Protein AF-A0A853JND2-F1 (afdb_monomer)

Mean predicted aligned error: 23.09 Å

Organism: NCBI:txid53442

Structure (mmCIF, N/CA/C/O backbone):
data_AF-A0A853JND2-F1
#
_entry.id   AF-A0A853JND2-F1
#
loop_
_atom_site.group_PDB
_atom_site.id
_atom_site.type_symbol
_atom_site.label_atom_id
_atom_site.label_alt_id
_atom_site.label_comp_id
_atom_site.label_asym_id
_atom_site.label_entity_id
_atom_site.label_seq_id
_atom_site.pdbx_PDB_ins_code
_atom_site.Cartn_x
_atom_site.Cartn_y
_atom_site.Cartn_z
_atom_site.occupancy
_atom_site.B_iso_or_equiv
_atom_site.auth_seq_id
_atom_site.auth_comp_id
_atom_site.auth_asym_id
_atom_site.auth_atom_id
_atom_site.pdbx_PDB_model_num
ATOM 1 N N . MET A 1 1 ? 52.298 22.703 -14.338 1.00 29.89 1 MET A N 1
ATOM 2 C CA . MET A 1 1 ? 52.944 23.816 -13.609 1.00 29.89 1 MET A CA 1
ATOM 3 C C . MET A 1 1 ? 52.084 25.065 -13.727 1.00 29.89 1 MET A C 1
ATOM 5 O O . MET A 1 1 ? 51.278 25.169 -14.636 1.00 29.89 1 MET A O 1
ATOM 9 N N . GLU A 1 2 ? 52.212 25.913 -12.719 1.00 31.05 2 GLU A N 1
ATOM 10 C CA . GLU A 1 2 ? 51.324 26.967 -12.232 1.00 31.05 2 GLU A CA 1
ATOM 11 C C . GLU A 1 2 ? 50.996 28.179 -13.140 1.00 31.05 2 GLU A C 1
ATOM 13 O O . GLU A 1 2 ? 51.835 28.680 -13.873 1.00 31.05 2 GLU A O 1
ATOM 18 N N . LYS A 1 3 ? 49.786 28.712 -12.887 1.00 31.98 3 LYS A N 1
ATOM 19 C CA . LYS A 1 3 ? 49.399 30.123 -12.626 1.00 31.98 3 LYS A CA 1
ATOM 20 C C . LYS A 1 3 ? 49.568 31.239 -13.685 1.00 31.98 3 LYS A C 1
ATOM 22 O O . LYS A 1 3 ? 50.653 31.718 -13.966 1.00 31.98 3 LYS A O 1
ATOM 27 N N . LYS A 1 4 ? 48.392 31.850 -13.918 1.00 31.23 4 LYS A N 1
ATOM 28 C CA . LYS A 1 4 ? 48.034 33.289 -13.829 1.00 31.23 4 LYS A CA 1
ATOM 29 C C . LYS A 1 4 ? 48.469 34.273 -14.937 1.00 31.23 4 LYS A C 1
ATOM 31 O O . LYS A 1 4 ? 49.564 34.806 -14.926 1.00 31.23 4 LYS A O 1
ATOM 36 N N . ALA A 1 5 ? 47.430 34.681 -15.679 1.00 33.91 5 ALA A N 1
ATOM 37 C CA . ALA A 1 5 ? 46.904 36.050 -15.827 1.00 33.91 5 ALA A CA 1
ATOM 38 C C . ALA A 1 5 ? 47.724 37.125 -16.563 1.00 33.91 5 ALA A C 1
ATOM 40 O O . ALA A 1 5 ? 48.710 37.618 -16.034 1.00 33.91 5 ALA A O 1
ATOM 41 N N . THR A 1 6 ? 47.151 37.681 -17.645 1.00 30.36 6 THR A N 1
ATOM 42 C CA . THR A 1 6 ? 47.103 39.142 -17.887 1.00 30.36 6 THR A CA 1
ATOM 43 C C . THR A 1 6 ? 45.922 39.510 -18.812 1.00 30.36 6 THR A C 1
ATOM 45 O O . THR A 1 6 ? 45.734 38.899 -19.858 1.00 30.36 6 THR A O 1
ATOM 48 N N . ARG A 1 7 ? 45.112 40.499 -18.398 1.00 33.03 7 ARG A N 1
ATOM 49 C CA . ARG A 1 7 ? 44.098 41.240 -19.186 1.00 33.03 7 ARG A CA 1
ATOM 50 C C . ARG A 1 7 ? 44.777 42.384 -19.957 1.00 33.03 7 ARG A C 1
ATOM 52 O O . ARG A 1 7 ? 45.639 43.001 -19.352 1.00 33.03 7 ARG A O 1
ATOM 59 N N . ILE A 1 8 ? 44.302 42.722 -21.163 1.00 31.22 8 ILE A N 1
ATOM 60 C CA . ILE A 1 8 ? 44.240 44.042 -21.866 1.00 31.22 8 ILE A CA 1
ATOM 61 C C . ILE A 1 8 ? 43.532 43.727 -23.212 1.00 31.22 8 ILE A C 1
ATOM 63 O O . ILE A 1 8 ? 43.857 42.714 -23.810 1.00 31.22 8 ILE A O 1
ATOM 67 N N . GLY A 1 9 ? 42.556 44.449 -23.767 1.00 26.52 9 GLY A N 1
ATOM 68 C CA . GLY A 1 9 ? 41.948 45.739 -23.465 1.00 26.52 9 GLY A CA 1
ATOM 69 C C . GLY A 1 9 ? 40.638 45.907 -24.262 1.00 26.52 9 GLY A C 1
ATOM 70 O O . GLY A 1 9 ? 40.331 45.134 -25.166 1.00 26.52 9 GLY A O 1
ATOM 71 N N . LEU A 1 10 ? 39.860 46.903 -23.851 1.00 26.36 10 LEU A N 1
ATOM 72 C CA . LEU A 1 10 ? 38.525 47.286 -24.315 1.00 26.36 10 LEU A CA 1
ATOM 73 C C . LEU A 1 10 ? 38.626 48.501 -25.271 1.00 26.36 10 LEU A C 1
ATOM 75 O O . LEU A 1 10 ? 39.588 49.257 -25.137 1.00 26.36 10 LEU A O 1
ATOM 79 N N . ASN A 1 11 ? 37.562 48.746 -26.062 1.00 28.52 11 ASN A N 1
ATOM 80 C CA . ASN A 1 11 ? 37.144 50.019 -26.713 1.00 28.52 11 ASN A CA 1
ATOM 81 C C . ASN A 1 11 ? 37.734 50.329 -28.120 1.00 28.52 11 ASN A C 1
ATOM 83 O O . ASN A 1 11 ? 38.914 50.106 -28.339 1.00 28.52 11 ASN A O 1
ATOM 87 N N . LEU A 1 12 ? 37.025 50.887 -29.124 1.00 24.77 12 LEU A N 1
ATOM 88 C CA . LEU A 1 12 ? 35.711 51.558 -29.204 1.00 24.77 12 LEU A CA 1
ATOM 89 C C . LEU A 1 12 ? 35.306 51.864 -30.686 1.00 24.77 12 LEU A C 1
ATOM 91 O O . LEU A 1 12 ? 36.195 52.115 -31.492 1.00 24.77 12 LEU A O 1
ATOM 95 N N . LEU A 1 13 ? 33.986 52.017 -30.934 1.00 24.53 13 LEU A N 1
ATOM 96 C CA . LEU A 1 13 ? 33.274 52.966 -31.850 1.00 24.53 13 LEU A CA 1
ATOM 97 C C . LEU A 1 13 ? 33.410 52.819 -33.400 1.00 24.53 13 LEU A C 1
ATOM 99 O O . LEU A 1 13 ? 34.493 52.963 -33.946 1.00 24.53 13 LEU A O 1
ATOM 103 N N . ALA A 1 14 ? 32.353 52.436 -34.148 1.00 24.83 14 ALA A N 1
ATOM 104 C CA . ALA A 1 14 ? 31.171 53.201 -34.652 1.00 24.83 14 ALA A CA 1
ATOM 105 C C . ALA A 1 14 ? 31.442 53.962 -35.984 1.00 24.83 14 ALA A C 1
ATOM 107 O O . ALA A 1 14 ? 32.413 54.698 -36.064 1.00 24.83 14 ALA A O 1
ATOM 108 N N . LEU A 1 15 ? 30.746 53.715 -37.110 1.00 26.05 15 LEU A N 1
ATOM 109 C CA . LEU A 1 15 ? 29.349 54.031 -37.511 1.00 26.05 15 LEU A CA 1
ATOM 110 C C . LEU A 1 15 ? 29.281 55.271 -38.438 1.00 26.05 15 LEU A C 1
ATOM 112 O O . LEU A 1 15 ? 29.758 56.320 -38.033 1.00 26.05 15 LEU A O 1
ATOM 116 N N . LEU A 1 16 ? 28.684 55.122 -39.641 1.00 24.75 16 LEU A N 1
ATOM 117 C CA . LEU A 1 16 ? 27.881 56.067 -40.482 1.00 24.75 16 LEU A CA 1
ATOM 118 C C . LEU A 1 16 ? 27.924 55.594 -41.971 1.00 24.75 16 LEU A C 1
ATOM 120 O O . LEU A 1 16 ? 29.013 55.460 -42.516 1.00 24.75 16 LEU A O 1
ATOM 124 N N . LEU A 1 17 ? 26.821 55.097 -42.582 1.00 24.81 17 LEU A N 1
ATOM 125 C CA . LEU A 1 17 ? 25.740 55.809 -43.338 1.00 24.81 17 LEU A CA 1
ATOM 126 C C . LEU A 1 17 ? 26.258 56.411 -44.683 1.00 24.81 17 LEU A C 1
ATOM 128 O O . LEU A 1 17 ? 27.292 57.059 -44.663 1.00 24.81 17 LEU A O 1
ATOM 132 N N . VAL A 1 18 ? 25.653 56.290 -45.888 1.00 26.89 18 VAL A N 1
ATOM 133 C CA . VAL A 1 18 ? 24.239 56.479 -46.303 1.00 26.89 18 VAL A CA 1
ATOM 134 C C . VAL A 1 18 ? 24.047 56.237 -47.839 1.00 26.89 18 VAL A C 1
ATOM 136 O O . VAL A 1 18 ? 24.943 56.577 -48.604 1.00 26.89 18 VAL A O 1
ATOM 139 N N . PHE A 1 19 ? 22.841 55.767 -48.241 1.00 25.19 19 PHE A N 1
ATOM 140 C CA . PHE A 1 19 ? 22.084 55.932 -49.529 1.00 25.19 19 PHE A CA 1
ATOM 141 C C . PHE A 1 19 ? 22.598 55.255 -50.836 1.00 25.19 19 PHE A C 1
ATOM 143 O O . PHE A 1 19 ? 23.788 55.250 -51.093 1.00 25.19 19 PHE A O 1
ATOM 150 N N . CYS A 1 20 ? 21.786 54.702 -51.765 1.00 25.66 20 CYS A N 1
ATOM 151 C CA . CYS A 1 20 ? 20.405 55.013 -52.189 1.00 25.66 20 CYS A CA 1
ATOM 152 C C . CYS A 1 20 ? 19.785 53.929 -53.130 1.00 25.66 20 CYS A C 1
ATOM 154 O O . CYS A 1 20 ? 20.476 53.498 -54.043 1.00 25.66 20 CYS A O 1
ATOM 156 N N . MET A 1 21 ? 18.484 53.622 -52.938 1.00 28.14 21 MET A N 1
ATOM 157 C CA . MET A 1 21 ? 17.367 53.377 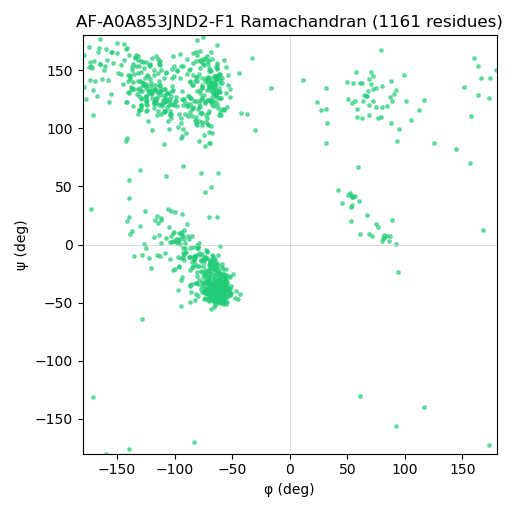-53.909 1.00 28.14 21 MET A CA 1
ATOM 158 C C . MET A 1 21 ? 17.523 52.389 -55.103 1.00 28.14 21 MET A C 1
ATOM 160 O O . MET A 1 21 ? 18.511 52.417 -55.816 1.00 28.14 21 MET A O 1
ATOM 164 N N . GLY A 1 22 ? 16.525 51.569 -55.479 1.00 25.95 22 GLY A N 1
ATOM 165 C CA . GLY A 1 22 ? 15.114 51.512 -55.077 1.00 25.95 22 GLY A CA 1
ATOM 166 C C . GLY A 1 22 ? 14.264 50.505 -55.889 1.00 25.95 22 GLY A C 1
ATOM 167 O O . GLY A 1 22 ? 14.796 49.778 -56.723 1.00 25.95 22 GLY A O 1
ATOM 168 N N . PHE A 1 23 ? 12.943 50.571 -55.638 1.00 27.47 23 PHE A N 1
ATOM 169 C CA . PHE A 1 23 ? 11.786 49.809 -56.173 1.00 27.47 23 PHE A CA 1
ATOM 170 C C . PHE A 1 23 ? 11.568 48.406 -55.564 1.00 27.47 23 PHE A C 1
ATOM 172 O O . PHE A 1 23 ? 12.348 47.504 -55.814 1.00 27.47 23 PHE A O 1
ATOM 179 N N . GLY A 1 24 ? 10.547 48.099 -54.751 1.00 25.41 24 GLY A N 1
ATOM 180 C CA . GLY A 1 24 ? 9.309 48.788 -54.365 1.00 25.41 24 GLY A CA 1
ATOM 181 C C . GLY A 1 24 ? 8.085 48.054 -54.921 1.00 25.41 24 GLY A C 1
ATOM 182 O O . GLY A 1 24 ? 7.948 48.021 -56.131 1.00 25.41 24 GLY A O 1
ATOM 183 N N . PHE A 1 25 ? 7.212 47.513 -54.059 1.00 25.58 25 PHE A N 1
ATOM 184 C CA . PHE A 1 25 ? 5.749 47.655 -54.156 1.00 25.58 25 PHE A CA 1
ATOM 185 C C . PHE A 1 25 ? 5.048 47.199 -52.862 1.00 25.58 25 PHE A C 1
ATOM 187 O O . PHE A 1 25 ? 5.290 46.113 -52.344 1.00 25.58 25 PHE A O 1
ATOM 194 N N . LEU A 1 26 ? 4.195 48.097 -52.360 1.00 27.28 26 LEU A N 1
ATOM 195 C CA . LEU A 1 26 ? 3.197 47.925 -51.305 1.00 27.28 26 LEU A CA 1
ATOM 196 C C . LEU A 1 26 ? 1.962 47.161 -51.812 1.00 27.28 26 LEU A C 1
ATOM 198 O O . LEU A 1 26 ? 1.574 47.319 -52.966 1.00 27.28 26 LEU A O 1
ATOM 202 N N . SER A 1 27 ? 1.236 46.541 -50.880 1.00 28.36 27 SER A N 1
ATOM 203 C CA . SER A 1 27 ? -0.229 46.679 -50.705 1.00 28.36 27 SER A CA 1
ATOM 204 C C . SER A 1 27 ? -0.534 46.300 -49.234 1.00 28.36 27 SER A C 1
ATOM 206 O O . SER A 1 27 ? 0.051 45.342 -48.746 1.00 28.36 27 SER A O 1
ATOM 208 N N . ALA A 1 28 ? -1.152 47.105 -48.351 1.00 25.53 28 ALA A N 1
ATOM 209 C CA . ALA A 1 28 ? -2.497 47.714 -48.324 1.00 25.53 28 ALA A CA 1
ATOM 210 C C . ALA A 1 28 ? -3.600 46.663 -48.570 1.00 25.53 28 ALA A C 1
ATOM 212 O O . ALA A 1 28 ? -3.554 45.992 -49.585 1.00 25.53 28 ALA A O 1
ATOM 213 N N . SER A 1 29 ? -4.636 46.454 -47.757 1.00 26.70 29 SER A N 1
ATOM 214 C CA . SER A 1 29 ? -5.172 47.147 -46.581 1.00 26.70 29 SER A CA 1
ATOM 215 C C . SER A 1 29 ? -6.302 46.288 -45.977 1.00 26.70 29 SER A C 1
ATOM 217 O O . SER A 1 29 ? -6.963 45.544 -46.693 1.00 26.70 29 SER A O 1
ATOM 219 N N . THR A 1 30 ? -6.525 46.458 -44.675 1.00 32.81 30 THR A N 1
ATOM 220 C CA . THR A 1 30 ? -7.710 46.131 -43.854 1.00 32.81 30 THR A CA 1
ATOM 221 C C . THR A 1 30 ? -9.050 45.852 -44.557 1.00 32.81 30 THR A C 1
ATOM 223 O O . THR A 1 30 ? -9.550 46.704 -45.293 1.00 32.81 30 THR A O 1
ATOM 226 N N . VAL A 1 31 ? -9.731 44.784 -44.116 1.00 26.34 31 VAL A N 1
ATOM 227 C CA . VAL A 1 31 ? -11.197 44.739 -43.957 1.00 26.34 31 VAL A CA 1
ATOM 228 C C . VAL A 1 31 ? -11.503 44.358 -42.504 1.00 26.34 31 VAL A C 1
ATOM 230 O O . VAL A 1 31 ? -11.061 43.325 -42.013 1.00 26.34 31 VAL A O 1
ATOM 233 N N . LYS A 1 32 ? -12.219 45.250 -41.811 1.00 31.83 32 LYS A N 1
ATOM 234 C CA . LYS A 1 32 ? -12.792 45.065 -40.471 1.00 31.83 32 LYS A CA 1
ATOM 235 C C . LYS A 1 32 ? -13.799 43.907 -40.472 1.00 31.83 32 LYS A C 1
ATOM 237 O O . LYS A 1 32 ? -14.740 43.943 -41.259 1.00 31.83 32 LYS A O 1
ATOM 242 N N . ALA A 1 33 ? -13.691 43.009 -39.498 1.00 27.03 33 ALA A N 1
ATOM 243 C CA . ALA A 1 33 ? -14.860 42.432 -38.841 1.00 27.03 33 ALA A CA 1
ATOM 244 C C . ALA A 1 33 ? -14.947 43.081 -37.452 1.00 27.03 33 ALA A C 1
ATOM 246 O O . ALA A 1 33 ? -14.096 42.875 -36.589 1.00 27.03 33 ALA A O 1
ATOM 247 N N . GLU A 1 34 ? -15.913 43.984 -37.296 1.00 32.03 34 GLU A N 1
ATOM 248 C CA . GLU A 1 34 ? -16.226 44.646 -36.034 1.00 32.03 34 GLU A CA 1
ATOM 249 C C . GLU A 1 34 ? -16.808 43.629 -35.051 1.00 32.03 34 GLU A C 1
ATOM 251 O O . GLU A 1 34 ? -17.806 42.972 -35.332 1.00 32.03 34 GLU A O 1
ATOM 256 N N . GLY A 1 35 ? -16.154 43.523 -33.896 1.00 30.66 35 GLY A N 1
ATOM 257 C CA . GLY A 1 35 ? -16.560 42.665 -32.787 1.00 30.66 35 GLY A CA 1
ATOM 258 C C . GLY A 1 35 ? -15.498 42.495 -31.697 1.00 30.66 35 GLY A C 1
ATOM 259 O O . GLY A 1 35 ? -15.641 41.618 -30.856 1.00 30.66 35 GLY A O 1
ATOM 260 N N . LEU A 1 36 ? -14.428 43.300 -31.685 1.00 28.33 36 LEU A N 1
ATOM 261 C CA . LEU A 1 36 ? -13.458 43.311 -30.590 1.00 28.33 36 LEU A CA 1
ATOM 262 C C . LEU A 1 36 ? -14.054 44.068 -29.396 1.00 28.33 36 LEU A C 1
ATOM 264 O O . LEU A 1 36 ? -14.114 45.298 -29.396 1.00 28.33 36 LEU A O 1
ATOM 268 N N . LYS A 1 37 ? -14.466 43.325 -28.363 1.00 32.47 37 LYS A N 1
ATOM 269 C CA . LYS A 1 37 ? -14.315 43.814 -26.987 1.00 32.47 37 LYS A CA 1
ATOM 270 C C . LYS A 1 37 ? -12.817 44.017 -26.756 1.00 32.47 37 LYS A C 1
ATOM 272 O O . LYS A 1 37 ? -12.026 43.147 -27.102 1.00 32.47 37 LYS A O 1
ATOM 277 N N . GLU A 1 38 ? -12.466 45.184 -26.231 1.00 29.81 38 GLU A N 1
ATOM 278 C CA . GLU A 1 38 ? -11.108 45.621 -25.902 1.00 29.81 38 GLU A CA 1
ATOM 279 C C . GLU A 1 38 ? -10.237 44.480 -25.351 1.00 29.81 38 GLU A C 1
ATOM 281 O O . GLU A 1 38 ? -10.458 43.989 -24.246 1.00 29.81 38 GLU A O 1
ATOM 286 N N . THR A 1 39 ? -9.220 44.071 -26.109 1.00 33.75 39 THR A N 1
ATOM 287 C CA . THR A 1 39 ? -8.105 43.294 -25.572 1.00 33.75 39 THR A CA 1
ATOM 288 C C . THR A 1 39 ? -7.236 44.255 -24.773 1.00 33.75 39 THR A C 1
ATOM 290 O O . THR A 1 39 ? -6.374 44.938 -25.329 1.00 33.75 39 THR A O 1
ATOM 293 N N . SER A 1 40 ? -7.475 44.337 -23.464 1.00 37.31 40 SER A N 1
ATOM 294 C CA . SER A 1 40 ? -6.413 44.727 -22.541 1.00 37.31 40 SER A CA 1
ATOM 295 C C . SER A 1 40 ? -5.220 43.818 -22.826 1.00 37.31 40 SER A C 1
ATOM 297 O O . SER A 1 40 ? -5.406 42.601 -22.856 1.00 37.31 40 SER A O 1
ATOM 299 N N . GLU A 1 41 ? -4.036 44.382 -23.065 1.00 44.25 41 GLU A N 1
ATOM 300 C CA . GLU A 1 41 ? -2.783 43.625 -23.085 1.00 44.25 41 GLU A CA 1
ATOM 301 C C . GLU A 1 41 ? -2.799 42.640 -21.910 1.00 44.25 41 GLU A C 1
ATOM 303 O O . GLU A 1 41 ? -2.845 43.062 -20.751 1.00 44.25 41 GLU A O 1
ATOM 308 N N . ILE A 1 42 ? -2.853 41.337 -22.199 1.00 52.16 42 ILE A N 1
ATOM 309 C CA . ILE A 1 42 ? -2.765 40.295 -21.178 1.00 52.16 42 ILE A CA 1
ATOM 310 C C . ILE A 1 42 ? -1.315 40.339 -20.701 1.00 52.16 42 ILE A C 1
ATOM 312 O O . ILE A 1 42 ? -0.419 39.742 -21.290 1.00 52.16 42 ILE A O 1
ATOM 316 N N . GLN A 1 43 ? -1.059 41.194 -19.716 1.00 60.19 43 GLN A N 1
ATOM 317 C CA . GLN A 1 43 ? 0.265 41.365 -19.147 1.00 60.19 43 GLN A CA 1
ATOM 318 C C . GLN A 1 43 ? 0.599 40.105 -18.358 1.00 60.19 43 GLN A C 1
ATOM 320 O O . GLN A 1 43 ? -0.149 39.726 -17.460 1.00 60.19 43 GLN A O 1
ATOM 325 N N . ASN A 1 44 ? 1.727 39.482 -18.692 1.00 70.62 44 ASN A N 1
ATOM 326 C CA . ASN A 1 44 ? 2.350 38.479 -17.843 1.00 70.62 44 ASN A CA 1
ATOM 327 C C . ASN A 1 44 ? 2.628 39.131 -16.474 1.00 70.62 44 ASN A C 1
ATOM 329 O O . ASN A 1 44 ? 3.382 40.103 -16.378 1.00 70.62 44 ASN A O 1
ATOM 333 N N . THR A 1 45 ? 1.961 38.629 -15.439 1.00 81.44 45 THR A N 1
ATOM 334 C CA . THR A 1 45 ? 2.061 39.101 -14.053 1.00 81.44 45 THR A CA 1
ATOM 335 C C . THR A 1 45 ? 2.977 38.227 -13.201 1.00 81.44 45 THR A C 1
ATOM 337 O O . THR A 1 45 ? 3.135 38.488 -12.007 1.00 81.44 45 THR A O 1
ATOM 340 N N . PHE A 1 46 ? 3.609 37.219 -13.808 1.00 90.56 46 PHE A N 1
ATOM 341 C CA . PHE A 1 46 ? 4.528 36.308 -13.153 1.00 90.56 46 PHE A CA 1
ATOM 342 C C . PHE A 1 46 ? 5.648 37.061 -12.435 1.00 90.56 46 PHE A C 1
ATOM 344 O O . PHE A 1 46 ? 6.489 37.732 -13.041 1.00 90.56 46 PHE A O 1
ATOM 351 N N . ASN A 1 47 ? 5.704 36.875 -11.120 1.00 89.69 47 ASN A N 1
ATOM 352 C CA . ASN A 1 47 ? 6.779 37.386 -10.295 1.00 89.69 47 ASN A CA 1
ATOM 353 C C . ASN A 1 47 ? 7.450 36.244 -9.533 1.00 89.69 47 ASN A C 1
ATOM 355 O O . ASN A 1 47 ? 6.927 35.733 -8.544 1.00 89.69 47 ASN A O 1
ATOM 359 N N . LYS A 1 48 ? 8.658 35.882 -9.969 1.00 88.94 48 LYS A N 1
ATOM 360 C CA . LYS A 1 48 ? 9.476 34.854 -9.314 1.00 88.94 48 LYS A CA 1
ATOM 361 C C . LYS A 1 48 ? 9.948 35.236 -7.911 1.00 88.94 48 LYS A C 1
ATOM 363 O O . LYS A 1 48 ? 10.470 34.368 -7.229 1.00 88.94 48 LYS A O 1
ATOM 368 N N . GLU A 1 49 ? 9.848 36.506 -7.511 1.00 89.44 49 GLU A N 1
ATOM 369 C CA . GLU A 1 49 ? 10.265 36.975 -6.182 1.00 89.44 49 GLU A CA 1
ATOM 370 C C . GLU A 1 49 ? 9.151 36.815 -5.132 1.00 89.44 49 GLU A C 1
ATOM 372 O O . GLU A 1 49 ? 9.406 36.956 -3.936 1.00 89.44 49 GLU A O 1
ATOM 377 N N . ASP A 1 50 ? 7.920 36.506 -5.552 1.00 90.69 50 ASP A N 1
ATOM 378 C CA . ASP A 1 50 ? 6.800 36.321 -4.632 1.00 90.69 50 ASP A CA 1
ATOM 379 C C . ASP A 1 50 ? 6.964 35.023 -3.828 1.00 90.69 50 ASP A C 1
ATOM 381 O O . ASP A 1 50 ? 7.302 33.970 -4.368 1.00 90.69 50 ASP A O 1
ATOM 385 N N . GLU A 1 51 ? 6.671 35.064 -2.524 1.00 89.06 51 GLU A N 1
ATOM 386 C CA . GLU A 1 51 ? 6.628 33.840 -1.705 1.00 89.06 51 GLU A CA 1
ATOM 387 C C . GLU A 1 51 ? 5.497 32.894 -2.159 1.00 89.06 51 GLU A C 1
ATOM 389 O O . GLU A 1 51 ? 5.643 31.670 -2.117 1.00 89.06 51 GLU A O 1
ATOM 394 N N . GLN A 1 52 ? 4.382 33.468 -2.622 1.00 93.38 52 GLN A N 1
ATOM 395 C CA . GLN A 1 52 ? 3.277 32.769 -3.276 1.00 93.38 52 GLN A CA 1
ATOM 396 C C . GLN A 1 52 ? 3.101 33.327 -4.689 1.00 93.38 52 GLN A C 1
ATOM 398 O O . GLN A 1 52 ? 2.499 34.385 -4.872 1.00 93.38 52 GLN A O 1
ATOM 403 N N . ILE A 1 53 ? 3.645 32.620 -5.675 1.00 95.69 53 ILE A N 1
ATOM 404 C CA . ILE A 1 53 ? 3.622 33.008 -7.083 1.00 95.69 53 ILE A CA 1
ATOM 405 C C . ILE A 1 53 ? 2.182 32.947 -7.585 1.00 95.69 53 ILE A C 1
ATOM 407 O O . ILE A 1 53 ? 1.548 31.894 -7.563 1.00 95.69 53 ILE A O 1
ATOM 411 N N . LYS A 1 54 ? 1.662 34.080 -8.044 1.00 95.62 54 LYS A N 1
ATOM 412 C CA . LYS A 1 54 ? 0.290 34.187 -8.540 1.00 95.62 54 LYS A CA 1
ATOM 413 C C . LYS A 1 54 ? 0.246 33.869 -10.024 1.00 95.62 54 LYS A C 1
ATOM 415 O O . LYS A 1 54 ? 0.975 34.475 -10.801 1.00 95.62 54 LYS A O 1
ATOM 420 N N . ILE A 1 55 ? -0.634 32.951 -10.397 1.00 96.38 55 ILE A N 1
ATOM 421 C CA . ILE A 1 55 ? -0.856 32.528 -11.776 1.00 96.38 55 ILE A CA 1
ATOM 422 C C . ILE A 1 55 ? -2.264 32.947 -12.166 1.00 96.38 55 ILE A C 1
ATOM 424 O O . ILE A 1 55 ? -3.242 32.477 -11.582 1.00 96.38 55 ILE A O 1
ATOM 428 N N . SER A 1 56 ? -2.366 33.867 -13.121 1.00 93.12 56 SER A N 1
ATOM 429 C CA . SER A 1 56 ? -3.651 34.375 -13.599 1.00 93.12 56 SER A CA 1
ATOM 430 C C . SER A 1 56 ? -3.854 34.124 -15.089 1.00 93.12 56 SER A C 1
ATOM 432 O O . SER A 1 56 ? -4.989 34.168 -15.544 1.00 93.12 56 SER A O 1
ATOM 434 N N . THR A 1 57 ? -2.807 33.884 -15.876 1.00 93.31 57 THR A N 1
ATOM 435 C CA . THR A 1 57 ? -2.927 33.730 -17.336 1.00 93.31 57 THR A CA 1
ATOM 436 C C . THR A 1 57 ? -2.156 32.509 -17.852 1.00 93.31 57 THR A C 1
ATOM 438 O O . THR A 1 57 ? -1.286 31.991 -17.141 1.00 93.31 57 THR A O 1
ATOM 441 N N . PRO A 1 58 ? -2.438 32.034 -19.081 1.00 92.69 58 PRO A N 1
ATOM 442 C CA . PRO A 1 58 ? -1.623 31.005 -19.732 1.00 92.69 58 PRO A CA 1
ATOM 443 C C . PRO A 1 58 ? -0.127 31.363 -19.786 1.00 92.69 58 PRO A C 1
ATOM 445 O O . PRO A 1 58 ? 0.735 30.511 -19.567 1.00 92.69 58 PRO A O 1
ATOM 448 N N . GLU A 1 59 ? 0.199 32.640 -20.005 1.00 92.12 59 GLU A N 1
ATOM 449 C CA . GLU A 1 59 ? 1.572 33.152 -20.027 1.00 92.12 59 GLU A CA 1
ATOM 450 C C . GLU A 1 59 ? 2.247 33.080 -18.653 1.00 92.12 59 GLU A C 1
ATOM 452 O O . GLU A 1 59 ? 3.429 32.737 -18.580 1.00 92.12 59 GLU A O 1
ATOM 457 N N . ASP A 1 60 ? 1.514 33.352 -17.566 1.00 94.12 60 ASP A N 1
ATOM 458 C CA . ASP A 1 60 ? 2.028 33.182 -16.202 1.00 94.12 60 ASP A CA 1
ATOM 459 C C . ASP A 1 60 ? 2.362 31.708 -15.925 1.00 94.12 60 ASP A C 1
ATOM 461 O O . ASP A 1 60 ? 3.397 31.396 -15.332 1.00 94.12 60 ASP A O 1
ATOM 465 N N . LEU A 1 61 ? 1.499 30.788 -16.374 1.00 93.56 61 LEU A N 1
ATOM 466 C CA . LEU A 1 61 ? 1.689 29.346 -16.209 1.00 93.56 61 LEU A CA 1
ATOM 467 C C . LEU A 1 61 ? 2.891 28.839 -17.018 1.00 93.56 61 LEU A C 1
ATOM 469 O O . LEU A 1 61 ? 3.698 28.063 -16.502 1.00 93.56 61 LEU A O 1
ATOM 473 N N . LYS A 1 62 ? 3.066 29.327 -18.251 1.00 92.12 62 LYS A N 1
ATOM 474 C CA . LYS A 1 62 ? 4.268 29.081 -19.060 1.00 92.12 62 LYS A CA 1
ATOM 475 C C . LYS A 1 62 ? 5.531 29.576 -18.354 1.00 92.12 62 LYS A C 1
ATOM 477 O O . LYS A 1 62 ? 6.483 28.814 -18.191 1.00 92.12 62 LYS A O 1
ATOM 482 N N . ALA A 1 63 ? 5.517 30.814 -17.861 1.00 91.50 63 ALA A N 1
ATOM 483 C CA . ALA A 1 63 ? 6.643 31.389 -17.127 1.00 91.50 63 ALA A CA 1
ATOM 484 C C . ALA A 1 63 ? 6.960 30.608 -15.837 1.00 91.50 63 ALA A C 1
ATOM 486 O O . ALA A 1 63 ? 8.130 30.422 -15.494 1.00 91.50 63 ALA A O 1
ATOM 487 N N . LEU A 1 64 ? 5.939 30.079 -15.152 1.00 91.50 64 LEU A N 1
ATOM 488 C CA . LEU A 1 64 ? 6.122 29.196 -14.004 1.00 91.50 64 LEU A CA 1
ATOM 489 C C . LEU A 1 64 ? 6.828 27.893 -14.392 1.00 91.50 64 LEU A C 1
ATOM 491 O O . LEU A 1 64 ? 7.786 27.507 -13.718 1.00 91.50 64 LEU A O 1
ATOM 495 N N . ARG A 1 65 ? 6.403 27.236 -15.479 1.00 90.31 65 ARG A N 1
ATOM 496 C CA . ARG A 1 65 ? 7.057 26.016 -15.984 1.00 90.31 65 ARG A CA 1
ATOM 497 C C . ARG A 1 65 ? 8.522 26.278 -16.333 1.00 90.31 65 ARG A C 1
ATOM 499 O O . ARG A 1 65 ? 9.392 25.509 -15.927 1.00 90.31 65 ARG A O 1
ATOM 506 N N . GLU A 1 66 ? 8.819 27.396 -16.992 1.00 88.56 66 GLU A N 1
ATOM 507 C CA . GLU A 1 66 ? 10.196 27.812 -17.290 1.00 88.56 66 GLU A CA 1
ATOM 508 C C . GLU A 1 66 ? 11.017 28.088 -16.018 1.00 88.56 66 GLU A C 1
ATOM 510 O O . GLU A 1 66 ? 12.191 27.711 -15.926 1.00 88.56 66 GLU A O 1
ATOM 515 N N . TYR A 1 67 ? 10.409 28.706 -15.002 1.00 89.38 67 TYR A N 1
ATOM 516 C CA . TYR A 1 67 ? 11.074 28.977 -13.731 1.00 89.38 67 TYR A CA 1
ATOM 517 C C . TYR A 1 67 ? 11.397 27.693 -12.962 1.00 89.38 67 TYR A C 1
ATOM 519 O O . TYR A 1 67 ? 12.531 27.538 -12.496 1.00 89.38 67 TYR A O 1
ATOM 527 N N . VAL A 1 68 ? 10.459 26.743 -12.897 1.00 87.94 68 VAL A N 1
ATOM 528 C CA . VAL A 1 68 ? 10.683 25.418 -12.298 1.00 87.94 68 VAL A CA 1
ATOM 529 C C . VAL A 1 68 ? 11.788 24.671 -13.048 1.00 87.94 68 VAL A C 1
ATOM 531 O O . VAL A 1 68 ? 12.745 24.207 -12.421 1.00 87.94 68 VAL A O 1
ATOM 534 N N . LYS A 1 69 ? 11.740 24.669 -14.387 1.00 85.94 69 LYS A N 1
ATOM 535 C CA . LYS A 1 69 ? 12.765 24.081 -15.269 1.00 85.94 69 LYS A CA 1
ATOM 536 C C . LYS A 1 69 ? 14.162 24.666 -15.039 1.00 85.94 69 LYS A C 1
ATOM 538 O O . LYS A 1 69 ? 15.164 23.984 -15.240 1.00 85.94 69 LYS A O 1
ATOM 543 N N . SER A 1 70 ? 14.268 25.916 -14.585 1.00 84.38 70 SER A N 1
ATOM 544 C CA . SER A 1 70 ? 15.564 26.539 -14.287 1.00 84.38 70 SER A CA 1
ATOM 545 C C . SER A 1 70 ? 16.268 25.962 -13.048 1.00 84.38 70 SER A C 1
ATOM 547 O O . SER A 1 70 ? 17.465 26.199 -12.867 1.00 84.38 70 SER A O 1
ATOM 549 N N . GLY A 1 71 ? 15.542 25.258 -12.168 1.00 80.88 71 GLY A N 1
ATOM 550 C CA . GLY A 1 71 ? 16.054 24.739 -10.895 1.00 80.88 71 GLY A CA 1
ATOM 551 C C . GLY A 1 71 ? 16.386 25.813 -9.847 1.00 80.88 71 GLY A C 1
ATOM 552 O O . GLY A 1 71 ? 16.979 25.499 -8.816 1.00 80.88 71 GLY A O 1
ATOM 553 N N . LYS A 1 72 ? 16.028 27.084 -10.089 1.00 80.06 72 LYS A N 1
ATOM 554 C CA . LYS A 1 72 ? 16.341 28.244 -9.227 1.00 80.06 72 LYS A CA 1
ATOM 555 C C . LYS A 1 72 ? 15.174 28.673 -8.330 1.00 80.06 72 LYS A C 1
ATOM 557 O O . LYS A 1 72 ? 15.065 29.853 -7.996 1.00 80.06 72 LYS A O 1
ATOM 562 N N . ILE A 1 73 ? 14.306 27.733 -7.970 1.00 83.56 73 ILE A N 1
ATOM 563 C CA . ILE A 1 73 ? 13.151 27.988 -7.103 1.00 83.56 73 ILE A CA 1
ATOM 564 C C . ILE A 1 73 ? 13.642 28.415 -5.717 1.00 83.56 73 ILE A C 1
ATOM 566 O O . ILE A 1 73 ? 14.535 27.773 -5.150 1.00 83.56 73 ILE A O 1
ATOM 570 N N . MET A 1 74 ? 13.085 29.497 -5.166 1.00 82.75 74 MET A N 1
ATOM 571 C CA . MET A 1 74 ? 13.432 29.915 -3.811 1.00 82.75 74 MET A CA 1
ATOM 572 C C . MET A 1 74 ? 12.849 28.947 -2.779 1.00 82.75 74 MET A C 1
ATOM 574 O O . MET A 1 74 ? 11.746 28.420 -2.903 1.00 82.75 74 MET A O 1
ATOM 578 N N . GLN A 1 75 ? 13.616 28.727 -1.720 1.00 86.75 75 GLN A N 1
ATOM 579 C CA . GLN A 1 75 ? 13.231 27.872 -0.606 1.00 86.75 75 GLN A CA 1
ATOM 580 C C . GLN A 1 75 ? 11.941 28.370 0.064 1.00 86.75 75 GLN A C 1
ATOM 582 O O . GLN A 1 75 ? 11.858 29.520 0.488 1.00 86.75 75 GLN A O 1
ATOM 587 N N . GLY A 1 76 ? 10.945 27.492 0.180 1.00 83.06 76 GLY A N 1
ATOM 588 C CA . GLY A 1 76 ? 9.643 27.778 0.778 1.00 83.06 76 GLY A CA 1
ATOM 589 C C . GLY A 1 76 ? 8.633 28.480 -0.132 1.00 83.06 76 GLY A C 1
ATOM 590 O O . GLY A 1 76 ? 7.590 28.886 0.374 1.00 83.06 76 GLY A O 1
ATOM 591 N N . GLN A 1 77 ? 8.912 28.635 -1.431 1.00 91.75 77 GLN A N 1
ATOM 592 C CA . GLN A 1 77 ? 7.931 29.166 -2.381 1.00 91.75 77 GLN A CA 1
ATOM 593 C C . GLN A 1 77 ? 6.785 28.191 -2.670 1.00 91.75 77 GLN A C 1
ATOM 595 O O . GLN A 1 77 ? 6.930 26.971 -2.581 1.00 91.75 77 GLN A O 1
ATOM 600 N N . SER A 1 78 ? 5.650 28.753 -3.082 1.00 94.12 78 SER A N 1
ATOM 601 C CA . SER A 1 78 ? 4.496 28.026 -3.628 1.00 94.12 78 SER A CA 1
ATOM 602 C C . SER A 1 78 ? 3.851 28.819 -4.767 1.00 94.12 78 SER A C 1
ATOM 604 O O . SER A 1 78 ? 4.179 29.989 -4.955 1.00 94.12 78 SER A O 1
ATOM 606 N N . ALA A 1 79 ? 2.949 28.197 -5.524 1.00 96.25 79 ALA A N 1
ATOM 607 C CA . ALA A 1 79 ? 2.152 28.846 -6.559 1.00 96.25 79 ALA A CA 1
ATOM 608 C C . ALA A 1 79 ? 0.652 28.764 -6.246 1.00 96.25 79 ALA A C 1
ATOM 610 O O . ALA A 1 79 ? 0.178 27.776 -5.683 1.00 96.25 79 ALA A O 1
ATOM 611 N N . LEU A 1 80 ? -0.078 29.811 -6.625 1.00 97.56 80 LEU A N 1
ATOM 612 C CA . LEU A 1 80 ? -1.521 29.943 -6.471 1.00 97.56 80 LEU A CA 1
ATOM 613 C C . LEU A 1 80 ? -2.156 30.235 -7.828 1.00 97.56 80 LEU A C 1
ATOM 615 O O . LEU A 1 80 ? -1.798 31.218 -8.484 1.00 97.56 80 LEU A O 1
ATOM 619 N N . LEU A 1 81 ? -3.138 29.429 -8.215 1.00 97.25 81 LEU A N 1
ATOM 620 C CA . LEU A 1 81 ? -4.011 29.747 -9.337 1.00 97.25 81 LEU A CA 1
ATOM 621 C C . LEU A 1 81 ? -5.062 30.751 -8.865 1.00 97.25 81 LEU A C 1
ATOM 623 O O . LEU A 1 81 ? -5.776 30.500 -7.897 1.00 97.25 81 LEU A O 1
ATOM 627 N N . MET A 1 82 ? -5.119 31.916 -9.501 1.00 95.56 82 MET A N 1
ATOM 628 C CA . MET A 1 82 ? -5.951 33.037 -9.047 1.00 95.56 82 MET A CA 1
ATOM 629 C C . MET A 1 82 ? -7.311 33.106 -9.742 1.00 95.56 82 MET A C 1
ATOM 631 O O . MET A 1 82 ? -8.203 33.809 -9.268 1.00 95.56 82 MET A O 1
ATOM 635 N N . LYS A 1 83 ? -7.431 32.454 -10.898 1.00 93.19 83 LYS A N 1
ATOM 636 C CA . LYS A 1 83 ? -8.651 32.339 -11.693 1.00 93.19 83 LYS A CA 1
ATOM 637 C C . LYS A 1 83 ? -8.543 31.146 -12.636 1.00 93.19 83 LYS A C 1
ATOM 639 O O . LYS A 1 83 ? -7.451 30.611 -12.820 1.00 93.19 83 LYS A O 1
ATOM 644 N N . ASP A 1 84 ? -9.659 30.776 -13.249 1.00 92.56 84 ASP A N 1
ATOM 645 C CA . ASP A 1 84 ? -9.677 29.730 -14.268 1.00 92.56 84 ASP A CA 1
ATOM 646 C C . ASP A 1 84 ? -8.854 30.160 -15.495 1.00 92.56 84 ASP A C 1
ATOM 648 O O . ASP A 1 84 ? -8.807 31.347 -15.848 1.00 92.56 84 ASP A O 1
ATOM 652 N N . ILE A 1 85 ? -8.178 29.197 -16.121 1.00 92.50 85 ILE A N 1
ATOM 653 C CA . ILE A 1 85 ? -7.290 29.403 -17.270 1.00 92.50 85 ILE A CA 1
ATOM 654 C C . ILE A 1 85 ? -7.695 28.457 -18.404 1.00 92.50 85 ILE A C 1
ATOM 656 O O . ILE A 1 85 ? -7.956 27.276 -18.180 1.00 92.50 85 ILE A O 1
ATOM 660 N N . ASP A 1 86 ? -7.710 28.979 -19.629 1.00 89.31 86 ASP A N 1
ATOM 661 C CA . ASP A 1 86 ? -7.947 28.223 -20.860 1.00 89.31 86 ASP A CA 1
ATOM 662 C C . ASP A 1 86 ? -6.651 28.117 -21.671 1.00 89.31 86 ASP A C 1
ATOM 664 O O . ASP A 1 86 ? -6.010 29.128 -21.966 1.00 89.31 86 ASP A O 1
ATOM 668 N N . LEU A 1 87 ? -6.251 26.884 -21.980 1.00 90.81 87 LEU A N 1
ATOM 669 C CA . LEU A 1 87 ? -5.046 26.537 -22.729 1.00 90.81 87 LEU A CA 1
ATOM 670 C C . LEU A 1 87 ? -5.341 26.048 -24.151 1.00 90.81 87 LEU A C 1
ATOM 672 O O . LEU A 1 87 ? -4.412 25.642 -24.848 1.00 90.81 87 LEU A O 1
ATOM 676 N N . ASN A 1 88 ? -6.594 26.080 -24.613 1.00 82.00 88 ASN A N 1
ATOM 677 C CA . ASN A 1 88 ? -6.930 25.650 -25.969 1.00 82.00 88 ASN A CA 1
ATOM 678 C C . ASN A 1 88 ? -6.126 26.444 -27.016 1.00 82.00 88 ASN A C 1
ATOM 680 O O . ASN A 1 88 ? -6.259 27.661 -27.143 1.00 82.00 88 ASN A O 1
ATOM 684 N N . GLY A 1 89 ? -5.272 25.742 -27.768 1.00 75.00 89 GLY A N 1
ATOM 685 C CA . GLY A 1 89 ? -4.387 26.349 -28.768 1.00 75.00 89 GLY A CA 1
ATOM 686 C C . GLY A 1 89 ? -3.229 27.178 -28.194 1.00 75.00 89 GLY A C 1
ATOM 687 O O . GLY A 1 89 ? -2.523 27.832 -28.964 1.00 75.00 89 GLY A O 1
ATOM 688 N N . PHE A 1 90 ? -3.013 27.164 -26.874 1.00 85.69 90 PHE A N 1
ATOM 689 C CA . PHE A 1 90 ? -1.900 27.853 -26.228 1.00 85.69 90 PHE A CA 1
ATOM 690 C C . PHE A 1 90 ? -0.696 26.921 -26.059 1.00 85.69 90 PHE A C 1
ATOM 692 O O . PHE A 1 90 ? -0.759 25.913 -25.360 1.00 85.69 90 PHE A O 1
ATOM 699 N N . ASP A 1 91 ? 0.435 27.298 -26.654 1.00 86.31 91 ASP A N 1
ATOM 700 C CA . ASP A 1 91 ? 1.696 26.573 -26.508 1.00 86.31 91 ASP A CA 1
ATOM 701 C C . ASP A 1 91 ? 2.423 26.960 -25.204 1.00 86.31 91 ASP A C 1
ATOM 703 O O . ASP A 1 91 ? 3.027 28.039 -25.089 1.00 86.31 91 ASP A O 1
ATOM 707 N N . LEU A 1 92 ? 2.415 26.052 -24.223 1.00 87.12 92 LEU A N 1
ATOM 708 C CA . LEU A 1 92 ? 3.157 26.200 -22.967 1.00 87.12 92 LEU A CA 1
ATOM 709 C C . LEU A 1 92 ? 4.683 26.014 -23.137 1.00 87.12 92 LEU A C 1
ATOM 711 O O . LEU A 1 92 ? 5.420 26.266 -22.182 1.00 87.12 92 LEU A O 1
ATOM 715 N N . GLY A 1 93 ? 5.172 25.657 -24.328 1.00 81.69 93 GLY A N 1
ATOM 716 C CA . GLY A 1 93 ? 6.586 25.476 -24.660 1.00 81.69 93 GLY A CA 1
ATOM 717 C C . GLY A 1 93 ? 7.180 24.137 -24.203 1.00 81.69 93 GLY A C 1
ATOM 718 O O . GLY A 1 93 ? 6.614 23.419 -23.385 1.00 81.69 93 GLY A O 1
ATOM 719 N N . GLU A 1 94 ? 8.377 23.814 -24.708 1.00 71.69 94 GLU A N 1
ATOM 720 C CA . GLU A 1 94 ? 9.052 22.543 -24.410 1.00 71.69 94 GLU A CA 1
ATOM 721 C C . GLU A 1 94 ? 9.405 22.387 -22.918 1.00 71.69 94 GLU A C 1
ATOM 723 O O . GLU A 1 94 ? 10.228 23.130 -22.355 1.00 71.69 94 GLU A O 1
ATOM 728 N N . TYR A 1 95 ? 8.874 21.343 -22.285 1.00 68.44 95 TYR A N 1
ATOM 729 C CA . TYR A 1 95 ? 9.280 20.880 -20.958 1.00 68.44 95 TYR A CA 1
ATOM 730 C C . TYR A 1 95 ? 10.310 19.746 -21.098 1.00 68.44 95 TYR A C 1
ATOM 732 O O . TYR A 1 95 ? 10.223 18.968 -22.035 1.00 68.44 95 TYR A O 1
ATOM 740 N N . ASN A 1 96 ? 11.324 19.644 -20.225 1.00 64.25 96 ASN A N 1
ATOM 741 C CA . ASN A 1 96 ? 12.358 18.599 -20.357 1.00 64.25 96 ASN A CA 1
ATOM 742 C C . ASN A 1 96 ? 12.311 17.552 -19.233 1.00 64.25 96 ASN A C 1
ATOM 744 O O . ASN A 1 96 ? 11.825 17.804 -18.129 1.00 64.25 96 ASN A O 1
ATOM 748 N N . SER A 1 97 ? 12.874 16.372 -19.503 1.00 64.50 97 SER A N 1
ATOM 749 C CA . SER A 1 97 ? 12.944 15.237 -18.570 1.00 64.50 97 SER A CA 1
ATOM 750 C C . SER A 1 97 ? 13.920 15.427 -17.396 1.00 64.50 97 SER A C 1
ATOM 752 O O . SER A 1 97 ? 13.911 14.637 -16.454 1.00 64.50 97 SER A O 1
ATOM 754 N N . ALA A 1 98 ? 14.772 16.458 -17.430 1.00 60.44 98 ALA A N 1
ATOM 755 C CA . ALA A 1 98 ? 15.918 16.593 -16.527 1.00 60.44 98 ALA A CA 1
ATOM 756 C C . ALA A 1 98 ? 15.594 17.242 -15.169 1.00 60.44 98 ALA A C 1
ATOM 758 O O . ALA A 1 98 ? 16.414 17.170 -14.252 1.00 60.44 98 ALA A O 1
ATOM 759 N N . THR A 1 99 ? 14.436 17.896 -15.022 1.00 70.81 99 THR A N 1
ATOM 760 C CA . THR A 1 99 ? 14.086 18.640 -13.801 1.00 70.81 99 THR A CA 1
ATOM 761 C C . THR A 1 99 ? 12.754 18.186 -13.216 1.00 70.81 99 THR A C 1
ATOM 763 O O . THR A 1 99 ? 11.724 18.188 -13.884 1.00 70.81 99 THR A O 1
ATOM 766 N N . ALA A 1 100 ? 12.790 17.776 -11.946 1.00 82.00 100 ALA A N 1
ATOM 767 C CA . ALA A 1 100 ? 11.599 17.386 -11.206 1.00 82.00 100 ALA A CA 1
ATOM 768 C C . ALA A 1 100 ? 10.857 18.623 -10.686 1.00 82.00 100 ALA A C 1
ATOM 770 O O . ALA A 1 100 ? 11.471 19.579 -10.198 1.00 82.00 100 ALA A O 1
ATOM 771 N N . TRP A 1 101 ? 9.531 18.581 -10.742 1.00 88.62 101 TRP A N 1
ATOM 772 C CA . TRP A 1 101 ? 8.676 19.598 -10.164 1.00 88.62 101 TRP A CA 1
ATOM 773 C C . TRP A 1 101 ? 8.698 19.503 -8.641 1.00 88.62 101 TRP A C 1
ATOM 775 O O . TRP A 1 101 ? 8.439 18.450 -8.061 1.00 88.62 101 TRP A O 1
ATOM 785 N N . THR A 1 102 ? 9.038 20.621 -8.003 1.00 87.56 102 THR A N 1
ATOM 786 C CA . THR A 1 102 ? 9.305 20.710 -6.557 1.00 87.56 102 THR A CA 1
ATOM 787 C C . THR A 1 102 ? 8.484 21.794 -5.860 1.00 87.56 102 THR A C 1
ATOM 789 O O . THR A 1 102 ? 8.596 21.959 -4.648 1.00 87.56 102 THR A O 1
ATOM 792 N N . LEU A 1 103 ? 7.639 22.521 -6.596 1.00 90.38 103 LEU A N 1
ATOM 793 C CA . LEU A 1 103 ? 6.867 23.655 -6.091 1.00 90.38 103 LEU A CA 1
ATOM 794 C C . LEU A 1 103 ? 5.428 23.249 -5.746 1.00 90.38 103 LEU A C 1
ATOM 796 O O . LEU A 1 103 ? 4.725 22.704 -6.593 1.00 90.38 103 LEU A O 1
ATOM 800 N N . SER A 1 104 ? 4.961 23.533 -4.529 1.00 93.38 104 SER A N 1
ATOM 801 C CA . SER A 1 104 ? 3.555 23.284 -4.177 1.00 93.38 104 SER A CA 1
ATOM 802 C C . SER A 1 104 ? 2.638 24.224 -4.957 1.00 93.38 104 SER A C 1
ATOM 804 O O . SER A 1 104 ? 2.955 25.406 -5.102 1.00 93.38 104 SER A O 1
ATOM 806 N N . PHE A 1 105 ? 1.507 23.710 -5.435 1.00 96.25 105 PHE A N 1
ATOM 807 C CA . PHE A 1 105 ? 0.558 24.434 -6.278 1.00 96.25 105 PHE A CA 1
ATOM 808 C C . PHE A 1 105 ? -0.854 24.297 -5.703 1.00 96.25 105 PHE A C 1
ATOM 810 O O . PHE A 1 105 ? -1.382 23.191 -5.584 1.00 96.25 105 PHE A O 1
ATOM 817 N N . ASP A 1 106 ? -1.471 25.417 -5.341 1.00 98.00 106 ASP A N 1
ATOM 818 C CA . ASP A 1 106 ? -2.865 25.463 -4.903 1.00 98.00 106 ASP A CA 1
ATOM 819 C C . ASP A 1 106 ? -3.723 26.034 -6.033 1.00 98.00 106 ASP A C 1
ATOM 821 O O . ASP A 1 106 ? -3.582 27.197 -6.415 1.00 98.00 106 ASP A O 1
ATOM 825 N N . GLY A 1 107 ? -4.617 25.210 -6.569 1.00 97.25 107 GLY A N 1
ATOM 826 C CA . GLY A 1 107 ? -5.591 25.630 -7.565 1.00 97.25 107 GLY A CA 1
ATOM 827 C C . GLY A 1 107 ? -6.656 26.567 -6.992 1.00 97.25 107 GLY A C 1
ATOM 828 O O . GLY A 1 107 ? -7.356 27.214 -7.756 1.00 97.25 107 GLY A O 1
ATOM 829 N N . GLN A 1 108 ? -6.803 26.658 -5.663 1.00 95.69 108 GLN A N 1
ATOM 830 C CA . GLN A 1 108 ? -7.829 27.454 -4.972 1.00 95.69 108 GLN A CA 1
ATOM 831 C C . GLN A 1 108 ? -9.274 27.163 -5.428 1.00 95.69 108 GLN A C 1
ATOM 833 O O . GLN A 1 108 ? -10.193 27.943 -5.183 1.00 95.69 108 GLN A O 1
ATOM 838 N N . GLY A 1 109 ? -9.498 26.002 -6.045 1.00 94.06 109 GLY A N 1
ATOM 839 C CA . GLY A 1 109 ? -10.768 25.600 -6.636 1.00 94.06 109 GLY A CA 1
ATOM 840 C C . GLY A 1 109 ? -10.955 26.052 -8.070 1.00 94.06 109 GLY A C 1
ATOM 841 O O . GLY A 1 109 ? -12.060 25.916 -8.575 1.00 94.06 109 GLY A O 1
ATOM 842 N N . HIS A 1 110 ? -9.938 26.613 -8.712 1.00 95.44 110 HIS A N 1
ATOM 843 C CA . HIS A 1 110 ? -9.979 27.009 -10.111 1.00 95.44 110 HIS A CA 1
ATOM 844 C C . HIS A 1 110 ? -9.667 25.853 -11.055 1.00 95.44 110 HIS A C 1
ATOM 846 O O . HIS A 1 110 ? -9.136 24.809 -10.654 1.00 95.44 110 HIS A O 1
ATOM 852 N N . THR A 1 111 ? -10.005 26.084 -12.317 1.00 94.19 111 THR A N 1
ATOM 853 C CA . THR A 1 111 ? -9.921 25.096 -13.381 1.00 94.19 111 THR A CA 1
ATOM 854 C C . THR A 1 111 ? -8.928 25.526 -14.449 1.00 94.19 111 THR A C 1
ATOM 856 O O . THR A 1 111 ? -8.940 26.666 -14.913 1.00 94.19 111 THR A O 1
ATOM 859 N N . ILE A 1 112 ? -8.067 24.597 -14.858 1.00 96.06 112 ILE A N 1
ATOM 860 C CA . ILE A 1 112 ? -7.237 24.721 -16.059 1.00 96.06 112 ILE A CA 1
ATOM 861 C C . ILE A 1 112 ? -7.877 23.850 -17.138 1.00 96.06 112 ILE A C 1
ATOM 863 O O . ILE A 1 112 ? -8.049 22.648 -16.942 1.00 96.06 112 ILE A O 1
ATOM 867 N N . THR A 1 113 ? -8.245 24.455 -18.262 1.00 91.69 113 THR A N 1
ATOM 868 C CA . THR A 1 113 ? -8.954 23.797 -19.370 1.00 91.69 113 THR A CA 1
ATOM 869 C C . THR A 1 113 ? -8.093 23.721 -20.625 1.00 91.69 113 THR A C 1
ATOM 871 O O . THR A 1 113 ? -7.167 24.511 -20.781 1.00 91.69 113 THR A O 1
ATOM 874 N N . GLY A 1 114 ? -8.368 22.757 -21.509 1.00 86.69 114 GLY A N 1
ATOM 875 C CA . GLY A 1 114 ? -7.709 22.667 -22.819 1.00 86.69 114 GLY A CA 1
ATOM 876 C C . GLY A 1 114 ? -6.264 22.154 -22.804 1.00 86.69 114 GLY A C 1
ATOM 877 O O . GLY A 1 114 ? -5.536 22.350 -23.777 1.00 86.69 114 GLY A O 1
ATOM 878 N N . PHE A 1 115 ? -5.815 21.507 -21.724 1.00 92.75 115 PHE A N 1
ATOM 879 C CA . PHE A 1 115 ? -4.465 20.940 -21.675 1.00 92.75 115 PHE A CA 1
ATOM 880 C C . PHE A 1 115 ? -4.342 19.737 -22.628 1.00 92.75 115 PHE A C 1
ATOM 882 O O . PHE A 1 115 ? -5.104 18.781 -22.510 1.00 92.75 115 PHE A O 1
ATOM 889 N N . SER A 1 116 ? -3.390 19.777 -23.564 1.00 90.19 116 SER A N 1
ATOM 890 C CA . SER A 1 116 ? -3.301 18.815 -24.681 1.00 90.19 116 SER A CA 1
ATOM 891 C C . SER A 1 116 ? -1.884 18.313 -24.983 1.00 90.19 116 SER A C 1
ATOM 893 O O . SER A 1 116 ? -1.656 17.669 -26.005 1.00 90.19 116 SER A O 1
ATOM 895 N N . GLU A 1 117 ? -0.910 18.581 -24.107 1.00 88.56 117 GLU A N 1
ATOM 896 C CA . GLU A 1 117 ? 0.457 18.093 -24.316 1.00 88.56 117 GLU A CA 1
ATOM 897 C C . GLU A 1 117 ? 0.542 16.569 -24.191 1.00 88.56 117 GLU A C 1
ATOM 899 O O . GLU A 1 117 ? 0.001 15.960 -23.266 1.00 88.56 117 GLU A O 1
ATOM 904 N N . THR A 1 118 ? 1.273 15.960 -25.122 1.00 85.00 118 THR A N 1
ATOM 905 C CA . THR A 1 118 ? 1.362 14.504 -25.280 1.00 85.00 118 THR A CA 1
ATOM 906 C C . THR A 1 118 ? 2.641 13.913 -24.693 1.00 85.00 118 THR A C 1
ATOM 908 O O . THR A 1 118 ? 2.669 12.729 -24.369 1.00 85.00 118 THR A O 1
ATOM 911 N N . GLU A 1 119 ? 3.699 14.715 -24.524 1.00 80.62 119 GLU A N 1
ATOM 912 C CA . GLU A 1 119 ? 4.987 14.239 -23.998 1.00 80.62 119 GLU A CA 1
ATOM 913 C C . GLU A 1 119 ? 5.026 14.235 -22.463 1.00 80.62 119 GLU A C 1
ATOM 915 O O . GLU A 1 119 ? 5.540 13.293 -21.858 1.00 80.62 119 GLU A O 1
ATOM 920 N N . TYR A 1 120 ? 4.470 15.267 -21.820 1.00 85.38 120 TYR A N 1
ATOM 921 C CA . TYR A 1 120 ? 4.478 15.416 -20.366 1.00 85.38 120 TYR A CA 1
ATOM 922 C C . TYR A 1 120 ? 3.132 15.891 -19.824 1.00 85.38 120 TYR A C 1
ATOM 924 O O . TYR A 1 120 ? 2.434 16.660 -20.477 1.00 85.38 120 TYR A O 1
ATOM 932 N N . GLY A 1 121 ? 2.815 15.497 -18.589 1.00 89.50 121 GLY A N 1
ATOM 933 C CA . GLY A 1 121 ? 1.751 16.126 -17.806 1.00 89.50 121 GLY A CA 1
ATOM 934 C C . GLY A 1 121 ? 2.035 17.599 -17.485 1.00 89.50 121 GLY A C 1
ATOM 935 O O . GLY A 1 121 ? 3.146 18.107 -17.685 1.00 89.50 121 GLY A O 1
ATOM 936 N N . LEU A 1 122 ? 1.042 18.294 -16.924 1.00 92.00 122 LEU A N 1
ATOM 937 C CA . LEU A 1 122 ? 1.105 19.733 -16.632 1.00 92.00 122 LEU A CA 1
ATOM 938 C C . LEU A 1 122 ? 2.350 20.131 -15.811 1.00 92.00 122 LEU A C 1
ATOM 940 O O . LEU A 1 122 ? 3.008 21.135 -16.101 1.00 92.00 122 LEU A O 1
ATOM 944 N N . PHE A 1 123 ? 2.703 19.311 -14.821 1.00 90.25 123 PHE A N 1
ATOM 945 C CA . PHE A 1 123 ? 3.851 19.489 -13.928 1.00 90.25 123 PHE A CA 1
ATOM 946 C C . PHE A 1 123 ? 5.108 18.736 -14.399 1.00 90.25 123 PHE A C 1
ATOM 948 O O . PHE A 1 123 ? 6.106 18.675 -13.682 1.00 90.25 123 PHE A O 1
ATOM 955 N N . GLY A 1 124 ? 5.108 18.199 -15.620 1.00 86.81 124 GLY A N 1
ATOM 956 C CA . GLY A 1 124 ? 6.294 17.656 -16.273 1.00 86.81 124 GLY A CA 1
ATOM 957 C C . GLY A 1 124 ? 6.536 16.160 -16.068 1.00 86.81 124 GLY A C 1
ATOM 958 O O . GLY A 1 124 ? 5.631 15.373 -15.802 1.00 86.81 124 GLY A O 1
ATOM 959 N N . SER A 1 125 ? 7.802 15.756 -16.219 1.00 81.44 125 SER A N 1
ATOM 960 C CA . SER A 1 125 ? 8.200 14.341 -16.200 1.00 81.44 125 SER A CA 1
ATOM 961 C C . SER A 1 125 ? 8.166 13.692 -14.814 1.00 81.44 125 SER A C 1
ATOM 963 O O . SER A 1 125 ? 7.797 12.529 -14.699 1.00 81.44 125 SER A O 1
ATOM 965 N N . HIS A 1 126 ? 8.563 14.420 -13.767 1.00 80.75 126 HIS A N 1
ATOM 966 C CA . HIS A 1 126 ? 8.688 13.892 -12.409 1.00 80.75 126 HIS A CA 1
ATOM 967 C C . HIS A 1 126 ? 8.205 14.904 -11.378 1.00 80.75 126 HIS A C 1
ATOM 969 O O . HIS A 1 126 ? 8.556 16.079 -11.458 1.00 80.75 126 HIS A O 1
ATOM 975 N N . PHE A 1 127 ? 7.517 14.428 -10.346 1.00 78.81 127 PHE A N 1
ATOM 976 C CA . PHE A 1 127 ? 7.164 15.208 -9.158 1.00 78.81 127 PHE A CA 1
ATOM 977 C C . PHE A 1 127 ? 7.904 14.678 -7.912 1.00 78.81 127 PHE A C 1
ATOM 979 O O . PHE A 1 127 ? 8.050 13.463 -7.745 1.00 78.81 127 PHE A O 1
ATOM 986 N N . THR A 1 128 ? 8.442 15.561 -7.059 1.00 80.75 128 THR A N 1
ATOM 987 C CA . THR A 1 128 ? 9.213 15.193 -5.847 1.00 80.75 128 THR A CA 1
ATOM 988 C C . THR A 1 128 ? 9.166 16.296 -4.784 1.00 80.75 128 THR A C 1
ATOM 990 O O . THR A 1 128 ? 8.851 17.436 -5.105 1.00 80.75 128 THR A O 1
ATOM 993 N N . ALA A 1 129 ? 9.558 15.981 -3.542 1.00 84.69 129 ALA A N 1
ATOM 994 C CA . ALA A 1 129 ? 9.623 16.939 -2.433 1.00 84.69 129 ALA A CA 1
ATOM 995 C C . ALA A 1 129 ? 10.416 18.218 -2.748 1.00 84.69 129 ALA A C 1
ATOM 997 O O . ALA A 1 129 ? 11.552 18.177 -3.238 1.00 84.69 129 ALA A O 1
ATOM 998 N N . GLY A 1 130 ? 9.824 19.346 -2.371 1.00 85.25 130 GLY A N 1
ATOM 999 C CA . GLY A 1 130 ? 10.417 20.669 -2.380 1.00 85.25 130 GLY A CA 1
ATOM 1000 C C . GLY A 1 130 ? 11.247 20.937 -1.134 1.00 85.25 130 GLY A C 1
ATOM 1001 O O . GLY A 1 130 ? 11.533 20.045 -0.334 1.00 85.25 130 GLY A O 1
ATOM 1002 N N . LYS A 1 131 ? 11.656 22.196 -0.965 1.00 86.25 131 LYS A N 1
ATOM 1003 C CA . LYS A 1 131 ? 12.389 22.656 0.220 1.00 86.25 131 LYS A CA 1
ATOM 1004 C C . LYS A 1 131 ? 11.662 23.812 0.881 1.00 86.25 131 LYS A C 1
ATOM 1006 O O . LYS A 1 131 ? 11.252 24.736 0.184 1.00 86.25 131 LYS A O 1
ATOM 1011 N N . ASP A 1 132 ? 11.558 23.788 2.204 1.00 87.19 132 ASP A N 1
ATOM 1012 C CA . ASP A 1 132 ? 11.100 24.939 2.984 1.00 87.19 132 ASP A CA 1
ATOM 1013 C C . ASP A 1 132 ? 12.190 26.017 3.100 1.00 87.19 132 ASP A C 1
ATOM 1015 O O . ASP A 1 132 ? 13.314 25.824 2.634 1.00 87.19 132 ASP A O 1
ATOM 1019 N N . LYS A 1 133 ? 11.876 27.138 3.770 1.00 88.00 133 LYS A N 1
ATOM 1020 C CA . LYS A 1 133 ? 12.798 28.271 4.001 1.00 88.00 133 LYS A CA 1
ATOM 1021 C C . LYS A 1 133 ? 14.080 27.894 4.767 1.00 88.00 133 LYS A C 1
ATOM 1023 O O . LYS A 1 133 ? 15.026 28.676 4.770 1.00 88.00 133 LYS A O 1
ATOM 1028 N N . SER A 1 134 ? 14.116 26.737 5.437 1.00 87.00 134 SER A N 1
ATOM 1029 C CA . SER A 1 134 ? 15.300 26.220 6.139 1.00 87.00 134 SER A CA 1
ATOM 1030 C C . SER A 1 134 ? 16.186 25.335 5.252 1.00 87.00 134 SER A C 1
ATOM 1032 O O . SER A 1 134 ? 17.269 24.921 5.668 1.00 87.00 134 SER A O 1
ATOM 1034 N N . GLY A 1 135 ? 15.735 25.032 4.030 1.00 84.31 135 GLY A N 1
ATOM 1035 C CA . GLY A 1 135 ? 16.373 24.090 3.117 1.00 84.31 135 GLY A CA 1
ATOM 1036 C C . GLY A 1 135 ? 16.033 22.627 3.408 1.00 84.31 135 GLY A C 1
ATOM 1037 O O . GLY A 1 135 ? 16.589 21.742 2.749 1.00 84.31 135 GLY A O 1
ATOM 1038 N N . SER A 1 136 ? 15.133 22.372 4.363 1.00 87.69 136 SER A N 1
ATOM 1039 C CA . SER A 1 136 ? 14.648 21.036 4.708 1.00 87.69 136 SER A CA 1
ATOM 1040 C C . SER A 1 136 ? 13.650 20.551 3.666 1.00 87.69 136 SER A C 1
ATOM 1042 O O . SER A 1 136 ? 12.875 21.341 3.131 1.00 87.69 136 SER A O 1
ATOM 1044 N N . LEU A 1 137 ? 13.677 19.249 3.368 1.00 86.00 137 LEU A N 1
ATOM 1045 C CA . LEU A 1 137 ? 12.722 18.648 2.439 1.00 86.00 137 LEU A CA 1
ATOM 1046 C C . LEU A 1 137 ? 11.313 18.693 3.034 1.00 86.00 137 LEU A C 1
ATOM 1048 O O . LEU A 1 137 ? 11.115 18.272 4.174 1.00 86.00 137 LEU A O 1
ATOM 1052 N N . VAL A 1 138 ? 10.355 19.167 2.244 1.00 86.06 138 VAL A N 1
ATOM 1053 C CA . VAL A 1 138 ? 8.932 19.216 2.593 1.00 86.06 138 VAL A CA 1
ATOM 1054 C C . VAL A 1 138 ? 8.088 18.641 1.473 1.00 86.06 138 VAL A C 1
ATOM 1056 O O . VAL A 1 138 ? 8.494 18.665 0.310 1.00 86.06 138 VAL A O 1
ATOM 1059 N N . ASP A 1 139 ? 6.917 18.128 1.844 1.00 85.38 139 ASP A N 1
ATOM 1060 C CA . ASP A 1 139 ? 6.001 17.521 0.890 1.00 85.38 139 ASP A CA 1
ATOM 1061 C C . ASP A 1 139 ? 5.571 18.575 -0.139 1.00 85.38 139 ASP A C 1
ATOM 1063 O O . ASP A 1 139 ? 5.107 19.663 0.220 1.00 85.38 139 ASP A O 1
ATOM 1067 N N . THR A 1 140 ? 5.748 18.264 -1.422 1.00 87.94 140 THR A N 1
ATOM 1068 C CA . THR A 1 140 ? 5.184 19.095 -2.486 1.00 87.94 140 THR A CA 1
ATOM 1069 C C . THR A 1 140 ? 3.727 18.716 -2.658 1.00 87.94 140 THR A C 1
ATOM 1071 O O . THR A 1 140 ? 3.407 17.549 -2.878 1.00 87.94 140 THR A O 1
ATOM 1074 N N . VAL A 1 141 ? 2.842 19.701 -2.531 1.00 91.25 141 VAL A N 1
ATOM 1075 C CA . VAL A 1 141 ? 1.394 19.480 -2.502 1.00 91.25 141 VAL A CA 1
ATOM 1076 C C . VAL A 1 141 ? 0.761 20.148 -3.711 1.00 91.25 141 VAL A C 1
ATOM 1078 O O . VAL A 1 141 ? 0.888 21.364 -3.871 1.00 91.25 141 VAL A O 1
ATOM 1081 N N . ILE A 1 142 ? 0.072 19.365 -4.540 1.00 93.88 142 ILE A N 1
ATOM 1082 C CA . ILE A 1 142 ? -0.856 19.884 -5.549 1.00 93.88 142 ILE A CA 1
ATOM 1083 C C . ILE A 1 142 ? -2.259 19.737 -4.987 1.00 93.88 142 ILE A C 1
ATOM 1085 O O . ILE A 1 142 ? -2.675 18.622 -4.675 1.00 93.88 142 ILE A O 1
ATOM 1089 N N . LYS A 1 143 ? -2.996 20.834 -4.832 1.00 96.19 143 LYS A N 1
ATOM 1090 C CA . LYS A 1 143 ? -4.322 20.753 -4.220 1.00 96.19 143 LYS A CA 1
ATOM 1091 C C . LYS A 1 143 ? -5.349 21.693 -4.808 1.00 96.19 143 LYS A C 1
ATOM 1093 O O . LYS A 1 143 ? -4.989 22.716 -5.378 1.00 96.19 143 LYS A O 1
ATOM 1098 N N . ASN A 1 144 ? -6.621 21.354 -4.609 1.00 97.25 144 ASN A N 1
ATOM 1099 C CA . ASN A 1 144 ? -7.773 22.175 -4.984 1.00 97.25 144 ASN A CA 1
ATOM 1100 C C . ASN A 1 144 ? -7.733 22.607 -6.460 1.00 97.25 144 ASN A C 1
ATOM 1102 O O . ASN A 1 144 ? -8.009 23.764 -6.770 1.00 97.25 144 ASN A O 1
ATOM 1106 N N . LEU A 1 145 ? -7.366 21.705 -7.373 1.00 97.62 145 LEU A N 1
ATOM 1107 C CA . LEU A 1 145 ? -7.253 21.992 -8.805 1.00 97.62 145 LEU A CA 1
ATOM 1108 C C . LEU A 1 145 ? -8.151 21.061 -9.620 1.00 97.62 145 LEU A C 1
ATOM 1110 O O . LEU A 1 145 ? -8.096 19.841 -9.454 1.00 97.62 145 LEU A O 1
ATOM 1114 N N . HIS A 1 146 ? -8.918 21.627 -10.551 1.00 96.62 146 HIS A N 1
ATOM 1115 C CA . HIS A 1 146 ? -9.549 20.868 -11.628 1.00 96.62 146 HIS A CA 1
ATOM 1116 C C . HIS A 1 146 ? -8.736 21.050 -12.910 1.00 96.62 146 HIS A C 1
ATOM 1118 O O . HIS A 1 146 ? -8.519 22.164 -13.375 1.00 96.62 146 HIS A O 1
ATOM 1124 N N . LEU A 1 147 ? -8.249 19.945 -13.467 1.00 96.81 147 LEU A N 1
ATOM 1125 C CA . LEU A 1 147 ? -7.584 19.915 -14.763 1.00 96.81 147 LEU A CA 1
ATOM 1126 C C . LEU A 1 147 ? -8.493 19.227 -15.781 1.00 96.81 147 LEU A C 1
ATOM 1128 O O . LEU A 1 147 ? -8.897 18.074 -15.605 1.00 96.81 147 LEU A O 1
ATOM 1132 N N . ASN A 1 148 ? -8.808 19.933 -16.858 1.00 93.75 148 ASN A N 1
ATOM 1133 C CA . ASN A 1 148 ? -9.479 19.374 -18.016 1.00 93.75 148 ASN A CA 1
ATOM 1134 C C . ASN A 1 148 ? -8.476 19.181 -19.163 1.00 93.75 148 ASN A C 1
ATOM 1136 O O . ASN A 1 148 ? -7.779 20.122 -19.552 1.00 93.75 148 ASN A O 1
ATOM 1140 N N . ILE A 1 149 ? -8.408 17.946 -19.664 1.00 92.75 149 ILE A N 1
ATOM 1141 C CA . ILE A 1 149 ? -7.428 17.496 -20.655 1.00 92.75 149 ILE A CA 1
ATOM 1142 C C . ILE A 1 149 ? -8.093 17.041 -21.960 1.00 92.75 149 ILE A C 1
ATOM 1144 O O . ILE A 1 149 ? -9.209 16.525 -21.947 1.00 92.75 149 ILE A O 1
ATOM 1148 N N . ASN A 1 150 ? -7.389 17.200 -23.076 1.00 88.69 150 ASN A N 1
ATOM 1149 C CA . ASN A 1 150 ? -7.740 16.638 -24.379 1.00 88.69 150 ASN A CA 1
ATOM 1150 C C . ASN A 1 150 ? -6.453 16.194 -25.086 1.00 88.69 150 ASN A C 1
ATOM 1152 O O . ASN A 1 150 ? -5.803 16.994 -25.758 1.00 88.69 150 ASN A O 1
ATOM 1156 N N . VAL A 1 151 ? -6.044 14.949 -24.859 1.00 89.12 151 VAL A N 1
ATOM 1157 C CA . VAL A 1 151 ? -4.712 14.454 -25.231 1.00 89.12 151 VAL A CA 1
ATOM 1158 C C . VAL A 1 151 ? -4.862 13.368 -26.293 1.00 89.12 151 VAL A C 1
ATOM 1160 O O . VAL A 1 151 ? -5.342 12.285 -25.985 1.00 89.12 151 VAL A O 1
ATOM 1163 N N . ASP A 1 152 ? -4.430 13.633 -27.527 1.00 87.00 152 ASP A N 1
ATOM 1164 C CA . ASP A 1 152 ? -4.314 12.618 -28.591 1.00 87.00 152 ASP A CA 1
ATOM 1165 C C . ASP A 1 152 ? -2.841 12.238 -28.732 1.00 87.00 152 ASP A C 1
ATOM 1167 O O . ASP A 1 152 ? -2.044 13.056 -29.184 1.00 87.00 152 ASP A O 1
ATOM 1171 N N . ILE A 1 153 ? -2.467 11.029 -28.314 1.00 81.81 153 ILE A N 1
ATOM 1172 C CA . ILE A 1 153 ? -1.112 10.474 -28.390 1.00 81.81 153 ILE A CA 1
ATOM 1173 C C . ILE A 1 153 ? -1.030 9.682 -29.710 1.00 81.81 153 ILE A C 1
ATOM 1175 O O . ILE A 1 153 ? -1.412 8.506 -29.755 1.00 81.81 153 ILE A O 1
ATOM 1179 N N . PRO A 1 154 ? -0.562 10.304 -30.815 1.00 63.44 154 PRO A N 1
ATOM 1180 C CA . PRO A 1 154 ? -0.866 9.840 -32.167 1.00 63.44 154 PRO A CA 1
ATOM 1181 C C . PRO A 1 154 ? 0.041 8.693 -32.633 1.00 63.44 154 PRO A C 1
ATOM 1183 O O . PRO A 1 154 ? -0.218 8.095 -33.677 1.00 63.44 154 PRO A O 1
ATOM 1186 N N . ASN A 1 155 ? 1.104 8.402 -31.881 1.00 63.56 155 ASN A N 1
ATOM 1187 C CA . ASN A 1 155 ? 2.049 7.315 -32.091 1.00 63.56 155 ASN A CA 1
ATOM 1188 C C . ASN A 1 155 ? 2.955 7.253 -30.849 1.00 63.56 155 ASN A C 1
ATOM 1190 O O . ASN A 1 155 ? 3.492 8.290 -30.457 1.00 63.56 155 ASN A O 1
ATOM 1194 N N . ALA A 1 156 ? 3.202 6.085 -30.254 1.00 53.56 156 ALA A N 1
ATOM 1195 C CA . ALA A 1 156 ? 4.198 5.951 -29.178 1.00 53.56 156 ALA A CA 1
ATOM 1196 C C . ALA A 1 156 ? 5.643 6.329 -29.620 1.00 53.56 156 ALA A C 1
ATOM 1198 O O . ALA A 1 156 ? 6.558 6.345 -28.803 1.00 53.56 156 ALA A O 1
ATOM 1199 N N . ALA A 1 157 ? 5.852 6.695 -30.892 1.00 45.09 157 ALA A N 1
ATOM 1200 C CA . ALA A 1 157 ? 7.104 7.073 -31.559 1.00 45.09 157 ALA A CA 1
ATOM 1201 C C . ALA A 1 157 ? 7.859 8.335 -31.068 1.00 45.09 157 ALA A C 1
ATOM 1203 O O . ALA A 1 157 ? 8.681 8.867 -31.811 1.00 45.09 157 ALA A O 1
ATOM 1204 N N . TYR A 1 158 ? 7.692 8.786 -29.823 1.00 52.31 158 TYR A N 1
ATOM 1205 C CA . TYR A 1 158 ? 8.716 9.625 -29.167 1.00 52.31 158 TYR A CA 1
ATOM 1206 C C . TYR A 1 158 ? 9.553 8.831 -28.153 1.00 52.31 158 TYR A C 1
ATOM 1208 O O . TYR A 1 158 ? 10.122 9.369 -27.200 1.00 52.31 158 TYR A O 1
ATOM 1216 N N . MET A 1 159 ? 9.693 7.527 -28.399 1.00 51.25 159 MET A N 1
ATOM 1217 C CA . MET A 1 159 ? 10.766 6.717 -27.838 1.00 51.25 159 MET A CA 1
ATOM 1218 C C . MET A 1 159 ? 12.097 7.138 -28.483 1.00 51.25 159 MET A C 1
ATOM 1220 O O . MET A 1 159 ? 12.541 6.571 -29.476 1.00 51.25 159 MET A O 1
ATOM 1224 N N . ASP A 1 160 ? 12.753 8.143 -27.903 1.00 45.16 160 ASP A N 1
ATOM 1225 C CA . ASP A 1 160 ? 14.165 8.507 -28.122 1.00 45.16 160 ASP A CA 1
ATOM 1226 C C . ASP A 1 160 ? 15.097 7.355 -27.674 1.00 45.16 160 ASP A C 1
ATOM 1228 O O . ASP A 1 160 ? 15.794 7.443 -26.664 1.00 45.16 160 ASP A O 1
ATOM 1232 N N . GLY A 1 161 ? 14.967 6.179 -28.300 1.00 48.47 161 GLY A N 1
ATOM 1233 C CA . GLY A 1 161 ? 15.576 4.919 -27.856 1.00 48.47 161 GLY A CA 1
ATOM 1234 C C . GLY A 1 161 ? 15.136 4.439 -26.461 1.00 48.47 161 GLY A C 1
ATOM 1235 O O . GLY A 1 161 ? 15.729 3.504 -25.918 1.00 48.47 161 GLY A O 1
ATOM 1236 N N . ARG A 1 162 ? 14.130 5.076 -25.843 1.00 51.78 162 ARG A N 1
ATOM 1237 C CA . ARG A 1 162 ? 13.587 4.688 -24.534 1.00 51.78 162 ARG A CA 1
ATOM 1238 C C . ARG A 1 162 ? 12.664 3.483 -24.712 1.00 51.78 162 ARG A C 1
ATOM 1240 O O . ARG A 1 162 ? 11.832 3.484 -25.598 1.00 51.78 162 ARG A O 1
ATOM 1247 N N . LYS A 1 163 ? 12.808 2.457 -23.873 1.00 53.97 163 LYS A N 1
ATOM 1248 C CA . LYS A 1 163 ? 11.964 1.249 -23.936 1.00 53.97 163 LYS A CA 1
ATOM 1249 C C . LYS A 1 163 ? 10.608 1.405 -23.228 1.00 53.97 163 LYS A C 1
ATOM 1251 O O . LYS A 1 163 ? 9.709 0.617 -23.483 1.00 53.97 163 LYS A O 1
ATOM 1256 N N . ASN A 1 164 ? 10.462 2.426 -22.369 1.00 65.81 164 ASN A N 1
ATOM 1257 C CA . ASN A 1 164 ? 9.305 2.613 -21.486 1.00 65.81 164 ASN A CA 1
ATOM 1258 C C . ASN A 1 164 ? 8.737 4.037 -21.602 1.00 65.81 164 ASN A C 1
ATOM 1260 O O . ASN A 1 164 ? 9.494 5.007 -21.473 1.00 65.81 164 ASN A O 1
ATOM 1264 N N . PHE A 1 165 ? 7.416 4.168 -21.751 1.00 76.88 165 PHE A N 1
ATOM 1265 C CA . PHE A 1 165 ? 6.695 5.444 -21.774 1.00 76.88 165 PHE A CA 1
ATOM 1266 C C . PHE A 1 165 ? 5.651 5.504 -20.656 1.00 76.88 165 PHE A C 1
ATOM 1268 O O . PHE A 1 165 ? 4.837 4.598 -20.501 1.00 76.88 165 PHE A O 1
ATOM 1275 N N . PHE A 1 166 ? 5.680 6.596 -19.890 1.00 80.88 166 PHE A N 1
ATOM 1276 C CA . PHE A 1 166 ? 4.779 6.858 -18.768 1.00 80.88 166 PHE A CA 1
ATOM 1277 C C . PHE A 1 166 ? 4.057 8.177 -19.014 1.00 80.88 166 PHE A C 1
ATOM 1279 O O . PHE A 1 166 ? 4.726 9.170 -19.308 1.00 80.88 166 PHE A O 1
ATOM 1286 N N . TYR A 1 167 ? 2.737 8.213 -18.849 1.00 85.81 167 TYR A N 1
ATOM 1287 C CA . TYR A 1 167 ? 1.945 9.432 -18.998 1.00 85.81 167 TYR A CA 1
ATOM 1288 C C . TYR A 1 167 ? 0.886 9.577 -17.908 1.00 85.81 167 TYR A C 1
ATOM 1290 O O . TYR A 1 167 ? 0.121 8.652 -17.635 1.00 85.81 167 TYR A O 1
ATOM 1298 N N . GLY A 1 168 ? 0.806 10.774 -17.329 1.00 88.31 168 GLY A N 1
ATOM 1299 C CA . GLY A 1 168 ? -0.307 11.182 -16.485 1.00 88.31 168 GLY A CA 1
ATOM 1300 C C . GLY A 1 168 ? -0.550 12.679 -16.583 1.00 88.31 168 GLY A C 1
ATOM 1301 O O . GLY A 1 168 ? 0.392 13.446 -16.777 1.00 88.31 168 GLY A O 1
ATOM 1302 N N . ALA A 1 169 ? -1.810 13.102 -16.450 1.00 90.38 169 ALA A N 1
ATOM 1303 C CA . ALA A 1 169 ? -2.212 14.486 -16.703 1.00 90.38 169 ALA A CA 1
ATOM 1304 C C . ALA A 1 169 ? -1.492 15.504 -15.807 1.00 90.38 169 ALA A C 1
ATOM 1306 O O . ALA A 1 169 ? -1.236 16.633 -16.222 1.00 90.38 169 ALA A O 1
ATOM 1307 N N . PHE A 1 170 ? -1.158 15.117 -14.572 1.00 90.56 170 PHE A N 1
ATOM 1308 C CA . PHE A 1 170 ? -0.400 15.968 -13.658 1.00 90.56 170 PHE A CA 1
ATOM 1309 C C . PHE A 1 170 ? 1.099 15.787 -13.888 1.00 90.56 170 PHE A C 1
ATOM 1311 O O . PHE A 1 170 ? 1.803 16.781 -14.040 1.00 90.56 170 PHE A O 1
ATOM 1318 N N . ALA A 1 171 ? 1.593 14.550 -13.934 1.00 87.69 171 ALA A N 1
ATOM 1319 C CA . ALA A 1 171 ? 2.989 14.254 -14.245 1.00 87.69 171 ALA A CA 1
ATOM 1320 C C . ALA A 1 171 ? 3.168 12.811 -14.735 1.00 87.69 171 ALA A C 1
ATOM 1322 O O . ALA A 1 171 ? 2.366 11.926 -14.429 1.00 87.69 171 ALA A O 1
ATOM 1323 N N . ASN A 1 172 ? 4.267 12.549 -15.441 1.00 84.38 172 ASN A N 1
ATOM 1324 C CA . ASN A 1 172 ? 4.536 11.217 -15.987 1.00 84.38 172 ASN A CA 1
ATOM 1325 C C . ASN A 1 172 ? 4.953 10.218 -14.898 1.00 84.38 172 ASN A C 1
ATOM 1327 O O . ASN A 1 172 ? 4.502 9.078 -14.916 1.00 84.38 172 ASN A O 1
ATOM 1331 N N . ASN A 1 173 ? 5.793 10.627 -13.943 1.00 80.00 173 ASN A N 1
ATOM 1332 C CA . ASN A 1 173 ? 6.251 9.785 -12.834 1.00 80.00 173 ASN A CA 1
ATOM 1333 C C . ASN A 1 173 ? 6.409 10.602 -11.528 1.00 80.00 173 ASN A C 1
ATOM 1335 O O . ASN A 1 173 ? 6.323 11.832 -11.499 1.00 80.00 173 ASN A O 1
ATOM 1339 N N . SER A 1 174 ? 6.680 9.916 -10.423 1.00 76.62 174 SER A N 1
ATOM 1340 C CA . SER A 1 174 ? 7.087 10.467 -9.131 1.00 76.62 174 SER A CA 1
ATOM 1341 C C . SER A 1 174 ? 8.423 9.864 -8.667 1.00 76.62 174 SER A C 1
ATOM 1343 O O . SER A 1 174 ? 8.732 8.707 -8.934 1.00 76.62 174 SER A O 1
ATOM 1345 N N . ASN A 1 175 ? 9.263 10.641 -7.975 1.00 66.38 175 ASN A N 1
ATOM 1346 C CA . ASN A 1 175 ? 10.596 10.179 -7.548 1.00 66.38 175 ASN A CA 1
ATOM 1347 C C . ASN A 1 175 ? 10.594 9.602 -6.111 1.00 66.38 175 ASN A C 1
ATOM 1349 O O . ASN A 1 175 ? 9.803 10.008 -5.265 1.00 66.38 175 ASN A O 1
ATOM 1353 N N . SER A 1 176 ? 11.527 8.695 -5.793 1.00 55.72 176 SER A N 1
ATOM 1354 C CA . SER A 1 176 ? 11.600 7.950 -4.523 1.00 55.72 176 SER A CA 1
ATOM 1355 C C . SER A 1 176 ? 12.206 8.713 -3.331 1.00 55.72 176 SER A C 1
ATOM 1357 O O . SER A 1 176 ? 12.311 8.151 -2.242 1.00 55.72 176 SER A O 1
ATOM 1359 N N . ASN A 1 177 ? 12.665 9.957 -3.515 1.00 53.88 177 ASN A N 1
ATOM 1360 C CA . ASN A 1 177 ? 13.517 10.671 -2.547 1.00 53.88 177 ASN A CA 1
ATOM 1361 C C . ASN A 1 177 ? 12.817 11.772 -1.720 1.00 53.88 177 ASN A C 1
ATOM 1363 O O . ASN A 1 177 ? 13.501 12.564 -1.068 1.00 53.88 177 ASN A O 1
ATOM 1367 N N . GLY A 1 178 ? 11.484 11.820 -1.678 1.00 58.00 178 GLY A N 1
ATOM 1368 C CA . GLY A 1 178 ? 10.757 12.761 -0.822 1.00 58.00 178 GLY A CA 1
ATOM 1369 C C . GLY A 1 178 ? 9.237 12.620 -0.905 1.00 58.00 178 GLY A C 1
ATOM 1370 O O . GLY A 1 178 ? 8.730 11.978 -1.819 1.00 58.00 178 GLY A O 1
ATOM 1371 N N . GLY A 1 179 ? 8.521 13.180 0.073 1.00 74.31 179 GLY A N 1
ATOM 1372 C CA . GLY A 1 179 ? 7.063 13.113 0.121 1.00 74.31 179 GLY A CA 1
ATOM 1373 C C . GLY A 1 179 ? 6.395 14.103 -0.830 1.00 74.31 179 GLY A C 1
ATOM 1374 O O . GLY A 1 179 ? 6.951 15.142 -1.192 1.00 74.31 179 GLY A O 1
ATOM 1375 N N . TYR A 1 180 ? 5.205 13.737 -1.278 1.00 81.75 180 TYR A N 1
ATOM 1376 C CA . TYR A 1 180 ? 4.370 14.530 -2.158 1.00 81.75 180 TYR A CA 1
ATOM 1377 C C . TYR A 1 180 ? 2.904 14.151 -1.935 1.00 81.75 180 TYR A C 1
ATOM 1379 O O . TYR A 1 180 ? 2.632 13.039 -1.473 1.00 81.75 180 TYR A O 1
ATOM 1387 N N . SER A 1 181 ? 1.966 15.045 -2.247 1.00 86.44 181 SER A N 1
ATOM 1388 C CA . SER A 1 181 ? 0.535 14.728 -2.192 1.00 86.44 181 SER A CA 1
ATOM 1389 C C . SER A 1 181 ? -0.275 15.465 -3.256 1.00 86.44 181 SER A C 1
ATOM 1391 O O . SER A 1 181 ? 0.036 16.592 -3.646 1.00 86.44 181 SER A O 1
ATOM 1393 N N . ILE A 1 182 ? -1.325 14.797 -3.731 1.00 90.06 182 ILE A N 1
ATOM 1394 C CA . ILE A 1 182 ? -2.376 15.369 -4.569 1.00 90.06 182 ILE A CA 1
ATOM 1395 C C . ILE A 1 182 ? -3.668 15.351 -3.750 1.00 90.06 182 ILE A C 1
ATOM 1397 O O . ILE A 1 182 ? -4.102 14.288 -3.305 1.00 90.06 182 ILE A O 1
ATOM 1401 N N . GLU A 1 183 ? -4.266 16.515 -3.503 1.00 93.69 183 GLU A N 1
ATOM 1402 C CA . GLU A 1 183 ? -5.372 16.650 -2.549 1.00 93.69 183 GLU A CA 1
ATOM 1403 C C . GLU A 1 183 ? -6.540 17.457 -3.121 1.00 93.69 183 GLU A C 1
ATOM 1405 O O . GLU A 1 183 ? -6.359 18.582 -3.574 1.00 93.69 183 GLU A O 1
ATOM 1410 N N . ASN A 1 184 ? -7.766 16.938 -3.035 1.00 95.69 184 ASN A N 1
ATOM 1411 C CA . ASN A 1 184 ? -8.968 17.653 -3.491 1.00 95.69 184 ASN A CA 1
ATOM 1412 C C . ASN A 1 184 ? -8.880 18.070 -4.975 1.00 95.69 184 ASN A C 1
ATOM 1414 O O . ASN A 1 184 ? -9.211 19.202 -5.320 1.00 95.69 184 ASN A O 1
ATOM 1418 N N . CYS A 1 185 ? -8.378 17.195 -5.848 1.00 96.69 185 CYS A N 1
ATOM 1419 C CA . CYS A 1 185 ? -8.192 17.500 -7.268 1.00 96.69 185 CYS A CA 1
ATOM 1420 C C . CYS A 1 185 ? -9.145 16.699 -8.160 1.00 96.69 185 CYS A C 1
ATOM 1422 O O . CYS A 1 185 ? -9.495 15.558 -7.847 1.00 96.69 185 CYS A O 1
ATOM 1424 N N . VAL A 1 186 ? -9.517 17.283 -9.302 1.00 96.19 186 VAL A N 1
ATOM 1425 C CA . VAL A 1 186 ? -10.320 16.631 -10.347 1.00 96.19 186 VAL A CA 1
ATOM 1426 C C . VAL A 1 186 ? -9.524 16.574 -11.647 1.00 96.19 186 VAL A C 1
ATOM 1428 O O . VAL A 1 186 ? -8.985 17.593 -12.071 1.00 96.19 186 VAL A O 1
ATOM 1431 N N . VAL A 1 187 ? -9.490 15.418 -12.312 1.00 95.44 187 VAL A N 1
ATOM 1432 C CA . VAL A 1 187 ? -9.054 15.312 -13.716 1.00 95.44 187 VAL A CA 1
ATOM 1433 C C . VAL A 1 187 ? -10.240 14.875 -14.567 1.00 95.44 187 VAL A C 1
ATOM 1435 O O . VAL A 1 187 ? -10.930 13.917 -14.232 1.00 95.44 187 VAL A O 1
ATOM 1438 N N . SER A 1 188 ? -10.493 15.576 -15.667 1.00 92.75 188 SER A N 1
ATOM 1439 C CA . SER A 1 188 ? -11.604 15.287 -16.586 1.00 92.75 188 SER A CA 1
ATOM 1440 C C . SER A 1 188 ? -11.175 15.453 -18.038 1.00 92.75 188 SER A C 1
ATOM 1442 O O . SER A 1 188 ? -10.201 16.157 -18.288 1.00 92.75 188 SER A O 1
ATOM 1444 N N . GLY A 1 189 ? -11.938 14.906 -18.980 1.00 90.56 189 GLY A N 1
ATOM 1445 C CA . GLY A 1 189 ? -11.708 15.106 -20.413 1.00 90.56 189 GLY A CA 1
ATOM 1446 C C . GLY A 1 189 ? -11.364 13.803 -21.121 1.00 90.56 189 GLY A C 1
ATOM 1447 O O . GLY A 1 189 ? -11.979 12.786 -20.804 1.00 90.56 189 GLY A O 1
ATOM 1448 N N . SER A 1 190 ? -10.420 13.820 -22.061 1.00 89.31 190 SER A N 1
ATOM 1449 C CA . SER A 1 190 ? -10.105 12.662 -22.910 1.00 89.31 190 SER A CA 1
ATOM 1450 C C . SER A 1 190 ? -8.610 12.390 -23.064 1.00 89.31 190 SER A C 1
ATOM 1452 O O . SER A 1 190 ? -7.786 13.309 -23.084 1.00 89.31 190 SER A O 1
ATOM 1454 N N . ILE A 1 191 ? -8.282 11.103 -23.190 1.00 89.50 191 ILE A N 1
ATOM 1455 C CA . ILE A 1 191 ? -6.976 10.610 -23.632 1.00 89.50 191 ILE A CA 1
ATOM 1456 C C . ILE A 1 191 ? -7.222 9.573 -24.730 1.00 89.50 191 ILE A C 1
ATOM 1458 O O . ILE A 1 191 ? -7.776 8.508 -24.465 1.00 89.50 191 ILE A O 1
ATOM 1462 N N . ASP A 1 192 ? -6.774 9.861 -25.944 1.00 86.38 192 ASP A N 1
ATOM 1463 C CA . ASP A 1 192 ? -6.804 8.926 -27.064 1.00 86.38 192 ASP A CA 1
ATOM 1464 C C . ASP A 1 192 ? -5.379 8.441 -27.352 1.00 86.38 192 ASP A C 1
ATOM 1466 O O . ASP A 1 192 ? -4.471 9.239 -27.577 1.00 86.38 192 ASP A O 1
ATOM 1470 N N . LEU A 1 193 ? -5.162 7.124 -27.323 1.00 82.12 193 LEU A N 1
ATOM 1471 C CA . LEU A 1 193 ? -3.863 6.493 -27.556 1.00 82.12 193 LEU A CA 1
ATOM 1472 C C . LEU A 1 193 ? -3.898 5.601 -28.795 1.00 82.12 193 LEU A C 1
ATOM 1474 O O . LEU A 1 193 ? -4.780 4.752 -28.941 1.00 82.12 193 LEU A O 1
ATOM 1478 N N . LYS A 1 194 ? -2.873 5.731 -29.642 1.00 79.31 194 LYS A N 1
ATOM 1479 C CA . LYS A 1 194 ? -2.657 4.870 -30.811 1.00 79.31 194 LYS A CA 1
ATOM 1480 C C . LYS A 1 194 ? -1.328 4.115 -30.685 1.00 79.31 194 LYS A C 1
ATOM 1482 O O . LYS A 1 194 ? -0.263 4.738 -30.666 1.00 79.31 194 LYS A O 1
ATOM 1487 N N . VAL A 1 195 ? -1.384 2.781 -30.631 1.00 73.94 195 VAL A N 1
ATOM 1488 C CA . VAL A 1 195 ? -0.207 1.890 -30.647 1.00 73.94 195 VAL A CA 1
ATOM 1489 C C . VAL A 1 195 ? -0.153 1.181 -32.009 1.00 73.94 195 VAL A C 1
ATOM 1491 O O . VAL A 1 195 ? -1.081 0.434 -32.319 1.00 73.94 195 VAL A O 1
ATOM 1494 N N . PRO A 1 196 ? 0.866 1.426 -32.854 1.00 69.38 196 PRO A N 1
ATOM 1495 C CA . PRO A 1 196 ? 0.947 0.854 -34.202 1.00 69.38 196 PRO A CA 1
ATOM 1496 C C . PRO A 1 196 ? 1.404 -0.619 -34.221 1.00 69.38 196 PRO A C 1
ATOM 1498 O O . PRO A 1 196 ? 1.922 -1.142 -33.239 1.00 69.38 196 PRO A O 1
ATOM 1501 N N . GLU A 1 197 ? 1.229 -1.273 -35.373 1.00 67.62 197 GLU A N 1
ATOM 1502 C CA . GLU A 1 197 ? 1.652 -2.658 -35.633 1.00 67.62 197 GLU A CA 1
ATOM 1503 C C . GLU A 1 197 ? 3.184 -2.790 -35.716 1.00 67.62 197 GLU A C 1
ATOM 1505 O O . GLU A 1 197 ? 3.836 -1.996 -36.395 1.00 67.62 197 GLU A O 1
ATOM 1510 N N . GLY A 1 198 ? 3.752 -3.806 -35.053 1.00 60.25 198 GLY A N 1
ATOM 1511 C CA . GLY A 1 198 ? 5.185 -4.139 -35.107 1.00 60.25 198 GLY A CA 1
ATOM 1512 C C . GLY A 1 198 ? 6.106 -3.368 -34.151 1.00 60.25 198 GLY A C 1
ATOM 1513 O O . GLY A 1 198 ? 7.321 -3.512 -34.257 1.00 60.25 198 GLY A O 1
ATOM 1514 N N . GLU A 1 199 ? 5.556 -2.568 -33.235 1.00 59.97 199 GLU A N 1
ATOM 1515 C CA . GLU A 1 199 ? 6.309 -1.891 -32.169 1.00 59.97 199 GLU A CA 1
ATOM 1516 C C . GLU A 1 199 ? 6.125 -2.618 -30.821 1.00 59.97 199 GLU A C 1
ATOM 1518 O O . GLU A 1 199 ? 5.018 -3.058 -30.499 1.00 59.97 199 GLU A O 1
ATOM 1523 N N . GLU A 1 200 ? 7.190 -2.674 -30.008 1.00 57.72 200 GLU A N 1
ATOM 1524 C CA . GLU A 1 200 ? 7.246 -3.310 -28.672 1.00 57.72 200 GLU A CA 1
ATOM 1525 C C . GLU A 1 200 ? 7.301 -2.276 -27.509 1.00 57.72 200 GLU A C 1
ATOM 1527 O O . GLU A 1 200 ? 8.282 -2.236 -26.755 1.00 57.72 200 GLU A O 1
ATOM 1532 N N . PRO A 1 201 ? 6.329 -1.354 -27.330 1.00 60.00 201 PRO A N 1
ATOM 1533 C CA . PRO A 1 201 ? 6.439 -0.356 -26.270 1.00 60.00 201 PRO A CA 1
ATOM 1534 C C . PRO A 1 201 ? 5.900 -0.869 -24.926 1.00 60.00 201 PRO A C 1
ATOM 1536 O O . PRO A 1 201 ? 4.721 -1.207 -24.805 1.00 60.00 201 PRO A O 1
ATOM 1539 N N . TYR A 1 202 ? 6.722 -0.782 -23.873 1.00 66.44 202 TYR A N 1
ATOM 1540 C CA . TYR A 1 202 ? 6.228 -0.778 -22.492 1.00 66.44 202 TYR A CA 1
ATOM 1541 C C . TYR A 1 202 ? 5.532 0.566 -22.234 1.00 66.44 202 TYR A C 1
ATOM 1543 O O . TYR A 1 202 ? 6.183 1.618 -22.233 1.00 66.44 202 TYR A O 1
ATOM 1551 N N . PHE A 1 203 ? 4.214 0.553 -22.024 1.00 75.69 203 PHE A N 1
ATOM 1552 C CA . PHE A 1 203 ? 3.406 1.770 -21.921 1.00 75.69 203 PHE A CA 1
ATOM 1553 C C . PHE A 1 203 ? 2.530 1.792 -20.663 1.00 75.69 203 PHE A C 1
ATOM 1555 O O . PHE A 1 203 ? 1.813 0.836 -20.380 1.00 75.69 203 PHE A O 1
ATOM 1562 N N . TYR A 1 204 ? 2.565 2.921 -19.952 1.00 79.00 204 TYR A N 1
ATOM 1563 C CA . TYR A 1 204 ? 1.865 3.176 -18.694 1.00 79.00 204 TYR A CA 1
ATOM 1564 C C . TYR A 1 204 ? 1.091 4.490 -18.776 1.00 79.00 204 TYR A C 1
ATOM 1566 O O . TYR A 1 204 ? 1.699 5.560 -18.879 1.00 79.00 204 TYR A O 1
ATOM 1574 N N . CYS A 1 205 ? -0.238 4.440 -18.681 1.00 82.00 205 CYS A N 1
ATOM 1575 C CA . CYS A 1 205 ? -1.065 5.646 -18.624 1.00 82.00 205 CYS A CA 1
ATOM 1576 C C . CYS A 1 205 ? -2.063 5.641 -17.462 1.00 82.00 205 CYS A C 1
ATOM 1578 O O . CYS A 1 205 ? -2.946 4.787 -17.372 1.00 82.00 205 CYS A O 1
ATOM 1580 N N . GLY A 1 206 ? -1.941 6.634 -16.580 1.00 83.31 206 GLY A N 1
ATOM 1581 C CA . GLY A 1 206 ? -2.900 6.891 -15.508 1.00 83.31 206 GLY A CA 1
ATOM 1582 C C . GLY A 1 206 ? -3.493 8.293 -15.613 1.00 83.31 206 GLY A C 1
ATOM 1583 O O . GLY A 1 206 ? -2.857 9.209 -16.129 1.00 83.31 206 GLY A O 1
ATOM 1584 N N . THR A 1 207 ? -4.706 8.503 -15.096 1.00 87.38 207 THR A N 1
ATOM 1585 C CA . THR A 1 207 ? -5.370 9.814 -15.223 1.00 87.38 207 THR A CA 1
ATOM 1586 C C . THR A 1 207 ? -4.620 10.937 -14.512 1.00 87.38 207 THR A C 1
ATOM 1588 O O . THR A 1 207 ? -4.522 12.032 -15.049 1.00 87.38 207 THR A O 1
ATOM 1591 N N . PHE A 1 208 ? -4.083 10.691 -13.312 1.00 88.56 208 PHE A N 1
ATOM 1592 C CA . PHE A 1 208 ? -3.303 11.697 -12.580 1.00 88.56 208 PHE A CA 1
ATOM 1593 C C . PHE A 1 208 ? -1.804 11.543 -12.844 1.00 88.56 208 PHE A C 1
ATOM 1595 O O . PHE A 1 208 ? -1.141 12.508 -13.224 1.00 88.56 208 PHE A O 1
ATOM 1602 N N . LEU A 1 209 ? -1.277 10.334 -12.644 1.00 83.56 209 LEU A N 1
ATOM 1603 C CA . LEU A 1 209 ? 0.148 10.015 -12.733 1.00 83.56 209 LEU A CA 1
ATOM 1604 C C . LEU A 1 209 ? 0.356 8.758 -13.583 1.00 83.56 209 LEU A C 1
ATOM 1606 O O . LEU A 1 209 ? -0.422 7.811 -13.457 1.00 83.56 209 LEU A O 1
ATOM 1610 N N . GLY A 1 210 ? 1.408 8.752 -14.408 1.00 77.44 210 GLY A N 1
ATOM 1611 C CA . GLY A 1 210 ? 1.754 7.607 -15.260 1.00 77.44 210 GLY A CA 1
ATOM 1612 C C . GLY A 1 210 ? 2.357 6.432 -14.492 1.00 77.44 210 GLY A C 1
ATOM 1613 O O . GLY A 1 210 ? 1.915 5.304 -14.668 1.00 77.44 210 GLY A O 1
ATOM 1614 N N . ASP A 1 211 ? 3.313 6.692 -13.599 1.00 74.94 211 ASP A N 1
ATOM 1615 C CA . ASP A 1 211 ? 3.856 5.704 -12.655 1.00 74.94 211 ASP A CA 1
ATOM 1616 C C . ASP A 1 211 ? 4.072 6.304 -11.256 1.00 74.94 211 ASP A C 1
ATOM 1618 O O . ASP A 1 211 ? 4.393 7.486 -11.070 1.00 74.94 211 ASP A O 1
ATOM 1622 N N . LEU A 1 212 ? 3.862 5.460 -10.250 1.00 65.81 212 LEU A N 1
ATOM 1623 C CA . LEU A 1 212 ? 4.016 5.774 -8.840 1.00 65.81 212 LEU A CA 1
ATOM 1624 C C . LEU A 1 212 ? 5.311 5.128 -8.337 1.00 65.81 212 LEU A C 1
ATOM 1626 O O . LEU A 1 212 ? 5.354 3.942 -8.013 1.00 65.81 212 LEU A O 1
ATOM 1630 N N . GLY A 1 213 ? 6.379 5.924 -8.246 1.00 59.78 213 GLY A N 1
ATOM 1631 C CA . GLY A 1 213 ? 7.682 5.472 -7.771 1.00 59.78 213 GLY A CA 1
ATOM 1632 C C . GLY A 1 213 ? 7.653 4.866 -6.356 1.00 59.78 213 GLY A C 1
ATOM 1633 O O . GLY A 1 213 ? 6.788 5.142 -5.527 1.00 59.78 213 GLY A O 1
ATOM 1634 N N . ASN A 1 214 ? 8.674 4.062 -6.043 1.00 55.41 214 ASN A N 1
ATOM 1635 C CA . ASN A 1 214 ? 8.759 3.136 -4.896 1.00 55.41 214 ASN A CA 1
ATOM 1636 C C . ASN A 1 214 ? 8.891 3.789 -3.482 1.00 55.41 214 ASN A C 1
ATOM 1638 O O . ASN A 1 214 ? 9.456 3.169 -2.578 1.00 55.41 214 ASN A O 1
ATOM 1642 N N . GLY A 1 215 ? 8.460 5.046 -3.278 1.00 49.75 215 GLY A N 1
ATOM 1643 C CA . GLY A 1 215 ? 8.940 5.913 -2.182 1.00 49.75 215 GLY A CA 1
ATOM 1644 C C . GLY A 1 215 ? 7.941 6.503 -1.171 1.00 49.75 215 GLY A C 1
ATOM 1645 O O . GLY A 1 215 ? 8.398 7.031 -0.157 1.00 49.75 215 GLY A O 1
ATOM 1646 N N . ALA A 1 216 ? 6.619 6.448 -1.368 1.00 50.03 216 ALA A N 1
ATOM 1647 C CA . ALA A 1 216 ? 5.679 7.154 -0.480 1.00 50.03 216 ALA A CA 1
ATOM 1648 C C . ALA A 1 216 ? 5.095 6.248 0.628 1.00 50.03 216 ALA A C 1
ATOM 1650 O O . ALA A 1 216 ? 4.305 5.355 0.360 1.00 50.03 216 ALA A O 1
ATOM 1651 N N . MET A 1 217 ? 5.436 6.497 1.903 1.00 48.47 217 MET A N 1
ATOM 1652 C CA . MET A 1 217 ? 4.794 5.860 3.080 1.00 48.47 217 MET A CA 1
ATOM 1653 C C . MET A 1 217 ? 3.564 6.646 3.604 1.00 48.47 217 MET A C 1
ATOM 1655 O O . MET A 1 217 ? 3.159 6.478 4.751 1.00 48.47 217 MET A O 1
ATOM 1659 N N . LYS A 1 218 ? 2.995 7.549 2.796 1.00 57.84 218 LYS A N 1
ATOM 1660 C CA . LYS A 1 218 ? 1.832 8.410 3.102 1.00 57.84 218 LYS A CA 1
ATOM 1661 C C . LYS A 1 218 ? 0.862 8.391 1.909 1.00 57.84 218 LYS A C 1
ATOM 1663 O O . LYS A 1 218 ? 1.317 8.046 0.817 1.00 57.84 218 LYS A O 1
ATOM 1668 N N . PRO A 1 219 ? -0.428 8.765 2.063 1.00 55.09 219 PRO A N 1
ATOM 1669 C CA . PRO A 1 219 ? -1.318 8.852 0.913 1.00 55.09 219 PRO A CA 1
ATOM 1670 C C . PRO A 1 219 ? -0.797 9.842 -0.122 1.00 55.09 219 PRO A C 1
ATOM 1672 O O . PRO A 1 219 ? -0.686 11.033 0.151 1.00 55.09 219 PRO A O 1
ATOM 1675 N N . ALA A 1 220 ? -0.478 9.318 -1.304 1.00 75.56 220 ALA A N 1
ATOM 1676 C CA . ALA A 1 220 ? -0.036 10.094 -2.456 1.00 75.56 220 ALA A CA 1
ATOM 1677 C C . ALA A 1 220 ? -1.209 10.866 -3.084 1.00 75.56 220 ALA A C 1
ATOM 1679 O O . ALA A 1 220 ? -1.005 11.920 -3.682 1.00 75.56 220 ALA A O 1
ATOM 1680 N N . MET A 1 221 ? -2.438 10.361 -2.914 1.00 84.94 221 MET A N 1
ATOM 1681 C CA . MET A 1 221 ? -3.670 10.998 -3.376 1.00 84.94 221 MET A CA 1
ATOM 1682 C C . MET A 1 221 ? -4.742 10.948 -2.287 1.00 84.94 221 MET A C 1
ATOM 1684 O O . MET A 1 221 ? -4.978 9.897 -1.684 1.00 84.94 221 MET A O 1
ATOM 1688 N N . LYS A 1 222 ? -5.419 12.071 -2.054 1.00 90.56 222 LYS A N 1
ATOM 1689 C CA . LYS A 1 222 ? -6.504 12.182 -1.078 1.00 90.56 222 LYS A CA 1
ATOM 1690 C C . LYS A 1 222 ? -7.660 12.988 -1.653 1.00 90.56 222 LYS A C 1
ATOM 1692 O O . LYS A 1 222 ? -7.437 14.064 -2.204 1.00 90.56 222 LYS A O 1
ATOM 1697 N N . ASN A 1 223 ? -8.890 12.508 -1.480 1.00 94.25 223 ASN A N 1
ATOM 1698 C CA . ASN A 1 223 ? -10.093 13.204 -1.939 1.00 94.25 223 ASN A CA 1
ATOM 1699 C C . ASN A 1 223 ? -10.006 13.600 -3.428 1.00 94.25 223 ASN A C 1
ATOM 1701 O O . ASN A 1 223 ? -10.262 14.746 -3.769 1.00 94.25 223 ASN A O 1
ATOM 1705 N N . CYS A 1 224 ? -9.545 12.712 -4.309 1.00 93.56 224 CYS A N 1
ATOM 1706 C CA . CYS A 1 224 ? -9.375 13.030 -5.732 1.00 93.56 224 CYS A CA 1
ATOM 1707 C C . CYS A 1 224 ? -10.435 12.338 -6.591 1.00 93.56 224 CYS A C 1
ATOM 1709 O O . CYS A 1 224 ? -10.871 11.232 -6.268 1.00 93.56 224 CYS A O 1
ATOM 1711 N N . MET A 1 225 ? -10.823 12.973 -7.698 1.00 94.12 225 MET A N 1
ATOM 1712 C CA . MET A 1 225 ? -11.810 12.436 -8.634 1.00 94.12 225 MET A CA 1
ATOM 1713 C C . MET A 1 225 ? -11.277 12.403 -10.069 1.00 94.12 225 MET A C 1
ATOM 1715 O O . MET A 1 225 ? -10.686 13.382 -10.521 1.00 94.12 225 MET A O 1
ATOM 1719 N N . SER A 1 226 ? -11.515 11.320 -10.810 1.00 93.06 226 SER A N 1
ATOM 1720 C CA . SER A 1 226 ? -11.249 11.272 -12.255 1.00 93.06 226 SER A CA 1
ATOM 1721 C C . SER A 1 226 ? -12.509 10.982 -13.069 1.00 93.06 226 SER A C 1
ATOM 1723 O O . SER A 1 226 ? -13.334 10.146 -12.702 1.00 93.06 226 SER A O 1
ATOM 1725 N N . MET A 1 227 ? -12.647 11.685 -14.189 1.00 91.94 227 MET A N 1
ATOM 1726 C CA . MET A 1 227 ? -13.738 11.573 -15.159 1.00 91.94 227 MET A CA 1
ATOM 1727 C C . MET A 1 227 ? -13.161 11.668 -16.579 1.00 91.94 227 MET A C 1
ATOM 1729 O O . MET A 1 227 ? -13.504 12.570 -17.346 1.00 91.94 227 MET A O 1
ATOM 1733 N N . VAL A 1 228 ? -12.194 10.801 -16.886 1.00 91.19 228 VAL A N 1
ATOM 1734 C CA . VAL A 1 228 ? -11.476 10.799 -18.166 1.00 91.19 228 VAL A CA 1
ATOM 1735 C C . VAL A 1 228 ? -12.011 9.689 -19.062 1.00 91.19 228 VAL A C 1
ATOM 1737 O O . VAL A 1 228 ? -12.147 8.542 -18.635 1.00 91.19 228 VAL A O 1
ATOM 1740 N N . GLU A 1 229 ? -12.307 10.017 -20.313 1.00 89.38 229 GLU A N 1
ATOM 1741 C CA . GLU A 1 229 ? -12.572 9.031 -21.356 1.00 89.38 229 GLU A CA 1
ATOM 1742 C C . GLU A 1 229 ? -11.256 8.643 -22.019 1.00 89.38 229 GLU A C 1
ATOM 1744 O O . GLU A 1 229 ? -10.624 9.454 -22.689 1.00 89.38 229 GLU A O 1
ATOM 1749 N N . MET A 1 230 ? -10.826 7.409 -21.779 1.00 88.06 230 MET A N 1
ATOM 1750 C CA . MET A 1 230 ? -9.602 6.853 -22.335 1.00 88.06 230 MET A CA 1
ATOM 1751 C C . MET A 1 230 ? -9.950 5.872 -23.452 1.00 88.06 230 MET A C 1
ATOM 1753 O O . MET A 1 230 ? -10.633 4.871 -23.203 1.00 88.06 230 MET A O 1
ATOM 1757 N N . THR A 1 231 ? -9.469 6.139 -24.663 1.00 84.75 231 THR A N 1
ATOM 1758 C CA . THR A 1 231 ? -9.626 5.251 -25.823 1.00 84.75 231 THR A CA 1
ATOM 1759 C C . THR A 1 231 ? -8.267 4.767 -26.284 1.00 84.75 231 THR A C 1
ATOM 1761 O O . THR A 1 231 ? -7.359 5.575 -26.464 1.00 84.75 231 THR A O 1
ATOM 1764 N N . ILE A 1 232 ? -8.124 3.461 -26.508 1.00 80.19 232 ILE A N 1
ATOM 1765 C CA . ILE A 1 232 ? -6.867 2.872 -26.974 1.00 80.19 232 ILE A CA 1
ATOM 1766 C C . ILE A 1 232 ? -7.095 1.989 -28.188 1.00 80.19 232 ILE A C 1
ATOM 1768 O O . ILE A 1 232 ? -7.797 0.978 -28.113 1.00 80.19 232 ILE A O 1
ATOM 1772 N N . ASP A 1 233 ? -6.436 2.362 -29.281 1.00 78.38 233 ASP A N 1
ATOM 1773 C CA . ASP A 1 233 ? -6.275 1.553 -30.484 1.00 78.38 233 ASP A CA 1
ATOM 1774 C C . ASP A 1 233 ? -4.944 0.796 -30.388 1.00 78.38 233 ASP A C 1
ATOM 1776 O O . ASP A 1 233 ? -3.889 1.349 -30.713 1.00 78.38 233 ASP A O 1
ATOM 1780 N N . ASN A 1 234 ? -4.978 -0.432 -29.851 1.00 75.19 234 ASN A N 1
ATOM 1781 C CA . ASN A 1 234 ? -3.781 -1.244 -29.647 1.00 75.19 234 ASN A CA 1
ATOM 1782 C C . ASN A 1 234 ? -3.567 -2.252 -30.785 1.00 75.19 234 ASN A C 1
ATOM 1784 O O . ASN A 1 234 ? -4.176 -3.321 -30.801 1.00 75.19 234 ASN A O 1
ATOM 1788 N N . LYS A 1 235 ? -2.656 -1.923 -31.705 1.00 73.75 235 LYS A N 1
ATOM 1789 C CA . LYS A 1 235 ? -2.241 -2.792 -32.818 1.00 73.75 235 LYS A CA 1
ATOM 1790 C C . LYS A 1 235 ? -0.879 -3.451 -32.596 1.00 73.75 235 LYS A C 1
ATOM 1792 O O . LYS A 1 235 ? -0.366 -4.081 -33.515 1.00 73.75 235 LYS A O 1
ATOM 1797 N N . GLY A 1 236 ? -0.291 -3.305 -31.407 1.00 67.81 236 GLY A N 1
ATOM 1798 C CA . GLY A 1 236 ? 1.024 -3.854 -31.078 1.00 67.81 236 GLY A CA 1
ATOM 1799 C C . GLY A 1 236 ? 1.065 -5.387 -31.104 1.00 67.81 236 GLY A C 1
ATOM 1800 O O . GLY A 1 236 ? 0.063 -6.064 -30.863 1.00 67.81 236 GLY A O 1
ATOM 1801 N N . SER A 1 237 ? 2.245 -5.944 -31.381 1.00 61.56 237 SER A N 1
ATOM 1802 C CA . SER A 1 237 ? 2.516 -7.385 -31.316 1.00 61.56 237 SER A CA 1
ATOM 1803 C C . SER A 1 237 ? 3.469 -7.675 -30.158 1.00 61.56 237 SER A C 1
ATOM 1805 O O . SER A 1 237 ? 4.579 -7.160 -30.161 1.00 61.56 237 SER A O 1
ATOM 1807 N N . TYR A 1 238 ? 3.042 -8.506 -29.205 1.00 66.12 238 TYR A N 1
ATOM 1808 C CA . TYR A 1 238 ? 3.793 -8.811 -27.976 1.00 66.12 238 TYR A CA 1
ATOM 1809 C C . TYR A 1 238 ? 4.243 -10.280 -27.951 1.00 66.12 238 TYR A C 1
ATOM 1811 O O . TYR A 1 238 ? 3.471 -11.167 -28.344 1.00 66.12 238 TYR A O 1
ATOM 1819 N N . GLU A 1 239 ? 5.448 -10.582 -27.475 1.00 60.03 239 GLU A N 1
ATOM 1820 C CA . GLU A 1 239 ? 5.823 -11.968 -27.160 1.00 60.03 239 GLU A CA 1
ATOM 1821 C C . GLU A 1 239 ? 5.166 -12.437 -25.839 1.00 60.03 239 GLU A C 1
ATOM 1823 O O . GLU A 1 239 ? 4.748 -11.629 -25.015 1.00 60.03 239 GLU A O 1
ATOM 1828 N N . GLU A 1 240 ? 5.042 -13.754 -25.609 1.00 58.22 240 GLU A N 1
ATOM 1829 C CA . GLU A 1 240 ? 4.389 -14.322 -24.401 1.00 58.22 240 GLU A CA 1
ATOM 1830 C C . GLU A 1 240 ? 5.036 -13.906 -23.063 1.00 58.22 240 GLU A C 1
ATOM 1832 O O . GLU A 1 240 ? 4.404 -14.034 -22.017 1.00 58.22 240 GLU A O 1
ATOM 1837 N N . TRP A 1 241 ? 6.285 -13.433 -23.078 1.00 53.00 241 TRP A N 1
ATOM 1838 C CA . TRP A 1 241 ? 7.063 -13.090 -21.880 1.00 53.00 241 TRP A CA 1
ATOM 1839 C C . TRP A 1 241 ? 7.132 -11.582 -21.599 1.00 53.00 241 TRP A C 1
ATOM 1841 O O . TRP A 1 241 ? 7.821 -11.171 -20.664 1.00 53.00 241 TRP A O 1
ATOM 1851 N N . GLU A 1 242 ? 6.468 -10.759 -22.410 1.00 57.09 242 GLU A N 1
ATOM 1852 C CA . GLU A 1 242 ? 6.558 -9.298 -22.357 1.00 57.09 242 GLU A CA 1
ATOM 1853 C C . GLU A 1 242 ? 5.366 -8.674 -21.621 1.00 57.09 242 GLU A C 1
ATOM 1855 O O . GLU A 1 242 ? 4.240 -9.168 -21.701 1.00 57.09 242 GLU A O 1
ATOM 1860 N N . GLU A 1 243 ? 5.604 -7.581 -20.882 1.00 60.62 243 GLU A N 1
ATOM 1861 C CA . GLU A 1 243 ? 4.529 -6.897 -20.152 1.00 60.62 243 GLU A CA 1
ATOM 1862 C C . GLU A 1 243 ? 3.626 -6.127 -21.131 1.00 60.62 243 GLU A C 1
ATOM 1864 O O . GLU A 1 243 ? 4.070 -5.240 -21.862 1.00 60.62 243 GLU A O 1
ATOM 1869 N N . ALA A 1 244 ? 2.337 -6.462 -21.110 1.00 65.62 244 ALA A N 1
ATOM 1870 C CA . ALA A 1 244 ? 1.259 -5.744 -21.781 1.00 65.62 244 ALA A CA 1
ATOM 1871 C C . ALA A 1 244 ? 1.191 -4.252 -21.376 1.00 65.62 244 ALA A C 1
ATOM 1873 O O . ALA A 1 244 ? 1.517 -3.920 -20.234 1.00 65.62 244 ALA A O 1
ATOM 1874 N N . PRO A 1 245 ? 0.685 -3.343 -22.241 1.00 71.81 245 PRO A N 1
ATOM 1875 C CA . PRO A 1 245 ? 0.355 -1.977 -21.844 1.00 71.81 245 PRO A CA 1
ATOM 1876 C C . PRO A 1 245 ? -0.576 -1.936 -20.631 1.00 71.81 245 PRO A C 1
ATOM 1878 O O . PRO A 1 245 ? -1.575 -2.658 -20.577 1.00 71.81 245 PRO A O 1
ATOM 1881 N N . GLU A 1 246 ? -0.280 -1.036 -19.697 1.00 76.75 246 GLU A N 1
ATOM 1882 C CA . GLU A 1 246 ? -0.997 -0.868 -18.437 1.00 76.75 246 GLU A CA 1
ATOM 1883 C C . GLU A 1 246 ? -1.738 0.472 -18.397 1.00 76.75 246 GLU A C 1
ATOM 1885 O O . GLU A 1 246 ? -1.164 1.530 -18.673 1.00 76.75 246 GLU A O 1
ATOM 1890 N N . LEU A 1 247 ? -3.015 0.436 -18.009 1.00 76.00 247 LEU A N 1
ATOM 1891 C CA . LEU A 1 247 ? -3.902 1.596 -17.922 1.00 76.00 247 LEU A CA 1
ATOM 1892 C C . LEU A 1 247 ? -4.555 1.679 -16.555 1.00 76.00 247 LEU A C 1
ATOM 1894 O O . LEU A 1 247 ? -5.045 0.672 -16.050 1.00 76.00 247 LEU A O 1
ATOM 1898 N N . ALA A 1 248 ? -4.658 2.878 -15.984 1.00 72.69 248 ALA A N 1
ATOM 1899 C CA . ALA A 1 248 ? -5.369 3.068 -14.724 1.00 72.69 248 ALA A CA 1
ATOM 1900 C C . ALA A 1 248 ? -6.362 4.229 -14.735 1.00 72.69 248 ALA A C 1
ATOM 1902 O O . ALA A 1 248 ? -6.028 5.371 -15.052 1.00 72.69 248 ALA A O 1
ATOM 1903 N N . GLY A 1 249 ? -7.562 3.950 -14.220 1.00 64.00 249 GLY A N 1
ATOM 1904 C CA . GLY A 1 249 ? -8.612 4.937 -13.970 1.00 64.00 249 GLY A CA 1
ATOM 1905 C C . GLY A 1 249 ? -8.253 6.011 -12.935 1.00 64.00 249 GLY A C 1
ATOM 1906 O O . GLY A 1 249 ? -8.948 7.021 -12.878 1.00 64.00 249 GLY A O 1
ATOM 1907 N N . LEU A 1 250 ? -7.209 5.824 -12.118 1.00 68.38 250 LEU A N 1
ATOM 1908 C CA . LEU A 1 250 ? -6.665 6.839 -11.195 1.00 68.38 250 LEU A CA 1
ATOM 1909 C C . LEU A 1 250 ? -5.151 7.005 -11.377 1.00 68.38 250 LEU A C 1
ATOM 1911 O O . LEU A 1 250 ? -4.685 8.079 -11.765 1.00 68.38 250 LEU A O 1
ATOM 1915 N N . ALA A 1 251 ? -4.391 5.945 -11.084 1.00 58.47 251 ALA A N 1
ATOM 1916 C CA . ALA A 1 251 ? -2.936 5.872 -11.225 1.00 58.47 251 ALA A CA 1
ATOM 1917 C C . ALA A 1 251 ? -2.465 4.402 -11.235 1.00 58.47 251 ALA A C 1
ATOM 1919 O O . ALA A 1 251 ? -3.105 3.560 -10.599 1.00 58.47 251 ALA A O 1
ATOM 1920 N N . ILE A 1 252 ? -1.362 4.104 -11.934 1.00 59.22 252 ILE A N 1
ATOM 1921 C CA . ILE A 1 252 ? -0.794 2.745 -12.054 1.00 59.22 252 ILE A CA 1
ATOM 1922 C C . ILE A 1 252 ? 0.200 2.469 -10.914 1.00 59.22 252 ILE A C 1
ATOM 1924 O O . ILE A 1 252 ? 0.880 3.384 -10.446 1.00 59.22 252 ILE A O 1
ATOM 1928 N N . HIS A 1 253 ? 0.284 1.215 -10.444 1.00 59.75 253 HIS A N 1
ATOM 1929 C CA . HIS A 1 253 ? 1.194 0.824 -9.365 1.00 59.75 253 HIS A CA 1
ATOM 1930 C C . HIS A 1 253 ? 1.843 -0.561 -9.562 1.00 59.75 253 HIS A C 1
ATOM 1932 O O . HIS A 1 253 ? 1.150 -1.571 -9.535 1.00 59.75 253 HIS A O 1
ATOM 1938 N N . ARG A 1 254 ? 3.187 -0.627 -9.582 1.00 53.06 254 ARG A N 1
ATOM 1939 C CA . ARG A 1 254 ? 3.973 -1.869 -9.792 1.00 53.06 254 ARG A CA 1
ATOM 1940 C C . ARG A 1 254 ? 4.441 -2.634 -8.526 1.00 53.06 254 ARG A C 1
ATOM 1942 O O . ARG A 1 254 ? 4.922 -3.752 -8.642 1.00 53.06 254 ARG A O 1
ATOM 1949 N N . SER A 1 255 ? 4.357 -2.076 -7.308 1.00 51.50 255 SER A N 1
ATOM 1950 C CA . SER A 1 255 ? 5.071 -2.622 -6.114 1.00 51.50 255 SER A CA 1
ATOM 1951 C C . SER A 1 255 ? 4.330 -2.640 -4.743 1.00 51.50 255 SER A C 1
ATOM 1953 O O . SER A 1 255 ? 4.969 -2.572 -3.691 1.00 51.50 255 SER A O 1
ATOM 1955 N N . GLY A 1 256 ? 2.987 -2.634 -4.725 1.00 51.59 256 GLY A N 1
ATOM 1956 C CA . GLY A 1 256 ? 2.130 -2.614 -3.522 1.00 51.59 256 GLY A CA 1
ATOM 1957 C C . GLY A 1 256 ? 2.327 -1.509 -2.454 1.00 51.59 256 GLY A C 1
ATOM 1958 O O . GLY A 1 256 ? 2.259 -1.837 -1.272 1.00 51.59 256 GLY A O 1
ATOM 1959 N N . ARG A 1 257 ? 2.561 -0.218 -2.775 1.00 54.06 257 ARG A N 1
ATOM 1960 C CA . ARG A 1 257 ? 2.867 0.859 -1.794 1.00 54.06 257 ARG A CA 1
ATOM 1961 C C . ARG A 1 257 ? 2.253 2.255 -2.056 1.00 54.06 257 ARG A C 1
ATOM 1963 O O . ARG A 1 257 ? 2.705 3.215 -1.446 1.00 54.06 257 ARG A O 1
ATOM 1970 N N . ALA A 1 258 ? 1.189 2.400 -2.853 1.00 55.12 258 ALA A N 1
ATOM 1971 C CA . ALA A 1 258 ? 0.478 3.687 -2.981 1.00 55.12 258 ALA A CA 1
ATOM 1972 C C . ALA A 1 258 ? -0.885 3.716 -2.283 1.00 55.12 258 ALA A C 1
ATOM 1974 O O . ALA A 1 258 ? -1.763 2.912 -2.591 1.00 55.12 258 ALA A O 1
ATOM 1975 N N . TYR A 1 259 ? -1.062 4.700 -1.400 1.00 68.25 259 TYR A N 1
ATOM 1976 C CA . TYR A 1 259 ? -2.309 4.991 -0.694 1.00 68.25 259 TYR A CA 1
ATOM 1977 C C . TYR A 1 259 ? -3.116 6.065 -1.450 1.00 68.25 259 TYR A C 1
ATOM 1979 O O . TYR A 1 259 ? -2.738 7.240 -1.450 1.00 68.25 259 TYR A O 1
ATOM 1987 N N . ALA A 1 260 ? -4.226 5.670 -2.074 1.00 80.12 260 ALA A N 1
ATOM 1988 C CA . ALA A 1 260 ? -5.319 6.578 -2.425 1.00 80.12 260 ALA A CA 1
ATOM 1989 C C . ALA A 1 260 ? -6.349 6.536 -1.293 1.00 80.12 260 ALA A C 1
ATOM 1991 O O . ALA A 1 260 ? -6.688 5.448 -0.831 1.00 80.12 260 ALA A O 1
ATOM 1992 N N . VAL A 1 261 ? -6.814 7.688 -0.815 1.00 88.12 261 VAL A N 1
ATOM 1993 C CA . VAL A 1 261 ? -7.785 7.754 0.287 1.00 88.12 261 VAL A CA 1
ATOM 1994 C C . VAL A 1 261 ? -8.960 8.623 -0.122 1.00 88.12 261 VAL A C 1
ATOM 1996 O O . VAL A 1 261 ? -8.765 9.783 -0.492 1.00 88.12 261 VAL A O 1
ATOM 1999 N N . ASN A 1 262 ? -10.172 8.083 -0.010 1.00 92.19 262 ASN A N 1
ATOM 2000 C CA . ASN A 1 262 ? -11.411 8.767 -0.377 1.00 92.19 262 ASN A CA 1
ATOM 2001 C C . ASN A 1 262 ? -11.407 9.276 -1.827 1.00 92.19 262 ASN A C 1
ATOM 2003 O O . ASN A 1 262 ? -11.801 10.409 -2.084 1.00 92.19 262 ASN A O 1
ATOM 2007 N N . CYS A 1 263 ? -10.887 8.488 -2.769 1.00 91.81 263 CYS A N 1
ATOM 2008 C CA . CYS A 1 263 ? -10.833 8.851 -4.186 1.00 91.81 263 CYS A CA 1
ATOM 2009 C C . CYS A 1 263 ? -11.930 8.145 -4.997 1.00 91.81 263 CYS A C 1
ATOM 2011 O O . CYS A 1 263 ? -12.330 7.029 -4.667 1.00 91.81 263 CYS A O 1
ATOM 2013 N N . LEU A 1 264 ? -12.390 8.770 -6.084 1.00 93.06 264 LEU A N 1
ATOM 2014 C CA . LEU A 1 264 ? -13.416 8.223 -6.978 1.00 93.06 264 LEU A CA 1
ATOM 2015 C C . LEU A 1 264 ? -12.965 8.266 -8.442 1.00 93.06 264 LEU A C 1
ATOM 2017 O O . LEU A 1 264 ? -12.663 9.337 -8.960 1.00 93.06 264 LEU A O 1
ATOM 2021 N N . SER A 1 265 ? -12.987 7.130 -9.136 1.00 92.38 265 SER A N 1
ATOM 2022 C CA . SER A 1 265 ? -12.847 7.087 -10.596 1.00 92.38 265 SER A CA 1
ATOM 2023 C C . SER A 1 265 ? -14.170 6.782 -11.277 1.00 92.38 265 SER A C 1
ATOM 2025 O O . SER A 1 265 ? -14.748 5.707 -11.109 1.00 92.38 265 SER A O 1
ATOM 2027 N N . LEU A 1 266 ? -14.618 7.725 -12.094 1.00 92.31 266 LEU A N 1
ATOM 2028 C CA . LEU A 1 266 ? -15.710 7.575 -13.054 1.00 92.31 266 LEU A CA 1
ATOM 2029 C C . LEU A 1 266 ? -15.168 7.627 -14.490 1.00 92.31 266 LEU A C 1
ATOM 2031 O O . LEU A 1 266 ? -15.894 7.952 -15.427 1.00 92.31 266 LEU A O 1
ATOM 2035 N N . SER A 1 267 ? -13.874 7.349 -14.652 1.00 90.50 267 SER A N 1
ATOM 2036 C CA . SER A 1 267 ? -13.222 7.310 -15.955 1.00 90.50 267 SER A CA 1
ATOM 2037 C C . SER A 1 267 ? -13.705 6.098 -16.745 1.00 90.50 267 SER A C 1
ATOM 2039 O O . SER A 1 267 ? -13.890 5.015 -16.189 1.00 90.50 267 SER A O 1
ATOM 2041 N N . LYS A 1 268 ? -13.913 6.277 -18.049 1.00 88.50 268 LYS A N 1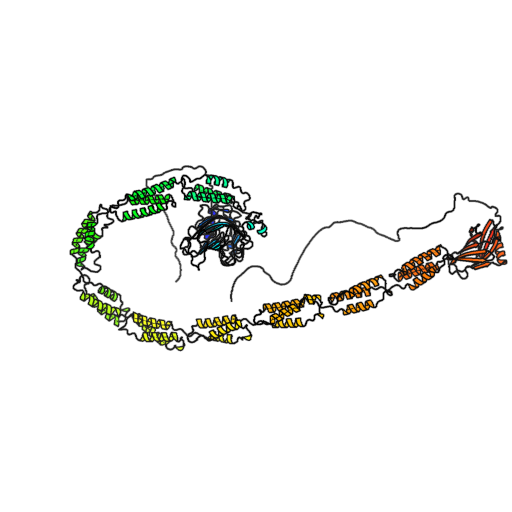
ATOM 2042 C CA . LYS A 1 268 ? -14.312 5.204 -18.961 1.00 88.50 268 LYS A CA 1
ATOM 2043 C C . LYS A 1 268 ? -13.098 4.776 -19.765 1.00 88.50 268 LYS A C 1
ATOM 2045 O O . LYS A 1 268 ? -12.478 5.623 -20.396 1.00 88.50 268 LYS A O 1
ATOM 2050 N N . ILE A 1 269 ? -12.798 3.481 -19.783 1.00 86.81 269 ILE A N 1
ATOM 2051 C CA . ILE A 1 269 ? -11.653 2.939 -20.526 1.00 86.81 269 ILE A CA 1
ATOM 2052 C C . ILE A 1 269 ? -12.172 2.017 -21.626 1.00 86.81 269 ILE A C 1
ATOM 2054 O O . ILE A 1 269 ? -12.903 1.065 -21.355 1.00 86.81 269 ILE A O 1
ATOM 2058 N N . THR A 1 270 ? -11.814 2.318 -22.873 1.00 85.06 270 THR A N 1
ATOM 2059 C CA . THR A 1 270 ? -12.222 1.559 -24.060 1.00 85.06 270 THR A CA 1
ATOM 2060 C C . THR A 1 270 ? -10.984 1.103 -24.827 1.00 85.06 270 THR A C 1
ATOM 2062 O O . THR A 1 270 ? -10.187 1.933 -25.249 1.00 85.06 270 THR A O 1
ATOM 2065 N N . VAL A 1 271 ? -10.849 -0.208 -25.043 1.00 80.19 271 VAL A N 1
ATOM 2066 C CA . VAL A 1 271 ? -9.781 -0.808 -25.863 1.00 80.19 271 VAL A CA 1
ATOM 2067 C C . VAL A 1 271 ? -10.424 -1.382 -27.125 1.00 80.19 271 VAL A C 1
ATOM 2069 O O . VAL A 1 271 ? -11.330 -2.211 -27.016 1.00 80.19 271 VAL A O 1
ATOM 2072 N N . THR A 1 272 ? -10.038 -0.898 -28.308 1.00 74.12 272 THR A N 1
ATOM 2073 C CA . THR A 1 272 ? -10.732 -1.207 -29.574 1.00 74.12 272 THR A CA 1
ATOM 2074 C C . THR A 1 272 ? -10.132 -2.381 -30.357 1.00 74.12 272 THR A C 1
ATOM 2076 O O . THR A 1 272 ? -10.892 -3.106 -30.994 1.00 74.12 272 THR A O 1
ATOM 2079 N N . GLU A 1 273 ? -8.819 -2.620 -30.269 1.00 64.19 273 GLU A N 1
ATOM 2080 C CA . GLU A 1 273 ? -8.093 -3.772 -30.847 1.00 64.19 273 GLU A CA 1
ATOM 2081 C C . GLU A 1 273 ? -7.071 -4.316 -29.818 1.00 64.19 273 GLU A C 1
ATOM 2083 O O . GLU A 1 273 ? -6.675 -3.575 -28.921 1.00 64.19 273 GLU A O 1
ATOM 2088 N N . GLY A 1 274 ? -6.709 -5.611 -29.863 1.00 61.25 274 GLY A N 1
ATOM 2089 C CA . GLY A 1 274 ? -5.697 -6.217 -28.964 1.00 61.25 274 GLY A CA 1
ATOM 2090 C C . GLY A 1 274 ? -6.071 -6.315 -27.471 1.00 61.25 274 GLY A C 1
ATOM 2091 O O . GLY A 1 274 ? -5.196 -6.306 -26.604 1.00 61.25 274 GLY A O 1
ATOM 2092 N N . SER A 1 275 ? -7.372 -6.353 -27.146 1.00 57.34 275 SER A N 1
ATOM 2093 C CA . SER A 1 275 ? -7.886 -6.200 -25.771 1.00 57.34 275 SER A CA 1
ATOM 2094 C C . SER A 1 275 ? -7.445 -7.272 -24.769 1.00 57.34 275 SER A C 1
ATOM 2096 O O . SER A 1 275 ? -7.502 -7.038 -23.568 1.00 57.34 275 SER A O 1
ATOM 2098 N N . ASP A 1 276 ? -7.060 -8.455 -25.244 1.00 58.97 276 ASP A N 1
ATOM 2099 C CA . ASP A 1 276 ? -6.577 -9.580 -24.435 1.00 58.97 276 ASP A CA 1
ATOM 2100 C C . ASP A 1 276 ? -5.160 -9.369 -23.884 1.00 58.97 276 ASP A C 1
ATOM 2102 O O . ASP A 1 276 ? -4.731 -10.107 -23.005 1.00 58.97 276 ASP A O 1
ATOM 2106 N N . ARG A 1 277 ? -4.445 -8.351 -24.373 1.00 65.19 277 ARG A N 1
ATOM 2107 C CA . ARG A 1 277 ? -3.058 -8.046 -24.002 1.00 65.19 277 ARG A CA 1
ATOM 2108 C C . ARG A 1 277 ? -2.884 -6.613 -23.511 1.00 65.19 277 ARG A C 1
ATOM 2110 O O . ARG A 1 277 ? -1.829 -6.026 -23.703 1.00 65.19 277 ARG A O 1
ATOM 2117 N N . CYS A 1 278 ? -3.920 -6.023 -22.920 1.00 73.25 278 CYS A N 1
ATOM 2118 C CA . CYS A 1 278 ? -3.833 -4.745 -22.216 1.00 73.25 278 CYS A CA 1
ATOM 2119 C C . CYS A 1 278 ? -4.370 -4.921 -20.796 1.00 73.25 278 CYS A C 1
ATOM 2121 O O . CYS A 1 278 ? -5.482 -5.421 -20.608 1.00 73.25 278 CYS A O 1
ATOM 2123 N N . HIS A 1 279 ? -3.593 -4.507 -19.799 1.00 76.62 279 HIS A N 1
ATOM 2124 C CA . HIS A 1 279 ? -3.991 -4.553 -18.398 1.00 76.62 279 HIS A CA 1
ATOM 2125 C C . HIS A 1 279 ? -4.692 -3.257 -18.011 1.00 76.62 279 HIS A C 1
ATOM 2127 O O . HIS A 1 279 ? -4.134 -2.165 -18.120 1.00 76.62 279 HIS A O 1
ATOM 2133 N N . VAL A 1 280 ? -5.928 -3.384 -17.543 1.00 75.62 280 VAL A N 1
ATOM 2134 C CA . VAL A 1 280 ? -6.755 -2.247 -17.143 1.00 75.62 280 VAL A CA 1
ATOM 2135 C C . VAL A 1 280 ? -7.052 -2.321 -15.651 1.00 75.62 280 VAL A C 1
ATOM 2137 O O . VAL A 1 280 ? -7.601 -3.315 -15.174 1.00 75.62 280 VAL A O 1
ATOM 2140 N N . TYR A 1 281 ? -6.739 -1.243 -14.933 1.00 75.75 281 TYR A N 1
ATOM 2141 C CA . TYR A 1 281 ? -6.904 -1.128 -13.487 1.00 75.75 281 TYR A CA 1
ATOM 2142 C C . TYR A 1 281 ? -7.900 -0.032 -13.105 1.00 75.75 281 TYR A C 1
ATOM 2144 O O . TYR A 1 281 ? -7.876 1.091 -13.623 1.00 75.75 281 TYR A O 1
ATOM 2152 N N . GLY A 1 282 ? -8.753 -0.338 -12.129 1.00 69.12 282 GLY A N 1
ATOM 2153 C CA . GLY A 1 282 ? -9.678 0.634 -11.547 1.00 69.12 282 GLY A CA 1
ATOM 2154 C C . GLY A 1 282 ? -9.046 1.522 -10.470 1.00 69.12 282 GLY A C 1
ATOM 2155 O O . GLY A 1 282 ? -9.195 2.745 -10.501 1.00 69.12 282 GLY A O 1
ATOM 2156 N N . THR A 1 283 ? -8.321 0.915 -9.519 1.00 70.62 283 THR A N 1
ATOM 2157 C CA . THR A 1 283 ? -7.573 1.598 -8.441 1.00 70.62 283 THR A CA 1
ATOM 2158 C C . THR A 1 283 ? -6.335 0.787 -8.009 1.00 70.62 283 THR A C 1
ATOM 2160 O O . THR A 1 283 ? -6.135 -0.337 -8.468 1.00 70.62 283 THR A O 1
ATOM 2163 N N . SER A 1 284 ? -5.488 1.352 -7.135 1.00 68.94 284 SER A N 1
ATOM 2164 C CA . SER A 1 284 ? -4.289 0.687 -6.600 1.00 68.94 284 SER A CA 1
ATOM 2165 C C . SER A 1 284 ? -4.591 -0.264 -5.432 1.00 68.94 284 SER A C 1
ATOM 2167 O O . SER A 1 284 ? -5.551 -0.084 -4.689 1.00 68.94 284 SER A O 1
ATOM 2169 N N . SER A 1 285 ? -3.702 -1.231 -5.179 1.00 63.56 285 SER A N 1
ATOM 2170 C CA . SER A 1 285 ? -3.920 -2.283 -4.171 1.00 63.56 285 SER A CA 1
ATOM 2171 C C . SER A 1 285 ? -4.071 -1.848 -2.721 1.00 63.56 285 SER A C 1
ATOM 2173 O O . SER A 1 285 ? -4.649 -2.581 -1.923 1.00 63.56 285 SER A O 1
ATOM 2175 N N . ASN A 1 286 ? -3.590 -0.656 -2.377 1.00 68.75 286 ASN A N 1
ATOM 2176 C CA . ASN A 1 286 ? -3.686 -0.103 -1.026 1.00 68.75 286 ASN A CA 1
ATOM 2177 C C . ASN A 1 286 ? -4.621 1.108 -0.965 1.00 68.75 286 ASN A C 1
ATOM 2179 O O . ASN A 1 286 ? -4.482 1.959 -0.083 1.00 68.75 286 ASN A O 1
ATOM 2183 N N . ALA A 1 287 ? -5.540 1.227 -1.923 1.00 74.00 287 ALA A N 1
ATOM 2184 C CA . ALA A 1 287 ? -6.574 2.239 -1.879 1.00 74.00 287 ALA A CA 1
ATOM 2185 C C . ALA A 1 287 ? -7.490 2.000 -0.661 1.00 74.00 287 ALA A C 1
ATOM 2187 O O . ALA A 1 287 ? -7.982 0.894 -0.435 1.00 74.00 287 ALA A O 1
ATOM 2188 N N . GLN A 1 288 ? -7.705 3.035 0.149 1.00 82.56 288 GLN A N 1
ATOM 2189 C CA . GLN A 1 288 ? -8.597 3.011 1.306 1.00 82.56 288 GLN A CA 1
ATOM 2190 C C . GLN A 1 288 ? -9.830 3.849 1.015 1.00 82.56 288 GLN A C 1
ATOM 2192 O O . GLN A 1 288 ? -9.709 4.998 0.585 1.00 82.56 288 GLN A O 1
ATOM 2197 N N . GLU A 1 289 ? -11.007 3.261 1.236 1.00 86.81 289 GLU A N 1
ATOM 2198 C CA . GLU A 1 289 ? -12.299 3.920 1.002 1.00 86.81 289 GLU A CA 1
ATOM 2199 C C . GLU A 1 289 ? -12.346 4.663 -0.341 1.00 86.81 289 GLU A C 1
ATOM 2201 O O . GLU A 1 289 ? -12.891 5.753 -0.435 1.00 86.81 289 GLU A O 1
ATOM 2206 N N . SER A 1 290 ? -11.704 4.108 -1.366 1.00 89.25 290 SER A N 1
ATOM 2207 C CA . SER A 1 290 ? -11.612 4.696 -2.697 1.00 89.25 290 SER A CA 1
ATOM 2208 C C . SER A 1 290 ? -12.200 3.718 -3.691 1.00 89.25 290 SER A C 1
ATOM 2210 O O . SER A 1 290 ? -12.030 2.507 -3.541 1.00 89.25 290 SER A O 1
ATOM 2212 N N . TYR A 1 291 ? -12.903 4.242 -4.687 1.00 90.69 291 TYR A N 1
ATOM 2213 C CA . TYR A 1 291 ? -13.760 3.432 -5.534 1.00 90.69 291 TYR A CA 1
ATOM 2214 C C . TYR A 1 291 ? -13.614 3.777 -7.010 1.00 90.69 291 TYR A C 1
ATOM 2216 O O . TYR A 1 291 ? -13.261 4.901 -7.369 1.00 90.69 291 TYR A O 1
ATOM 2224 N N . TYR A 1 292 ? -13.937 2.816 -7.868 1.00 90.75 292 TYR A N 1
ATOM 2225 C CA . TYR A 1 292 ? -14.053 3.029 -9.306 1.00 90.75 292 TYR A CA 1
ATOM 2226 C C . TYR A 1 292 ? -15.324 2.394 -9.855 1.00 90.75 292 TYR A C 1
ATOM 2228 O O . TYR A 1 292 ? -15.833 1.415 -9.298 1.00 90.75 292 TYR A O 1
ATOM 2236 N N . ASN A 1 293 ? -15.829 2.947 -10.958 1.00 91.69 293 ASN A N 1
ATOM 2237 C CA . ASN A 1 293 ? -17.003 2.405 -11.621 1.00 91.69 293 ASN A CA 1
ATOM 2238 C C . ASN A 1 293 ? -16.649 1.208 -12.514 1.00 91.69 293 ASN A C 1
ATOM 2240 O O . ASN A 1 293 ? -16.175 1.363 -13.639 1.00 91.69 293 ASN A O 1
ATOM 2244 N N . SER A 1 294 ? -16.947 0.012 -12.016 1.00 88.50 294 SER A N 1
ATOM 2245 C CA . SER A 1 294 ? -16.750 -1.261 -12.722 1.00 88.50 294 SER A CA 1
ATOM 2246 C C . SER A 1 294 ? -17.612 -1.432 -13.982 1.00 88.50 294 SER A C 1
ATOM 2248 O O . SER A 1 294 ? -17.264 -2.227 -14.850 1.00 88.50 294 SER A O 1
ATOM 2250 N N . ASP A 1 295 ? -18.691 -0.657 -14.149 1.00 88.62 295 ASP A N 1
ATOM 2251 C CA . ASP A 1 295 ? -19.481 -0.673 -15.391 1.00 88.62 295 ASP A CA 1
ATOM 2252 C C . ASP A 1 295 ? -18.794 0.116 -16.523 1.00 88.62 295 ASP A C 1
ATOM 2254 O O . ASP A 1 295 ? -19.069 -0.114 -17.703 1.00 88.62 295 ASP A O 1
ATOM 2258 N N . LEU A 1 296 ? -17.908 1.060 -16.172 1.00 86.94 296 LEU A N 1
ATOM 2259 C CA . LEU A 1 296 ? -17.161 1.908 -17.112 1.00 86.94 296 LEU A CA 1
ATOM 2260 C C . LEU A 1 296 ? -15.752 1.377 -17.412 1.00 86.94 296 LEU A C 1
ATOM 2262 O O . LEU A 1 296 ? -15.152 1.773 -18.414 1.00 86.94 296 LEU A O 1
ATOM 2266 N N . VAL A 1 297 ? -15.237 0.487 -16.560 1.00 82.06 297 VAL A N 1
ATOM 2267 C CA . VAL A 1 297 ? -13.893 -0.092 -16.650 1.00 82.06 297 VAL A CA 1
ATOM 2268 C C . VAL A 1 297 ? -13.981 -1.608 -16.499 1.00 82.06 297 VAL A C 1
ATOM 2270 O O . VAL A 1 297 ? -14.271 -2.115 -15.418 1.00 82.06 297 VAL A O 1
ATOM 2273 N N . LYS A 1 298 ? -13.687 -2.342 -17.577 1.00 69.62 298 LYS A N 1
ATOM 2274 C CA . LYS A 1 298 ? -13.571 -3.807 -17.548 1.00 69.62 298 LYS A CA 1
ATOM 2275 C C . LYS A 1 298 ? -12.123 -4.192 -17.248 1.00 69.62 298 LYS A C 1
ATOM 2277 O O . LYS A 1 298 ? -11.303 -4.206 -18.160 1.00 69.62 298 LYS A O 1
ATOM 2282 N N . ALA A 1 299 ? -11.819 -4.459 -15.982 1.00 64.50 299 ALA A N 1
ATOM 2283 C CA . ALA A 1 299 ? -10.488 -4.894 -15.566 1.00 64.50 299 ALA A CA 1
ATOM 2284 C C . ALA A 1 299 ? -10.141 -6.273 -16.154 1.00 64.50 299 ALA A C 1
ATOM 2286 O O . ALA A 1 299 ? -11.002 -7.155 -16.201 1.00 64.50 299 ALA A O 1
ATOM 2287 N N . THR A 1 300 ? -8.903 -6.447 -16.621 1.00 59.34 300 THR A N 1
ATOM 2288 C CA . THR A 1 300 ? -8.502 -7.607 -17.437 1.00 59.34 300 THR A CA 1
ATOM 2289 C C . THR A 1 300 ? -7.694 -8.681 -16.710 1.00 59.34 300 THR A C 1
ATOM 2291 O O . THR A 1 300 ? -7.647 -9.781 -17.233 1.00 59.34 300 THR A O 1
ATOM 2294 N N . GLU A 1 301 ? -7.172 -8.466 -15.497 1.00 55.56 301 GLU A N 1
ATOM 2295 C CA . GLU A 1 301 ? -6.550 -9.523 -14.676 1.00 55.56 301 GLU A CA 1
ATOM 2296 C C . GLU A 1 301 ? -6.379 -9.083 -13.207 1.00 55.56 301 GLU A C 1
ATOM 2298 O O . GLU A 1 301 ? -6.317 -7.890 -12.900 1.00 55.56 301 GLU A O 1
ATOM 2303 N N . ASP A 1 302 ? -6.316 -10.047 -12.283 1.00 51.31 302 ASP A N 1
ATOM 2304 C CA . ASP A 1 302 ? -6.194 -9.825 -10.833 1.00 51.31 302 ASP A CA 1
ATOM 2305 C C . ASP A 1 302 ? -4.703 -9.835 -10.428 1.00 51.31 302 ASP A C 1
ATOM 2307 O O . ASP A 1 302 ? -4.210 -10.753 -9.771 1.00 51.31 302 ASP A O 1
ATOM 2311 N N . VAL A 1 303 ? -3.933 -8.833 -10.874 1.00 51.94 303 VAL A N 1
ATOM 2312 C CA . VAL A 1 303 ? -2.548 -8.642 -10.403 1.00 51.94 303 VAL A CA 1
ATOM 2313 C C . VAL A 1 303 ? -2.626 -8.390 -8.899 1.00 51.94 303 VAL A C 1
ATOM 2315 O O . VAL A 1 303 ? -3.179 -7.374 -8.498 1.00 51.94 303 VAL A O 1
ATOM 2318 N N . ALA A 1 304 ? -2.145 -9.325 -8.070 1.00 45.19 304 ALA A N 1
ATOM 2319 C CA . ALA A 1 304 ? -2.393 -9.404 -6.623 1.00 45.19 304 ALA A CA 1
ATOM 2320 C C . ALA A 1 304 ? -2.617 -8.038 -5.932 1.00 45.19 304 ALA A C 1
ATOM 2322 O O . ALA A 1 304 ? -1.681 -7.313 -5.590 1.00 45.19 304 ALA A O 1
ATOM 2323 N N . GLY A 1 305 ? -3.893 -7.703 -5.724 1.00 54.59 305 GLY A N 1
ATOM 2324 C CA . GLY A 1 305 ? -4.349 -6.496 -5.044 1.00 54.59 305 GLY A CA 1
ATOM 2325 C C . GLY A 1 305 ? -4.666 -5.296 -5.944 1.00 54.59 305 GLY A C 1
ATOM 2326 O O . GLY A 1 305 ? -5.455 -4.463 -5.527 1.00 54.59 305 GLY A O 1
ATOM 2327 N N . ALA A 1 306 ? -4.131 -5.161 -7.155 1.00 56.91 306 ALA A N 1
ATOM 2328 C CA . ALA A 1 306 ? -4.361 -4.016 -8.041 1.00 56.91 306 ALA A CA 1
ATOM 2329 C C . ALA A 1 306 ? -5.731 -4.077 -8.739 1.00 56.91 306 ALA A C 1
ATOM 2331 O O . ALA A 1 306 ? -5.775 -4.187 -9.947 1.00 56.91 306 ALA A O 1
ATOM 2332 N N . ASN A 1 307 ? -6.839 -4.060 -7.988 1.00 68.56 307 ASN A N 1
ATOM 2333 C CA . ASN A 1 307 ? -8.218 -3.864 -8.479 1.00 68.56 307 ASN A CA 1
ATOM 2334 C C . ASN A 1 307 ? -9.232 -3.728 -7.318 1.00 68.56 307 ASN A C 1
ATOM 2336 O O . ASN A 1 307 ? -10.401 -4.106 -7.427 1.00 68.56 307 ASN A O 1
ATOM 2340 N N . THR A 1 308 ? -8.810 -3.181 -6.174 1.00 71.38 308 THR A N 1
ATOM 2341 C CA . THR A 1 308 ? -9.694 -2.972 -5.016 1.00 71.38 308 THR A CA 1
ATOM 2342 C C . THR A 1 308 ? -10.662 -1.803 -5.247 1.00 71.38 308 THR A C 1
ATOM 2344 O O . THR A 1 308 ? -10.483 -0.971 -6.136 1.00 71.38 308 THR A O 1
ATOM 2347 N N . GLY A 1 309 ? -11.759 -1.752 -4.485 1.00 80.81 309 GLY A N 1
ATOM 2348 C CA . GLY A 1 309 ? -12.716 -0.640 -4.577 1.00 80.81 309 GLY A CA 1
ATOM 2349 C C . GLY A 1 309 ? -13.652 -0.670 -5.793 1.00 80.81 309 GLY A C 1
ATOM 2350 O O . GLY A 1 309 ? -14.301 0.335 -6.083 1.00 80.81 309 GLY A O 1
ATOM 2351 N N . ALA A 1 310 ? -13.755 -1.800 -6.498 1.00 87.69 310 ALA A N 1
ATOM 2352 C CA . ALA A 1 310 ? -14.716 -1.979 -7.585 1.00 87.69 310 ALA A CA 1
ATOM 2353 C C . ALA A 1 310 ? -16.152 -1.816 -7.075 1.00 87.69 310 ALA A C 1
ATOM 2355 O O . ALA A 1 310 ? -16.557 -2.482 -6.117 1.00 87.69 310 ALA A O 1
ATOM 2356 N N . LYS A 1 311 ? -16.917 -0.933 -7.717 1.00 91.19 311 LYS A N 1
ATOM 2357 C CA . LYS A 1 311 ? -18.332 -0.704 -7.424 1.00 91.19 311 LYS A CA 1
ATOM 2358 C C . LYS A 1 311 ? -19.117 -0.529 -8.713 1.00 91.19 311 LYS A C 1
ATOM 2360 O O . LYS A 1 311 ? -18.615 0.020 -9.693 1.00 91.19 311 LYS A O 1
ATOM 2365 N N . THR A 1 312 ? -20.346 -1.019 -8.728 1.00 94.00 312 THR A N 1
ATOM 2366 C CA . THR A 1 312 ? -21.282 -0.768 -9.829 1.00 94.00 312 THR A CA 1
ATOM 2367 C C . THR A 1 312 ? -21.767 0.681 -9.796 1.00 94.00 312 THR A C 1
ATOM 2369 O O . THR A 1 312 ? -21.723 1.350 -8.759 1.00 94.00 312 THR A O 1
ATOM 2372 N N . THR A 1 313 ? -22.314 1.159 -10.909 1.00 93.94 313 THR A N 1
ATOM 2373 C CA . THR A 1 313 ? -22.984 2.464 -11.006 1.00 93.94 313 THR A CA 1
ATOM 2374 C C . THR A 1 313 ? -24.043 2.640 -9.915 1.00 93.94 313 THR A C 1
ATOM 2376 O O . THR A 1 313 ? -24.140 3.705 -9.313 1.00 93.94 313 THR A O 1
ATOM 2379 N N . ALA A 1 314 ? -24.827 1.596 -9.628 1.00 95.44 314 ALA A N 1
ATOM 2380 C CA . ALA A 1 314 ? -25.875 1.651 -8.610 1.00 95.44 314 ALA A CA 1
ATOM 2381 C C . ALA A 1 314 ? -25.300 1.836 -7.194 1.00 95.44 314 ALA A C 1
ATOM 2383 O O . ALA A 1 314 ? -25.801 2.653 -6.421 1.00 95.44 314 ALA A O 1
ATOM 2384 N N . GLU A 1 315 ? -24.223 1.121 -6.861 1.00 96.12 315 GLU A N 1
ATOM 2385 C CA . GLU A 1 315 ? -23.559 1.257 -5.561 1.00 96.12 315 GLU A CA 1
ATOM 2386 C C . GLU A 1 315 ? -22.895 2.628 -5.394 1.00 96.12 315 GLU A C 1
ATOM 2388 O O . GLU A 1 315 ? -23.014 3.237 -4.333 1.00 96.12 315 GLU A O 1
ATOM 2393 N N . LEU A 1 316 ? -22.235 3.143 -6.436 1.00 95.75 316 LEU A N 1
ATOM 2394 C CA . LEU A 1 316 ? -21.594 4.465 -6.410 1.00 95.75 316 LEU A CA 1
ATOM 2395 C C . LEU A 1 316 ? -22.595 5.628 -6.364 1.00 95.75 316 LEU A C 1
ATOM 2397 O O . LEU A 1 316 ? -22.221 6.746 -6.036 1.00 95.75 316 LEU A O 1
ATOM 2401 N N . LYS A 1 317 ? -23.869 5.383 -6.675 1.00 95.75 317 LYS A N 1
ATOM 2402 C CA . LYS A 1 317 ? -24.954 6.360 -6.503 1.00 95.75 317 LYS A CA 1
ATOM 2403 C C . LYS A 1 317 ? -25.675 6.238 -5.160 1.00 95.75 317 LYS A C 1
ATOM 2405 O O . LYS A 1 317 ? -26.579 7.016 -4.874 1.00 95.75 317 LYS A O 1
ATOM 2410 N N . THR A 1 318 ? -25.305 5.261 -4.334 1.00 96.69 318 THR A N 1
ATOM 2411 C CA . THR A 1 318 ? -25.886 5.067 -3.002 1.00 96.69 318 THR A CA 1
ATOM 2412 C C . THR A 1 318 ? -25.078 5.871 -1.983 1.00 96.69 318 THR A C 1
ATOM 2414 O O . THR A 1 318 ? -23.898 5.588 -1.772 1.00 96.69 318 THR A O 1
ATOM 2417 N N . ALA A 1 319 ? -25.690 6.831 -1.282 1.00 94.69 319 ALA A N 1
ATOM 2418 C CA . ALA A 1 319 ? -24.971 7.732 -0.372 1.00 94.69 319 ALA A CA 1
ATOM 2419 C C . ALA A 1 319 ? -24.272 6.977 0.773 1.00 94.69 319 ALA A C 1
ATOM 2421 O O . ALA A 1 319 ? -23.179 7.342 1.209 1.00 94.69 319 ALA A O 1
ATOM 2422 N N . LYS A 1 320 ? -24.865 5.863 1.225 1.00 94.81 320 LYS A N 1
ATOM 2423 C CA . LYS A 1 320 ? -24.304 4.993 2.271 1.00 94.81 320 LYS A CA 1
ATOM 2424 C C . LYS A 1 320 ? -22.931 4.405 1.907 1.00 94.81 320 LYS A C 1
ATOM 2426 O O . LYS A 1 320 ? -22.162 4.105 2.818 1.00 94.81 320 LYS A O 1
ATOM 2431 N N . THR A 1 321 ? -22.605 4.270 0.618 1.00 95.56 321 THR A N 1
ATOM 2432 C CA . THR A 1 321 ? -21.284 3.812 0.141 1.00 95.56 321 THR A CA 1
ATOM 2433 C C . THR A 1 321 ? -20.148 4.711 0.645 1.00 95.56 321 THR A C 1
ATOM 2435 O O . THR A 1 321 ? -19.026 4.244 0.833 1.00 95.56 321 THR A O 1
ATOM 2438 N N . TYR A 1 322 ? -20.456 5.973 0.951 1.00 95.56 322 TYR A N 1
ATOM 2439 C CA . TYR A 1 322 ? -19.500 7.015 1.325 1.00 95.56 322 TYR A CA 1
ATOM 2440 C C . TYR A 1 322 ? -19.687 7.509 2.767 1.00 95.56 322 TYR A C 1
ATOM 2442 O O . TYR A 1 322 ? -19.307 8.630 3.087 1.00 95.56 322 TYR A O 1
ATOM 2450 N N . ALA A 1 323 ? -20.273 6.703 3.662 1.00 89.94 323 ALA A N 1
ATOM 2451 C CA . ALA A 1 323 ? -20.600 7.128 5.031 1.00 89.94 323 ALA A CA 1
ATOM 2452 C C . ALA A 1 323 ? -19.392 7.628 5.864 1.00 89.94 323 ALA A C 1
ATOM 2454 O O . ALA A 1 323 ? -19.595 8.346 6.842 1.00 89.94 323 ALA A O 1
ATOM 2455 N N . GLY A 1 324 ? -18.160 7.255 5.490 1.00 88.06 324 GLY A N 1
ATOM 2456 C CA . GLY A 1 324 ? -16.907 7.718 6.107 1.00 88.06 324 GLY A CA 1
ATOM 2457 C C . GLY A 1 324 ? -16.288 8.972 5.470 1.00 88.06 324 GLY A C 1
ATOM 2458 O O . GLY A 1 324 ? -15.325 9.521 6.007 1.00 88.06 324 GLY A O 1
ATOM 2459 N N . TRP A 1 325 ? -16.823 9.453 4.344 1.00 94.88 325 TRP A N 1
ATOM 2460 C CA . TRP A 1 325 ? -16.257 10.585 3.609 1.00 94.88 325 TRP A CA 1
ATOM 2461 C C . TRP A 1 325 ? -16.662 11.931 4.225 1.00 94.88 325 TRP A C 1
ATOM 2463 O O . TRP A 1 325 ? -17.782 12.120 4.700 1.00 94.88 325 TRP A O 1
ATOM 2473 N N . ASP A 1 326 ? -15.741 12.901 4.197 1.00 93.62 326 ASP A N 1
ATOM 2474 C CA . ASP A 1 326 ? -15.992 14.252 4.708 1.00 93.62 326 ASP A CA 1
ATOM 2475 C C . ASP A 1 326 ? -16.951 15.015 3.782 1.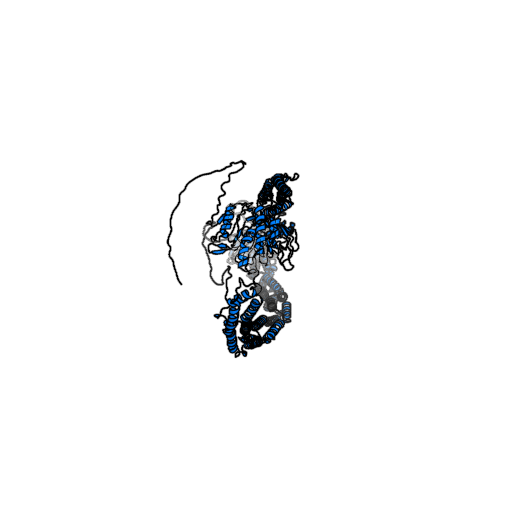00 93.62 326 ASP A C 1
ATOM 2477 O O . ASP A 1 326 ? -16.577 15.438 2.686 1.00 93.62 326 ASP A O 1
ATOM 2481 N N . THR A 1 327 ? -18.178 15.236 4.254 1.00 92.88 327 THR A N 1
ATOM 2482 C CA . THR A 1 327 ? -19.245 15.952 3.530 1.00 92.88 327 THR A CA 1
ATOM 2483 C C . THR A 1 327 ? -18.973 17.445 3.325 1.00 92.88 327 THR A C 1
ATOM 2485 O O . THR A 1 327 ? -19.693 18.114 2.588 1.00 92.88 327 THR A O 1
ATOM 2488 N N . LYS A 1 328 ? -17.926 18.003 3.951 1.00 92.12 328 LYS A N 1
ATOM 2489 C CA . LYS A 1 328 ? -17.435 19.354 3.632 1.00 92.12 328 LYS A CA 1
ATOM 2490 C C . LYS A 1 328 ? -16.549 19.370 2.390 1.00 92.12 328 LYS A C 1
ATOM 2492 O O . LYS A 1 328 ? -16.401 20.419 1.770 1.00 92.12 328 LYS A O 1
ATOM 2497 N N . VAL A 1 329 ? -15.938 18.232 2.059 1.00 94.75 329 VAL A N 1
ATOM 2498 C CA . VAL A 1 329 ? -15.070 18.059 0.887 1.00 94.75 329 VAL A CA 1
ATOM 2499 C C . VAL A 1 329 ? -15.855 17.458 -0.275 1.00 94.75 329 VAL A C 1
ATOM 2501 O O . VAL A 1 329 ? -15.680 17.886 -1.413 1.00 94.75 329 VAL A O 1
ATOM 2504 N N . TRP A 1 330 ? -16.744 16.509 0.011 1.00 95.62 330 TRP A N 1
ATOM 2505 C CA . TRP A 1 330 ? -17.565 15.806 -0.969 1.00 95.62 330 TRP A CA 1
ATOM 2506 C C . TRP A 1 330 ? -19.045 16.165 -0.821 1.00 95.62 330 TRP A C 1
ATOM 2508 O O . TRP A 1 330 ? -19.615 16.045 0.259 1.00 95.62 330 TRP A O 1
ATOM 2518 N N . SER A 1 331 ? -19.685 16.549 -1.923 1.00 92.62 331 SER A N 1
ATOM 2519 C CA . SER A 1 331 ? -21.140 16.574 -2.051 1.00 92.62 331 SER A CA 1
ATOM 2520 C C . SER A 1 331 ? -21.626 15.156 -2.337 1.00 92.62 331 SER A C 1
ATOM 2522 O O . SER A 1 331 ? -21.252 14.574 -3.356 1.00 92.62 331 SER A O 1
ATOM 2524 N N . ILE A 1 332 ? -22.409 14.588 -1.420 1.00 93.12 332 ILE A N 1
ATOM 2525 C CA . ILE A 1 332 ? -22.908 13.210 -1.488 1.00 93.12 332 ILE A CA 1
ATOM 2526 C C . ILE A 1 332 ? -24.432 13.260 -1.381 1.00 93.12 332 ILE A C 1
ATOM 2528 O O . ILE A 1 332 ? -24.971 13.636 -0.339 1.00 93.12 332 ILE A O 1
ATOM 2532 N N . GLU A 1 333 ? -25.117 12.859 -2.449 1.00 90.69 333 GLU A N 1
ATOM 2533 C CA . GLU A 1 333 ? -26.578 12.843 -2.539 1.00 90.69 333 GLU A CA 1
ATOM 2534 C C . GLU A 1 333 ? -27.067 11.467 -3.001 1.00 90.69 333 GLU A C 1
ATOM 2536 O O . GLU A 1 333 ? -26.464 10.832 -3.865 1.00 90.69 333 GLU A O 1
ATOM 2541 N N . GLU A 1 334 ? -28.164 10.985 -2.415 1.00 94.25 334 GLU A N 1
ATOM 2542 C CA . GLU A 1 334 ? -28.732 9.683 -2.774 1.00 94.25 334 GLU A CA 1
ATOM 2543 C C . GLU A 1 334 ? -29.223 9.690 -4.231 1.00 94.25 334 GLU A C 1
ATOM 2545 O O . GLU A 1 334 ? -29.995 10.557 -4.639 1.00 94.25 334 GLU A O 1
ATOM 2550 N N . GLY A 1 335 ? -28.798 8.698 -5.013 1.00 91.62 335 GLY A N 1
ATOM 2551 C CA . GLY A 1 335 ? -29.124 8.572 -6.432 1.00 91.62 335 GLY A CA 1
ATOM 2552 C C . GLY A 1 335 ? -28.189 9.337 -7.378 1.00 91.62 335 GLY A C 1
ATOM 2553 O O . GLY A 1 335 ? -28.417 9.299 -8.589 1.00 91.62 335 GLY A O 1
ATOM 2554 N N . GLN A 1 336 ? -27.144 9.996 -6.869 1.00 90.75 336 GLN A N 1
ATOM 2555 C CA . GLN A 1 336 ? -26.149 10.742 -7.647 1.00 90.75 336 GLN A CA 1
ATOM 2556 C C . GLN A 1 336 ? -24.731 10.272 -7.302 1.00 90.75 336 GLN A C 1
ATOM 2558 O O . GLN A 1 336 ? -24.470 9.803 -6.195 1.00 90.75 336 GLN A O 1
ATOM 2563 N N . TYR A 1 337 ? -23.798 10.387 -8.250 1.00 94.19 337 TYR A N 1
ATOM 2564 C CA . TYR A 1 337 ? -22.384 10.181 -7.933 1.00 94.19 337 TYR A CA 1
ATOM 2565 C C . TYR A 1 337 ? -21.878 11.313 -7.029 1.00 94.19 337 TYR A C 1
ATOM 2567 O O . TYR A 1 337 ? -22.246 12.469 -7.262 1.00 94.19 337 TYR A O 1
ATOM 2575 N N . PRO A 1 338 ? -20.992 11.037 -6.057 1.00 93.56 338 PRO A N 1
ATOM 2576 C CA . PRO A 1 338 ? -20.340 12.094 -5.305 1.00 93.56 338 PRO A CA 1
ATOM 2577 C C . PRO A 1 338 ? -19.516 13.010 -6.198 1.00 93.56 338 PRO A C 1
ATOM 2579 O O . PRO A 1 338 ? -18.874 12.567 -7.149 1.00 93.56 338 PRO A O 1
ATOM 2582 N N . ALA A 1 339 ? -19.466 14.280 -5.824 1.00 92.44 339 ALA A N 1
ATOM 2583 C CA . ALA A 1 339 ? -18.618 15.280 -6.455 1.00 92.44 339 ALA A CA 1
ATOM 2584 C C . ALA A 1 339 ? -17.822 16.024 -5.389 1.00 92.44 339 ALA A C 1
ATOM 2586 O O . ALA A 1 339 ? -18.321 16.242 -4.287 1.00 92.44 339 ALA A O 1
ATOM 2587 N N . LEU A 1 340 ? -16.608 16.473 -5.699 1.00 94.19 340 LEU A N 1
ATOM 2588 C CA . LEU A 1 340 ? -15.909 17.392 -4.803 1.00 94.19 340 LEU A CA 1
ATOM 2589 C C . LEU A 1 340 ? -16.693 18.702 -4.716 1.00 94.19 340 LEU A C 1
ATOM 2591 O O . LEU A 1 340 ? -16.914 19.356 -5.732 1.00 94.19 340 LEU A O 1
ATOM 2595 N N . ALA A 1 341 ? -17.094 19.102 -3.510 1.00 91.81 341 ALA A N 1
ATOM 2596 C CA . ALA A 1 341 ? -17.998 20.227 -3.270 1.00 91.81 341 ALA A CA 1
ATOM 2597 C C . ALA A 1 341 ? -17.485 21.549 -3.874 1.00 91.81 341 ALA A C 1
ATOM 2599 O O . ALA A 1 341 ? -18.276 22.385 -4.295 1.00 91.81 341 ALA A O 1
ATOM 2600 N N . GLN A 1 342 ? -16.161 21.716 -3.968 1.00 91.38 342 GLN A N 1
ATOM 2601 C CA . GLN A 1 342 ? -15.514 22.889 -4.567 1.00 91.38 342 GLN A CA 1
ATOM 2602 C C . GLN A 1 342 ? -15.641 22.959 -6.103 1.00 91.38 342 GLN A C 1
ATOM 2604 O O . GLN A 1 342 ? -15.536 24.044 -6.675 1.00 91.38 342 GLN A O 1
ATOM 2609 N N . PHE A 1 343 ? -15.873 21.820 -6.762 1.00 92.06 343 PHE A N 1
ATOM 2610 C CA . PHE A 1 343 ? -16.008 21.702 -8.220 1.00 92.06 343 PHE A CA 1
ATOM 2611 C C . PHE A 1 343 ? -17.404 21.264 -8.664 1.00 92.06 343 PHE A C 1
ATOM 2613 O O . PHE A 1 343 ? -17.696 21.297 -9.857 1.00 92.06 343 PHE A O 1
ATOM 2620 N N . ALA A 1 344 ? -18.265 20.865 -7.728 1.00 86.69 344 ALA A N 1
ATOM 2621 C CA . ALA A 1 344 ? -19.645 20.495 -7.993 1.00 86.69 344 ALA A CA 1
ATOM 2622 C C . ALA A 1 344 ? -20.442 21.712 -8.492 1.00 86.69 344 ALA A C 1
ATOM 2624 O O . ALA A 1 344 ? -20.427 22.780 -7.876 1.00 86.69 344 ALA A O 1
ATOM 2625 N N . GLY A 1 345 ? -21.148 21.556 -9.612 1.00 76.38 345 GLY A N 1
ATOM 2626 C CA . GLY A 1 345 ? -22.054 22.580 -10.126 1.00 76.38 345 GLY A CA 1
ATOM 2627 C C . GLY A 1 345 ? -23.402 22.555 -9.397 1.00 76.38 345 GLY A C 1
ATOM 2628 O O . GLY A 1 345 ? -24.012 21.500 -9.264 1.00 76.38 345 GLY A O 1
ATOM 2629 N N . THR A 1 346 ? -23.900 23.715 -8.954 1.00 59.50 346 THR A N 1
ATOM 2630 C CA . THR A 1 346 ? -25.212 23.848 -8.282 1.00 59.50 346 THR A CA 1
ATOM 2631 C C . THR A 1 346 ? -26.371 24.159 -9.238 1.00 59.50 346 THR A C 1
ATOM 2633 O O . THR A 1 346 ? -27.530 24.101 -8.830 1.00 59.50 346 THR A O 1
ATOM 2636 N N . SER A 1 347 ? -26.098 24.450 -10.516 1.00 55.09 347 SER A N 1
ATOM 2637 C CA . SER A 1 347 ? -27.131 24.634 -11.542 1.00 55.09 347 SER A CA 1
ATOM 2638 C C . SER A 1 347 ? -26.712 24.051 -12.891 1.00 55.09 347 SER A C 1
ATOM 2640 O O . SER A 1 347 ? -25.728 24.488 -13.478 1.00 55.09 347 SER A O 1
ATOM 2642 N N . GLN A 1 348 ? -27.514 23.122 -13.415 1.00 61.56 348 GLN A N 1
ATOM 2643 C CA . GLN A 1 348 ? -27.451 22.608 -14.790 1.00 61.56 348 GLN A CA 1
ATOM 2644 C C . GLN A 1 348 ? -27.988 23.630 -15.815 1.00 61.56 348 GLN A C 1
ATOM 2646 O O . GLN A 1 348 ? -28.809 23.280 -16.674 1.00 61.56 348 GLN A O 1
ATOM 2651 N N . ASP A 1 349 ? -27.612 24.909 -15.715 1.00 76.06 349 ASP A N 1
ATOM 2652 C CA . ASP A 1 349 ? -27.968 25.856 -16.771 1.00 76.06 349 ASP A CA 1
ATOM 2653 C C . ASP A 1 349 ? -27.088 25.581 -17.987 1.00 76.06 349 ASP A C 1
ATOM 2655 O O . ASP A 1 349 ? -26.040 26.169 -18.159 1.00 76.06 349 ASP A O 1
ATOM 2659 N N . PHE A 1 350 ? -27.508 24.623 -18.808 1.00 87.19 350 PHE A N 1
ATOM 2660 C CA . PHE A 1 350 ? -26.885 24.313 -20.090 1.00 87.19 350 PHE A CA 1
ATOM 2661 C C . PHE A 1 350 ? -27.572 25.066 -21.232 1.00 87.19 350 PHE A C 1
ATOM 2663 O O . PHE A 1 350 ? -27.637 24.556 -22.352 1.00 87.19 350 PHE A O 1
ATOM 2670 N N . THR A 1 351 ? -28.205 26.215 -20.973 1.00 88.50 351 THR A N 1
ATOM 2671 C CA . THR A 1 351 ? -28.978 26.923 -22.002 1.00 88.50 351 THR A CA 1
ATOM 2672 C C . THR A 1 351 ? -28.084 27.360 -23.158 1.00 88.50 351 THR A C 1
ATOM 2674 O O . THR A 1 351 ? -28.483 27.194 -24.316 1.00 88.50 351 THR A O 1
ATOM 2677 N N . ALA A 1 352 ? -26.872 27.855 -22.880 1.00 87.19 352 ALA A N 1
ATOM 2678 C CA . ALA A 1 352 ? -25.951 28.269 -23.935 1.00 87.19 352 ALA A CA 1
ATOM 2679 C C . ALA A 1 352 ? -25.444 27.053 -24.718 1.00 87.19 352 ALA A C 1
ATOM 2681 O O . ALA A 1 352 ? -25.493 27.059 -25.950 1.00 87.19 352 ALA A O 1
ATOM 2682 N N . LEU A 1 353 ? -25.070 25.978 -24.017 1.00 90.56 353 LEU A N 1
ATOM 2683 C CA . LEU A 1 353 ? -24.621 24.736 -24.645 1.00 90.56 353 LEU A CA 1
ATOM 2684 C C . LEU A 1 353 ? -25.718 24.082 -25.501 1.00 90.56 353 LEU A C 1
ATOM 2686 O O . LEU A 1 353 ? -25.468 23.733 -26.649 1.00 90.56 353 LEU A O 1
ATOM 2690 N N . LYS A 1 354 ? -26.959 23.975 -25.005 1.00 92.94 354 LYS A N 1
ATOM 2691 C CA . LYS A 1 354 ? -28.110 23.436 -25.760 1.00 92.94 354 LYS A CA 1
ATOM 2692 C C . LYS A 1 354 ? -28.409 24.265 -27.006 1.00 92.94 354 LYS A C 1
ATOM 2694 O O . LYS A 1 354 ? -28.694 23.702 -28.063 1.00 92.94 354 LYS A O 1
ATOM 2699 N N . ALA A 1 355 ? -28.336 25.592 -26.895 1.00 93.56 355 ALA A N 1
ATOM 2700 C CA . ALA A 1 355 ? -28.503 26.479 -28.040 1.00 93.56 355 ALA A CA 1
ATOM 2701 C C . ALA A 1 355 ? -27.373 26.298 -29.065 1.00 93.56 355 ALA A C 1
ATOM 2703 O O . ALA A 1 355 ? -27.635 26.320 -30.268 1.00 93.56 355 ALA A O 1
ATOM 2704 N N . LEU A 1 356 ? -26.133 26.095 -28.610 1.00 94.50 356 LEU A N 1
ATOM 2705 C CA . LEU A 1 356 ? -24.997 25.853 -29.494 1.00 94.50 356 LEU A CA 1
ATOM 2706 C C . LEU A 1 356 ? -25.065 24.471 -30.156 1.00 94.50 356 LEU A C 1
ATOM 2708 O O . LEU A 1 356 ? -24.855 24.389 -31.359 1.00 94.50 356 LEU A O 1
ATOM 2712 N N . ILE A 1 357 ? -25.459 23.420 -29.429 1.00 95.62 357 ILE A N 1
ATOM 2713 C CA . ILE A 1 357 ? -25.731 22.080 -29.978 1.00 95.62 357 ILE A CA 1
ATOM 2714 C C . ILE A 1 357 ? -26.792 22.161 -31.074 1.00 95.62 357 ILE A C 1
ATOM 2716 O O . ILE A 1 357 ? -26.606 21.594 -32.148 1.00 95.62 357 ILE A O 1
ATOM 2720 N N . ALA A 1 358 ? -27.887 22.892 -30.839 1.00 95.31 358 ALA A N 1
ATOM 2721 C CA . ALA A 1 358 ? -28.924 23.080 -31.850 1.00 95.31 358 ALA A CA 1
ATOM 2722 C C . ALA A 1 358 ? -28.357 23.739 -33.120 1.00 95.31 358 ALA A C 1
ATOM 2724 O O . ALA A 1 358 ? -28.558 23.216 -34.214 1.00 95.31 358 ALA A O 1
ATOM 2725 N N . LYS A 1 359 ? -27.572 24.817 -32.977 1.00 94.62 359 LYS A N 1
ATOM 2726 C CA . LYS A 1 359 ? -26.900 25.484 -34.108 1.00 94.62 359 LYS A CA 1
ATOM 2727 C C . LYS A 1 359 ? -25.900 24.575 -34.820 1.00 94.62 359 LYS A C 1
ATOM 2729 O O . LYS A 1 359 ? -25.856 24.559 -36.043 1.00 94.62 359 LYS A O 1
ATOM 2734 N N . ALA A 1 360 ? -25.104 23.818 -34.073 1.00 94.44 360 ALA A N 1
ATOM 2735 C CA . ALA A 1 360 ? -24.132 22.884 -34.621 1.00 94.44 360 ALA A CA 1
ATOM 2736 C C . ALA A 1 360 ? -24.822 21.771 -35.425 1.00 94.44 360 ALA A C 1
ATOM 2738 O O . ALA A 1 360 ? -24.379 21.441 -36.520 1.00 94.44 360 ALA A O 1
ATOM 2739 N N . LYS A 1 361 ? -25.959 21.252 -34.943 1.00 94.75 361 LYS A N 1
ATOM 2740 C CA . LYS A 1 361 ? -26.776 20.243 -35.641 1.00 94.75 361 LYS A CA 1
ATOM 2741 C C . LYS A 1 361 ? -27.491 20.761 -36.888 1.00 94.75 361 LYS A C 1
ATOM 2743 O O . LYS A 1 361 ? -27.846 19.968 -37.758 1.00 94.75 361 LYS A O 1
ATOM 2748 N N . GLU A 1 362 ? -27.714 22.068 -36.991 1.00 94.00 362 GLU A N 1
ATOM 2749 C CA . GLU A 1 362 ? -28.207 22.691 -38.224 1.00 94.00 362 GLU A CA 1
ATOM 2750 C C . GLU A 1 362 ? -27.146 22.691 -39.334 1.00 94.00 362 GLU A C 1
ATOM 2752 O O . GLU A 1 362 ? -27.494 22.772 -40.516 1.00 94.00 362 GLU A O 1
ATOM 2757 N N . ILE A 1 363 ? -25.862 22.560 -38.980 1.00 91.44 363 ILE A N 1
ATOM 2758 C CA . ILE A 1 363 ? -24.784 22.395 -39.950 1.00 91.44 363 ILE A CA 1
ATOM 2759 C C . ILE A 1 363 ? -24.880 20.983 -40.523 1.00 91.44 363 ILE A C 1
ATOM 2761 O O . ILE A 1 363 ? -24.536 19.990 -39.886 1.00 91.44 363 ILE A O 1
ATOM 2765 N N . LYS A 1 364 ? -25.361 20.903 -41.761 1.00 88.31 364 LYS A N 1
ATOM 2766 C CA . LYS A 1 364 ? -25.441 19.668 -42.540 1.00 88.31 364 LYS A CA 1
ATOM 2767 C C . LYS A 1 364 ? -24.293 19.586 -43.533 1.00 88.31 364 LYS A C 1
ATOM 2769 O O . LYS A 1 364 ? -23.816 20.612 -44.023 1.00 88.31 364 LYS A O 1
ATOM 2774 N N . ASN A 1 365 ? -23.919 18.361 -43.889 1.00 86.50 365 ASN A N 1
ATOM 2775 C CA . ASN A 1 365 ? -22.984 18.092 -44.980 1.00 86.50 365 ASN A CA 1
ATOM 2776 C C . ASN A 1 365 ? -23.615 17.285 -46.126 1.00 86.50 365 ASN A C 1
ATOM 2778 O O . ASN A 1 365 ? -22.899 16.679 -46.916 1.00 86.50 365 ASN A O 1
ATOM 2782 N N . ASP A 1 366 ? -24.948 17.294 -46.229 1.00 78.50 366 ASP A N 1
ATOM 2783 C CA . ASP A 1 366 ? -25.711 16.552 -47.246 1.00 78.50 366 ASP A CA 1
ATOM 2784 C C . ASP A 1 366 ? -25.340 16.979 -48.683 1.00 78.50 366 ASP A C 1
ATOM 2786 O O . ASP A 1 366 ? -25.338 16.159 -49.598 1.00 78.50 366 ASP A O 1
ATOM 2790 N N . ASP A 1 367 ? -24.953 18.248 -48.863 1.00 72.69 367 ASP A N 1
ATOM 2791 C CA . ASP A 1 367 ? -24.510 18.817 -50.145 1.00 72.69 367 ASP A CA 1
ATOM 2792 C C . ASP A 1 367 ? -22.984 18.726 -50.352 1.00 72.69 367 ASP A C 1
ATOM 2794 O O . ASP A 1 367 ? -22.448 19.295 -51.306 1.00 72.69 367 ASP A O 1
ATOM 2798 N N . GLY A 1 368 ? -22.259 18.076 -49.432 1.00 71.25 368 GLY A N 1
ATOM 2799 C CA . GLY A 1 368 ? -20.796 18.051 -49.423 1.00 71.25 368 GLY A CA 1
ATOM 2800 C C . GLY A 1 368 ? -20.191 19.448 -49.288 1.00 71.25 368 GLY A C 1
ATOM 2801 O O . GLY A 1 368 ? -19.217 19.753 -49.957 1.00 71.25 368 GLY A O 1
ATOM 2802 N N . LYS A 1 369 ? -20.796 20.334 -48.487 1.00 78.25 369 LYS A N 1
ATOM 2803 C CA . LYS A 1 369 ? -20.347 21.724 -48.287 1.00 78.25 369 LYS A CA 1
ATOM 2804 C C . LYS A 1 369 ? -19.035 21.817 -47.501 1.00 78.25 369 LYS A C 1
ATOM 2806 O O . LYS A 1 369 ? -18.287 22.773 -47.702 1.00 78.25 369 LYS A O 1
ATOM 2811 N N . TYR A 1 370 ? -18.758 20.851 -46.631 1.00 84.00 370 TYR A N 1
ATOM 2812 C CA . TYR A 1 370 ? -17.576 20.785 -45.773 1.00 84.00 370 TYR A CA 1
ATOM 2813 C C . TYR A 1 370 ? -16.786 19.496 -46.025 1.00 84.00 370 TYR A C 1
ATOM 2815 O O . TYR A 1 370 ? -17.345 18.489 -46.470 1.00 84.00 370 TYR A O 1
ATOM 2823 N N . THR A 1 371 ? -15.481 19.500 -45.742 1.00 79.31 371 THR A N 1
ATOM 2824 C CA . THR A 1 371 ? -14.669 18.279 -45.883 1.00 79.31 371 THR A CA 1
ATOM 2825 C C . THR A 1 371 ? -15.169 17.185 -44.927 1.00 79.31 371 THR A C 1
ATOM 2827 O O . THR A 1 371 ? -15.559 17.513 -43.800 1.00 79.31 371 THR A O 1
ATOM 2830 N N . PRO A 1 372 ? -15.141 15.893 -45.323 1.00 78.19 372 PRO A N 1
ATOM 2831 C CA . PRO A 1 372 ? -15.589 14.796 -44.462 1.00 78.19 372 PRO A CA 1
ATOM 2832 C C . PRO A 1 372 ? -14.921 14.792 -43.083 1.00 78.19 372 PRO A C 1
ATOM 2834 O O . PRO A 1 372 ? -15.589 14.536 -42.090 1.00 78.19 372 PRO A O 1
ATOM 2837 N N . VAL A 1 373 ? -13.632 15.140 -43.019 1.00 75.31 373 VAL A N 1
ATOM 2838 C CA . VAL A 1 373 ? -12.851 15.179 -41.774 1.00 75.31 373 VAL A CA 1
ATOM 2839 C C . VAL A 1 373 ? -13.317 16.307 -40.856 1.00 75.31 373 VAL A C 1
ATOM 2841 O O . VAL A 1 373 ? -13.717 16.036 -39.731 1.00 75.31 373 VAL A O 1
ATOM 2844 N N . SER A 1 374 ? -13.345 17.558 -41.336 1.00 81.94 374 SER A N 1
ATOM 2845 C CA . SER A 1 374 ? -13.772 18.690 -40.493 1.00 81.94 374 SER A CA 1
ATOM 2846 C C . SER A 1 374 ? -15.231 18.564 -40.040 1.00 81.94 374 SER A C 1
ATOM 2848 O O . SER A 1 374 ? -15.583 18.964 -38.933 1.00 81.94 374 SER A O 1
ATOM 2850 N N . PHE A 1 375 ? -16.080 17.951 -40.872 1.00 87.62 375 PHE A N 1
ATOM 2851 C CA . PHE A 1 375 ? -17.459 17.671 -40.504 1.00 87.62 375 PHE A CA 1
ATOM 2852 C C . PHE A 1 375 ? -17.566 16.552 -39.464 1.00 87.62 375 PHE A C 1
ATOM 2854 O O . PHE A 1 375 ? -18.371 16.673 -38.546 1.00 87.62 375 PHE A O 1
ATOM 2861 N N . GLN A 1 376 ? -16.748 15.499 -39.561 1.00 83.94 376 GLN A N 1
ATOM 2862 C CA . GLN A 1 376 ? -16.695 14.448 -38.543 1.00 83.94 376 GLN A CA 1
ATOM 2863 C C . GLN A 1 376 ? -16.241 15.008 -37.189 1.00 83.94 376 GLN A C 1
ATOM 2865 O O . GLN A 1 376 ? -16.898 14.744 -36.190 1.00 83.94 376 GLN A O 1
ATOM 2870 N N . THR A 1 377 ? -15.224 15.876 -37.159 1.00 83.69 377 THR A N 1
ATOM 2871 C CA . THR A 1 377 ? -14.795 16.571 -35.931 1.00 83.69 377 THR A CA 1
ATOM 2872 C C . THR A 1 377 ? -15.935 17.365 -35.289 1.00 83.69 377 THR A C 1
ATOM 2874 O O . THR A 1 377 ? -16.102 17.339 -34.070 1.00 83.69 377 THR A O 1
ATOM 2877 N N . LEU A 1 378 ? -16.767 18.036 -36.096 1.00 90.25 378 LEU A N 1
ATOM 2878 C CA . LEU A 1 378 ? -17.976 18.686 -35.596 1.00 90.25 378 LEU A CA 1
ATOM 2879 C C . LEU A 1 378 ? -18.989 17.674 -35.042 1.00 90.25 378 LEU A C 1
ATOM 2881 O O . LEU A 1 378 ? -19.562 17.923 -33.985 1.00 90.25 378 LEU A O 1
ATOM 2885 N N . GLN A 1 379 ? -19.232 16.555 -35.731 1.00 91.81 379 GLN A N 1
ATOM 2886 C CA . GLN A 1 379 ? -20.159 15.520 -35.253 1.00 91.81 379 GLN A CA 1
ATOM 2887 C C . GLN A 1 379 ? -19.710 14.931 -33.909 1.00 91.81 379 GLN A C 1
ATOM 2889 O O . GLN A 1 379 ? -20.540 14.752 -33.018 1.00 91.81 379 GLN A O 1
ATOM 2894 N N . ASP A 1 380 ? -18.410 14.706 -33.733 1.00 84.56 380 ASP A N 1
ATOM 2895 C CA . ASP A 1 380 ? -17.842 14.192 -32.487 1.00 84.56 380 ASP A CA 1
ATOM 2896 C C . ASP A 1 380 ? -17.969 15.229 -31.357 1.00 84.56 380 ASP A C 1
ATOM 2898 O O . ASP A 1 380 ? -18.410 14.902 -30.252 1.00 84.56 380 ASP A O 1
ATOM 2902 N N . ALA A 1 381 ? -17.695 16.508 -31.642 1.00 87.00 381 ALA A N 1
ATOM 2903 C CA . ALA A 1 381 ? -17.898 17.596 -30.684 1.00 87.00 381 ALA A CA 1
ATOM 2904 C C . ALA A 1 381 ? -19.378 17.769 -30.293 1.00 87.00 381 ALA A C 1
ATOM 2906 O O . ALA A 1 381 ? -19.678 18.014 -29.124 1.00 87.00 381 ALA A O 1
ATOM 2907 N N . ILE A 1 382 ? -20.314 17.597 -31.238 1.00 90.31 382 ILE A N 1
ATOM 2908 C CA . ILE A 1 382 ? -21.760 17.578 -30.962 1.00 90.31 382 ILE A CA 1
ATOM 2909 C C . ILE A 1 382 ? -22.097 16.412 -30.030 1.00 90.31 382 ILE A C 1
ATOM 2911 O O . ILE A 1 382 ? -22.776 16.620 -29.027 1.00 90.31 382 ILE A O 1
ATOM 2915 N N . ALA A 1 383 ? -21.622 15.203 -30.335 1.00 88.44 383 ALA A N 1
ATOM 2916 C CA . ALA A 1 383 ? -21.893 14.020 -29.523 1.00 88.44 383 ALA A CA 1
ATOM 2917 C C . ALA A 1 383 ? -21.366 14.179 -28.086 1.00 88.44 383 ALA A C 1
ATOM 2919 O O . ALA A 1 383 ? -22.079 13.865 -27.129 1.00 88.44 383 ALA A O 1
ATOM 2920 N N . ASN A 1 384 ? -20.162 14.734 -27.925 1.00 84.56 384 ASN A N 1
ATOM 2921 C CA . ASN A 1 384 ? -19.565 15.016 -26.618 1.00 84.56 384 ASN A CA 1
ATOM 2922 C C . ASN A 1 384 ? -20.349 16.086 -25.842 1.00 84.56 384 ASN A C 1
ATOM 2924 O O . ASN A 1 384 ? -20.678 15.884 -24.670 1.00 84.56 384 ASN A O 1
ATOM 2928 N N . ALA A 1 385 ? -20.737 17.176 -26.510 1.00 88.00 385 ALA A N 1
ATOM 2929 C CA . ALA A 1 385 ? -21.554 18.229 -25.919 1.00 88.00 385 ALA A CA 1
ATOM 2930 C C . ALA A 1 385 ? -22.933 17.710 -25.470 1.00 88.00 385 ALA A C 1
ATOM 2932 O O . ALA A 1 385 ? -23.412 18.072 -24.397 1.00 88.00 385 ALA A O 1
ATOM 2933 N N . GLU A 1 386 ? -23.566 16.828 -26.249 1.00 90.19 386 GLU A N 1
ATOM 2934 C CA . GLU A 1 386 ? -24.834 16.191 -25.880 1.00 90.19 386 GLU A CA 1
ATOM 2935 C C . GLU A 1 386 ? -24.694 15.226 -24.710 1.00 90.19 386 GLU A C 1
ATOM 2937 O O . GLU A 1 386 ? -25.532 15.227 -23.807 1.00 90.19 386 GLU A O 1
ATOM 2942 N N . LYS A 1 387 ? -23.620 14.435 -24.692 1.00 86.38 387 LYS A N 1
ATOM 2943 C CA . LYS A 1 387 ? -23.313 13.530 -23.585 1.00 86.38 387 LYS A CA 1
ATOM 2944 C C . LYS A 1 387 ? -23.147 14.299 -22.275 1.00 86.38 387 LYS A C 1
ATOM 2946 O O . LYS A 1 387 ? -23.697 13.882 -21.253 1.00 86.38 387 LYS A O 1
ATOM 2951 N N . ALA A 1 388 ? -22.476 15.450 -22.320 1.00 84.94 388 ALA A N 1
ATOM 2952 C CA . ALA A 1 388 ? -22.270 16.318 -21.166 1.00 84.94 388 ALA A CA 1
ATOM 2953 C C . ALA A 1 388 ? -23.574 16.861 -20.552 1.00 84.94 388 ALA A C 1
ATOM 2955 O O . ALA A 1 388 ? -23.613 17.094 -19.347 1.00 84.94 388 ALA A O 1
ATOM 2956 N N . LEU A 1 389 ? -24.663 16.982 -21.328 1.00 84.69 389 LEU A N 1
ATOM 2957 C CA . LEU A 1 389 ? -25.984 17.376 -20.804 1.00 84.69 389 LEU A CA 1
ATOM 2958 C C . LEU A 1 389 ? -26.574 16.353 -19.824 1.00 84.69 389 LEU A C 1
ATOM 2960 O O . LEU A 1 389 ? -27.471 16.689 -19.052 1.00 84.69 389 LEU A O 1
ATOM 2964 N N . THR A 1 390 ? -26.111 15.106 -19.901 1.00 82.88 390 THR A N 1
ATOM 2965 C CA . THR A 1 390 ? -26.556 13.979 -19.068 1.00 82.88 390 THR A CA 1
ATOM 2966 C C . THR A 1 390 ? -25.434 13.411 -18.201 1.00 82.88 390 THR A C 1
ATOM 2968 O O . THR A 1 390 ? -25.617 12.375 -17.565 1.00 82.88 390 THR A O 1
ATOM 2971 N N . ALA A 1 391 ? -24.263 14.054 -18.200 1.00 81.50 391 ALA A N 1
ATOM 2972 C CA . ALA A 1 391 ? -23.123 13.601 -17.423 1.00 81.50 391 ALA A CA 1
ATOM 2973 C C . ALA A 1 391 ? -23.381 13.815 -15.928 1.00 81.50 391 ALA A C 1
ATOM 2975 O O . ALA A 1 391 ? -23.858 14.866 -15.504 1.00 81.50 391 ALA A O 1
ATOM 2976 N N . GLU A 1 392 ? -23.027 12.814 -15.131 1.00 82.19 392 GLU A N 1
ATOM 2977 C CA . GLU A 1 392 ? -23.093 12.868 -13.677 1.00 82.19 392 GLU A CA 1
ATOM 2978 C C . GLU A 1 392 ? -21.741 12.402 -13.108 1.00 82.19 392 GLU A C 1
ATOM 2980 O O . GLU A 1 392 ? -21.229 11.374 -13.563 1.00 82.19 392 GLU A O 1
ATOM 2985 N N . PRO A 1 393 ? -21.169 13.102 -12.111 1.00 87.06 393 PRO A N 1
ATOM 2986 C CA . PRO A 1 393 ? -21.625 14.378 -11.561 1.00 87.06 393 PRO A CA 1
ATOM 2987 C C . PRO A 1 393 ? -21.335 15.560 -12.504 1.00 87.06 393 PRO A C 1
ATOM 2989 O O . PRO A 1 393 ? -20.402 15.524 -13.302 1.00 87.06 393 PRO A O 1
ATOM 2992 N N . VAL A 1 394 ? -22.116 16.636 -12.391 1.00 86.12 394 VAL A N 1
ATOM 2993 C CA . VAL A 1 394 ? -21.882 17.867 -13.164 1.00 86.12 394 VAL A CA 1
ATOM 2994 C C . VAL A 1 394 ? -20.827 18.726 -12.466 1.00 86.12 394 VAL A C 1
ATOM 2996 O O . VAL A 1 394 ? -20.998 19.114 -11.307 1.00 86.12 394 VAL A O 1
ATOM 2999 N N . LEU A 1 395 ? -19.747 19.047 -13.182 1.00 88.75 395 LEU A N 1
ATOM 3000 C CA . LEU A 1 395 ? -18.722 19.980 -12.716 1.00 88.75 395 LEU A CA 1
ATOM 3001 C C . LEU A 1 395 ? -19.107 21.415 -13.094 1.00 88.75 395 LEU A C 1
ATOM 3003 O O . LEU A 1 395 ? -19.761 21.653 -14.110 1.00 88.75 395 LEU A O 1
ATOM 3007 N N . LYS A 1 396 ? -18.688 22.392 -12.289 1.00 86.31 396 LYS A N 1
ATOM 3008 C CA . LYS A 1 396 ? -19.067 23.805 -12.451 1.00 86.31 396 LYS A CA 1
ATOM 3009 C C . LYS A 1 396 ? -18.671 24.416 -13.809 1.00 86.31 396 LYS A C 1
ATOM 3011 O O . LYS A 1 396 ? -19.366 25.307 -14.281 1.00 86.31 396 LYS A O 1
ATOM 3016 N N . ASP A 1 397 ? -17.620 23.900 -14.453 1.00 85.06 397 ASP A N 1
ATOM 3017 C CA . ASP A 1 397 ? -17.102 24.416 -15.733 1.00 85.06 397 ASP A CA 1
ATOM 3018 C C . ASP A 1 397 ? -17.527 23.574 -16.945 1.00 85.06 397 ASP A C 1
ATOM 3020 O O . ASP A 1 397 ? -17.125 23.860 -18.074 1.00 85.06 397 ASP A O 1
ATOM 3024 N N . THR A 1 398 ? -18.350 22.534 -16.744 1.00 86.62 398 THR A N 1
ATOM 3025 C CA . THR A 1 398 ? -18.775 21.623 -17.820 1.00 86.62 398 THR A CA 1
ATOM 3026 C C . THR A 1 398 ? -19.446 22.370 -18.975 1.00 86.62 398 THR A C 1
ATOM 3028 O O . THR A 1 398 ? -19.131 22.087 -20.129 1.00 86.62 398 THR A O 1
ATOM 3031 N N . GLU A 1 399 ? -20.332 23.336 -18.701 1.00 86.31 399 GLU A N 1
ATOM 3032 C CA . GLU A 1 399 ? -20.983 24.115 -19.766 1.00 86.31 399 GLU A CA 1
ATOM 3033 C C . GLU A 1 399 ? -19.956 24.905 -20.587 1.00 86.31 399 GLU A C 1
ATOM 3035 O O . GLU A 1 399 ? -19.973 24.836 -21.817 1.00 86.31 399 GLU A O 1
ATOM 3040 N N . TYR A 1 400 ? -19.046 25.620 -19.919 1.00 85.31 400 TYR A N 1
ATOM 3041 C CA . TYR A 1 400 ? -18.021 26.433 -20.571 1.00 85.31 400 TYR A CA 1
ATOM 3042 C C . TYR A 1 400 ? -17.100 25.582 -21.451 1.00 85.31 400 TYR A C 1
ATOM 3044 O O . TYR A 1 400 ? -16.954 25.879 -22.636 1.00 85.31 400 TYR A O 1
ATOM 3052 N N . ILE A 1 401 ? -16.558 24.487 -20.903 1.00 83.69 401 ILE A N 1
ATOM 3053 C CA . ILE A 1 401 ? -15.640 23.578 -21.608 1.00 83.69 401 ILE A CA 1
ATOM 3054 C C . ILE A 1 401 ? -16.290 23.037 -22.884 1.00 83.69 401 ILE A C 1
ATOM 3056 O O . ILE A 1 401 ? -15.709 23.105 -23.965 1.00 83.69 401 ILE A O 1
ATOM 3060 N N . GLN A 1 402 ? -17.516 22.523 -22.773 1.00 87.12 402 GLN A N 1
ATOM 3061 C CA . GLN A 1 402 ? -18.203 21.901 -23.906 1.00 87.12 402 GLN A CA 1
ATOM 3062 C C . GLN A 1 402 ? -18.677 22.936 -24.928 1.00 87.12 402 GLN A C 1
ATOM 3064 O O . GLN A 1 402 ? -18.665 22.669 -26.127 1.00 87.12 402 GLN A O 1
ATOM 3069 N N . THR A 1 403 ? -19.035 24.141 -24.476 1.00 87.00 403 THR A N 1
ATOM 3070 C CA . THR A 1 403 ? -19.376 25.254 -25.370 1.00 87.00 403 THR A CA 1
ATOM 3071 C C . THR A 1 403 ? -18.151 25.694 -26.169 1.00 87.00 403 THR A C 1
ATOM 3073 O O . THR A 1 403 ? -18.252 25.858 -27.382 1.00 87.00 403 THR A O 1
ATOM 3076 N N . ALA A 1 404 ? -16.990 25.839 -25.523 1.00 84.19 404 ALA A N 1
ATOM 3077 C CA . ALA A 1 404 ? -15.742 26.221 -26.181 1.00 84.19 404 ALA A CA 1
ATOM 3078 C C . ALA A 1 404 ? -15.279 25.160 -27.192 1.00 84.19 404 ALA A C 1
ATOM 3080 O O . ALA A 1 404 ? -14.977 25.498 -28.337 1.00 84.19 404 ALA A O 1
ATOM 3081 N N . ALA A 1 405 ? -15.300 23.878 -26.809 1.00 83.69 405 ALA A N 1
ATOM 3082 C CA . ALA A 1 405 ? -14.928 22.772 -27.691 1.00 83.69 405 ALA A CA 1
ATOM 3083 C C . ALA A 1 405 ? -15.851 22.675 -28.919 1.00 83.69 405 ALA A C 1
ATOM 3085 O O . ALA A 1 405 ? -15.378 22.583 -30.053 1.00 83.69 405 ALA A O 1
ATOM 3086 N N . LEU A 1 406 ? -17.170 22.763 -28.712 1.00 89.75 406 LEU A N 1
ATOM 3087 C CA . LEU A 1 406 ? -18.142 22.729 -29.803 1.00 89.75 406 LEU A CA 1
ATOM 3088 C C . LEU A 1 406 ? -18.014 23.949 -30.723 1.00 89.75 406 LEU A C 1
ATOM 3090 O O . LEU A 1 406 ? -18.055 23.800 -31.943 1.00 89.75 406 LEU A O 1
ATOM 3094 N N . GLN A 1 407 ? -17.813 25.142 -30.159 1.00 89.50 407 GLN A N 1
ATOM 3095 C CA . GLN A 1 407 ? -17.609 26.360 -30.943 1.00 89.50 407 GLN A CA 1
ATOM 3096 C C . GLN A 1 407 ? -16.327 26.269 -31.777 1.00 89.50 407 GLN A C 1
ATOM 3098 O O . GLN A 1 407 ? -16.357 26.573 -32.965 1.00 89.50 407 GLN A O 1
ATOM 3103 N N . SER A 1 408 ? -15.231 25.772 -31.200 1.00 85.62 408 SER A N 1
ATOM 3104 C CA . SER A 1 408 ? -13.976 25.558 -31.925 1.00 85.62 408 SER A CA 1
ATOM 3105 C C . SER A 1 408 ? -14.142 24.574 -33.091 1.00 85.62 408 SER A C 1
ATOM 3107 O O . SER A 1 408 ? -13.650 24.839 -34.190 1.00 85.62 408 SER A O 1
ATOM 3109 N N . ALA A 1 409 ? -14.890 23.482 -32.901 1.00 85.69 409 ALA A N 1
ATOM 3110 C CA . ALA A 1 409 ? -15.181 22.532 -33.974 1.00 85.69 409 ALA A CA 1
ATOM 3111 C C . ALA A 1 409 ? -16.051 23.146 -35.087 1.00 85.69 409 ALA A C 1
ATOM 3113 O O . ALA A 1 409 ? -15.828 22.870 -36.265 1.00 85.69 409 ALA A O 1
ATOM 3114 N N . MET A 1 410 ? -17.010 24.011 -34.735 1.00 88.31 410 MET A N 1
ATOM 3115 C CA . MET A 1 410 ? -17.802 24.772 -35.710 1.00 88.31 410 MET A CA 1
ATOM 3116 C C . MET A 1 410 ? -16.942 25.772 -36.493 1.00 88.31 410 MET A C 1
ATOM 3118 O O . MET A 1 410 ? -17.087 25.879 -37.711 1.00 88.31 410 MET A O 1
ATOM 3122 N N . ASP A 1 411 ? -16.042 26.482 -35.814 1.00 86.44 411 ASP A N 1
ATOM 3123 C CA . ASP A 1 411 ? -15.165 27.488 -36.422 1.00 86.44 411 ASP A CA 1
ATOM 3124 C C . ASP A 1 411 ? -14.090 26.848 -37.317 1.00 86.44 411 ASP A C 1
ATOM 3126 O O . ASP A 1 411 ? -13.644 27.458 -38.289 1.00 86.44 411 ASP A O 1
ATOM 3130 N N . SER A 1 412 ? -13.717 25.598 -37.026 1.00 82.88 412 SER A N 1
ATOM 3131 C CA . SER A 1 412 ? -12.698 24.824 -37.754 1.00 82.88 412 SER A CA 1
ATOM 3132 C C . SER A 1 412 ? -13.246 24.035 -38.952 1.00 82.88 412 SER A C 1
ATOM 3134 O O . SER A 1 412 ? -12.526 23.240 -39.560 1.00 82.88 412 SER A O 1
ATOM 3136 N N . LEU A 1 413 ? -14.516 24.233 -39.319 1.00 83.94 413 LEU A N 1
ATOM 3137 C CA . LEU A 1 413 ? -15.106 23.624 -40.510 1.00 83.94 413 LEU A CA 1
ATOM 3138 C C . LEU A 1 413 ? -14.431 24.120 -41.794 1.00 83.94 413 LEU A C 1
ATOM 3140 O O . LEU A 1 413 ? -14.412 25.314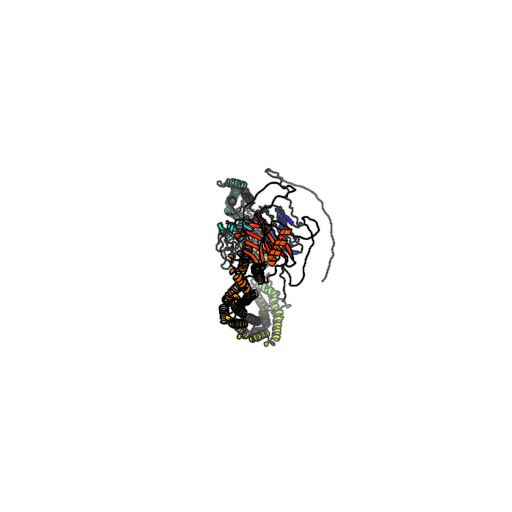 -42.091 1.00 83.94 413 LEU A O 1
ATOM 3144 N N . VAL A 1 414 ? -13.971 23.187 -42.627 1.00 78.06 414 VAL A N 1
ATOM 3145 C CA . VAL A 1 414 ? -13.280 23.503 -43.884 1.00 78.06 414 VAL A CA 1
ATOM 3146 C C . VAL A 1 414 ? -14.247 23.372 -45.055 1.00 78.06 414 VAL A C 1
ATOM 3148 O O . VAL A 1 414 ? -14.821 22.300 -45.259 1.00 78.06 414 VAL A O 1
ATOM 3151 N N . LEU A 1 415 ? -14.416 24.435 -45.851 1.00 76.62 415 LEU A N 1
ATOM 3152 C CA . LEU A 1 415 ? -15.289 24.432 -47.030 1.00 76.62 415 LEU A CA 1
ATOM 3153 C C . LEU A 1 415 ? -14.770 23.485 -48.122 1.00 76.62 415 LEU A C 1
ATOM 3155 O O . LEU A 1 415 ? -13.629 23.570 -48.579 1.00 76.62 415 LEU A O 1
ATOM 3159 N N . PHE A 1 416 ? -15.658 22.631 -48.625 1.00 68.12 416 PHE A N 1
ATOM 3160 C CA . PHE A 1 416 ? -15.369 21.704 -49.713 1.00 68.12 416 PHE A CA 1
ATOM 3161 C C . PHE A 1 416 ? -15.050 22.416 -51.026 1.00 68.12 416 PHE A C 1
ATOM 3163 O O . PHE A 1 416 ? -14.311 21.863 -51.820 1.00 68.12 416 PHE A O 1
ATOM 3170 N N . SER A 1 417 ? -15.551 23.629 -51.286 1.00 70.75 417 SER A N 1
ATOM 3171 C CA . SER A 1 417 ? -15.250 24.354 -52.533 1.00 70.75 417 SER A CA 1
ATOM 3172 C C . SER A 1 417 ? -13.766 24.695 -52.681 1.00 70.75 417 SER A C 1
ATOM 3174 O O . SER A 1 417 ? -13.227 24.620 -53.783 1.00 70.75 417 SER A O 1
ATOM 3176 N N . GLU A 1 418 ? -13.095 25.037 -51.582 1.00 67.88 418 GLU A N 1
ATOM 3177 C CA . GLU A 1 418 ? -11.667 25.378 -51.581 1.00 67.88 418 GLU A CA 1
ATOM 3178 C C . GLU A 1 418 ? -10.807 24.114 -51.698 1.00 67.88 418 GLU A C 1
ATOM 3180 O O . GLU A 1 418 ? -9.877 24.061 -52.503 1.00 67.88 418 GLU A O 1
ATOM 3185 N N . TRP A 1 419 ? -11.195 23.050 -50.991 1.00 72.56 419 TRP A N 1
ATOM 3186 C CA . TRP A 1 419 ? -10.580 21.727 -51.113 1.00 72.56 419 TRP A CA 1
ATOM 3187 C C . TRP A 1 419 ? -10.788 21.104 -52.501 1.00 72.56 419 TRP A C 1
ATOM 3189 O O . TRP A 1 419 ? -9.835 20.631 -53.112 1.00 72.56 419 TRP A O 1
ATOM 3199 N N . LYS A 1 420 ? -12.001 21.183 -53.054 1.00 77.44 420 LYS A N 1
ATOM 3200 C CA . LYS A 1 420 ? -12.345 20.724 -54.404 1.00 77.44 420 LYS A CA 1
ATOM 3201 C C . LYS A 1 420 ? -11.536 21.470 -55.455 1.00 77.44 420 LYS A C 1
ATOM 3203 O O . LYS A 1 420 ? -11.015 20.828 -56.351 1.00 77.44 420 LYS A O 1
ATOM 3208 N N . THR A 1 421 ? -11.374 22.788 -55.323 1.00 81.06 421 THR A N 1
ATOM 3209 C CA . THR A 1 421 ? -10.544 23.574 -56.252 1.00 81.06 421 THR A CA 1
ATOM 3210 C C . THR A 1 421 ? -9.080 23.125 -56.204 1.00 81.06 421 THR A C 1
ATOM 3212 O O . THR A 1 421 ? -8.448 22.972 -57.251 1.00 81.06 421 THR A O 1
ATOM 3215 N N . ALA A 1 422 ? -8.535 22.860 -55.012 1.00 80.81 422 ALA A N 1
ATOM 3216 C CA . ALA A 1 422 ? -7.176 22.339 -54.864 1.00 80.81 422 ALA A CA 1
ATOM 3217 C C . ALA A 1 422 ? -7.028 20.925 -55.456 1.00 80.81 422 ALA A C 1
ATOM 3219 O O . ALA A 1 422 ? -6.071 20.660 -56.182 1.00 80.81 422 ALA A O 1
ATOM 3220 N N . VAL A 1 423 ? -8.002 20.039 -55.224 1.00 83.50 423 VAL A N 1
ATOM 3221 C CA . VAL A 1 423 ? -8.033 18.685 -55.799 1.00 83.50 423 VAL A CA 1
ATOM 3222 C C . VAL A 1 423 ? -8.182 18.722 -57.320 1.00 83.50 423 VAL A C 1
ATOM 3224 O O . VAL A 1 423 ? -7.438 18.032 -58.005 1.00 83.50 423 VAL A O 1
ATOM 3227 N N . GLU A 1 424 ? -9.073 19.550 -57.868 1.00 86.12 424 GLU A N 1
ATOM 3228 C CA . GLU A 1 424 ? -9.232 19.739 -59.317 1.00 86.12 424 GLU A CA 1
ATOM 3229 C C . GLU A 1 424 ? -7.946 20.290 -59.945 1.00 86.12 424 GLU A C 1
ATOM 3231 O O . GLU A 1 424 ? -7.566 19.876 -61.039 1.00 86.12 424 GLU A O 1
ATOM 3236 N N . THR A 1 425 ? -7.227 21.166 -59.237 1.00 88.38 425 THR A N 1
ATOM 3237 C CA . THR A 1 425 ? -5.915 21.671 -59.671 1.00 88.38 425 THR A CA 1
ATOM 3238 C C . THR A 1 425 ? -4.865 20.557 -59.686 1.00 88.38 425 THR A C 1
ATOM 3240 O O . THR A 1 425 ? -4.114 20.441 -60.654 1.00 88.38 425 THR A O 1
ATOM 3243 N N . LEU A 1 426 ? -4.836 19.701 -58.659 1.00 90.69 426 LEU A N 1
ATOM 3244 C CA . LEU A 1 426 ? -3.954 18.533 -58.597 1.00 90.69 426 LEU A CA 1
ATOM 3245 C C . LEU A 1 426 ? -4.278 17.510 -59.693 1.00 90.69 426 LEU A C 1
ATOM 3247 O O . LEU A 1 426 ? -3.377 17.037 -60.381 1.00 90.69 426 LEU A O 1
ATOM 3251 N N . GLU A 1 427 ? -5.555 17.196 -59.900 1.00 90.56 427 GLU A N 1
ATOM 3252 C CA . GLU A 1 427 ? -6.012 16.275 -60.943 1.00 90.56 427 GLU A CA 1
ATOM 3253 C C . GLU A 1 427 ? -5.745 16.835 -62.348 1.00 90.56 427 GLU A C 1
ATOM 3255 O O . GLU A 1 427 ? -5.337 16.091 -63.239 1.00 90.56 427 GLU A O 1
ATOM 3260 N N . GLN A 1 428 ? -5.877 18.149 -62.549 1.00 90.00 428 GLN A N 1
ATOM 3261 C CA . GLN A 1 428 ? -5.518 18.797 -63.810 1.00 90.00 428 GLN A CA 1
ATOM 3262 C C . GLN A 1 428 ? -4.002 18.801 -64.044 1.00 90.00 428 GLN A C 1
ATOM 3264 O O . GLN A 1 428 ? -3.578 18.572 -65.176 1.00 90.00 428 GLN A O 1
ATOM 3269 N N . ALA A 1 429 ? -3.182 19.013 -63.010 1.00 90.19 429 ALA A N 1
ATOM 3270 C CA . ALA A 1 429 ? -1.726 18.888 -63.110 1.00 90.19 429 ALA A CA 1
ATOM 3271 C C . ALA A 1 429 ? -1.311 17.447 -63.461 1.00 90.19 429 ALA A C 1
ATOM 3273 O O . ALA A 1 429 ? -0.491 17.242 -64.353 1.00 90.19 429 ALA A O 1
ATOM 3274 N N . LEU A 1 430 ? -1.944 16.446 -62.838 1.00 92.31 430 LEU A N 1
ATOM 3275 C CA . LEU A 1 430 ? -1.752 15.027 -63.157 1.00 92.31 430 LEU A CA 1
ATOM 3276 C C . LEU A 1 430 ? -2.162 14.691 -64.594 1.00 92.31 430 LEU A C 1
ATOM 3278 O O . LEU A 1 430 ? -1.448 13.974 -65.284 1.00 92.31 430 LEU A O 1
ATOM 3282 N N . LYS A 1 431 ? -3.277 15.245 -65.071 1.00 91.06 431 LYS A N 1
ATOM 3283 C CA . LYS A 1 431 ? -3.736 15.060 -66.451 1.00 91.06 431 LYS A CA 1
ATOM 3284 C C . LYS A 1 431 ? -2.832 15.754 -67.467 1.00 91.06 431 LYS A C 1
ATOM 3286 O O . LYS A 1 431 ? -2.577 15.211 -68.536 1.00 91.06 431 LYS A O 1
ATOM 3291 N N . ASN A 1 432 ? -2.331 16.945 -67.148 1.00 87.94 432 ASN A N 1
ATOM 3292 C CA . ASN A 1 432 ? -1.347 17.624 -67.988 1.00 87.94 432 ASN A CA 1
ATOM 3293 C C . ASN A 1 432 ? -0.058 16.802 -68.067 1.00 87.94 432 ASN A C 1
ATOM 3295 O O . ASN A 1 432 ? 0.519 16.697 -69.144 1.00 87.94 432 ASN A O 1
ATOM 3299 N N . ALA A 1 433 ? 0.357 16.162 -66.974 1.00 87.44 433 ALA A N 1
ATOM 3300 C CA . ALA A 1 433 ? 1.525 15.291 -66.970 1.00 87.44 433 ALA A CA 1
ATOM 3301 C C . ALA A 1 433 ? 1.389 14.102 -67.949 1.00 87.44 433 ALA A C 1
ATOM 3303 O O . ALA A 1 433 ? 2.389 13.681 -68.524 1.00 87.44 433 ALA A O 1
ATOM 3304 N N . GLU A 1 434 ? 0.174 13.616 -68.231 1.00 86.38 434 GLU A N 1
ATOM 3305 C CA . GLU A 1 434 ? -0.069 12.568 -69.243 1.00 86.38 434 GLU A CA 1
ATOM 3306 C C . GLU A 1 434 ? 0.216 13.024 -70.683 1.00 86.38 434 GLU A C 1
ATOM 3308 O O . GLU A 1 434 ? 0.391 12.188 -71.566 1.00 86.38 434 GLU A O 1
ATOM 3313 N N . THR A 1 435 ? 0.275 14.334 -70.955 1.00 85.00 435 THR A N 1
ATOM 3314 C CA . THR A 1 435 ? 0.578 14.851 -72.301 1.00 85.00 435 THR A CA 1
ATOM 3315 C C . THR A 1 435 ? 2.076 14.929 -72.591 1.00 85.00 435 THR A C 1
ATOM 3317 O O . THR A 1 435 ? 2.463 15.354 -73.681 1.00 85.00 435 THR A O 1
ATOM 3320 N N . VAL A 1 436 ? 2.929 14.588 -71.622 1.00 85.12 436 VAL A N 1
ATOM 3321 C CA . VAL A 1 436 ? 4.370 14.456 -71.845 1.00 85.12 436 VAL A CA 1
ATOM 3322 C C . VAL A 1 436 ? 4.610 13.250 -72.749 1.00 85.12 436 VAL A C 1
ATOM 3324 O O . VAL A 1 436 ? 4.178 12.143 -72.447 1.00 85.12 436 VAL A O 1
ATOM 3327 N N . SER A 1 437 ? 5.268 13.480 -73.887 1.00 79.31 437 SER A N 1
ATOM 3328 C CA . SER A 1 437 ? 5.486 12.448 -74.902 1.00 79.31 437 SER A CA 1
ATOM 3329 C C . SER A 1 437 ? 6.473 11.394 -74.407 1.00 79.31 437 SER A C 1
ATOM 3331 O O . SER A 1 437 ? 7.619 11.714 -74.111 1.00 79.31 437 SER A O 1
ATOM 3333 N N . ASP A 1 438 ? 6.073 10.128 -74.413 1.00 77.31 438 ASP A N 1
ATOM 3334 C CA . ASP A 1 438 ? 6.937 8.979 -74.117 1.00 77.31 438 ASP A CA 1
ATOM 3335 C C . ASP A 1 438 ? 7.924 8.648 -75.256 1.00 77.31 438 ASP A C 1
ATOM 3337 O O . ASP A 1 438 ? 8.857 7.866 -75.076 1.00 77.31 438 ASP A O 1
ATOM 3341 N N . THR A 1 439 ? 7.743 9.257 -76.433 1.00 78.25 439 THR A N 1
ATOM 3342 C CA . THR A 1 439 ? 8.607 9.066 -77.612 1.00 78.25 439 THR A CA 1
ATOM 3343 C C . THR A 1 439 ? 9.761 10.065 -77.707 1.00 78.25 439 THR A C 1
ATOM 3345 O O . THR A 1 439 ? 10.680 9.858 -78.501 1.00 78.25 439 THR A O 1
ATOM 3348 N N . ILE A 1 440 ? 9.733 11.145 -76.918 1.00 81.56 440 ILE A N 1
ATOM 3349 C CA . ILE A 1 440 ? 10.827 12.119 -76.838 1.00 81.56 440 ILE A CA 1
ATOM 3350 C C . ILE A 1 440 ? 11.754 11.693 -75.703 1.00 81.56 440 ILE A C 1
ATOM 3352 O O . ILE A 1 440 ? 11.327 11.527 -74.565 1.00 81.56 440 ILE A O 1
ATOM 3356 N N . VAL A 1 441 ? 13.044 11.539 -76.000 1.00 80.31 441 VAL A N 1
ATOM 3357 C CA . VAL A 1 441 ? 14.049 11.292 -74.963 1.00 80.31 441 VAL A CA 1
ATOM 3358 C C . VAL A 1 441 ? 14.420 12.634 -74.345 1.00 80.31 441 VAL A C 1
ATOM 3360 O O . VAL A 1 441 ? 15.138 13.424 -74.955 1.00 80.31 441 VAL A O 1
ATOM 3363 N N . TYR A 1 442 ? 13.907 12.909 -73.150 1.00 87.56 442 TYR A N 1
ATOM 3364 C CA . TYR A 1 442 ? 14.285 14.084 -72.369 1.00 87.56 442 TYR A CA 1
ATOM 3365 C C . TYR A 1 442 ? 15.610 13.861 -71.629 1.00 87.56 442 TYR A C 1
ATOM 3367 O O . TYR A 1 442 ? 16.073 12.728 -71.465 1.00 87.56 442 TYR A O 1
ATOM 3375 N N . THR A 1 443 ? 16.246 14.942 -71.176 1.00 85.62 443 THR A N 1
ATOM 3376 C CA . THR A 1 443 ? 17.434 14.846 -70.322 1.00 85.62 443 THR A CA 1
ATOM 3377 C C . THR A 1 443 ? 17.080 14.103 -69.035 1.00 85.62 443 THR A C 1
ATOM 3379 O O . THR A 1 443 ? 16.023 14.326 -68.440 1.00 85.62 443 THR A O 1
ATOM 3382 N N . SER A 1 444 ? 17.972 13.226 -68.573 1.00 83.75 444 SER A N 1
ATOM 3383 C CA . SER A 1 444 ? 17.731 12.385 -67.388 1.00 83.75 444 SER A CA 1
ATOM 3384 C C . SER A 1 444 ? 17.386 13.213 -66.144 1.00 83.75 444 SER A C 1
ATOM 3386 O O . SER A 1 444 ? 16.568 12.810 -65.317 1.00 83.75 444 SER A O 1
ATOM 3388 N N . SER A 1 445 ? 18.007 14.384 -66.022 1.00 82.00 445 SER A N 1
ATOM 3389 C CA . SER A 1 445 ? 17.814 15.317 -64.914 1.00 82.00 445 SER A CA 1
ATOM 3390 C C . SER A 1 445 ? 16.411 15.925 -64.906 1.00 82.00 445 SER A C 1
ATOM 3392 O O . SER A 1 445 ? 15.777 15.982 -63.852 1.00 82.00 445 SER A O 1
ATOM 3394 N N . SER A 1 446 ? 15.912 16.344 -66.074 1.00 88.38 446 SER A N 1
ATOM 3395 C CA . SER A 1 446 ? 14.572 16.929 -66.182 1.00 88.38 446 SER A CA 1
ATOM 3396 C C . SER A 1 446 ? 13.479 15.864 -66.059 1.00 88.38 446 SER A C 1
ATOM 3398 O O . SER A 1 446 ? 12.510 16.075 -65.330 1.00 88.38 446 SER A O 1
ATOM 3400 N N . GLN A 1 447 ? 13.684 14.680 -66.650 1.00 87.81 447 GLN A N 1
ATOM 3401 C CA . GLN A 1 447 ? 12.751 13.555 -66.542 1.00 87.81 447 GLN A CA 1
ATOM 3402 C C . GLN A 1 447 ? 12.603 13.064 -65.095 1.00 87.81 447 GLN A C 1
ATOM 3404 O O . GLN A 1 447 ? 11.488 12.893 -64.616 1.00 87.81 447 GLN A O 1
ATOM 3409 N N . LYS A 1 448 ? 13.708 12.905 -64.351 1.00 87.75 448 LYS A N 1
ATOM 3410 C CA . LYS A 1 448 ? 13.658 12.447 -62.953 1.00 87.75 448 LYS A CA 1
ATOM 3411 C C . LYS A 1 448 ? 12.913 13.425 -62.041 1.00 87.75 448 LYS A C 1
ATOM 3413 O O . LYS A 1 448 ? 12.145 12.993 -61.186 1.00 87.75 448 LYS A O 1
ATOM 3418 N N . ALA A 1 449 ? 13.157 14.726 -62.203 1.00 86.19 449 ALA A N 1
ATOM 3419 C CA . ALA A 1 449 ? 12.455 15.749 -61.431 1.00 86.19 449 ALA A CA 1
ATOM 3420 C C . ALA A 1 449 ? 10.942 15.708 -61.707 1.00 86.19 449 ALA A C 1
ATOM 3422 O O . ALA A 1 449 ? 10.141 15.807 -60.777 1.00 86.19 449 ALA A O 1
ATOM 3423 N N . PHE A 1 450 ? 10.560 15.495 -62.969 1.00 93.06 450 PHE A N 1
ATOM 3424 C CA . PHE A 1 450 ? 9.172 15.305 -63.370 1.00 93.06 450 PHE A CA 1
ATOM 3425 C C . PHE A 1 450 ? 8.552 14.030 -62.779 1.00 93.06 450 PHE A C 1
ATOM 3427 O O . PHE A 1 450 ? 7.490 14.116 -62.167 1.00 93.06 450 PHE A O 1
ATOM 3434 N N . ASP A 1 451 ? 9.229 12.881 -62.859 1.00 90.38 451 ASP A N 1
ATOM 3435 C CA . ASP A 1 451 ? 8.722 11.606 -62.329 1.00 90.38 451 ASP A CA 1
ATOM 3436 C C . ASP A 1 451 ? 8.508 11.653 -60.804 1.00 90.38 451 ASP A C 1
ATOM 3438 O O . ASP A 1 451 ? 7.486 11.187 -60.300 1.00 90.38 451 ASP A O 1
ATOM 3442 N N . GLN A 1 452 ? 9.430 12.271 -60.056 1.00 88.81 452 GLN A N 1
ATOM 3443 C CA . GLN A 1 452 ? 9.317 12.428 -58.598 1.00 88.81 452 GLN A CA 1
ATOM 3444 C C . GLN A 1 452 ? 8.156 13.343 -58.197 1.00 88.81 452 GLN A C 1
ATOM 3446 O O . GLN A 1 452 ? 7.419 13.052 -57.246 1.00 88.81 452 GLN A O 1
ATOM 3451 N N . ALA A 1 453 ? 7.984 14.452 -58.919 1.00 89.50 453 ALA A N 1
ATOM 3452 C CA . ALA A 1 453 ? 6.857 15.345 -58.704 1.00 89.50 453 ALA A CA 1
ATOM 3453 C C . ALA A 1 453 ? 5.531 14.654 -59.073 1.00 89.50 453 ALA A C 1
ATOM 3455 O O . ALA A 1 453 ? 4.536 14.822 -58.369 1.00 89.50 453 ALA A O 1
ATOM 3456 N N . LEU A 1 454 ? 5.529 13.814 -60.115 1.00 92.12 454 LEU A N 1
ATOM 3457 C CA . LEU A 1 454 ? 4.371 13.039 -60.559 1.00 92.12 454 LEU A CA 1
ATOM 3458 C C . LEU A 1 454 ? 3.969 11.975 -59.533 1.00 92.12 454 LEU A C 1
ATOM 3460 O O . LEU A 1 454 ? 2.787 11.833 -59.227 1.00 92.12 454 LEU A O 1
ATOM 3464 N N . GLU A 1 455 ? 4.930 11.253 -58.962 1.00 90.69 455 GLU A N 1
ATOM 3465 C CA . GLU A 1 455 ? 4.677 10.271 -57.904 1.00 90.69 455 GLU A CA 1
ATOM 3466 C C . GLU A 1 455 ? 4.139 10.934 -56.630 1.00 90.69 455 GLU A C 1
ATOM 3468 O O . GLU A 1 455 ? 3.123 10.494 -56.083 1.00 90.69 455 GLU A O 1
ATOM 3473 N N . SER A 1 456 ? 4.751 12.046 -56.213 1.00 84.31 456 SER A N 1
ATOM 3474 C CA . SER A 1 456 ? 4.295 12.832 -55.058 1.00 84.31 456 SER A CA 1
ATOM 3475 C C . SER A 1 456 ? 2.863 13.338 -55.255 1.00 84.31 456 SER A C 1
ATOM 3477 O O . SER A 1 456 ? 2.022 13.193 -54.367 1.00 84.31 456 SER A O 1
ATOM 3479 N N . ALA A 1 457 ? 2.552 13.858 -56.445 1.00 89.62 457 ALA A N 1
ATOM 3480 C CA . ALA A 1 457 ? 1.212 14.303 -56.810 1.00 89.62 457 ALA A CA 1
ATOM 3481 C C . ALA A 1 457 ? 0.194 13.146 -56.871 1.00 89.62 457 ALA A C 1
ATOM 3483 O O . ALA A 1 457 ? -0.944 13.309 -56.431 1.00 89.62 457 ALA A O 1
ATOM 3484 N N . ARG A 1 458 ? 0.583 11.957 -57.359 1.00 91.12 458 ARG A N 1
ATOM 3485 C CA . ARG A 1 458 ? -0.283 10.761 -57.379 1.00 91.12 458 ARG A CA 1
ATOM 3486 C C . ARG A 1 458 ? -0.614 10.273 -55.975 1.00 91.12 458 ARG A C 1
ATOM 3488 O O . ARG A 1 458 ? -1.780 10.000 -55.698 1.00 91.12 458 ARG A O 1
ATOM 3495 N N . LYS A 1 459 ? 0.381 10.206 -55.087 1.00 87.56 459 LYS A N 1
ATOM 3496 C CA . LYS A 1 459 ? 0.172 9.837 -53.681 1.00 87.56 459 LYS A CA 1
ATOM 3497 C C . LYS A 1 459 ? -0.747 10.840 -52.987 1.00 87.56 459 LYS A C 1
ATOM 3499 O O . LYS A 1 459 ? -1.732 10.442 -52.376 1.00 87.56 459 LYS A O 1
ATOM 3504 N N . MET A 1 460 ? -0.487 12.134 -53.179 1.00 88.06 460 MET A N 1
ATOM 3505 C CA . MET A 1 460 ? -1.346 13.196 -52.656 1.00 88.06 460 MET A CA 1
ATOM 3506 C C . MET A 1 460 ? -2.783 13.090 -53.192 1.00 88.06 460 MET A C 1
ATOM 3508 O O . MET A 1 460 ? -3.731 13.327 -52.456 1.00 88.06 460 MET A O 1
ATOM 3512 N N . SER A 1 461 ? -2.972 12.670 -54.448 1.00 84.00 461 SER A N 1
ATOM 3513 C CA . SER A 1 461 ? -4.305 12.449 -55.029 1.00 84.00 461 SER A CA 1
ATOM 3514 C C . SER A 1 461 ? -5.025 11.219 -54.458 1.00 84.00 461 SER A C 1
ATOM 3516 O O . SER A 1 461 ? -6.255 11.226 -54.359 1.00 84.00 461 SER A O 1
ATOM 3518 N N . ALA A 1 462 ? -4.292 10.181 -54.042 1.00 82.62 462 ALA A N 1
ATOM 3519 C CA . ALA A 1 462 ? -4.857 9.025 -53.341 1.00 82.62 462 ALA A CA 1
ATOM 3520 C C . ALA A 1 462 ? -5.265 9.375 -51.897 1.00 82.62 462 ALA A C 1
ATOM 3522 O O . ALA A 1 462 ? -6.358 9.014 -51.460 1.00 82.62 462 ALA A O 1
ATOM 3523 N N . ASP A 1 463 ? -4.433 10.150 -51.196 1.00 79.81 463 ASP A N 1
ATOM 3524 C CA . ASP A 1 463 ? -4.632 10.541 -49.794 1.00 79.81 463 ASP A CA 1
ATOM 3525 C C . ASP A 1 463 ? -5.357 11.887 -49.620 1.00 79.81 463 ASP A C 1
ATOM 3527 O O . ASP A 1 463 ? -5.496 12.384 -48.503 1.00 79.81 463 ASP A O 1
ATOM 3531 N N . LYS A 1 464 ? -5.883 12.474 -50.702 1.00 73.00 464 LYS A N 1
ATOM 3532 C CA . LYS A 1 464 ? -6.472 13.828 -50.729 1.00 73.00 464 LYS A CA 1
ATOM 3533 C C . LYS A 1 464 ? -7.539 14.093 -49.668 1.00 73.00 464 LYS A C 1
ATOM 3535 O O . LYS A 1 464 ? -7.706 15.227 -49.235 1.00 73.00 464 LYS A O 1
ATOM 3540 N N . ASN A 1 465 ? -8.250 13.055 -49.229 1.00 66.25 465 ASN A N 1
ATOM 3541 C CA . ASN A 1 465 ? -9.288 13.154 -48.199 1.00 66.25 465 ASN A CA 1
ATOM 3542 C C . ASN A 1 465 ? -8.724 13.352 -46.778 1.00 66.25 465 ASN A C 1
ATOM 3544 O O . ASN A 1 465 ? -9.491 13.655 -45.869 1.00 66.25 465 ASN A O 1
ATOM 3548 N N . LYS A 1 466 ? -7.414 13.154 -46.587 1.00 68.81 466 LYS A N 1
ATOM 3549 C CA . LYS A 1 466 ? -6.686 13.290 -45.316 1.00 68.81 466 LYS A CA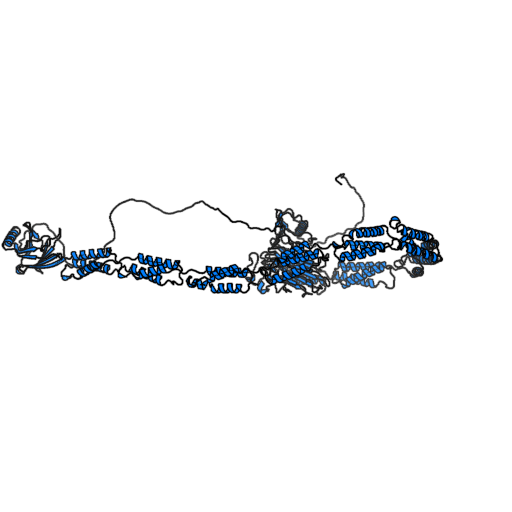 1
ATOM 3550 C C . LYS A 1 466 ? -5.695 14.463 -45.316 1.00 68.81 466 LYS A C 1
ATOM 3552 O O . LYS A 1 466 ? -5.147 14.778 -44.267 1.00 68.81 466 LYS A O 1
ATOM 3557 N N . ALA A 1 467 ? -5.454 15.078 -46.473 1.00 68.62 467 ALA A N 1
ATOM 3558 C CA . ALA A 1 467 ? -4.469 16.139 -46.658 1.00 68.62 467 ALA A CA 1
ATOM 3559 C C . ALA A 1 467 ? -5.105 17.535 -46.604 1.00 68.62 467 ALA A C 1
ATOM 3561 O O . ALA A 1 467 ? -6.255 17.738 -47.008 1.00 68.62 467 ALA A O 1
ATOM 3562 N N . SER A 1 468 ? -4.338 18.518 -46.135 1.00 73.75 468 SER A N 1
ATOM 3563 C CA . SER A 1 468 ? -4.749 19.921 -46.129 1.00 73.75 468 SER A CA 1
ATOM 3564 C C . SER A 1 468 ? -4.751 20.519 -47.542 1.00 73.75 468 SER A C 1
ATOM 3566 O O . SER A 1 468 ? -4.043 20.079 -48.449 1.00 73.75 468 SER A O 1
ATOM 3568 N N . ILE A 1 469 ? -5.516 21.597 -47.728 1.00 76.50 469 ILE A N 1
ATOM 3569 C CA . ILE A 1 469 ? -5.586 22.349 -48.995 1.00 76.50 469 ILE A CA 1
ATOM 3570 C C . ILE A 1 469 ? -4.193 22.801 -49.460 1.00 76.50 469 ILE A C 1
ATOM 3572 O O . ILE A 1 469 ? -3.885 22.761 -50.655 1.00 76.50 469 ILE A O 1
ATOM 3576 N N . LYS A 1 470 ? -3.339 23.214 -48.514 1.00 79.31 470 LYS A N 1
ATOM 3577 C CA . LYS A 1 470 ? -1.980 23.675 -48.802 1.00 79.31 470 LYS A CA 1
ATOM 3578 C C . LYS A 1 470 ? -1.117 22.546 -49.366 1.00 79.31 470 LYS A C 1
ATOM 3580 O O . LYS A 1 470 ? -0.474 22.738 -50.392 1.00 79.31 470 LYS A O 1
ATOM 3585 N N . GLU A 1 471 ? -1.150 21.371 -48.744 1.00 80.75 471 GLU A N 1
ATOM 3586 C CA . GLU A 1 471 ? -0.372 20.204 -49.184 1.00 80.75 471 GLU A CA 1
ATOM 3587 C C . GLU A 1 471 ? -0.781 19.735 -50.587 1.00 80.75 471 GLU A C 1
ATOM 3589 O O . GLU A 1 471 ? 0.075 19.435 -51.420 1.00 80.75 471 GLU A O 1
ATOM 3594 N N . ILE A 1 472 ? -2.085 19.747 -50.880 1.00 82.56 472 ILE A N 1
ATOM 3595 C CA . ILE A 1 472 ? -2.632 19.395 -52.198 1.00 82.56 472 ILE A CA 1
ATOM 3596 C C . ILE A 1 472 ? -2.182 20.403 -53.270 1.00 82.56 472 ILE A C 1
ATOM 3598 O O . ILE A 1 472 ? -1.774 20.011 -54.366 1.00 82.56 472 ILE A O 1
ATOM 3602 N N . THR A 1 473 ? -2.216 21.700 -52.951 1.00 84.56 473 THR A N 1
ATOM 3603 C CA . THR A 1 473 ? -1.840 22.778 -53.884 1.00 84.56 473 THR A CA 1
ATOM 3604 C C . THR A 1 473 ? -0.337 22.787 -54.169 1.00 84.56 473 THR A C 1
ATOM 3606 O O . THR A 1 473 ? 0.070 22.920 -55.326 1.00 84.56 473 THR A O 1
ATOM 3609 N N . ASP A 1 474 ? 0.491 22.591 -53.140 1.00 86.06 474 ASP A N 1
ATOM 3610 C CA . ASP A 1 474 ? 1.948 22.527 -53.280 1.00 86.06 474 ASP A CA 1
ATOM 3611 C C . ASP A 1 474 ? 2.359 21.341 -54.174 1.00 86.06 474 ASP A C 1
ATOM 3613 O O . ASP A 1 474 ? 3.181 21.500 -55.081 1.00 86.06 474 ASP A O 1
ATOM 3617 N N . ALA A 1 475 ? 1.727 20.173 -53.996 1.00 89.75 475 ALA A N 1
ATOM 3618 C CA . ALA A 1 475 ? 1.972 18.999 -54.837 1.00 89.75 475 ALA A CA 1
ATOM 3619 C C . ALA A 1 475 ? 1.614 19.246 -56.317 1.00 89.75 475 ALA A C 1
ATOM 3621 O O . ALA A 1 475 ? 2.371 18.866 -57.214 1.00 89.75 475 ALA A O 1
ATOM 3622 N N . ALA A 1 476 ? 0.494 19.926 -56.586 1.00 90.62 476 ALA A N 1
ATOM 3623 C CA . ALA A 1 476 ? 0.069 20.274 -57.943 1.00 90.62 476 ALA A CA 1
ATOM 3624 C C . ALA A 1 476 ? 1.025 21.273 -58.629 1.00 90.62 476 ALA A C 1
ATOM 3626 O O . ALA A 1 476 ? 1.333 21.141 -59.821 1.00 90.62 476 ALA A O 1
ATOM 3627 N N . GLY A 1 477 ? 1.507 22.266 -57.873 1.00 89.88 477 GLY A N 1
ATOM 3628 C CA . GLY A 1 477 ? 2.443 23.284 -58.353 1.00 89.88 477 GLY A CA 1
ATOM 3629 C C . GLY A 1 477 ? 3.810 22.702 -58.709 1.00 89.88 477 GLY A C 1
ATOM 3630 O O . GLY A 1 477 ? 4.340 22.993 -59.783 1.00 89.88 477 GLY A O 1
ATOM 3631 N N . LEU A 1 478 ? 4.343 21.824 -57.854 1.00 92.06 478 LEU A N 1
ATOM 3632 C CA . LEU A 1 478 ? 5.617 21.145 -58.099 1.00 92.06 478 LEU A CA 1
ATOM 3633 C C . LEU A 1 478 ? 5.583 20.293 -59.374 1.00 92.06 478 LEU A C 1
ATOM 3635 O O . LEU A 1 478 ? 6.515 20.363 -60.175 1.00 92.06 478 LEU A O 1
ATOM 3639 N N . LEU A 1 479 ? 4.503 19.538 -59.604 1.00 94.00 479 LEU A N 1
ATOM 3640 C CA . LEU A 1 479 ? 4.344 18.737 -60.821 1.00 94.00 479 LEU A CA 1
ATOM 3641 C C . LEU A 1 479 ? 4.276 19.606 -62.083 1.00 94.00 479 LEU A C 1
ATOM 3643 O O . LEU A 1 479 ? 4.959 19.325 -63.068 1.00 94.00 479 LEU A O 1
ATOM 3647 N N . SER A 1 480 ? 3.489 20.681 -62.046 1.00 90.69 480 SER A N 1
ATOM 3648 C CA . SER A 1 480 ? 3.325 21.577 -63.197 1.00 90.69 480 SER A CA 1
ATOM 3649 C C . SER A 1 480 ? 4.640 22.258 -63.592 1.00 90.69 480 SER A C 1
ATOM 3651 O O . SER A 1 480 ? 4.955 22.374 -64.778 1.00 90.69 480 SER A O 1
ATOM 3653 N N . GLU A 1 481 ? 5.433 22.681 -62.606 1.00 90.81 481 GLU A N 1
ATOM 3654 C CA . GLU A 1 481 ? 6.737 23.300 -62.853 1.00 90.81 481 GLU A CA 1
ATOM 3655 C C . GLU A 1 481 ? 7.755 22.278 -63.374 1.00 90.81 481 GLU A C 1
ATOM 3657 O O . GLU A 1 481 ? 8.485 22.560 -64.326 1.00 90.81 481 GLU A O 1
ATOM 3662 N N . ALA A 1 482 ? 7.771 21.064 -62.819 1.00 89.81 482 ALA A N 1
ATOM 3663 C CA . ALA A 1 482 ? 8.647 20.003 -63.303 1.00 89.81 482 ALA A CA 1
ATOM 3664 C C . ALA A 1 482 ? 8.321 19.607 -64.756 1.00 89.81 482 ALA A C 1
ATOM 3666 O O . ALA A 1 482 ? 9.233 19.408 -65.553 1.00 89.81 482 ALA A O 1
ATOM 3667 N N . GLN A 1 483 ? 7.036 19.583 -65.130 1.00 89.94 483 GLN A N 1
ATOM 3668 C CA . GLN A 1 483 ? 6.597 19.308 -66.500 1.00 89.94 483 GLN A CA 1
ATOM 3669 C C . GLN A 1 483 ? 7.109 20.351 -67.496 1.00 89.94 483 GLN A C 1
ATOM 3671 O O . GLN A 1 483 ? 7.587 20.015 -68.579 1.00 89.94 483 GLN A O 1
ATOM 3676 N N . LYS A 1 484 ? 6.995 21.633 -67.140 1.00 88.56 484 LYS A N 1
ATOM 3677 C CA . LYS A 1 484 ? 7.425 22.752 -67.985 1.00 88.56 484 LYS A CA 1
ATOM 3678 C C . LYS A 1 484 ? 8.933 22.739 -68.243 1.00 88.56 484 LYS A C 1
ATOM 3680 O O . LYS A 1 484 ? 9.374 23.208 -69.288 1.00 88.56 484 LYS A O 1
ATOM 3685 N N . ASN A 1 485 ? 9.698 22.201 -67.299 1.00 88.81 485 ASN A N 1
ATOM 3686 C CA . ASN A 1 485 ? 11.155 22.180 -67.333 1.00 88.81 485 ASN A CA 1
ATOM 3687 C C . ASN A 1 485 ? 11.740 20.906 -67.976 1.00 88.81 485 ASN A C 1
ATOM 3689 O O . ASN A 1 485 ? 12.945 20.674 -67.870 1.00 88.81 485 ASN A O 1
ATOM 3693 N N . LEU A 1 486 ? 10.919 20.094 -68.657 1.00 89.56 486 LEU A N 1
ATOM 3694 C CA . LEU A 1 486 ? 11.382 18.971 -69.478 1.00 89.56 486 LEU A CA 1
ATOM 3695 C C . LEU A 1 486 ? 12.156 19.459 -70.713 1.00 89.56 486 LEU A C 1
ATOM 3697 O O . LEU A 1 486 ? 11.646 20.245 -71.512 1.00 89.56 486 LEU A O 1
ATOM 3701 N N . THR A 1 487 ? 13.373 18.941 -70.902 1.00 87.56 487 THR A N 1
ATOM 3702 C CA . THR A 1 487 ? 14.299 19.365 -71.971 1.00 87.56 487 THR A CA 1
ATOM 3703 C C . THR A 1 487 ? 14.633 18.198 -72.895 1.00 87.56 487 THR A C 1
ATOM 3705 O O . THR A 1 487 ? 15.072 17.161 -72.409 1.00 87.56 487 THR A O 1
ATOM 3708 N N . GLU A 1 488 ? 14.448 18.340 -74.214 1.00 88.44 488 GLU A N 1
ATOM 3709 C CA . GLU A 1 488 ? 14.776 17.289 -75.197 1.00 88.44 488 GLU A CA 1
ATOM 3710 C C . GLU A 1 488 ? 16.295 17.045 -75.258 1.00 88.44 488 GLU A C 1
ATOM 3712 O O . GLU A 1 488 ? 17.097 17.980 -75.342 1.00 88.44 488 GLU A O 1
ATOM 3717 N N . ASN A 1 489 ? 16.694 15.776 -75.217 1.00 83.69 489 ASN A N 1
ATOM 3718 C CA . ASN A 1 489 ? 18.090 15.367 -75.223 1.00 83.69 489 ASN A CA 1
ATOM 3719 C C . ASN A 1 489 ? 18.637 15.235 -76.658 1.00 83.69 489 ASN A C 1
ATOM 3721 O O . ASN A 1 489 ? 17.911 14.916 -77.600 1.00 83.69 489 ASN A O 1
ATOM 3725 N N . ALA A 1 490 ? 19.940 15.456 -76.820 1.00 82.75 490 ALA A N 1
ATOM 3726 C CA . ALA A 1 490 ? 20.669 15.243 -78.066 1.00 82.75 490 ALA A CA 1
ATOM 3727 C C . ALA A 1 490 ? 20.669 13.758 -78.497 1.00 82.75 490 ALA A C 1
ATOM 3729 O O . ALA A 1 490 ? 20.583 12.850 -77.665 1.00 82.75 490 ALA A O 1
ATOM 3730 N N . ASP A 1 491 ? 20.808 13.502 -79.801 1.00 81.38 491 ASP A N 1
ATOM 3731 C CA . ASP A 1 491 ? 21.021 12.162 -80.356 1.00 81.38 491 ASP A CA 1
ATOM 3732 C C . ASP A 1 491 ? 22.425 11.671 -79.988 1.00 81.38 491 ASP A C 1
ATOM 3734 O O . ASP A 1 491 ? 23.455 12.204 -80.403 1.00 81.38 491 ASP A O 1
ATOM 3738 N N . THR A 1 492 ? 22.470 10.618 -79.185 1.00 81.25 492 THR A N 1
ATOM 3739 C CA . THR A 1 492 ? 23.716 10.097 -78.623 1.00 81.25 492 THR A CA 1
ATOM 3740 C C . THR A 1 492 ? 24.313 8.945 -79.432 1.00 81.25 492 THR A C 1
ATOM 3742 O O . THR A 1 492 ? 25.380 8.437 -79.082 1.00 81.25 492 THR A O 1
ATOM 3745 N N . THR A 1 493 ? 23.675 8.539 -80.535 1.00 82.94 493 THR A N 1
ATOM 3746 C CA . THR A 1 493 ? 24.032 7.333 -81.300 1.00 82.94 493 THR A CA 1
ATOM 3747 C C . THR A 1 493 ? 25.483 7.365 -81.785 1.00 82.94 493 THR A C 1
ATOM 3749 O O . THR A 1 493 ? 26.234 6.404 -81.598 1.00 82.94 493 THR A O 1
ATOM 3752 N N . LYS A 1 494 ? 25.919 8.489 -82.364 1.00 80.88 494 LYS A N 1
ATOM 3753 C CA . LYS A 1 494 ? 27.277 8.636 -82.908 1.00 80.88 494 LYS A CA 1
ATOM 3754 C C . LYS A 1 494 ? 28.333 8.709 -81.809 1.00 80.88 494 LYS A C 1
ATOM 3756 O O . LYS A 1 494 ? 29.352 8.025 -81.906 1.00 80.88 494 LYS A O 1
ATOM 3761 N N . TYR A 1 495 ? 28.050 9.447 -80.735 1.00 83.19 495 TYR A N 1
ATOM 3762 C CA . TYR A 1 495 ? 28.892 9.485 -79.542 1.00 83.19 495 TYR A CA 1
ATOM 3763 C C . TYR A 1 495 ? 29.124 8.076 -78.995 1.00 83.19 495 TYR A C 1
ATOM 3765 O O . TYR A 1 495 ? 30.268 7.670 -78.801 1.00 83.19 495 TYR A O 1
ATOM 3773 N N . TYR A 1 496 ? 28.063 7.288 -78.816 1.00 82.81 496 TYR A N 1
ATOM 3774 C CA . TYR A 1 496 ? 28.184 5.945 -78.258 1.00 82.81 496 TYR A CA 1
ATOM 3775 C C . TYR A 1 496 ? 28.794 4.914 -79.216 1.00 82.81 496 TYR A C 1
ATOM 3777 O O . TYR A 1 496 ? 29.399 3.960 -78.737 1.00 82.81 496 TYR A O 1
ATOM 3785 N N . SER A 1 497 ? 28.766 5.135 -80.535 1.00 80.81 497 SER A N 1
ATOM 3786 C CA . SER A 1 497 ? 29.386 4.224 -81.517 1.00 80.81 497 SER A CA 1
ATOM 3787 C C . SER A 1 497 ? 30.908 4.056 -81.367 1.00 80.81 497 SER A C 1
ATOM 3789 O O . SER A 1 497 ? 31.462 3.034 -81.778 1.00 80.81 497 SER A O 1
ATOM 3791 N N . VAL A 1 498 ? 31.590 5.037 -80.765 1.00 77.75 498 VAL A N 1
ATOM 3792 C CA . VAL A 1 498 ? 33.041 4.997 -80.509 1.00 77.75 498 VAL A CA 1
ATOM 3793 C C . VAL A 1 498 ? 33.385 4.803 -79.031 1.00 77.75 498 VAL A C 1
ATOM 3795 O O . VAL A 1 498 ? 34.551 4.585 -78.709 1.00 77.75 498 VAL A O 1
ATOM 3798 N N . LYS A 1 499 ? 32.386 4.837 -78.137 1.00 79.12 499 LYS A N 1
ATOM 3799 C CA . LYS A 1 499 ? 32.575 4.732 -76.681 1.00 79.12 499 LYS A CA 1
ATOM 3800 C C . LYS A 1 499 ? 33.271 3.443 -76.283 1.00 79.12 499 LYS A C 1
ATOM 3802 O O . LYS A 1 499 ? 34.158 3.472 -75.442 1.00 79.12 499 LYS A O 1
ATOM 3807 N N . ASP A 1 500 ? 32.903 2.331 -76.906 1.00 75.88 500 ASP A N 1
ATOM 3808 C CA . ASP A 1 500 ? 33.467 1.022 -76.559 1.00 75.88 500 ASP A CA 1
ATOM 3809 C C . ASP A 1 500 ? 34.942 0.896 -76.965 1.00 75.88 500 ASP A C 1
ATOM 3811 O O . ASP A 1 500 ? 35.668 0.054 -76.444 1.00 75.88 500 ASP A O 1
ATOM 3815 N N . LYS A 1 501 ? 35.403 1.758 -77.880 1.00 71.50 501 LYS A N 1
ATOM 3816 C CA . LYS A 1 501 ? 36.817 1.894 -78.250 1.00 71.50 501 LYS A CA 1
ATOM 3817 C C . LYS A 1 501 ? 37.525 2.983 -77.439 1.00 71.50 501 LYS A C 1
ATOM 3819 O O . LYS A 1 501 ? 38.745 3.073 -77.489 1.00 71.50 501 LYS A O 1
ATOM 3824 N N . ALA A 1 502 ? 36.792 3.805 -76.691 1.00 73.25 502 ALA A N 1
ATOM 3825 C CA . ALA A 1 502 ? 37.346 4.830 -75.822 1.00 73.25 502 ALA A CA 1
ATOM 3826 C C . ALA A 1 502 ? 38.027 4.170 -74.619 1.00 73.25 502 ALA A C 1
ATOM 3828 O O . ALA A 1 502 ? 37.380 3.731 -73.669 1.00 73.25 502 ALA A O 1
ATOM 3829 N N . ILE A 1 503 ? 39.352 4.117 -74.631 1.00 71.56 503 ILE A N 1
ATOM 3830 C CA . ILE A 1 503 ? 40.127 3.747 -73.449 1.00 71.56 503 ILE A CA 1
ATOM 3831 C C . ILE A 1 503 ? 40.066 4.908 -72.467 1.00 71.56 503 ILE A C 1
ATOM 3833 O O . ILE A 1 503 ? 40.590 5.986 -72.750 1.00 71.56 503 ILE A O 1
ATOM 3837 N N . ARG A 1 504 ? 39.370 4.685 -71.351 1.00 66.81 504 ARG A N 1
ATOM 3838 C CA . ARG A 1 504 ? 39.062 5.715 -70.357 1.00 66.81 504 ARG A CA 1
ATOM 3839 C C . ARG A 1 504 ? 40.125 5.918 -69.307 1.00 66.81 504 ARG A C 1
ATOM 3841 O O . ARG A 1 504 ? 40.285 7.020 -68.780 1.00 66.81 504 ARG A O 1
ATOM 3848 N N . ASP A 1 505 ? 40.760 4.831 -68.931 1.00 61.50 505 ASP A N 1
ATOM 3849 C CA . ASP A 1 505 ? 41.608 4.839 -67.764 1.00 61.50 505 ASP A CA 1
ATOM 3850 C C . ASP A 1 505 ? 42.851 5.634 -68.113 1.00 61.50 505 ASP A C 1
ATOM 3852 O O . ASP A 1 505 ? 43.426 5.421 -69.172 1.00 61.50 505 ASP A O 1
ATOM 3856 N N . THR A 1 506 ? 43.278 6.556 -67.245 1.00 61.47 506 THR A N 1
ATOM 3857 C CA . THR A 1 506 ? 44.665 7.026 -67.287 1.00 61.47 506 THR A CA 1
ATOM 3858 C C . THR A 1 506 ? 45.564 5.800 -67.451 1.00 61.47 506 THR A C 1
ATOM 3860 O O . THR A 1 506 ? 45.213 4.729 -66.957 1.00 61.47 506 THR A O 1
ATOM 3863 N N . ASN A 1 507 ? 46.708 5.916 -68.132 1.00 61.94 507 ASN A N 1
ATOM 3864 C CA . ASN A 1 507 ? 47.706 4.839 -68.235 1.00 61.94 507 ASN A CA 1
ATOM 3865 C C . ASN A 1 507 ? 48.386 4.561 -66.891 1.00 61.94 507 ASN A C 1
ATOM 3867 O O . ASN A 1 507 ? 49.602 4.562 -66.750 1.00 61.94 507 ASN A O 1
ATOM 3871 N N . ARG A 1 508 ? 47.557 4.411 -65.870 1.00 54.72 508 ARG A N 1
ATOM 3872 C CA . ARG A 1 508 ? 47.827 4.311 -64.456 1.00 54.72 508 ARG A CA 1
ATOM 3873 C C . ARG A 1 508 ? 48.475 2.971 -64.160 1.00 54.72 508 ARG A C 1
ATOM 3875 O O . ARG A 1 508 ? 49.369 2.912 -63.328 1.00 54.72 508 ARG A O 1
ATOM 3882 N N . ASP A 1 509 ? 48.100 1.957 -64.936 1.00 56.50 509 ASP A N 1
ATOM 3883 C CA . ASP A 1 509 ? 48.661 0.613 -64.849 1.00 56.50 509 ASP A CA 1
ATOM 3884 C C . ASP A 1 509 ? 49.732 0.377 -65.925 1.00 56.50 509 ASP A C 1
ATOM 3886 O O . ASP A 1 509 ? 50.295 -0.708 -66.015 1.00 56.50 509 ASP A O 1
ATOM 3890 N N . TYR A 1 510 ? 50.079 1.416 -66.700 1.00 65.94 510 TYR A N 1
ATOM 3891 C CA . TYR A 1 510 ? 51.038 1.343 -67.800 1.00 65.94 510 TYR A CA 1
ATOM 3892 C C . TYR A 1 510 ? 50.678 0.254 -68.810 1.00 65.94 510 TYR A C 1
ATOM 3894 O O . TYR A 1 510 ? 51.570 -0.359 -69.357 1.00 65.94 510 TYR A O 1
ATOM 3902 N N . VAL A 1 511 ? 49.394 -0.024 -69.063 1.00 73.75 511 VAL A N 1
ATOM 3903 C CA . VAL A 1 511 ? 48.955 -1.050 -70.035 1.00 73.75 511 VAL A CA 1
ATOM 3904 C C . VAL A 1 511 ? 49.544 -0.785 -71.419 1.00 73.75 511 VAL A C 1
ATOM 3906 O O . VAL A 1 511 ? 49.865 -1.711 -72.166 1.00 73.75 511 VAL A O 1
ATOM 3909 N N . TYR A 1 512 ? 49.699 0.495 -71.745 1.00 81.56 512 TYR A N 1
ATOM 3910 C CA . TYR A 1 512 ? 50.396 0.951 -72.928 1.00 81.56 512 TYR A CA 1
ATOM 3911 C C . TYR A 1 512 ? 51.676 1.687 -72.526 1.00 81.56 512 TYR A C 1
ATOM 3913 O O . TYR A 1 512 ? 51.776 2.226 -71.425 1.00 81.56 512 TYR A O 1
ATOM 3921 N N . THR A 1 513 ? 52.677 1.726 -73.398 1.00 80.12 513 THR A N 1
ATOM 3922 C CA . THR A 1 513 ? 53.910 2.470 -73.125 1.00 80.12 513 THR A CA 1
ATOM 3923 C C . THR A 1 513 ? 53.576 3.946 -72.925 1.00 80.12 513 THR A C 1
ATOM 3925 O O . THR A 1 513 ? 52.701 4.489 -73.614 1.00 80.12 513 THR A O 1
ATOM 3928 N N . SER A 1 514 ? 54.253 4.598 -71.977 1.00 79.31 514 SER A N 1
ATOM 3929 C CA . SER A 1 514 ? 53.946 5.990 -71.603 1.00 79.31 514 SER A CA 1
ATOM 3930 C C . SER A 1 514 ? 53.989 6.925 -72.817 1.00 79.31 514 SER A C 1
ATOM 3932 O O . SER A 1 514 ? 53.076 7.725 -73.015 1.00 79.31 514 SER A O 1
ATOM 3934 N N . ASP A 1 515 ? 54.961 6.710 -73.704 1.00 79.75 515 ASP A N 1
ATOM 3935 C CA . ASP A 1 515 ? 55.144 7.463 -74.948 1.00 79.75 515 ASP A CA 1
ATOM 3936 C C . ASP A 1 515 ? 53.963 7.347 -75.931 1.00 79.75 515 ASP A C 1
ATOM 3938 O O . ASP A 1 515 ? 53.666 8.283 -76.681 1.00 79.75 515 ASP A O 1
ATOM 3942 N N . SER A 1 516 ? 53.295 6.190 -75.972 1.00 82.25 516 SER A N 1
ATOM 3943 C CA . SER A 1 516 ? 52.132 5.969 -76.841 1.00 82.25 516 SER A CA 1
ATOM 3944 C C . SER A 1 516 ? 50.850 6.541 -76.227 1.00 82.25 516 SER A C 1
ATOM 3946 O O . SER A 1 516 ? 50.003 7.091 -76.934 1.00 82.25 516 SER A O 1
ATOM 3948 N N . TRP A 1 517 ? 50.746 6.500 -74.896 1.00 83.00 517 TRP A N 1
ATOM 3949 C CA . TRP A 1 517 ? 49.606 7.016 -74.148 1.00 83.00 517 TRP A CA 1
ATOM 3950 C C . TRP A 1 517 ? 49.517 8.543 -74.114 1.00 83.00 517 TRP A C 1
ATOM 3952 O O . TRP A 1 517 ? 48.426 9.095 -74.285 1.00 83.00 517 TRP A O 1
ATOM 3962 N N . GLU A 1 518 ? 50.641 9.241 -73.921 1.00 82.38 518 GLU A N 1
ATOM 3963 C CA . GLU A 1 518 ? 50.677 10.712 -73.859 1.00 82.38 518 GLU A CA 1
ATOM 3964 C C . GLU A 1 518 ? 50.102 11.371 -75.123 1.00 82.38 518 GLU A C 1
ATOM 3966 O O . GLU A 1 518 ? 49.565 12.477 -75.063 1.00 82.38 518 GLU A O 1
ATOM 3971 N N . LYS A 1 519 ? 50.140 10.666 -76.260 1.00 80.94 519 LYS A N 1
ATOM 3972 C CA . LYS A 1 519 ? 49.547 11.114 -77.528 1.00 80.94 519 LYS A CA 1
ATOM 3973 C C . LYS A 1 519 ? 48.033 10.888 -77.597 1.00 80.94 519 LYS A C 1
ATOM 3975 O O . LYS A 1 519 ? 47.329 11.697 -78.191 1.00 80.94 519 LYS A O 1
ATOM 3980 N N . TYR A 1 520 ? 47.527 9.814 -76.994 1.00 84.69 520 TYR A N 1
ATOM 3981 C CA . TYR A 1 520 ? 46.116 9.413 -77.036 1.00 84.69 520 TYR A CA 1
ATOM 3982 C C . TYR A 1 520 ? 45.241 10.178 -76.022 1.00 84.69 520 TYR A C 1
ATOM 3984 O O . TYR A 1 520 ? 44.138 10.629 -76.342 1.00 84.69 520 TYR A O 1
ATOM 3992 N N . TYR A 1 521 ? 45.737 10.361 -74.794 1.00 81.50 521 TYR A N 1
ATOM 3993 C CA . TYR A 1 521 ? 44.941 10.844 -73.659 1.00 81.50 521 TYR A CA 1
ATOM 3994 C C . TYR A 1 521 ? 44.282 12.226 -73.839 1.00 81.50 521 TYR A C 1
ATOM 3996 O O . TYR A 1 521 ? 43.106 12.362 -73.482 1.00 81.50 521 TYR A O 1
ATOM 4004 N N . PRO A 1 522 ? 44.948 13.251 -74.413 1.00 82.06 522 PRO A N 1
ATOM 4005 C CA . PRO A 1 522 ? 44.319 14.558 -74.606 1.00 82.06 522 PRO A CA 1
ATOM 4006 C C . PRO A 1 522 ? 43.058 14.502 -75.481 1.00 82.06 522 PRO A C 1
ATOM 4008 O O . PRO A 1 522 ? 42.113 15.251 -75.241 1.00 82.06 522 PRO A O 1
ATOM 4011 N N . VAL A 1 523 ? 43.009 13.589 -76.458 1.00 84.19 523 VAL A N 1
ATOM 4012 C CA . VAL A 1 523 ? 41.860 13.416 -77.361 1.00 84.19 523 VAL A CA 1
ATOM 4013 C C . VAL A 1 523 ? 40.695 12.727 -76.643 1.00 84.19 523 VAL A C 1
ATOM 4015 O O . VAL A 1 523 ? 39.547 13.158 -76.757 1.00 84.19 523 VAL A O 1
ATOM 4018 N N . TYR A 1 524 ? 40.991 11.712 -75.826 1.00 84.50 524 TYR A N 1
ATOM 4019 C CA . TYR A 1 524 ? 40.005 11.040 -74.978 1.00 84.50 524 TYR A CA 1
ATOM 4020 C C . TYR A 1 524 ? 39.347 11.982 -73.957 1.00 84.50 524 TYR A C 1
ATOM 4022 O O . TYR A 1 524 ? 38.128 11.945 -73.774 1.00 84.50 524 TYR A O 1
ATOM 4030 N N . MET A 1 525 ? 40.126 12.860 -73.319 1.00 80.88 525 MET A N 1
ATOM 4031 C CA . MET A 1 525 ? 39.616 13.792 -72.306 1.00 80.88 525 MET A CA 1
ATOM 4032 C C . MET A 1 525 ? 38.542 14.733 -72.857 1.00 80.88 525 MET A C 1
ATOM 4034 O O . MET A 1 525 ? 37.538 14.980 -72.187 1.00 80.88 525 MET A O 1
ATOM 4038 N N . VAL A 1 526 ? 38.718 15.216 -74.089 1.00 82.69 526 VAL A N 1
ATOM 4039 C CA . VAL A 1 526 ? 37.716 16.053 -74.762 1.00 82.69 526 VAL A CA 1
ATOM 4040 C C . VAL A 1 526 ? 36.424 15.261 -74.986 1.00 82.69 526 VAL A C 1
ATOM 4042 O O . VAL A 1 526 ? 35.353 15.737 -74.616 1.00 82.69 526 VAL A O 1
ATOM 4045 N N . TYR A 1 527 ? 36.518 14.029 -75.489 1.00 85.88 527 TYR A N 1
ATOM 4046 C CA . TYR A 1 527 ? 35.367 13.145 -75.702 1.00 85.88 527 TYR A CA 1
ATOM 4047 C C . TYR A 1 527 ? 34.613 12.788 -74.414 1.00 85.88 527 TYR A C 1
ATOM 4049 O O . TYR A 1 527 ? 33.386 12.880 -74.364 1.00 85.88 527 TYR A O 1
ATOM 4057 N N . ASN A 1 528 ? 35.321 12.442 -73.342 1.00 82.62 528 ASN A N 1
ATOM 4058 C CA . ASN A 1 528 ? 34.700 12.039 -72.079 1.00 82.62 528 ASN A CA 1
ATOM 4059 C C . ASN A 1 528 ? 34.113 13.207 -71.268 1.00 82.62 528 ASN A C 1
ATOM 4061 O O . ASN A 1 528 ? 33.289 12.984 -70.387 1.00 82.62 528 ASN A O 1
ATOM 4065 N N . SER A 1 529 ? 34.524 14.449 -71.537 1.00 80.00 529 SER A N 1
ATOM 4066 C CA . SER A 1 529 ? 33.989 15.626 -70.834 1.00 80.00 529 SER A CA 1
ATOM 4067 C C . SER A 1 529 ? 32.527 15.952 -71.182 1.00 80.00 529 SER A C 1
ATOM 4069 O O . SER A 1 529 ? 31.888 16.736 -70.483 1.00 80.00 529 SER A O 1
ATOM 4071 N N . LEU A 1 530 ? 31.984 15.350 -72.242 1.00 80.69 530 LEU A N 1
ATOM 4072 C CA . LEU A 1 530 ? 30.605 15.554 -72.683 1.00 80.69 530 LEU A CA 1
ATOM 4073 C C . LEU A 1 530 ? 29.659 14.594 -71.938 1.00 80.69 530 LEU A C 1
ATOM 4075 O O . LEU A 1 530 ? 30.009 13.436 -71.731 1.00 80.69 530 LEU A O 1
ATOM 4079 N N . ILE A 1 531 ? 28.462 15.057 -71.543 1.00 75.50 531 ILE A N 1
ATOM 4080 C CA . ILE A 1 531 ? 27.457 14.274 -70.787 1.00 75.50 531 ILE A CA 1
ATOM 4081 C C . ILE A 1 531 ? 26.262 13.955 -71.701 1.00 75.50 531 ILE A C 1
ATOM 4083 O O . ILE A 1 531 ? 25.270 14.682 -71.689 1.00 75.50 531 ILE A O 1
ATOM 4087 N N . PRO A 1 532 ? 26.286 12.868 -72.489 1.00 69.88 532 PRO A N 1
ATOM 4088 C CA . PRO A 1 532 ? 25.380 12.725 -73.632 1.00 69.88 532 PRO A CA 1
ATOM 4089 C C . PRO A 1 532 ? 23.903 12.587 -73.242 1.00 69.88 532 PRO A C 1
ATOM 4091 O O . PRO A 1 532 ? 23.030 13.025 -73.978 1.00 69.88 532 PRO A O 1
ATOM 4094 N N . LYS A 1 533 ? 23.618 11.991 -72.077 1.00 68.38 533 LYS A N 1
ATOM 4095 C CA . LYS A 1 533 ? 22.259 11.729 -71.556 1.00 68.38 533 LYS A CA 1
ATOM 4096 C C . LYS A 1 533 ? 21.549 12.946 -70.935 1.00 68.38 533 LYS A C 1
ATOM 4098 O O . LYS A 1 533 ? 20.385 12.847 -70.554 1.00 68.38 533 LYS A O 1
ATOM 4103 N N . ASP A 1 534 ? 22.285 14.039 -70.758 1.00 73.31 534 ASP A N 1
ATOM 4104 C CA . ASP A 1 534 ? 21.789 15.314 -70.236 1.00 73.31 534 ASP A CA 1
ATOM 4105 C C . ASP A 1 534 ? 22.216 16.480 -71.147 1.00 73.31 534 ASP A C 1
ATOM 4107 O O . ASP A 1 534 ? 22.189 17.637 -70.733 1.00 73.31 534 ASP A O 1
ATOM 4111 N N . THR A 1 535 ? 22.647 16.183 -72.379 1.00 80.81 535 THR A N 1
ATOM 4112 C CA . THR A 1 535 ? 23.057 17.203 -73.347 1.00 80.81 535 THR A CA 1
ATOM 4113 C C . THR A 1 535 ? 21.812 17.701 -74.073 1.00 80.81 535 THR A C 1
ATOM 4115 O O . THR A 1 535 ? 21.193 16.913 -74.789 1.00 80.81 535 THR A O 1
ATOM 4118 N N . PRO A 1 536 ? 21.442 18.986 -73.949 1.00 82.12 536 PRO A N 1
ATOM 4119 C CA . PRO A 1 536 ? 20.316 19.535 -74.691 1.00 82.12 536 PRO A CA 1
ATOM 4120 C C . PRO A 1 536 ? 20.530 19.377 -76.198 1.00 82.12 536 PRO A C 1
ATOM 4122 O O . PRO A 1 536 ? 21.654 19.506 -76.696 1.00 82.12 536 PRO A O 1
ATOM 4125 N N . LYS A 1 537 ? 19.458 19.096 -76.939 1.00 83.06 537 LYS A N 1
ATOM 4126 C CA . LYS A 1 537 ? 19.498 18.867 -78.393 1.00 83.06 537 LYS A CA 1
ATOM 4127 C C . LYS A 1 537 ? 20.181 19.989 -79.184 1.00 83.06 537 LYS A C 1
ATOM 4129 O O . LYS A 1 537 ? 20.772 19.727 -80.232 1.00 83.06 537 LYS A O 1
ATOM 4134 N N . GLU A 1 538 ? 20.169 21.221 -78.681 1.00 81.94 538 GLU A N 1
ATOM 4135 C CA . GLU A 1 538 ? 20.852 22.370 -79.283 1.00 81.94 538 GLU A CA 1
ATOM 4136 C C . GLU A 1 538 ? 22.386 22.205 -79.349 1.00 81.94 538 GLU A C 1
ATOM 4138 O O . GLU A 1 538 ? 23.046 22.888 -80.135 1.00 81.94 538 GLU A O 1
ATOM 4143 N N . GLU A 1 539 ? 22.969 21.282 -78.574 1.00 81.19 539 GLU A N 1
ATOM 4144 C CA . GLU A 1 539 ? 24.415 21.047 -78.485 1.00 81.19 539 GLU A CA 1
ATOM 4145 C C . GLU A 1 539 ? 24.929 19.823 -79.276 1.00 81.19 539 GLU A C 1
ATOM 4147 O O . GLU A 1 539 ? 26.111 19.480 -79.171 1.00 81.19 539 GLU A O 1
ATOM 4152 N N . GLN A 1 540 ? 24.100 19.207 -80.131 1.00 82.88 540 GLN A N 1
ATOM 4153 C CA . GLN A 1 540 ? 24.405 17.982 -80.901 1.00 82.88 540 GLN A CA 1
ATOM 4154 C C . GLN A 1 540 ? 25.806 17.950 -81.540 1.00 82.88 540 GLN A C 1
ATOM 4156 O O . GLN A 1 540 ? 26.512 16.943 -81.482 1.00 82.88 540 GLN A O 1
ATOM 4161 N N . LYS A 1 541 ? 26.243 19.067 -82.132 1.00 83.12 541 LYS A N 1
ATOM 4162 C CA . LYS A 1 541 ? 27.511 19.144 -82.871 1.00 83.12 541 LYS A CA 1
ATOM 4163 C C . LYS A 1 541 ? 28.740 18.811 -82.013 1.00 83.12 541 LYS A C 1
ATOM 4165 O O . LYS A 1 541 ? 29.705 18.252 -82.528 1.00 83.12 541 LYS A O 1
ATOM 4170 N N . LYS A 1 542 ? 28.714 19.127 -80.713 1.00 82.69 542 LYS A N 1
ATOM 4171 C CA . LYS A 1 542 ? 29.844 18.856 -79.809 1.00 82.69 542 LYS A CA 1
ATOM 4172 C C . LYS A 1 542 ? 30.069 17.353 -79.620 1.00 82.69 542 LYS A C 1
ATOM 4174 O O . LYS A 1 542 ? 31.215 16.917 -79.570 1.00 82.69 542 LYS A O 1
ATOM 4179 N N . LEU A 1 543 ? 28.986 16.576 -79.543 1.00 81.81 543 LEU A N 1
ATOM 4180 C CA . LEU A 1 543 ? 29.026 15.120 -79.379 1.00 81.81 543 LEU A CA 1
ATOM 4181 C C . LEU A 1 543 ? 29.599 14.427 -80.622 1.00 81.81 543 LEU A C 1
ATOM 4183 O O . LEU A 1 543 ? 30.418 13.516 -80.492 1.00 81.81 543 LEU A O 1
ATOM 4187 N N . ASP A 1 544 ? 29.212 14.890 -81.811 1.00 84.06 544 ASP A N 1
ATOM 4188 C CA . ASP A 1 544 ? 29.645 14.299 -83.080 1.00 84.06 544 ASP A CA 1
ATOM 4189 C C . ASP A 1 544 ? 31.140 14.523 -83.355 1.00 84.06 544 ASP A C 1
ATOM 4191 O O . ASP A 1 544 ? 31.843 13.572 -83.702 1.00 84.06 544 ASP A O 1
ATOM 4195 N N . ASP A 1 545 ? 31.634 15.753 -83.169 1.00 85.81 545 ASP A N 1
ATOM 4196 C CA . ASP A 1 545 ? 33.037 16.109 -83.434 1.00 85.81 545 ASP A CA 1
ATOM 4197 C C . ASP A 1 545 ? 33.988 15.380 -82.460 1.00 85.81 545 ASP A C 1
ATOM 4199 O O . ASP A 1 545 ? 35.090 14.960 -82.821 1.00 85.81 545 ASP A O 1
ATOM 4203 N N . ALA A 1 546 ? 33.568 15.186 -81.209 1.00 83.81 546 ALA A N 1
ATOM 4204 C CA . ALA A 1 546 ? 34.377 14.483 -80.224 1.00 83.81 546 ALA A CA 1
ATOM 4205 C C . ALA A 1 546 ? 34.506 12.981 -80.528 1.00 83.81 546 ALA A C 1
ATOM 4207 O O . ALA A 1 546 ? 35.555 12.385 -80.272 1.00 83.81 546 ALA A O 1
ATOM 4208 N N . ALA A 1 547 ? 33.454 12.370 -81.081 1.00 84.06 547 ALA A N 1
ATOM 4209 C CA . ALA A 1 547 ? 33.437 10.951 -81.410 1.00 84.06 547 ALA A CA 1
ATOM 4210 C C . ALA A 1 547 ? 34.433 10.596 -82.529 1.00 84.06 547 ALA A C 1
ATOM 4212 O O . ALA A 1 547 ? 35.141 9.592 -82.448 1.00 84.06 547 ALA A O 1
ATOM 4213 N N . GLU A 1 548 ? 34.520 11.433 -83.562 1.00 85.81 548 GLU A N 1
ATOM 4214 C CA . GLU A 1 548 ? 35.410 11.196 -84.705 1.00 85.81 548 GLU A CA 1
ATOM 4215 C C . GLU A 1 548 ? 36.889 11.279 -84.315 1.00 85.81 548 GLU A C 1
ATOM 4217 O O . GLU A 1 548 ? 37.664 10.382 -84.647 1.00 85.81 548 GLU A O 1
ATOM 4222 N N . ASN A 1 549 ? 37.268 12.299 -83.542 1.00 85.75 549 ASN A N 1
ATOM 4223 C CA . ASN A 1 549 ? 38.658 12.503 -83.127 1.00 85.75 549 ASN A CA 1
ATOM 4224 C C . ASN A 1 549 ? 39.193 11.338 -82.279 1.00 85.75 549 ASN A C 1
ATOM 4226 O O . ASN A 1 549 ? 40.340 10.915 -82.427 1.00 85.75 549 ASN A O 1
ATOM 4230 N N . LEU A 1 550 ? 38.356 10.783 -81.403 1.00 86.25 550 LEU A N 1
ATOM 4231 C CA . LEU A 1 550 ? 38.745 9.665 -80.552 1.00 86.25 550 LEU A CA 1
ATOM 4232 C C . LEU A 1 550 ? 39.030 8.378 -81.346 1.00 86.25 550 LEU A C 1
ATOM 4234 O O . LEU A 1 550 ? 39.947 7.630 -80.999 1.00 86.25 550 LEU A O 1
ATOM 4238 N N . ALA A 1 551 ? 38.266 8.116 -82.410 1.00 83.81 551 ALA A N 1
ATOM 4239 C CA . ALA A 1 551 ? 38.427 6.909 -83.218 1.00 83.81 551 ALA A CA 1
ATOM 4240 C C . ALA A 1 551 ? 39.806 6.832 -83.901 1.00 83.81 551 ALA A C 1
ATOM 4242 O O . ALA A 1 551 ? 40.350 5.739 -84.062 1.00 83.81 551 ALA A O 1
ATOM 4243 N N . GLU A 1 552 ? 40.384 7.976 -84.269 1.00 84.38 552 GLU A N 1
ATOM 4244 C CA . GLU A 1 552 ? 41.719 8.063 -84.868 1.00 84.38 552 GLU A CA 1
ATOM 4245 C C . GLU A 1 552 ? 42.830 7.847 -83.830 1.00 84.38 552 GLU A C 1
ATOM 4247 O O . GLU A 1 552 ? 43.738 7.033 -84.043 1.00 84.38 552 GLU A O 1
ATOM 4252 N N . ALA A 1 553 ? 42.719 8.513 -82.676 1.00 83.69 553 ALA A N 1
ATOM 4253 C CA . ALA A 1 553 ? 43.728 8.476 -81.621 1.00 83.69 553 ALA A CA 1
ATOM 4254 C C . ALA A 1 553 ? 44.011 7.051 -81.111 1.00 83.69 553 ALA A C 1
ATOM 4256 O O . ALA A 1 553 ? 45.142 6.732 -80.743 1.00 83.69 553 ALA A O 1
ATOM 4257 N N . TYR A 1 554 ? 43.006 6.169 -81.115 1.00 80.19 554 TYR A N 1
ATOM 4258 C CA . TYR A 1 554 ? 43.137 4.782 -80.652 1.00 80.19 554 TYR A CA 1
ATOM 4259 C C . TYR A 1 554 ? 44.239 3.990 -81.379 1.00 80.19 554 TYR A C 1
ATOM 4261 O O . TYR A 1 554 ? 44.841 3.082 -80.811 1.00 80.19 554 TYR A O 1
ATOM 4269 N N . THR A 1 555 ? 44.544 4.337 -82.633 1.00 81.75 555 THR A N 1
ATOM 4270 C CA . THR A 1 555 ? 45.547 3.625 -83.444 1.00 81.75 555 THR A CA 1
ATOM 4271 C C . THR A 1 555 ? 46.999 3.867 -83.008 1.00 81.75 555 THR A C 1
ATOM 4273 O O . THR A 1 555 ? 47.903 3.221 -83.534 1.00 81.75 555 THR A O 1
ATOM 4276 N N . TRP A 1 556 ? 47.245 4.766 -82.047 1.00 82.69 556 TRP A N 1
ATOM 4277 C CA . TRP A 1 556 ? 48.592 5.179 -81.630 1.00 82.69 556 TRP A CA 1
ATOM 4278 C C . TRP A 1 556 ? 49.181 4.388 -80.451 1.00 82.69 556 TRP A C 1
ATOM 4280 O O . TRP A 1 556 ? 50.352 4.583 -80.132 1.00 82.69 556 TRP A O 1
ATOM 4290 N N . LEU A 1 557 ? 48.405 3.515 -79.804 1.00 81.50 557 LEU A N 1
ATOM 4291 C CA . LEU A 1 557 ? 48.760 2.853 -78.541 1.00 81.50 557 LEU A CA 1
ATOM 4292 C C . LEU A 1 557 ? 49.616 1.572 -78.717 1.00 81.50 557 LEU A C 1
ATOM 4294 O O . LEU A 1 557 ? 49.311 0.732 -79.561 1.00 81.50 557 LEU A O 1
ATOM 4298 N N . VAL A 1 558 ? 50.654 1.381 -77.880 1.00 83.25 558 VAL A N 1
ATOM 4299 C CA . VAL A 1 558 ? 51.580 0.212 -77.868 1.00 83.25 558 VAL A CA 1
ATOM 4300 C C . VAL A 1 558 ? 51.570 -0.467 -76.496 1.00 83.25 558 VAL A C 1
ATOM 4302 O O . VAL A 1 558 ? 51.725 0.239 -75.514 1.00 83.25 558 VAL A O 1
ATOM 4305 N N . LYS A 1 559 ? 51.407 -1.798 -76.384 1.00 82.06 559 LYS A N 1
ATOM 4306 C CA . LYS A 1 559 ? 51.271 -2.500 -75.081 1.00 82.06 559 LYS A CA 1
ATOM 4307 C C . LYS A 1 559 ? 52.598 -2.663 -74.312 1.00 82.06 559 LYS A C 1
ATOM 4309 O O . LYS A 1 559 ? 53.602 -3.071 -74.893 1.00 82.06 559 LYS A O 1
ATOM 4314 N N . ASN A 1 560 ? 52.575 -2.405 -73.006 1.00 85.88 560 ASN A N 1
ATOM 4315 C CA . ASN A 1 560 ? 53.696 -2.567 -72.066 1.00 85.88 560 ASN A CA 1
ATOM 4316 C C . ASN A 1 560 ? 53.632 -3.940 -71.359 1.00 85.88 560 ASN A C 1
ATOM 4318 O O . ASN A 1 560 ? 52.572 -4.568 -71.335 1.00 85.88 560 ASN A O 1
ATOM 4322 N N . ALA A 1 561 ? 54.730 -4.373 -70.740 1.00 83.69 561 ALA A N 1
ATOM 4323 C CA . ALA A 1 561 ? 54.741 -5.497 -69.805 1.00 83.69 561 ALA A CA 1
ATOM 4324 C C . ALA A 1 561 ? 53.997 -5.154 -68.502 1.00 83.69 561 ALA A C 1
ATOM 4326 O O . ALA A 1 561 ? 53.953 -4.000 -68.064 1.00 83.69 561 ALA A O 1
ATOM 4327 N N . ASP A 1 562 ? 53.409 -6.174 -67.888 1.00 84.44 562 ASP A N 1
ATOM 4328 C CA . ASP A 1 562 ? 52.692 -6.116 -66.625 1.00 84.44 562 ASP A CA 1
ATOM 4329 C C . ASP A 1 562 ? 53.672 -6.169 -65.443 1.00 84.44 562 ASP A C 1
ATOM 4331 O O . ASP A 1 562 ? 54.241 -7.206 -65.107 1.00 84.44 562 ASP A O 1
ATOM 4335 N N . PHE A 1 563 ? 53.852 -5.020 -64.792 1.00 87.00 563 PHE A N 1
ATOM 4336 C CA . PHE A 1 563 ? 54.660 -4.872 -63.580 1.00 87.00 563 PHE A CA 1
ATOM 4337 C C . PHE A 1 563 ? 53.825 -4.933 -62.301 1.00 87.00 563 PHE A C 1
ATOM 4339 O O . PHE A 1 563 ? 54.335 -4.588 -61.238 1.00 87.00 563 PHE A O 1
ATOM 4346 N N . THR A 1 564 ? 52.546 -5.306 -62.369 1.00 85.81 564 THR A N 1
ATOM 4347 C CA . THR A 1 564 ? 51.627 -5.205 -61.226 1.00 85.81 564 THR A CA 1
ATOM 4348 C C . THR A 1 564 ? 52.138 -5.999 -60.030 1.00 85.81 564 THR A C 1
ATOM 4350 O O . THR A 1 564 ? 52.292 -5.433 -58.946 1.00 85.81 564 THR A O 1
ATOM 4353 N N . ALA A 1 565 ? 52.493 -7.268 -60.238 1.00 86.19 565 ALA A N 1
ATOM 4354 C CA . ALA A 1 565 ? 53.034 -8.115 -59.179 1.00 86.19 565 ALA A CA 1
ATOM 4355 C C . ALA A 1 565 ? 54.407 -7.612 -58.692 1.00 86.19 565 ALA A C 1
ATOM 4357 O O . ALA A 1 565 ? 54.639 -7.500 -57.492 1.00 86.19 565 ALA A O 1
ATOM 4358 N N . MET A 1 566 ? 55.284 -7.186 -59.607 1.00 89.12 566 MET A N 1
ATOM 4359 C CA . MET A 1 566 ? 56.601 -6.648 -59.250 1.00 89.12 566 MET A CA 1
ATOM 4360 C C . MET A 1 566 ? 56.513 -5.369 -58.415 1.00 89.12 566 MET A C 1
ATOM 4362 O O . MET A 1 566 ? 57.234 -5.222 -57.435 1.00 89.12 566 MET A O 1
ATOM 4366 N N . ARG A 1 567 ? 55.643 -4.424 -58.787 1.00 88.06 567 ARG A N 1
ATOM 4367 C CA . ARG A 1 567 ? 55.437 -3.173 -58.044 1.00 88.06 567 ARG A CA 1
ATOM 4368 C C . ARG A 1 567 ? 54.884 -3.452 -56.663 1.00 88.06 567 ARG A C 1
ATOM 4370 O O . ARG A 1 567 ? 55.345 -2.830 -55.714 1.00 88.06 567 ARG A O 1
ATOM 4377 N N . ALA A 1 568 ? 53.934 -4.380 -56.559 1.00 86.00 568 ALA A N 1
ATOM 4378 C CA . ALA A 1 568 ? 53.421 -4.818 -55.272 1.00 86.00 568 ALA A CA 1
ATOM 4379 C C . ALA A 1 568 ? 54.552 -5.398 -54.414 1.00 86.00 568 ALA A C 1
ATOM 4381 O O . ALA A 1 568 ? 54.744 -4.932 -53.300 1.00 86.00 568 ALA A O 1
ATOM 4382 N N . ALA A 1 569 ? 55.367 -6.302 -54.962 1.00 85.56 569 ALA A N 1
ATOM 4383 C CA . ALA A 1 569 ? 56.493 -6.898 -54.248 1.00 85.56 569 ALA A CA 1
ATOM 4384 C C . ALA A 1 569 ? 57.590 -5.878 -53.869 1.00 85.56 569 ALA A C 1
ATOM 4386 O O . ALA A 1 569 ? 58.143 -5.961 -52.778 1.00 85.56 569 ALA A O 1
ATOM 4387 N N . ILE A 1 570 ? 57.897 -4.897 -54.730 1.00 87.75 570 ILE A N 1
ATOM 4388 C CA . ILE A 1 570 ? 58.860 -3.809 -54.458 1.00 87.75 570 ILE A CA 1
ATOM 4389 C C . ILE A 1 570 ? 58.352 -2.895 -53.352 1.00 87.75 570 ILE A C 1
ATOM 4391 O O . ILE A 1 570 ? 59.120 -2.530 -52.467 1.00 87.75 570 ILE A O 1
ATOM 4395 N N . VAL A 1 571 ? 57.080 -2.500 -53.415 1.00 84.94 571 VAL A N 1
ATOM 4396 C CA . VAL A 1 571 ? 56.465 -1.662 -52.384 1.00 84.94 571 VAL A CA 1
ATOM 4397 C C . VAL A 1 571 ? 56.413 -2.430 -51.072 1.00 84.94 571 VAL A C 1
ATOM 4399 O O . VAL A 1 571 ? 56.880 -1.912 -50.069 1.00 84.94 571 VAL A O 1
ATOM 4402 N N . ASP A 1 572 ? 55.933 -3.672 -51.087 1.00 83.56 572 ASP A N 1
ATOM 4403 C CA . ASP A 1 572 ? 55.848 -4.524 -49.901 1.00 83.56 572 ASP A CA 1
ATOM 4404 C C . ASP A 1 572 ? 57.220 -4.743 -49.256 1.00 83.56 572 ASP A C 1
ATOM 4406 O O . ASP A 1 572 ? 57.357 -4.644 -48.040 1.00 83.56 572 ASP A O 1
ATOM 4410 N N . ALA A 1 573 ? 58.262 -4.940 -50.067 1.00 84.25 573 ALA A N 1
ATOM 4411 C CA . ALA A 1 573 ? 59.625 -5.052 -49.571 1.00 84.25 573 ALA A CA 1
ATOM 4412 C C . ALA A 1 573 ? 60.211 -3.716 -49.088 1.00 84.25 573 ALA A C 1
ATOM 4414 O O . ALA A 1 573 ? 60.895 -3.683 -48.073 1.00 84.25 573 ALA A O 1
ATOM 4415 N N . GLY A 1 574 ? 59.944 -2.613 -49.791 1.00 81.19 574 GLY A N 1
ATOM 4416 C CA . GLY A 1 574 ? 60.440 -1.278 -49.445 1.00 81.19 574 GLY A CA 1
ATOM 4417 C C . GLY A 1 574 ? 59.695 -0.605 -48.289 1.00 81.19 574 GLY A C 1
ATOM 4418 O O . GLY A 1 574 ? 60.169 0.397 -47.765 1.00 81.19 574 GLY A O 1
ATOM 4419 N N . MET A 1 575 ? 58.534 -1.133 -47.900 1.00 83.94 575 MET A N 1
ATOM 4420 C CA . MET A 1 575 ? 57.797 -0.730 -46.699 1.00 83.94 575 MET A CA 1
ATOM 4421 C C . MET A 1 575 ? 58.401 -1.296 -45.413 1.00 83.94 575 MET A C 1
ATOM 4423 O O . MET A 1 575 ? 58.034 -0.850 -44.330 1.00 83.94 575 MET A O 1
ATOM 4427 N N . GLN A 1 576 ? 59.293 -2.276 -45.534 1.00 82.56 576 GLN A N 1
ATOM 4428 C CA . GLN A 1 576 ? 59.999 -2.860 -44.406 1.00 82.56 576 GLN A CA 1
ATOM 4429 C C . GLN A 1 576 ? 61.190 -1.968 -44.035 1.00 82.56 576 GLN A C 1
ATOM 4431 O O . GLN A 1 576 ? 61.811 -1.379 -44.919 1.00 82.56 576 GLN A O 1
ATOM 4436 N N . ASP A 1 577 ? 61.505 -1.859 -42.744 1.00 82.00 577 ASP A N 1
ATOM 4437 C CA . ASP A 1 577 ? 62.633 -1.066 -42.243 1.00 82.00 577 ASP A CA 1
ATOM 4438 C C . ASP A 1 577 ? 63.745 -1.988 -41.725 1.00 82.00 577 ASP A C 1
ATOM 4440 O O . ASP A 1 577 ? 63.485 -2.926 -40.975 1.00 82.00 577 ASP A O 1
ATOM 4444 N N . GLU A 1 578 ? 64.998 -1.717 -42.096 1.00 84.12 578 GLU A N 1
ATOM 4445 C CA . GLU A 1 578 ? 66.162 -2.498 -41.657 1.00 84.12 578 GLU A CA 1
ATOM 4446 C C . GLU A 1 578 ? 66.248 -2.592 -40.131 1.00 84.12 578 GLU A C 1
ATOM 4448 O O . GLU A 1 578 ? 66.679 -3.613 -39.591 1.00 84.12 578 GLU A O 1
ATOM 4453 N N . GLU A 1 579 ? 65.827 -1.538 -39.430 1.00 82.25 579 GLU A N 1
ATOM 4454 C CA . GLU A 1 579 ? 65.875 -1.479 -37.971 1.00 82.25 579 GLU A CA 1
ATOM 4455 C C . GLU A 1 579 ? 64.897 -2.455 -37.295 1.00 82.25 579 GLU A C 1
ATOM 4457 O O . GLU A 1 579 ? 65.155 -2.901 -36.167 1.00 82.25 579 GLU A O 1
ATOM 4462 N N . ASP A 1 580 ? 63.816 -2.819 -37.990 1.00 84.44 580 ASP A N 1
ATOM 4463 C CA . ASP A 1 580 ? 62.721 -3.630 -37.459 1.00 84.44 580 ASP A CA 1
ATOM 4464 C C . ASP A 1 580 ? 62.978 -5.132 -37.578 1.00 84.44 580 ASP A C 1
ATOM 4466 O O . ASP A 1 580 ? 62.394 -5.908 -36.822 1.00 84.44 580 ASP A O 1
ATOM 4470 N N . TYR A 1 581 ? 63.858 -5.561 -38.483 1.00 88.44 581 TYR A N 1
ATOM 4471 C CA . TYR A 1 581 ? 64.062 -6.969 -38.830 1.00 88.44 581 TYR A CA 1
ATOM 4472 C C . TYR A 1 581 ? 65.446 -7.486 -38.433 1.00 88.44 581 TYR A C 1
ATOM 4474 O O . TYR A 1 581 ? 66.394 -6.733 -38.208 1.00 88.44 581 TYR A O 1
ATOM 4482 N N . THR A 1 582 ? 65.597 -8.807 -38.313 1.00 86.12 582 THR A N 1
ATOM 4483 C CA . THR A 1 582 ? 66.911 -9.377 -38.001 1.00 86.12 582 THR A CA 1
ATOM 4484 C C . THR A 1 582 ? 67.859 -9.280 -39.196 1.00 86.12 582 THR A C 1
ATOM 4486 O O . THR A 1 582 ? 67.483 -9.525 -40.344 1.00 86.12 582 THR A O 1
ATOM 4489 N N . ALA A 1 583 ? 69.133 -8.981 -38.924 1.00 85.00 583 ALA A N 1
ATOM 4490 C CA . ALA A 1 583 ? 70.141 -8.746 -39.962 1.00 85.00 583 ALA A CA 1
ATOM 4491 C C . ALA A 1 583 ? 70.267 -9.904 -40.973 1.00 85.00 583 ALA A C 1
ATOM 4493 O O . ALA A 1 583 ? 70.544 -9.682 -42.150 1.00 85.00 583 ALA A O 1
ATOM 4494 N N . ALA A 1 584 ? 70.050 -11.147 -40.529 1.00 79.25 584 ALA A N 1
ATOM 4495 C CA . ALA A 1 584 ? 70.150 -12.329 -41.380 1.00 79.25 584 ALA A CA 1
ATOM 4496 C C . ALA A 1 584 ? 69.013 -12.433 -42.410 1.00 79.25 584 ALA A C 1
ATOM 4498 O O . ALA A 1 584 ? 69.249 -12.871 -43.537 1.00 79.25 584 ALA A O 1
ATOM 4499 N N . THR A 1 585 ? 67.790 -12.050 -42.035 1.00 88.06 585 THR A N 1
ATOM 4500 C CA . THR A 1 585 ? 66.620 -12.131 -42.923 1.00 88.06 585 THR A CA 1
ATOM 4501 C C . THR A 1 585 ? 66.516 -10.896 -43.822 1.00 88.06 585 THR A C 1
ATOM 4503 O O . THR A 1 585 ? 66.196 -11.024 -45.005 1.00 88.06 585 THR A O 1
ATOM 4506 N N . TRP A 1 586 ? 66.915 -9.728 -43.309 1.00 87.69 586 TRP A N 1
ATOM 4507 C CA . TRP A 1 586 ? 66.952 -8.459 -44.039 1.00 87.69 586 TRP A CA 1
ATOM 4508 C C . TRP A 1 586 ? 67.874 -8.475 -45.270 1.00 87.69 586 TRP A C 1
ATOM 4510 O O . TRP A 1 586 ? 67.460 -8.133 -46.381 1.00 87.69 586 TRP A O 1
ATOM 4520 N N . GLU A 1 587 ? 69.117 -8.941 -45.113 1.00 86.06 587 GLU A N 1
ATOM 4521 C CA . GLU A 1 587 ? 70.097 -8.984 -46.210 1.00 86.06 587 GLU A CA 1
ATOM 4522 C C . GLU A 1 587 ? 69.632 -9.853 -47.396 1.00 86.06 587 GLU A C 1
ATOM 4524 O O . GLU A 1 587 ? 69.943 -9.569 -48.557 1.00 86.06 587 GLU A O 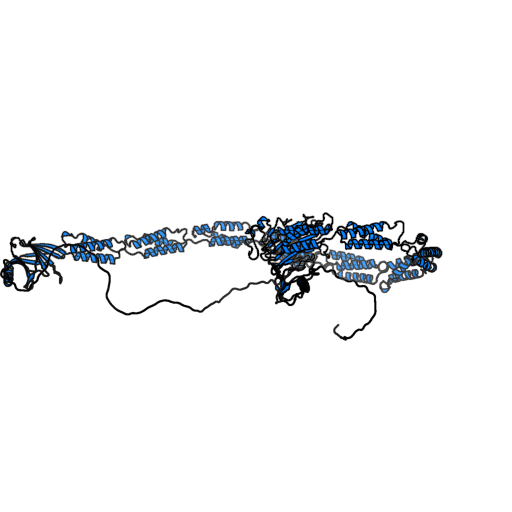1
ATOM 4529 N N . ALA A 1 588 ? 68.840 -10.898 -47.132 1.00 83.81 588 ALA A N 1
ATOM 4530 C CA . ALA A 1 588 ? 68.280 -11.750 -48.177 1.00 83.81 588 ALA A CA 1
ATOM 4531 C C . ALA A 1 588 ? 67.203 -11.030 -49.010 1.00 83.81 588 ALA A C 1
ATOM 4533 O O . ALA A 1 588 ? 67.172 -11.190 -50.233 1.00 83.81 588 ALA A O 1
ATOM 4534 N N . GLN A 1 589 ? 66.355 -10.219 -48.372 1.00 89.94 589 GLN A N 1
ATOM 4535 C CA . GLN A 1 589 ? 65.303 -9.447 -49.035 1.00 89.94 589 GLN A CA 1
ATOM 4536 C C . GLN A 1 589 ? 65.873 -8.286 -49.853 1.00 89.94 589 GLN A C 1
ATOM 4538 O O . GLN A 1 589 ? 65.529 -8.133 -51.028 1.00 89.94 589 GLN A O 1
ATOM 4543 N N . LYS A 1 590 ? 66.802 -7.517 -49.276 1.00 89.12 590 LYS A N 1
ATOM 4544 C CA . LYS A 1 590 ? 67.452 -6.377 -49.939 1.00 89.12 590 LYS A CA 1
ATOM 4545 C C . LYS A 1 590 ? 68.066 -6.760 -51.285 1.00 89.12 590 LYS A C 1
ATOM 4547 O O . LYS A 1 590 ? 67.856 -6.092 -52.295 1.00 89.12 590 LYS A O 1
ATOM 4552 N N . LYS A 1 591 ? 68.747 -7.907 -51.331 1.00 86.81 591 LYS A N 1
ATOM 4553 C CA . LYS A 1 591 ? 69.337 -8.444 -52.562 1.00 86.81 591 LYS A CA 1
ATOM 4554 C C . LYS A 1 591 ? 68.298 -8.749 -53.650 1.00 86.81 591 LYS A C 1
ATOM 4556 O O . LYS A 1 591 ? 68.589 -8.573 -54.832 1.00 86.81 591 LYS A O 1
ATOM 4561 N N . ALA A 1 592 ? 67.118 -9.239 -53.276 1.00 86.69 592 ALA A N 1
ATOM 4562 C CA . ALA A 1 592 ? 66.045 -9.516 -54.226 1.00 86.69 592 ALA A CA 1
ATOM 4563 C C . ALA A 1 592 ? 65.349 -8.222 -54.696 1.00 86.69 592 ALA A C 1
ATOM 4565 O O . ALA A 1 592 ? 64.985 -8.112 -55.868 1.00 86.69 592 ALA A O 1
ATOM 4566 N N . LEU A 1 593 ? 65.247 -7.216 -53.820 1.00 89.19 593 LEU A N 1
ATOM 4567 C CA . LEU A 1 593 ? 64.676 -5.902 -54.124 1.00 89.19 593 LEU A CA 1
ATOM 4568 C C . LEU A 1 593 ? 65.522 -5.139 -55.154 1.00 89.19 593 LEU A C 1
ATOM 4570 O O . LEU A 1 593 ? 64.993 -4.614 -56.135 1.00 89.19 593 LEU A O 1
ATOM 4574 N N . ASP A 1 594 ? 66.844 -5.143 -54.983 1.00 88.19 594 ASP A N 1
ATOM 4575 C CA . ASP A 1 594 ? 67.781 -4.512 -55.920 1.00 88.19 594 ASP A CA 1
ATOM 4576 C C . ASP A 1 594 ? 67.699 -5.109 -57.334 1.00 88.19 594 ASP A C 1
ATOM 4578 O O . ASP A 1 594 ? 67.906 -4.400 -58.320 1.00 88.19 594 ASP A O 1
ATOM 4582 N N . ALA A 1 595 ? 67.381 -6.401 -57.457 1.00 85.19 595 ALA A N 1
ATOM 4583 C CA . ALA A 1 595 ? 67.202 -7.057 -58.750 1.00 85.19 595 ALA A CA 1
ATOM 4584 C C . ALA A 1 595 ? 65.888 -6.642 -59.437 1.00 85.19 595 ALA A C 1
ATOM 4586 O O . ALA A 1 595 ? 65.880 -6.405 -60.645 1.00 85.19 595 ALA A O 1
ATOM 4587 N N . ALA A 1 596 ? 64.793 -6.507 -58.682 1.00 87.31 596 ALA A N 1
ATOM 4588 C CA . ALA A 1 596 ? 63.499 -6.066 -59.208 1.00 87.31 596 ALA A CA 1
ATOM 4589 C C . ALA A 1 596 ? 63.518 -4.589 -59.661 1.00 87.31 596 ALA A C 1
ATOM 4591 O O . ALA A 1 596 ? 62.896 -4.227 -60.659 1.00 87.31 596 ALA A O 1
ATOM 4592 N N . ASN A 1 597 ? 64.295 -3.733 -58.991 1.00 87.56 597 ASN A N 1
ATOM 4593 C CA . ASN A 1 597 ? 64.379 -2.301 -59.302 1.00 87.56 597 ASN A CA 1
ATOM 4594 C C . ASN A 1 597 ? 65.125 -1.951 -60.607 1.00 87.56 597 ASN A C 1
ATOM 4596 O O . ASN A 1 597 ? 65.148 -0.785 -60.997 1.00 87.56 597 ASN A O 1
ATOM 4600 N N . GLN A 1 598 ? 65.726 -2.919 -61.306 1.00 87.00 598 GLN A N 1
ATOM 4601 C CA . GLN A 1 598 ? 66.488 -2.656 -62.537 1.00 87.00 598 GLN A CA 1
ATOM 4602 C C . GLN A 1 598 ? 65.626 -2.514 -63.809 1.00 87.00 598 GLN A C 1
ATOM 4604 O O . GLN A 1 598 ? 66.156 -2.117 -64.847 1.00 87.00 598 GLN A O 1
ATOM 4609 N N . PHE A 1 599 ? 64.322 -2.812 -63.767 1.00 86.25 599 PHE A N 1
ATOM 4610 C CA . PHE A 1 599 ? 63.434 -2.736 -64.938 1.00 86.25 599 PHE A CA 1
ATOM 4611 C C . PHE A 1 599 ? 62.878 -1.318 -65.203 1.00 86.25 599 PHE A C 1
ATOM 4613 O O . PHE A 1 599 ? 62.401 -0.653 -64.283 1.00 86.25 599 PHE A O 1
ATOM 4620 N N . ASP A 1 600 ? 62.838 -0.876 -66.474 1.00 82.75 600 ASP A N 1
ATOM 4621 C CA . ASP A 1 600 ? 62.128 0.355 -66.883 1.00 82.75 600 ASP A CA 1
ATOM 4622 C C . ASP A 1 600 ? 60.620 0.096 -66.996 1.00 82.75 600 ASP A C 1
ATOM 4624 O O . ASP A 1 600 ? 60.075 -0.246 -68.048 1.00 82.75 600 ASP A O 1
ATOM 4628 N N . GLN A 1 601 ? 59.919 0.284 -65.886 1.00 79.38 601 GLN A N 1
ATOM 4629 C CA . GLN A 1 601 ? 58.518 -0.107 -65.751 1.00 79.38 601 GLN A CA 1
ATOM 4630 C C . GLN A 1 601 ? 57.538 0.682 -66.639 1.00 79.38 601 GLN A C 1
ATOM 4632 O O . GLN A 1 601 ? 56.357 0.335 -66.694 1.00 79.38 601 GLN A O 1
ATOM 4637 N N . LYS A 1 602 ? 57.978 1.769 -67.286 1.00 75.88 602 LYS A N 1
ATOM 4638 C CA . LYS A 1 602 ? 57.098 2.684 -68.033 1.00 75.88 602 LYS A CA 1
ATOM 4639 C C . LYS A 1 602 ? 57.101 2.451 -69.539 1.00 75.88 602 LYS A C 1
ATOM 4641 O O . LYS A 1 602 ? 56.161 2.897 -70.205 1.00 75.88 602 LYS A O 1
ATOM 4646 N N . ASN A 1 603 ? 58.159 1.808 -70.033 1.00 79.19 603 ASN A N 1
ATOM 4647 C CA . ASN A 1 603 ? 58.448 1.645 -71.454 1.00 79.19 603 ASN A CA 1
ATOM 4648 C C . ASN A 1 603 ? 58.971 0.244 -71.822 1.00 79.19 603 ASN A C 1
ATOM 4650 O O . ASN A 1 603 ? 59.390 0.046 -72.961 1.00 79.19 603 ASN A O 1
ATOM 4654 N N . THR A 1 604 ? 58.948 -0.727 -70.903 1.00 84.69 604 THR A N 1
ATOM 4655 C CA . THR A 1 604 ? 59.296 -2.125 -71.209 1.00 84.69 604 THR A CA 1
ATOM 4656 C C . THR A 1 604 ? 58.140 -2.799 -71.959 1.00 84.69 604 THR A C 1
ATOM 4658 O O . THR A 1 604 ? 57.080 -3.003 -71.367 1.00 84.69 604 THR A O 1
ATOM 4661 N N . PRO A 1 605 ? 58.299 -3.172 -73.242 1.00 81.62 605 PRO A N 1
ATOM 4662 C CA . PRO A 1 605 ? 57.226 -3.778 -74.027 1.00 81.62 605 PRO A CA 1
ATOM 4663 C C . PRO A 1 605 ? 56.780 -5.130 -73.465 1.00 81.62 605 PRO A C 1
ATOM 4665 O O . PRO A 1 605 ? 57.561 -5.837 -72.831 1.00 81.62 605 PRO A O 1
ATOM 4668 N N . VAL A 1 606 ? 55.540 -5.522 -73.768 1.00 80.81 606 VAL A N 1
ATOM 4669 C CA . VAL A 1 606 ? 54.944 -6.788 -73.293 1.00 80.81 606 VAL A CA 1
ATOM 4670 C C . VAL A 1 606 ? 55.761 -8.047 -73.636 1.00 80.81 606 VAL A C 1
ATOM 4672 O O . VAL A 1 606 ? 55.648 -9.060 -72.953 1.00 80.81 606 VAL A O 1
ATOM 4675 N N . ASP A 1 607 ? 56.641 -7.979 -74.636 1.00 82.94 607 ASP A N 1
ATOM 4676 C CA . ASP A 1 607 ? 57.514 -9.084 -75.050 1.00 82.94 607 ASP A CA 1
ATOM 4677 C C . ASP A 1 607 ? 58.571 -9.489 -73.991 1.00 82.94 607 ASP A C 1
ATOM 4679 O O . ASP A 1 607 ? 59.149 -10.569 -74.098 1.00 82.94 607 ASP A O 1
ATOM 4683 N N . ASP A 1 608 ? 58.817 -8.672 -72.955 1.00 85.44 608 ASP A N 1
ATOM 4684 C CA . ASP A 1 608 ? 59.792 -8.945 -71.879 1.00 85.44 608 ASP A CA 1
ATOM 4685 C C . ASP A 1 608 ? 59.168 -9.480 -70.558 1.00 85.44 608 ASP A C 1
ATOM 4687 O O . ASP A 1 608 ? 59.875 -9.604 -69.553 1.00 85.44 608 ASP A O 1
ATOM 4691 N N . GLN A 1 609 ? 57.877 -9.853 -70.544 1.00 85.44 609 GLN A N 1
ATOM 4692 C CA . GLN A 1 609 ? 57.116 -10.251 -69.337 1.00 85.44 609 GLN A CA 1
ATOM 4693 C C . GLN A 1 609 ? 57.778 -11.345 -68.473 1.00 85.44 609 GLN A C 1
ATOM 4695 O O . GLN A 1 609 ? 57.826 -11.228 -67.252 1.00 85.44 609 GLN A O 1
ATOM 4700 N N . GLU A 1 610 ? 58.332 -12.397 -69.081 1.00 85.56 610 GLU A N 1
ATOM 4701 C CA . GLU A 1 610 ? 58.870 -13.560 -68.347 1.00 85.56 610 GLU A CA 1
ATOM 4702 C C . GLU A 1 610 ? 60.031 -13.187 -67.401 1.00 85.56 610 GLU A C 1
ATOM 4704 O O . GLU A 1 610 ? 60.217 -13.785 -66.340 1.00 85.56 610 GLU A O 1
ATOM 4709 N N . LYS A 1 611 ? 60.803 -12.151 -67.752 1.00 86.50 611 LYS A N 1
ATOM 4710 C CA . LYS A 1 611 ? 61.902 -11.650 -66.912 1.00 86.50 611 LYS A CA 1
ATOM 4711 C C . LYS A 1 611 ? 61.379 -10.875 -65.698 1.00 86.50 611 LYS A C 1
ATOM 4713 O O . LYS A 1 611 ? 62.010 -10.915 -64.643 1.00 86.50 611 LYS A O 1
ATOM 4718 N N . VAL A 1 612 ? 60.243 -10.189 -65.851 1.00 86.62 612 VAL A N 1
ATOM 4719 C CA . VAL A 1 612 ? 59.567 -9.443 -64.780 1.00 86.62 612 VAL A CA 1
ATOM 4720 C C . VAL A 1 612 ? 59.010 -10.420 -63.741 1.00 86.62 612 VAL A C 1
ATOM 4722 O O . VAL A 1 612 ? 59.264 -10.273 -62.544 1.00 86.62 612 VAL A O 1
ATOM 4725 N N . ASP A 1 613 ? 58.346 -11.484 -64.182 1.00 88.38 613 ASP A N 1
ATOM 4726 C CA . ASP A 1 613 ? 57.743 -12.466 -63.272 1.00 88.38 613 ASP A CA 1
ATOM 4727 C C . ASP A 1 613 ? 58.805 -13.172 -62.405 1.00 88.38 613 ASP A C 1
ATOM 4729 O O . ASP A 1 613 ? 58.660 -13.274 -61.185 1.00 88.38 613 ASP A O 1
ATOM 4733 N N . GLY A 1 614 ? 59.934 -13.578 -63.000 1.00 87.25 614 GLY A N 1
ATOM 4734 C CA . GLY A 1 614 ? 61.007 -14.274 -62.279 1.00 87.25 614 GLY A CA 1
ATOM 4735 C C . GLY A 1 614 ? 61.665 -13.448 -61.163 1.00 87.25 614 GLY A C 1
ATOM 4736 O O . GLY A 1 614 ? 61.960 -13.979 -60.090 1.00 87.25 614 GLY A O 1
ATOM 4737 N N . ALA A 1 615 ? 61.879 -12.147 -61.381 1.00 86.75 615 ALA A N 1
ATOM 4738 C CA . ALA A 1 615 ? 62.423 -11.257 -60.352 1.00 86.75 615 ALA A CA 1
ATOM 4739 C C . ALA A 1 615 ? 61.400 -10.953 -59.239 1.00 86.75 615 ALA A C 1
ATOM 4741 O O . ALA A 1 615 ? 61.786 -10.787 -58.082 1.00 86.75 615 ALA A O 1
ATOM 4742 N N . THR A 1 616 ? 60.104 -10.958 -59.567 1.00 91.12 616 THR A N 1
ATOM 4743 C CA . THR A 1 616 ? 59.008 -10.757 -58.606 1.00 91.12 616 THR A CA 1
ATOM 4744 C C . THR A 1 616 ? 58.937 -11.889 -57.583 1.00 91.12 616 THR A C 1
ATOM 4746 O O . THR A 1 616 ? 59.014 -11.638 -56.382 1.00 91.12 616 THR A O 1
ATOM 4749 N N . THR A 1 617 ? 58.898 -13.148 -58.033 1.00 88.88 617 THR A N 1
ATOM 4750 C CA . THR A 1 617 ? 58.801 -14.314 -57.132 1.00 88.88 617 THR A CA 1
ATOM 4751 C C . THR A 1 617 ? 59.989 -14.422 -56.171 1.00 88.88 617 THR A C 1
ATOM 4753 O O . THR A 1 617 ? 59.839 -14.831 -55.015 1.00 88.88 617 THR A O 1
ATOM 4756 N N . ALA A 1 618 ? 61.188 -14.052 -56.632 1.00 85.75 618 ALA A N 1
ATOM 4757 C CA . ALA A 1 618 ? 62.383 -14.047 -55.793 1.00 85.75 618 ALA A CA 1
ATOM 4758 C C . ALA A 1 618 ? 62.283 -13.024 -54.647 1.00 85.75 618 ALA A C 1
ATOM 4760 O O . ALA A 1 618 ? 62.708 -13.325 -53.530 1.00 85.75 618 ALA A O 1
ATOM 4761 N N . LEU A 1 619 ? 61.697 -11.852 -54.911 1.00 90.69 619 LEU A N 1
ATOM 4762 C CA . LEU A 1 619 ? 61.470 -10.806 -53.916 1.00 90.69 619 LEU A CA 1
ATOM 4763 C C . LEU A 1 619 ? 60.398 -11.206 -52.901 1.00 90.69 619 LEU A C 1
ATOM 4765 O O . LEU A 1 619 ? 60.656 -11.159 -51.702 1.00 90.69 619 LEU A O 1
ATOM 4769 N N . GLU A 1 620 ? 59.250 -11.698 -53.364 1.00 89.06 620 GLU A N 1
ATOM 4770 C CA . GLU A 1 620 ? 58.159 -12.162 -52.493 1.00 89.06 620 GLU A CA 1
ATOM 4771 C C . GLU A 1 620 ? 58.629 -13.254 -51.519 1.00 89.06 620 GLU A C 1
ATOM 4773 O O . GLU A 1 620 ? 58.365 -13.196 -50.318 1.00 89.06 620 GLU A O 1
ATOM 4778 N N . THR A 1 621 ? 59.403 -14.226 -52.014 1.00 86.25 621 THR A N 1
ATOM 4779 C CA . THR A 1 621 ? 59.924 -15.326 -51.187 1.00 86.25 621 THR A CA 1
ATOM 4780 C C . THR A 1 621 ? 60.869 -14.833 -50.090 1.00 86.25 621 THR A C 1
ATOM 4782 O O . THR A 1 621 ? 60.891 -15.402 -48.996 1.00 86.25 621 THR A O 1
ATOM 4785 N N . ALA A 1 622 ? 61.676 -13.811 -50.377 1.00 84.44 622 ALA A N 1
ATOM 4786 C CA . ALA A 1 622 ? 62.609 -13.250 -49.408 1.00 84.44 622 ALA A CA 1
ATOM 4787 C C . ALA A 1 622 ? 61.895 -12.353 -48.381 1.00 84.44 622 ALA A C 1
ATOM 4789 O O . ALA A 1 622 ? 62.206 -12.441 -47.196 1.00 84.44 622 ALA A O 1
ATOM 4790 N N . THR A 1 623 ? 60.892 -11.574 -48.806 1.00 86.94 623 THR A N 1
ATOM 4791 C CA . THR A 1 623 ? 60.081 -10.711 -47.929 1.00 86.94 623 THR A CA 1
ATOM 4792 C C . THR A 1 623 ? 59.291 -11.508 -46.888 1.00 86.94 623 THR A C 1
ATOM 4794 O O . THR A 1 623 ? 59.305 -11.159 -45.712 1.00 86.94 623 THR A O 1
ATOM 4797 N N . VAL A 1 624 ? 58.672 -12.633 -47.263 1.00 85.75 624 VAL A N 1
ATOM 4798 C CA . VAL A 1 624 ? 57.878 -13.463 -46.326 1.00 85.75 624 VAL A CA 1
ATOM 4799 C C . VAL A 1 624 ? 58.731 -14.110 -45.223 1.00 85.75 624 VAL A C 1
ATOM 4801 O O . VAL A 1 624 ? 58.216 -14.490 -44.172 1.00 85.75 624 VAL A O 1
ATOM 4804 N N . LYS A 1 625 ? 60.042 -14.242 -45.443 1.00 84.19 625 LYS A N 1
ATOM 4805 C CA . LYS A 1 625 ? 60.981 -14.845 -44.485 1.00 84.19 625 LYS A CA 1
ATOM 4806 C C . LYS A 1 625 ? 61.646 -13.829 -43.560 1.00 84.19 625 LYS A C 1
ATOM 4808 O O . LYS A 1 625 ? 62.557 -14.200 -42.822 1.00 84.19 625 LYS A O 1
ATOM 4813 N N . LEU A 1 626 ? 61.212 -12.572 -43.595 1.00 86.69 626 LEU A N 1
ATOM 4814 C CA . LEU A 1 626 ? 61.612 -11.587 -42.605 1.00 86.69 626 LEU A CA 1
ATOM 4815 C C . LEU A 1 626 ? 61.117 -11.979 -41.209 1.00 86.69 626 LEU A C 1
ATOM 4817 O O . LEU A 1 626 ? 60.015 -12.510 -41.044 1.00 86.69 626 LEU A O 1
ATOM 4821 N N . VAL A 1 627 ? 61.950 -11.702 -40.207 1.00 86.25 627 VAL A N 1
ATOM 4822 C CA . VAL A 1 627 ? 61.640 -11.907 -38.788 1.00 86.25 627 VAL A CA 1
ATOM 4823 C C . VAL A 1 627 ? 61.850 -10.594 -38.046 1.00 86.25 627 VAL A C 1
ATOM 4825 O O . VAL A 1 627 ? 62.956 -10.052 -38.077 1.00 86.25 627 VAL A O 1
ATOM 4828 N N . LEU A 1 628 ? 60.801 -10.071 -37.398 1.00 87.00 628 LEU A N 1
ATOM 4829 C CA . LEU A 1 628 ? 60.903 -8.848 -36.597 1.00 87.00 628 LEU A CA 1
ATOM 4830 C C . LEU A 1 628 ? 61.874 -9.052 -35.431 1.00 87.00 628 LEU A C 1
ATOM 4832 O O . LEU A 1 628 ? 61.769 -10.007 -34.657 1.00 87.00 628 LEU A O 1
ATOM 4836 N N . LYS A 1 629 ? 62.794 -8.107 -35.267 1.00 83.56 629 LYS A N 1
ATOM 4837 C CA . LYS A 1 629 ? 63.746 -8.038 -34.163 1.00 83.56 629 LYS A CA 1
ATOM 4838 C C . LYS A 1 629 ? 63.025 -7.986 -32.821 1.00 83.56 629 LYS A C 1
ATOM 4840 O O . LYS A 1 629 ? 63.414 -8.688 -31.894 1.00 83.56 629 LYS A O 1
ATOM 4845 N N . THR A 1 630 ? 61.958 -7.200 -32.732 1.00 82.62 630 THR A N 1
ATOM 4846 C CA . THR A 1 630 ? 61.142 -7.060 -31.520 1.00 82.62 630 THR A CA 1
ATOM 4847 C C . THR A 1 630 ? 60.425 -8.354 -31.153 1.00 82.62 630 THR A C 1
ATOM 4849 O O . THR A 1 630 ? 60.447 -8.739 -29.987 1.00 82.62 630 THR A O 1
ATOM 4852 N N . ASP A 1 631 ? 59.838 -9.069 -32.114 1.00 87.12 631 ASP A N 1
ATOM 4853 C CA . ASP A 1 631 ? 59.173 -10.352 -31.851 1.00 87.12 631 ASP A CA 1
ATOM 4854 C C . ASP A 1 631 ? 60.180 -11.441 -31.485 1.00 87.12 631 ASP A C 1
ATOM 4856 O O . ASP A 1 631 ? 59.933 -12.243 -30.582 1.00 87.12 631 ASP A O 1
ATOM 4860 N N . TRP A 1 632 ? 61.354 -11.431 -32.116 1.00 89.31 632 TRP A N 1
ATOM 4861 C CA . TRP A 1 632 ? 62.456 -12.317 -31.760 1.00 89.31 632 TRP A CA 1
ATOM 4862 C C . TRP A 1 632 ? 62.968 -12.048 -30.339 1.00 89.31 632 TRP A C 1
ATOM 4864 O O . TRP A 1 632 ? 63.083 -12.972 -29.530 1.00 89.31 632 TRP A O 1
ATOM 4874 N N . GLU A 1 633 ? 63.193 -10.781 -29.983 1.00 88.44 633 GLU A N 1
ATOM 4875 C CA . GLU A 1 633 ? 63.545 -10.362 -28.622 1.00 88.44 633 GLU A CA 1
ATOM 4876 C C . GLU A 1 633 ? 62.426 -10.692 -27.617 1.00 88.44 633 GLU A C 1
ATOM 4878 O O . GLU A 1 633 ? 62.705 -11.089 -26.481 1.00 88.44 633 GLU A O 1
ATOM 4883 N N . THR A 1 634 ? 61.160 -10.593 -28.029 1.00 88.75 634 THR A N 1
ATOM 4884 C CA . THR A 1 634 ? 59.988 -10.937 -27.209 1.00 88.75 634 THR A CA 1
ATOM 4885 C C . THR A 1 634 ? 59.921 -12.434 -26.947 1.00 88.75 634 THR A C 1
ATOM 4887 O O . THR A 1 634 ? 59.744 -12.836 -25.798 1.00 88.75 634 THR A O 1
ATOM 4890 N N . LEU A 1 635 ? 60.138 -13.274 -27.962 1.00 90.38 635 LEU A N 1
ATOM 4891 C CA . LEU A 1 635 ? 60.233 -14.725 -27.801 1.00 90.38 635 LEU A CA 1
ATOM 4892 C C . LEU A 1 635 ? 61.393 -15.098 -26.867 1.00 90.38 635 LEU A C 1
ATOM 4894 O O . LEU A 1 635 ? 61.205 -15.879 -25.932 1.00 90.38 635 LEU A O 1
ATOM 4898 N N . GLN A 1 636 ? 62.571 -14.493 -27.049 1.00 89.81 636 GLN A N 1
ATOM 4899 C CA . GLN A 1 636 ? 63.724 -14.701 -26.165 1.00 89.81 636 GLN A CA 1
ATOM 4900 C C . GLN A 1 636 ? 63.437 -14.259 -24.723 1.00 89.81 636 GLN A C 1
ATOM 4902 O O . GLN A 1 636 ? 63.829 -14.933 -23.766 1.00 89.81 636 GLN A O 1
ATOM 4907 N N . THR A 1 637 ? 62.710 -13.156 -24.551 1.00 88.19 637 THR A N 1
ATOM 4908 C CA . THR A 1 637 ? 62.291 -12.654 -23.238 1.00 88.19 637 THR A CA 1
ATOM 4909 C C . THR A 1 637 ? 61.260 -13.575 -22.588 1.00 88.19 637 THR A C 1
ATOM 4911 O O . THR A 1 637 ? 61.408 -13.912 -21.412 1.00 88.19 637 THR A O 1
ATOM 4914 N N . ALA A 1 638 ? 60.259 -14.048 -23.334 1.00 87.62 638 ALA A N 1
ATOM 4915 C CA . ALA A 1 638 ? 59.262 -15.005 -22.859 1.00 87.62 638 ALA A CA 1
ATOM 4916 C C . ALA A 1 638 ? 59.923 -16.320 -22.410 1.00 87.62 638 ALA A C 1
ATOM 4918 O O . ALA A 1 638 ? 59.645 -16.803 -21.310 1.00 87.62 638 ALA A O 1
ATOM 4919 N N . LEU A 1 639 ? 60.880 -16.836 -23.192 1.00 90.50 639 LEU A N 1
ATOM 4920 C CA . LEU A 1 639 ? 61.698 -18.008 -22.853 1.00 90.50 639 LEU A CA 1
ATOM 4921 C C . LEU A 1 639 ? 62.536 -17.790 -21.585 1.00 90.50 639 LEU A C 1
ATOM 4923 O O . LEU A 1 639 ? 62.599 -18.668 -20.721 1.00 90.50 639 LEU A O 1
ATOM 4927 N N . LYS A 1 640 ? 63.138 -16.606 -21.426 1.00 89.81 640 LYS A N 1
ATOM 4928 C CA . LYS A 1 640 ? 63.891 -16.238 -20.219 1.00 89.81 640 LYS A CA 1
ATOM 4929 C C . LYS A 1 640 ? 62.993 -16.154 -18.981 1.00 89.81 640 LYS A C 1
ATOM 4931 O O . LYS A 1 640 ? 63.360 -16.670 -17.927 1.00 89.81 640 LYS A O 1
ATOM 4936 N N . ASN A 1 641 ? 61.820 -15.536 -19.101 1.00 85.62 641 ASN A N 1
ATOM 4937 C CA . ASN A 1 641 ? 60.840 -15.445 -18.016 1.00 85.62 641 ASN A CA 1
ATOM 4938 C C . ASN A 1 641 ? 60.302 -16.829 -17.636 1.00 85.62 641 ASN A C 1
ATOM 4940 O O . ASN A 1 641 ? 60.094 -17.117 -16.459 1.00 85.62 641 ASN A O 1
ATOM 4944 N N . ALA A 1 642 ? 60.117 -17.708 -18.622 1.00 86.94 642 ALA A N 1
ATOM 4945 C CA . ALA A 1 642 ? 59.630 -19.062 -18.403 1.00 86.94 642 ALA A CA 1
ATOM 4946 C C . ALA A 1 642 ? 60.629 -19.892 -17.587 1.00 86.94 642 ALA A C 1
ATOM 4948 O O . ALA A 1 642 ? 60.222 -20.585 -16.658 1.00 86.94 642 ALA A O 1
ATOM 4949 N N . ALA A 1 643 ? 61.932 -19.739 -17.841 1.00 85.38 643 ALA A N 1
ATOM 4950 C CA . ALA A 1 643 ? 62.982 -20.404 -17.066 1.00 85.38 643 ALA A CA 1
ATOM 4951 C C . ALA A 1 643 ? 62.974 -20.024 -15.569 1.00 85.38 643 ALA A C 1
ATOM 4953 O O . ALA A 1 643 ? 63.299 -20.849 -14.721 1.00 85.38 643 ALA A O 1
ATOM 4954 N N . ALA A 1 644 ? 62.579 -18.792 -15.220 1.00 81.56 644 ALA A N 1
ATOM 4955 C CA . ALA A 1 644 ? 62.463 -18.361 -13.822 1.00 81.56 644 ALA A CA 1
ATOM 4956 C C . ALA A 1 644 ? 61.230 -18.948 -13.108 1.00 81.56 644 ALA A C 1
ATOM 4958 O O . ALA A 1 644 ? 61.219 -19.067 -11.880 1.00 81.56 644 ALA A O 1
ATOM 4959 N N . LEU A 1 645 ? 60.193 -19.302 -13.872 1.00 84.69 645 LEU A N 1
ATOM 4960 C CA . LEU A 1 645 ? 58.970 -19.901 -13.351 1.00 84.69 645 LEU A CA 1
ATOM 4961 C C . LEU A 1 645 ? 59.127 -21.401 -13.124 1.00 84.69 645 LEU A C 1
ATOM 4963 O O . LEU A 1 645 ? 58.569 -21.873 -12.143 1.00 84.69 645 LEU A O 1
ATOM 4967 N N . GLU A 1 646 ? 59.924 -22.118 -13.935 1.00 82.62 646 GLU A N 1
ATOM 4968 C CA . GLU A 1 646 ? 60.148 -23.580 -13.841 1.00 82.62 646 GLU A CA 1
ATOM 4969 C C . GLU A 1 646 ? 60.508 -24.074 -12.417 1.00 82.62 646 GLU A C 1
ATOM 4971 O O . GLU A 1 646 ? 60.193 -25.207 -12.074 1.00 82.62 646 GLU A O 1
ATOM 4976 N N . ALA A 1 647 ? 61.089 -23.232 -11.551 1.00 80.75 647 ALA A N 1
ATOM 4977 C CA . ALA A 1 647 ? 61.401 -23.565 -10.152 1.00 80.75 647 ALA A CA 1
ATOM 4978 C C . ALA A 1 647 ? 60.213 -23.457 -9.162 1.00 80.75 647 ALA A C 1
ATOM 4980 O O . ALA A 1 647 ? 60.388 -23.719 -7.974 1.00 80.75 647 ALA A O 1
ATOM 4981 N N . GLN A 1 648 ? 59.029 -23.030 -9.611 1.00 83.06 648 GLN A N 1
ATOM 4982 C CA . GLN A 1 648 ? 57.855 -22.726 -8.774 1.00 83.06 648 GLN A CA 1
ATOM 4983 C C . GLN A 1 648 ? 56.667 -23.670 -9.023 1.00 83.06 648 GLN A C 1
ATOM 4985 O O . GLN A 1 648 ? 55.543 -23.335 -8.656 1.00 83.06 648 GLN A O 1
ATOM 4990 N N . GLU A 1 649 ? 56.899 -24.835 -9.631 1.00 83.56 649 GLU A N 1
ATOM 4991 C CA . GLU A 1 649 ? 55.866 -25.814 -10.010 1.00 83.56 649 GLU A CA 1
ATOM 4992 C C . GLU A 1 649 ? 54.826 -26.070 -8.910 1.00 83.56 649 GLU A C 1
ATOM 4994 O O . GLU A 1 649 ? 53.621 -26.002 -9.151 1.00 83.56 649 GLU A O 1
ATOM 4999 N N . GLU A 1 650 ? 55.279 -26.286 -7.674 1.00 79.56 650 GLU A N 1
ATOM 5000 C CA . GLU A 1 650 ? 54.401 -26.650 -6.558 1.00 79.56 650 GLU A CA 1
ATOM 5001 C C . GLU A 1 650 ? 53.391 -25.553 -6.165 1.00 79.56 650 GLU A C 1
ATOM 5003 O O . GLU A 1 650 ? 52.376 -25.870 -5.535 1.00 79.56 650 GLU A O 1
ATOM 5008 N N . ALA A 1 651 ? 53.634 -24.291 -6.547 1.00 81.31 651 ALA A N 1
ATOM 5009 C CA . ALA A 1 651 ? 52.796 -23.136 -6.214 1.00 81.31 651 ALA A CA 1
ATOM 5010 C C . ALA A 1 651 ? 51.585 -22.948 -7.149 1.00 81.31 651 ALA A C 1
ATOM 5012 O O . ALA A 1 651 ? 50.674 -22.177 -6.828 1.00 81.31 651 ALA A O 1
ATOM 5013 N N . TYR A 1 652 ? 51.555 -23.637 -8.292 1.00 86.06 652 TYR A N 1
ATOM 5014 C CA . TYR A 1 652 ? 50.517 -23.500 -9.315 1.00 86.06 652 TYR A CA 1
ATOM 5015 C C . TYR A 1 652 ? 49.671 -24.775 -9.440 1.00 86.06 652 TYR A C 1
ATOM 5017 O O . TYR A 1 652 ? 50.088 -25.866 -9.053 1.00 86.06 652 TYR A O 1
ATOM 5025 N N . THR A 1 653 ? 48.442 -24.636 -9.936 1.00 86.56 653 THR A N 1
ATOM 5026 C CA . THR A 1 653 ? 47.530 -25.767 -10.163 1.00 86.56 653 THR A CA 1
ATOM 5027 C C . THR A 1 653 ? 48.092 -26.694 -11.236 1.00 86.56 653 THR A C 1
ATOM 5029 O O . THR A 1 653 ? 48.686 -26.237 -12.219 1.00 86.56 653 THR A O 1
ATOM 5032 N N . THR A 1 654 ? 47.854 -27.996 -11.087 1.00 85.06 654 THR A N 1
ATOM 5033 C CA . THR A 1 654 ? 48.411 -29.028 -11.975 1.00 85.06 654 THR A CA 1
ATOM 5034 C C . THR A 1 654 ? 48.016 -28.812 -13.441 1.00 85.06 654 THR A C 1
ATOM 5036 O O . THR A 1 654 ? 48.845 -28.960 -14.343 1.00 85.06 654 THR A O 1
ATOM 5039 N N . ASN A 1 655 ? 46.772 -28.388 -13.689 1.00 83.50 655 ASN A N 1
ATOM 5040 C CA . ASN A 1 655 ? 46.274 -28.133 -15.042 1.00 83.50 655 ASN A CA 1
ATOM 5041 C C . ASN A 1 655 ? 46.959 -26.929 -15.705 1.00 83.50 655 ASN A C 1
ATOM 5043 O O . ASN A 1 655 ? 47.416 -27.031 -16.845 1.00 83.50 655 ASN A O 1
ATOM 5047 N N . SER A 1 656 ? 47.069 -25.800 -14.994 1.00 88.50 656 SER A N 1
ATOM 5048 C CA . SER A 1 656 ? 47.700 -24.594 -15.550 1.00 88.50 656 SER A CA 1
ATOM 5049 C C . SER A 1 656 ? 49.197 -24.790 -15.802 1.00 88.50 656 SER A C 1
ATOM 5051 O O . SER A 1 656 ? 49.725 -24.342 -16.822 1.00 88.50 656 SER A O 1
ATOM 5053 N N . TRP A 1 657 ? 49.865 -25.548 -14.928 1.00 90.31 657 TRP A N 1
ATOM 5054 C CA . TRP A 1 657 ? 51.277 -25.881 -15.067 1.00 90.31 657 TRP A CA 1
ATOM 5055 C C . TRP A 1 657 ? 51.565 -26.741 -16.306 1.00 90.31 657 TRP A C 1
ATOM 5057 O O . TRP A 1 657 ? 52.496 -26.466 -17.065 1.00 90.31 657 TRP A O 1
ATOM 5067 N N . THR A 1 658 ? 50.715 -27.738 -16.572 1.00 87.62 658 THR A N 1
ATOM 5068 C CA . THR A 1 658 ? 50.843 -28.629 -17.740 1.00 87.62 658 THR A CA 1
ATOM 5069 C C . THR A 1 658 ? 50.735 -27.860 -19.066 1.00 87.62 658 THR A C 1
ATOM 5071 O O . THR A 1 658 ? 51.510 -28.097 -20.001 1.00 87.62 658 THR A O 1
ATOM 5074 N N . ALA A 1 659 ? 49.812 -26.895 -19.150 1.00 86.50 659 ALA A N 1
ATOM 5075 C CA . ALA A 1 659 ? 49.648 -26.045 -20.330 1.00 86.50 659 ALA A CA 1
ATOM 5076 C C . ALA A 1 659 ? 50.861 -25.121 -20.555 1.00 86.50 659 ALA A C 1
ATOM 5078 O O . ALA A 1 659 ? 51.366 -25.024 -21.676 1.00 86.50 659 ALA A O 1
ATOM 5079 N N . PHE A 1 660 ? 51.378 -24.505 -19.486 1.00 93.06 660 PHE A N 1
ATOM 5080 C CA . PHE A 1 660 ? 52.603 -23.701 -19.526 1.00 93.06 660 PHE A CA 1
ATOM 5081 C C . PHE A 1 660 ? 53.807 -24.498 -20.039 1.00 93.06 660 PHE A C 1
ATOM 5083 O O . PHE A 1 660 ? 54.528 -24.023 -20.922 1.00 93.06 660 PHE A O 1
ATOM 5090 N N . LYS A 1 661 ? 53.987 -25.738 -19.568 1.00 91.31 661 LYS A N 1
ATOM 5091 C CA . LYS A 1 661 ? 55.106 -26.583 -20.000 1.00 91.31 661 LYS A CA 1
ATOM 5092 C C . LYS A 1 661 ? 55.060 -26.910 -21.498 1.00 91.31 661 LYS A C 1
ATOM 5094 O O . LYS A 1 661 ? 56.081 -26.822 -22.176 1.00 91.31 661 LYS A O 1
ATOM 5099 N N . THR A 1 662 ? 53.871 -27.191 -22.026 1.00 89.56 662 THR A N 1
ATOM 5100 C CA . THR A 1 662 ? 53.663 -27.483 -23.457 1.00 89.56 662 THR A CA 1
ATOM 5101 C C . THR A 1 662 ? 54.011 -26.284 -24.351 1.00 89.56 662 THR A C 1
ATOM 5103 O O . THR A 1 662 ? 54.687 -26.431 -25.374 1.00 89.56 662 THR A O 1
ATOM 5106 N N . ALA A 1 663 ? 53.588 -25.078 -23.957 1.00 90.81 663 ALA A N 1
ATOM 5107 C CA . ALA A 1 663 ? 53.895 -23.855 -24.698 1.00 90.81 663 ALA A CA 1
ATOM 5108 C C . ALA A 1 663 ? 55.399 -23.522 -24.666 1.00 90.81 663 ALA A C 1
ATOM 5110 O O . ALA A 1 663 ? 55.960 -23.080 -25.670 1.00 90.81 663 ALA A O 1
ATOM 5111 N N . LEU A 1 664 ? 56.067 -23.788 -23.539 1.00 92.12 664 LEU A N 1
ATOM 5112 C CA . LEU A 1 664 ? 57.507 -23.582 -23.383 1.00 92.12 664 LEU A CA 1
ATOM 5113 C C . LEU A 1 664 ? 58.327 -24.478 -24.315 1.00 92.12 664 LEU A C 1
ATOM 5115 O O . LEU A 1 664 ? 59.270 -24.004 -24.949 1.00 92.12 664 LEU A O 1
ATOM 5119 N N . ASP A 1 665 ? 57.970 -25.755 -24.421 1.00 89.75 665 ASP A N 1
ATOM 5120 C CA . ASP A 1 665 ? 58.693 -26.692 -25.284 1.00 89.75 665 ASP A CA 1
ATOM 5121 C C . ASP A 1 665 ? 58.496 -26.354 -26.776 1.00 89.75 665 ASP A C 1
ATOM 5123 O O . ASP A 1 665 ? 59.444 -26.450 -27.554 1.00 89.75 665 ASP A O 1
ATOM 5127 N N . THR A 1 666 ? 57.317 -25.846 -27.158 1.00 89.44 666 THR A N 1
ATOM 5128 C CA . THR A 1 666 ? 57.047 -25.338 -28.518 1.00 89.44 666 THR A CA 1
ATOM 5129 C C . THR A 1 666 ? 57.904 -24.110 -28.845 1.00 89.44 666 THR A C 1
ATOM 5131 O O . THR A 1 666 ? 58.548 -24.059 -29.891 1.00 89.44 666 THR A O 1
ATOM 5134 N N . ALA A 1 667 ? 57.971 -23.138 -27.931 1.00 90.38 667 ALA A N 1
ATOM 5135 C CA . ALA A 1 667 ? 58.752 -21.914 -28.108 1.00 90.38 667 ALA A CA 1
ATOM 5136 C C . ALA A 1 667 ? 60.266 -22.170 -28.242 1.00 90.38 667 ALA A C 1
ATOM 5138 O O . ALA A 1 667 ? 60.949 -21.446 -28.962 1.00 90.38 667 ALA A O 1
ATOM 5139 N N . LYS A 1 668 ? 60.798 -23.221 -27.598 1.00 90.44 668 LYS A N 1
ATOM 5140 C CA . LYS A 1 668 ? 62.213 -23.625 -27.717 1.00 90.44 668 LYS A CA 1
ATOM 5141 C C . LYS A 1 668 ? 62.583 -24.189 -29.099 1.00 90.44 668 LYS A C 1
ATOM 5143 O O . LYS A 1 668 ? 63.770 -24.277 -29.394 1.00 90.44 668 LYS A O 1
ATOM 5148 N N . GLY A 1 669 ? 61.606 -24.582 -29.921 1.00 87.50 669 GLY A N 1
ATOM 5149 C CA . GLY A 1 669 ? 61.823 -25.214 -31.228 1.00 87.50 669 GLY A CA 1
ATOM 5150 C C . GLY A 1 669 ? 61.904 -24.268 -32.436 1.00 87.50 669 GLY A C 1
ATOM 5151 O O . GLY A 1 669 ? 62.033 -24.761 -33.553 1.00 87.50 669 GLY A O 1
ATOM 5152 N N . ILE A 1 670 ? 61.796 -22.944 -32.258 1.00 89.44 670 ILE A N 1
ATOM 5153 C CA . ILE A 1 670 ? 61.779 -21.964 -33.363 1.00 89.44 670 ILE A CA 1
ATOM 5154 C C . ILE A 1 670 ? 63.209 -21.523 -33.755 1.00 89.44 670 ILE A C 1
ATOM 5156 O O . ILE A 1 670 ? 63.964 -21.055 -32.905 1.00 89.44 670 ILE A O 1
ATOM 5160 N N . GLU A 1 671 ? 63.562 -21.614 -35.049 1.00 83.31 671 GLU A N 1
ATOM 5161 C CA . GLU A 1 671 ? 64.864 -21.198 -35.619 1.00 83.31 671 GLU A CA 1
ATOM 5162 C C . GLU A 1 671 ? 64.759 -19.895 -36.446 1.00 83.31 671 GLU A C 1
ATOM 5164 O O . GLU A 1 671 ? 63.936 -19.803 -37.353 1.00 83.31 671 GLU A O 1
ATOM 5169 N N . GLU A 1 672 ? 65.630 -18.908 -36.189 1.00 79.06 672 GLU A N 1
ATOM 5170 C CA . GLU A 1 672 ? 65.558 -17.532 -36.736 1.00 79.06 672 GLU A CA 1
ATOM 5171 C C . GLU A 1 672 ? 65.583 -17.437 -38.274 1.00 79.06 672 GLU A C 1
ATOM 5173 O O . GLU A 1 672 ? 64.871 -16.634 -38.865 1.00 79.06 672 GLU A O 1
ATOM 5178 N N . THR A 1 673 ? 66.407 -18.242 -38.947 1.00 74.81 673 THR A N 1
ATOM 5179 C CA . THR A 1 673 ? 66.674 -18.111 -40.393 1.00 74.81 673 THR A CA 1
ATOM 5180 C C . THR A 1 673 ? 65.736 -18.932 -41.277 1.00 74.81 673 THR A C 1
ATOM 5182 O O . THR A 1 673 ? 65.839 -18.886 -42.505 1.00 74.81 673 THR A O 1
ATOM 5185 N N . ASN A 1 674 ? 64.833 -19.706 -40.671 1.00 77.00 674 ASN A N 1
ATOM 5186 C CA . ASN A 1 674 ? 63.920 -20.606 -41.373 1.00 77.00 674 ASN A CA 1
ATOM 5187 C C . ASN A 1 674 ? 62.513 -20.578 -40.758 1.00 77.00 674 ASN A C 1
ATOM 5189 O O . ASN A 1 674 ? 61.856 -21.607 -40.608 1.00 77.00 674 ASN A O 1
ATOM 5193 N N . THR A 1 675 ? 62.062 -19.384 -40.384 1.00 80.62 675 THR A N 1
ATOM 5194 C CA . THR A 1 675 ? 60.744 -19.148 -39.793 1.00 80.62 675 THR A CA 1
ATOM 5195 C C . THR A 1 675 ? 60.127 -17.862 -40.352 1.00 80.62 675 THR A C 1
ATOM 5197 O O . THR A 1 675 ? 60.674 -17.248 -41.266 1.00 80.62 675 THR A O 1
ATOM 5200 N N . THR A 1 676 ? 58.961 -17.480 -39.838 1.00 82.56 676 THR A N 1
ATOM 5201 C CA . THR A 1 676 ? 58.269 -16.224 -40.164 1.00 82.56 676 THR A CA 1
ATOM 5202 C C . THR A 1 676 ? 58.069 -15.404 -38.894 1.00 82.56 676 THR A C 1
ATOM 5204 O O . THR A 1 676 ? 57.963 -15.980 -37.806 1.00 82.56 676 THR A O 1
ATOM 5207 N N . THR A 1 677 ? 57.940 -14.081 -39.019 1.00 84.75 677 THR A N 1
ATOM 5208 C CA . THR A 1 677 ? 57.534 -13.199 -37.908 1.00 84.75 677 THR A CA 1
ATOM 5209 C C . THR A 1 677 ? 56.305 -13.732 -37.165 1.00 84.75 677 THR A C 1
ATOM 5211 O O . THR A 1 677 ? 56.323 -13.832 -35.942 1.00 84.75 677 THR A O 1
ATOM 5214 N N . GLN A 1 678 ? 55.268 -14.166 -37.891 1.00 84.00 678 GLN A N 1
ATOM 5215 C CA . GLN A 1 678 ? 54.028 -14.667 -37.288 1.00 84.00 678 GLN A CA 1
ATOM 5216 C C . GLN A 1 678 ? 54.263 -15.906 -36.413 1.00 84.00 678 GLN A C 1
ATOM 5218 O O . GLN A 1 678 ? 53.765 -15.971 -35.295 1.00 84.00 678 GLN A O 1
ATOM 5223 N N . ALA A 1 679 ? 55.065 -16.867 -36.880 1.00 84.25 679 ALA A N 1
ATOM 5224 C CA . ALA A 1 679 ? 55.376 -18.064 -36.099 1.00 84.25 679 ALA A CA 1
ATOM 5225 C C . ALA A 1 679 ? 56.184 -17.741 -34.824 1.00 84.25 679 ALA A C 1
ATOM 5227 O O . ALA A 1 679 ? 55.974 -18.371 -33.786 1.00 84.25 679 ALA A O 1
ATOM 5228 N N . VAL A 1 680 ? 57.076 -16.745 -34.883 1.00 87.69 680 VAL A N 1
ATOM 5229 C CA . VAL A 1 680 ? 57.839 -16.250 -33.722 1.00 87.69 680 VAL A CA 1
ATOM 5230 C C . VAL A 1 680 ? 56.910 -15.555 -32.721 1.00 87.69 680 VAL A C 1
ATOM 5232 O O . VAL A 1 680 ? 56.943 -15.872 -31.529 1.00 87.69 680 VAL A O 1
ATOM 5235 N N . ALA A 1 681 ? 56.041 -14.665 -33.202 1.00 87.62 681 ALA A N 1
ATOM 5236 C CA . ALA A 1 681 ? 55.073 -13.943 -32.385 1.00 87.62 681 ALA A CA 1
ATOM 5237 C C . ALA A 1 681 ? 54.043 -14.884 -31.739 1.00 87.62 681 ALA A C 1
ATOM 5239 O O . ALA A 1 681 ? 53.756 -14.756 -30.549 1.00 87.62 681 ALA A O 1
ATOM 5240 N N . ASP A 1 682 ? 53.529 -15.872 -32.476 1.00 88.06 682 ASP A N 1
ATOM 5241 C CA . ASP A 1 682 ? 52.575 -16.858 -31.960 1.00 88.06 682 ASP A CA 1
ATOM 5242 C C . ASP A 1 682 ? 53.200 -17.747 -30.889 1.00 88.06 682 ASP A C 1
ATOM 5244 O O . ASP A 1 682 ? 52.579 -17.980 -29.853 1.00 88.06 682 ASP A O 1
ATOM 5248 N N . ALA A 1 683 ? 54.444 -18.192 -31.082 1.00 88.81 683 ALA A N 1
ATOM 5249 C CA . ALA A 1 683 ? 55.169 -18.940 -30.061 1.00 88.81 683 ALA A CA 1
ATOM 5250 C C . ALA A 1 683 ? 55.402 -18.091 -28.797 1.00 88.81 683 ALA A C 1
ATOM 5252 O O . ALA A 1 683 ? 55.183 -18.568 -27.679 1.00 88.81 683 ALA A O 1
ATOM 5253 N N . ALA A 1 684 ? 55.777 -16.816 -28.958 1.00 91.12 684 ALA A N 1
ATOM 5254 C CA . ALA A 1 684 ? 55.984 -15.893 -27.844 1.00 91.12 684 ALA A CA 1
ATOM 5255 C C . ALA A 1 684 ? 54.676 -15.605 -27.094 1.00 91.12 684 ALA A C 1
ATOM 5257 O O . ALA A 1 684 ? 54.644 -15.620 -25.861 1.00 91.12 684 ALA A O 1
ATOM 5258 N N . LYS A 1 685 ? 53.582 -15.389 -27.829 1.00 89.38 685 LYS A N 1
ATOM 5259 C CA . LYS A 1 685 ? 52.242 -15.132 -27.298 1.00 89.38 685 LYS A CA 1
ATOM 5260 C C . LYS A 1 685 ? 51.648 -16.363 -26.629 1.00 89.38 685 LYS A C 1
ATOM 5262 O O . LYS A 1 685 ? 51.059 -16.223 -25.564 1.00 89.38 685 LYS A O 1
ATOM 5267 N N . ALA A 1 686 ? 51.807 -17.550 -27.207 1.00 89.31 686 ALA A N 1
ATOM 5268 C CA . ALA A 1 686 ? 51.351 -18.797 -26.604 1.00 89.31 686 ALA A CA 1
ATOM 5269 C C . ALA A 1 686 ? 52.090 -19.066 -25.289 1.00 89.31 686 ALA A C 1
ATOM 5271 O O . ALA A 1 686 ? 51.449 -19.373 -24.285 1.00 89.31 686 ALA A O 1
ATOM 5272 N N . LEU A 1 687 ? 53.413 -18.871 -25.259 1.00 92.44 687 LEU A N 1
ATOM 5273 C CA . LEU A 1 687 ? 54.200 -19.011 -24.036 1.00 92.44 687 LEU A CA 1
ATOM 5274 C C . LEU A 1 687 ? 53.815 -17.957 -22.993 1.00 92.44 687 LEU A C 1
ATOM 5276 O O . LEU A 1 687 ? 53.518 -18.313 -21.857 1.00 92.44 687 LEU A O 1
ATOM 5280 N N . THR A 1 688 ? 53.733 -16.684 -23.379 1.00 89.94 688 THR A N 1
ATOM 5281 C CA . THR A 1 688 ? 53.343 -15.590 -22.472 1.00 89.94 688 THR A CA 1
ATOM 5282 C C . THR A 1 688 ? 51.908 -15.746 -21.972 1.00 89.94 688 THR A C 1
ATOM 5284 O O . THR A 1 688 ? 51.622 -15.513 -20.800 1.00 89.94 688 THR A O 1
ATOM 5287 N N . GLY A 1 689 ? 50.996 -16.193 -22.833 1.00 88.81 689 GLY A N 1
ATOM 5288 C CA . GLY A 1 689 ? 49.614 -16.497 -22.484 1.00 88.81 689 GLY A CA 1
ATOM 5289 C C . GLY A 1 689 ? 49.526 -17.663 -21.508 1.00 88.81 689 GLY A C 1
ATOM 5290 O O . GLY A 1 689 ? 48.815 -17.569 -20.514 1.00 88.81 689 GLY A O 1
ATOM 5291 N N . ALA A 1 690 ? 50.303 -18.724 -21.724 1.00 88.38 690 ALA A N 1
ATOM 5292 C CA . ALA A 1 690 ? 50.360 -19.843 -20.796 1.00 88.38 690 ALA A CA 1
ATOM 5293 C C . ALA A 1 690 ? 51.033 -19.460 -19.462 1.00 88.38 690 ALA A C 1
ATOM 5295 O O . ALA A 1 690 ? 50.591 -19.923 -18.417 1.00 88.38 690 ALA A O 1
ATOM 5296 N N . GLN A 1 691 ? 52.025 -18.556 -19.470 1.00 88.12 691 GLN A N 1
ATOM 5297 C CA . GLN A 1 691 ? 52.596 -17.944 -18.259 1.00 88.12 691 GLN A CA 1
ATOM 5298 C C . GLN A 1 691 ? 51.562 -17.118 -17.491 1.00 88.12 691 GLN A C 1
ATOM 5300 O O . GLN A 1 691 ? 51.502 -17.198 -16.269 1.00 88.12 691 GLN A O 1
ATOM 5305 N N . ALA A 1 692 ? 50.746 -16.330 -18.191 1.00 85.69 692 ALA A N 1
ATOM 5306 C CA . ALA A 1 692 ? 49.686 -15.531 -17.581 1.00 85.69 692 ALA A CA 1
ATOM 5307 C C . ALA A 1 692 ? 48.520 -16.397 -17.075 1.00 85.69 692 ALA A C 1
ATOM 5309 O O . ALA A 1 692 ? 47.881 -16.054 -16.084 1.00 85.69 692 ALA A O 1
ATOM 5310 N N . ALA A 1 693 ? 48.262 -17.527 -17.736 1.00 84.50 693 ALA A N 1
ATOM 5311 C CA . ALA A 1 693 ? 47.238 -18.495 -17.360 1.00 84.50 693 ALA A CA 1
ATOM 5312 C C . ALA A 1 693 ? 47.668 -19.426 -16.214 1.00 84.50 693 ALA A C 1
ATOM 5314 O O . ALA A 1 693 ? 46.861 -20.244 -15.767 1.00 84.50 693 ALA A O 1
ATOM 5315 N N . LEU A 1 694 ? 48.909 -19.310 -15.722 1.00 85.62 694 LEU A N 1
ATOM 5316 C CA . LEU A 1 694 ? 49.349 -19.995 -14.513 1.00 85.62 694 LEU A CA 1
ATOM 5317 C C . LEU A 1 694 ? 48.477 -19.563 -13.332 1.00 85.62 694 LEU A C 1
ATOM 5319 O O . LEU A 1 694 ? 48.537 -18.431 -12.851 1.00 85.62 694 LEU A O 1
ATOM 5323 N N . ALA A 1 695 ? 47.672 -20.496 -12.838 1.00 83.31 695 ALA A N 1
ATOM 5324 C CA . ALA A 1 695 ? 46.780 -20.271 -11.717 1.00 83.31 695 ALA A CA 1
ATOM 5325 C C . ALA A 1 695 ? 47.454 -20.789 -10.453 1.00 83.31 695 ALA A C 1
ATOM 5327 O O . ALA A 1 695 ? 47.780 -21.974 -10.369 1.00 83.31 695 ALA A O 1
ATOM 5328 N N . LYS A 1 696 ? 47.685 -19.909 -9.476 1.00 81.62 696 LYS A N 1
ATOM 5329 C CA . LYS A 1 696 ? 48.186 -20.323 -8.160 1.00 81.62 696 LYS A CA 1
ATOM 5330 C C . LYS A 1 696 ? 47.170 -21.243 -7.492 1.00 81.62 696 LYS A C 1
ATOM 5332 O O . LYS A 1 696 ? 45.966 -21.050 -7.662 1.00 81.62 696 LYS A O 1
ATOM 5337 N N . LYS A 1 697 ? 47.648 -22.220 -6.723 1.00 78.62 697 LYS A N 1
ATOM 5338 C CA . LYS A 1 697 ? 46.766 -23.009 -5.852 1.00 78.62 697 LYS A CA 1
ATOM 5339 C C . LYS A 1 697 ? 46.051 -22.076 -4.870 1.00 78.62 697 LYS A C 1
ATOM 5341 O O . LYS A 1 697 ? 46.664 -21.131 -4.371 1.00 78.62 697 LYS A O 1
ATOM 5346 N N . ALA A 1 698 ? 44.765 -22.322 -4.631 1.00 80.44 698 ALA A N 1
ATOM 5347 C CA . ALA A 1 698 ? 43.979 -21.549 -3.677 1.00 80.44 698 ALA A CA 1
ATOM 5348 C C . ALA A 1 698 ? 44.479 -21.756 -2.237 1.00 80.44 698 ALA A C 1
ATOM 5350 O O . ALA A 1 698 ? 44.890 -22.856 -1.864 1.00 80.44 698 ALA A O 1
ATOM 5351 N N . ASP A 1 699 ? 44.411 -20.707 -1.418 1.00 81.00 699 ASP A N 1
ATOM 5352 C CA . ASP A 1 699 ? 44.626 -20.793 0.024 1.00 81.00 699 ASP A CA 1
ATOM 5353 C C . ASP A 1 699 ? 43.360 -21.348 0.692 1.00 81.00 699 ASP A C 1
ATOM 5355 O O . ASP A 1 699 ? 42.341 -20.663 0.810 1.00 81.00 699 ASP A O 1
ATOM 5359 N N . SER A 1 700 ? 43.427 -22.610 1.120 1.00 83.81 700 SER A N 1
ATOM 5360 C CA . SER A 1 700 ? 42.334 -23.333 1.776 1.00 83.81 700 SER A CA 1
ATOM 5361 C C . SER A 1 700 ? 42.299 -23.147 3.296 1.00 83.81 700 SER A C 1
ATOM 5363 O O . SER A 1 700 ? 41.456 -23.748 3.961 1.00 83.81 700 SER A O 1
ATOM 5365 N N . THR A 1 701 ? 43.159 -22.301 3.877 1.00 87.50 701 THR A N 1
ATOM 5366 C CA . THR A 1 701 ? 43.280 -22.149 5.340 1.00 87.50 701 THR A CA 1
ATOM 5367 C C . THR A 1 701 ? 41.965 -21.714 5.996 1.00 87.50 701 THR A C 1
ATOM 5369 O O . THR A 1 701 ? 41.555 -22.290 7.008 1.00 87.50 701 THR A O 1
ATOM 5372 N N . ALA A 1 702 ? 41.266 -20.734 5.413 1.00 85.12 702 ALA A N 1
ATOM 5373 C CA . ALA A 1 702 ? 39.996 -20.234 5.945 1.00 85.12 702 ALA A CA 1
ATOM 5374 C C . ALA A 1 702 ? 38.856 -21.255 5.801 1.00 85.12 702 ALA A C 1
ATOM 5376 O O . ALA A 1 702 ? 38.097 -21.457 6.745 1.00 85.12 702 ALA A O 1
ATOM 5377 N N . LEU A 1 703 ? 38.776 -21.948 4.658 1.00 89.50 703 LEU A N 1
ATOM 5378 C CA . LEU A 1 703 ? 37.812 -23.031 4.442 1.00 89.50 703 LEU A CA 1
ATOM 5379 C C . LEU A 1 703 ? 38.038 -24.182 5.433 1.00 89.50 703 LEU A C 1
ATOM 5381 O O . LEU A 1 703 ? 37.094 -24.630 6.076 1.00 89.50 703 LEU A O 1
ATOM 5385 N N . ASN A 1 704 ? 39.290 -24.609 5.629 1.00 90.00 704 ASN A N 1
ATOM 5386 C CA . ASN A 1 704 ? 39.643 -25.641 6.609 1.00 90.00 704 ASN A CA 1
ATOM 5387 C C . ASN A 1 704 ? 39.290 -25.211 8.045 1.00 90.00 704 ASN A C 1
ATOM 5389 O O . ASN A 1 704 ? 38.890 -26.045 8.854 1.00 90.00 704 ASN A O 1
ATOM 5393 N N . SER A 1 705 ? 39.403 -23.915 8.357 1.00 88.19 705 SER A N 1
ATOM 5394 C CA . SER A 1 705 ? 39.002 -23.365 9.658 1.00 88.19 705 SER A CA 1
ATOM 5395 C C . SER A 1 705 ? 37.481 -23.377 9.838 1.00 88.19 705 SER A C 1
ATOM 5397 O O . SER A 1 705 ? 37.005 -23.829 10.874 1.00 88.19 705 SER A O 1
ATOM 5399 N N . ALA A 1 706 ? 36.713 -22.958 8.827 1.00 87.56 706 ALA A N 1
ATOM 5400 C CA . ALA A 1 706 ? 35.248 -23.017 8.852 1.00 87.56 706 ALA A CA 1
ATOM 5401 C C . ALA A 1 706 ? 34.735 -24.462 8.967 1.00 87.56 706 ALA A C 1
ATOM 5403 O O . ALA A 1 706 ? 33.828 -24.730 9.747 1.00 87.56 706 ALA A O 1
ATOM 5404 N N . ILE A 1 707 ? 35.372 -25.410 8.270 1.00 92.31 707 ILE A N 1
ATOM 5405 C CA . ILE A 1 707 ? 35.105 -26.850 8.412 1.00 92.31 707 ILE A CA 1
ATOM 5406 C C . ILE A 1 707 ? 35.373 -27.316 9.849 1.00 92.31 707 ILE A C 1
ATOM 5408 O O . ILE A 1 707 ? 34.555 -28.033 10.418 1.00 92.31 707 ILE A O 1
ATOM 5412 N N . ALA A 1 708 ? 36.480 -26.887 10.460 1.00 90.44 708 ALA A N 1
ATOM 5413 C CA . ALA A 1 708 ? 36.809 -27.252 11.835 1.00 90.44 708 ALA A CA 1
ATOM 5414 C C . ALA A 1 708 ? 35.832 -26.660 12.868 1.00 90.44 708 ALA A C 1
ATOM 5416 O O . ALA A 1 708 ? 35.551 -27.316 13.868 1.00 90.44 708 ALA A O 1
ATOM 5417 N N . GLU A 1 709 ? 35.314 -25.445 12.656 1.00 86.56 709 GLU A N 1
ATOM 5418 C CA . GLU A 1 709 ? 34.255 -24.867 13.500 1.00 86.56 709 GLU A CA 1
ATOM 5419 C C . GLU A 1 709 ? 32.912 -25.575 13.290 1.00 86.56 709 GLU A C 1
ATOM 5421 O O . GLU A 1 709 ? 32.228 -25.893 14.262 1.00 86.56 709 GLU A O 1
ATOM 5426 N N . ALA A 1 710 ? 32.564 -25.884 12.041 1.00 88.88 710 ALA A N 1
ATOM 5427 C CA . ALA A 1 710 ? 31.376 -26.653 11.692 1.00 88.88 710 ALA A CA 1
ATOM 5428 C C . ALA A 1 710 ? 31.384 -28.052 12.340 1.00 88.88 710 ALA A C 1
ATOM 5430 O O . ALA A 1 710 ? 30.362 -28.487 12.866 1.00 88.88 710 ALA A O 1
ATOM 5431 N N . ASP A 1 711 ? 32.544 -28.715 12.401 1.00 91.06 711 ASP A N 1
ATOM 5432 C CA . ASP A 1 711 ? 32.726 -30.025 13.048 1.00 91.06 711 ASP A CA 1
ATOM 5433 C C . ASP A 1 711 ? 32.546 -29.998 14.587 1.00 91.06 711 ASP A C 1
ATOM 5435 O O . ASP A 1 711 ? 32.461 -31.058 15.211 1.00 91.06 711 ASP A O 1
ATOM 5439 N N . LYS A 1 712 ? 32.479 -28.819 15.230 1.00 89.75 712 LYS A N 1
ATOM 5440 C CA . LYS A 1 712 ? 32.213 -28.701 16.682 1.00 89.75 712 LYS A CA 1
ATOM 5441 C C . LYS A 1 712 ? 30.728 -28.733 17.032 1.00 89.75 712 LYS A C 1
ATOM 5443 O O . LYS A 1 712 ? 30.395 -28.948 18.201 1.00 89.75 712 LYS A O 1
ATOM 5448 N N . LEU A 1 713 ? 29.858 -28.466 16.062 1.00 89.50 713 LEU A N 1
ATOM 5449 C CA . LEU A 1 713 ? 28.414 -28.477 16.264 1.00 89.50 713 LEU A CA 1
ATOM 5450 C C . LEU A 1 713 ? 27.935 -29.916 16.475 1.00 89.50 713 LEU A C 1
ATOM 5452 O O . LEU A 1 713 ? 28.543 -30.865 15.976 1.00 89.50 713 LEU A O 1
ATOM 5456 N N . LYS A 1 714 ? 26.843 -30.095 17.219 1.00 86.75 714 LYS A N 1
ATOM 5457 C CA . LYS A 1 714 ? 26.297 -31.419 17.534 1.00 86.75 714 LYS A CA 1
ATOM 5458 C C . LYS A 1 714 ? 24.884 -31.545 17.000 1.00 86.75 714 LYS A C 1
ATOM 5460 O O . LYS A 1 714 ? 24.028 -30.735 17.324 1.00 86.75 714 LYS A O 1
ATOM 5465 N N . GLU A 1 715 ? 24.633 -32.634 16.287 1.00 85.75 715 GLU A N 1
ATOM 5466 C CA . GLU A 1 715 ? 23.319 -32.967 15.727 1.00 85.75 715 GLU A CA 1
ATOM 5467 C C . GLU A 1 715 ? 22.186 -32.916 16.751 1.00 85.75 715 GLU A C 1
ATOM 5469 O O . GLU A 1 715 ? 21.083 -32.484 16.445 1.00 85.75 715 GLU A O 1
ATOM 5474 N N . ALA A 1 716 ? 22.472 -33.311 17.993 1.00 80.12 716 ALA A N 1
ATOM 5475 C CA . ALA A 1 716 ? 21.487 -33.341 19.066 1.00 80.12 716 ALA A CA 1
ATOM 5476 C C . ALA A 1 716 ? 20.907 -31.960 19.427 1.00 80.12 716 ALA A C 1
ATOM 5478 O O . ALA A 1 716 ? 19.790 -31.912 19.940 1.00 80.12 716 ALA A O 1
ATOM 5479 N N . ASP A 1 717 ? 21.635 -30.873 19.156 1.00 82.06 717 ASP A N 1
ATOM 5480 C CA . ASP A 1 717 ? 21.267 -29.513 19.569 1.00 82.06 717 ASP A CA 1
ATOM 5481 C C . ASP A 1 717 ? 20.351 -28.814 18.538 1.00 82.06 717 ASP A C 1
ATOM 5483 O O . ASP A 1 717 ? 19.756 -27.778 18.832 1.00 82.06 717 ASP A O 1
ATOM 5487 N N . TYR A 1 718 ? 20.192 -29.394 17.341 1.00 85.00 718 TYR A N 1
ATOM 5488 C CA . TYR A 1 718 ? 19.481 -28.792 16.208 1.00 85.00 718 TYR A CA 1
ATOM 5489 C C . TYR A 1 718 ? 18.403 -29.721 15.638 1.00 85.00 718 TYR A C 1
ATOM 5491 O O . TYR A 1 718 ? 18.455 -30.938 15.810 1.00 85.00 718 TYR A O 1
ATOM 5499 N N . THR A 1 719 ? 17.402 -29.164 14.955 1.00 84.00 719 THR A N 1
ATOM 5500 C CA . THR A 1 719 ? 16.337 -29.958 14.319 1.00 84.00 719 THR A CA 1
ATOM 5501 C C . THR A 1 719 ? 16.897 -30.855 13.218 1.00 84.00 719 THR A C 1
ATOM 5503 O O . THR A 1 719 ? 17.787 -30.451 12.461 1.00 84.00 719 THR A O 1
ATOM 5506 N N . SER A 1 720 ? 16.322 -32.049 13.065 1.00 83.12 720 SER A N 1
ATOM 5507 C CA . SER A 1 720 ? 16.788 -33.047 12.091 1.00 83.12 720 SER A CA 1
ATOM 5508 C C . SER A 1 720 ? 16.835 -32.503 10.651 1.00 83.12 720 SER A C 1
ATOM 5510 O O . SER A 1 720 ? 17.755 -32.803 9.888 1.00 83.12 720 SER A O 1
ATOM 5512 N N . ALA A 1 721 ? 15.870 -31.652 10.280 1.00 79.56 721 ALA A N 1
ATOM 5513 C CA . ALA A 1 721 ? 15.782 -31.053 8.947 1.00 79.56 721 ALA A CA 1
ATOM 5514 C C . ALA A 1 721 ? 16.879 -30.006 8.682 1.00 79.56 721 ALA A C 1
ATOM 5516 O O . ALA A 1 721 ? 17.538 -30.058 7.641 1.00 79.56 721 ALA A O 1
ATOM 5517 N N . SER A 1 722 ? 17.101 -29.071 9.615 1.00 87.38 722 SER A N 1
ATOM 5518 C CA . SER A 1 722 ? 18.137 -28.039 9.454 1.00 87.38 722 SER A CA 1
ATOM 5519 C C . SER A 1 722 ? 19.546 -28.637 9.518 1.00 87.38 722 SER A C 1
ATOM 5521 O O . SER A 1 722 ? 20.429 -28.236 8.756 1.00 87.38 722 SER A O 1
ATOM 5523 N N . TRP A 1 723 ? 19.727 -29.670 10.345 1.00 90.81 723 TRP A N 1
ATOM 5524 C CA . TRP A 1 723 ? 20.978 -30.408 10.449 1.00 90.81 723 TRP A CA 1
ATOM 5525 C C . TRP A 1 723 ? 21.338 -31.149 9.158 1.00 90.81 723 TRP A C 1
ATOM 5527 O O . TRP A 1 723 ? 22.486 -31.087 8.723 1.00 90.81 723 TRP A O 1
ATOM 5537 N N . SER A 1 724 ? 20.370 -31.791 8.491 1.00 86.31 724 SER A N 1
ATOM 5538 C CA . SER A 1 724 ? 20.621 -32.514 7.235 1.00 86.31 724 SER A CA 1
ATOM 5539 C C . SER A 1 724 ? 21.182 -31.602 6.136 1.00 86.31 724 SER A C 1
ATOM 5541 O O . SER A 1 724 ? 22.130 -31.981 5.449 1.00 86.31 724 SER A O 1
ATOM 5543 N N . ALA A 1 725 ? 20.634 -30.391 5.983 1.00 86.19 725 ALA A N 1
ATOM 5544 C CA . ALA A 1 725 ? 21.100 -29.422 4.987 1.00 86.19 725 ALA A CA 1
ATOM 5545 C C . ALA A 1 725 ? 22.506 -28.875 5.311 1.00 86.19 725 ALA A C 1
ATOM 5547 O O . ALA A 1 725 ? 23.344 -28.684 4.422 1.00 86.19 725 ALA A O 1
ATOM 5548 N N . PHE A 1 726 ? 22.790 -28.654 6.596 1.00 93.81 726 PHE A N 1
ATOM 5549 C CA . PHE A 1 726 ? 24.119 -28.281 7.072 1.00 93.81 726 PHE A CA 1
ATOM 5550 C C . PHE A 1 726 ? 25.152 -29.395 6.842 1.00 93.81 726 PHE A C 1
ATOM 5552 O O . PHE A 1 726 ? 26.228 -29.129 6.304 1.00 93.81 726 PHE A O 1
ATOM 5559 N N . ALA A 1 727 ? 24.810 -30.645 7.167 1.00 90.81 727 ALA A N 1
ATOM 5560 C CA . ALA A 1 727 ? 25.684 -31.804 7.005 1.00 90.81 727 ALA A CA 1
ATOM 5561 C C . ALA A 1 727 ? 26.069 -32.052 5.536 1.00 90.81 727 ALA A C 1
ATOM 5563 O O . ALA A 1 727 ? 27.233 -32.335 5.243 1.00 90.81 727 ALA A O 1
ATOM 5564 N N . GLU A 1 728 ? 25.126 -31.890 4.603 1.00 90.12 728 GLU A N 1
ATOM 5565 C CA . GLU A 1 728 ? 25.394 -31.969 3.161 1.00 90.12 728 GLU A CA 1
ATOM 5566 C C . GLU A 1 728 ? 26.371 -30.875 2.707 1.00 90.12 728 GLU A C 1
ATOM 5568 O O . GLU A 1 728 ? 27.347 -31.143 2.002 1.00 90.12 728 GLU A O 1
ATOM 5573 N N . THR A 1 729 ? 26.162 -29.640 3.164 1.00 90.69 729 THR A N 1
ATOM 5574 C CA . THR A 1 729 ? 27.028 -28.513 2.795 1.00 90.69 729 THR A CA 1
ATOM 5575 C C . THR A 1 729 ? 28.438 -28.668 3.371 1.00 90.69 729 THR A C 1
ATOM 5577 O O . THR A 1 729 ? 29.422 -28.392 2.684 1.00 90.69 729 THR A O 1
ATOM 5580 N N . LEU A 1 730 ? 28.562 -29.189 4.595 1.00 92.44 730 LEU A N 1
ATOM 5581 C CA . LEU A 1 730 ? 29.840 -29.553 5.207 1.00 92.44 730 LEU A CA 1
ATOM 5582 C C . LEU A 1 730 ? 30.560 -30.662 4.426 1.00 92.44 730 LEU A C 1
ATOM 5584 O O . LEU A 1 730 ? 31.775 -30.586 4.232 1.00 92.44 730 LEU A O 1
ATOM 5588 N N . ALA A 1 731 ? 29.833 -31.668 3.931 1.00 89.44 731 ALA A N 1
ATOM 5589 C CA . ALA A 1 731 ? 30.404 -32.703 3.071 1.00 89.44 731 ALA A CA 1
ATOM 5590 C C . ALA A 1 731 ? 30.919 -32.121 1.742 1.00 89.44 731 ALA A C 1
ATOM 5592 O O . ALA A 1 731 ? 32.032 -32.442 1.322 1.00 89.44 731 ALA A O 1
ATOM 5593 N N . ASN A 1 732 ? 30.163 -31.208 1.126 1.00 87.88 732 ASN A N 1
ATOM 5594 C CA . ASN A 1 732 ? 30.567 -30.519 -0.102 1.00 87.88 732 ASN A CA 1
ATOM 5595 C C . ASN A 1 732 ? 31.802 -29.630 0.114 1.00 87.88 732 ASN A C 1
ATOM 5597 O O . ASN A 1 732 ? 32.730 -29.662 -0.694 1.00 87.88 732 ASN A O 1
ATOM 5601 N N . ALA A 1 733 ? 31.866 -28.902 1.232 1.00 89.12 733 ALA A N 1
ATOM 5602 C CA . ALA A 1 733 ? 33.036 -28.115 1.617 1.00 89.12 733 ALA A CA 1
ATOM 5603 C C . ALA A 1 733 ? 34.291 -28.994 1.801 1.00 89.12 733 ALA A C 1
ATOM 5605 O O . ALA A 1 733 ? 35.381 -28.612 1.372 1.00 89.12 733 ALA A O 1
ATOM 5606 N N . LYS A 1 734 ? 34.140 -30.203 2.364 1.00 89.69 734 LYS A N 1
ATOM 5607 C CA . LYS A 1 734 ? 35.225 -31.195 2.508 1.00 89.69 734 LYS A CA 1
ATOM 5608 C C . LYS A 1 734 ? 35.678 -31.810 1.176 1.00 89.69 734 LYS A C 1
ATOM 5610 O O . LYS A 1 734 ? 36.807 -32.287 1.094 1.00 89.69 734 LYS A O 1
ATOM 5615 N N . ALA A 1 735 ? 34.834 -31.800 0.144 1.00 88.44 735 ALA A N 1
ATOM 5616 C CA . ALA A 1 735 ? 35.116 -32.407 -1.160 1.00 88.44 735 ALA A CA 1
ATOM 5617 C C . ALA A 1 735 ? 35.868 -31.487 -2.146 1.00 88.44 735 ALA A C 1
ATOM 5619 O O . ALA A 1 735 ? 36.205 -31.925 -3.247 1.00 88.44 735 ALA A O 1
ATOM 5620 N N . VAL A 1 736 ? 36.142 -30.227 -1.783 1.00 87.75 736 VAL A N 1
ATOM 5621 C CA . VAL A 1 736 ? 36.857 -29.270 -2.645 1.00 87.75 736 VAL A CA 1
ATOM 5622 C C . VAL A 1 736 ? 38.283 -29.762 -2.943 1.00 87.75 736 VAL A C 1
ATOM 5624 O O . VAL A 1 736 ? 39.109 -29.880 -2.037 1.00 87.75 736 VAL A O 1
ATOM 5627 N N . ASP A 1 737 ? 38.595 -30.015 -4.224 1.00 81.12 737 ASP A N 1
ATOM 5628 C CA . ASP A 1 737 ? 39.936 -30.428 -4.676 1.00 81.12 737 ASP A CA 1
ATOM 5629 C C . ASP A 1 737 ? 40.942 -29.277 -4.550 1.00 81.12 737 ASP A C 1
ATOM 5631 O O . ASP A 1 737 ? 41.081 -28.423 -5.429 1.00 81.12 737 ASP A O 1
ATOM 5635 N N . GLN A 1 738 ? 41.693 -29.285 -3.453 1.00 75.19 738 GLN A N 1
ATOM 5636 C CA . GLN A 1 738 ? 42.635 -28.222 -3.106 1.00 75.19 738 GLN A CA 1
ATOM 5637 C C . GLN A 1 738 ? 43.815 -28.091 -4.088 1.00 75.19 738 GLN A C 1
ATOM 5639 O O . GLN A 1 738 ? 44.519 -27.083 -4.063 1.00 75.19 738 GLN A O 1
ATOM 5644 N N . ASN A 1 739 ? 44.037 -29.066 -4.980 1.00 74.88 739 ASN A N 1
ATOM 5645 C CA . ASN A 1 739 ? 45.119 -29.000 -5.966 1.00 74.88 739 ASN A CA 1
ATOM 5646 C C . ASN A 1 739 ? 44.743 -28.225 -7.236 1.00 74.88 739 ASN A C 1
ATOM 5648 O O . ASN A 1 739 ? 45.640 -27.787 -7.962 1.00 74.88 739 ASN A O 1
ATOM 5652 N N . ASN A 1 740 ? 43.443 -28.048 -7.500 1.00 78.12 740 ASN A N 1
ATOM 5653 C CA . ASN A 1 740 ? 42.943 -27.431 -8.731 1.00 78.12 740 ASN A CA 1
ATOM 5654 C C . ASN A 1 740 ? 41.824 -26.398 -8.515 1.00 78.12 740 ASN A C 1
ATOM 5656 O O . ASN A 1 740 ? 41.472 -25.694 -9.462 1.00 78.12 740 ASN A O 1
ATOM 5660 N N . ALA A 1 741 ? 41.265 -26.284 -7.306 1.00 78.06 741 ALA A N 1
ATOM 5661 C CA . ALA A 1 741 ? 40.233 -25.302 -7.000 1.00 78.06 741 ALA A CA 1
ATOM 5662 C C . ALA A 1 741 ? 40.755 -23.862 -7.126 1.00 78.06 741 ALA A C 1
ATOM 5664 O O . ALA A 1 741 ? 41.889 -23.544 -6.760 1.00 78.06 741 ALA A O 1
ATOM 5665 N N . THR A 1 742 ? 39.895 -22.974 -7.626 1.00 80.12 742 THR A N 1
ATOM 5666 C CA . THR A 1 742 ? 40.149 -21.531 -7.633 1.00 80.12 742 THR A CA 1
ATOM 5667 C C . THR A 1 742 ? 39.899 -20.945 -6.245 1.00 80.12 742 THR A C 1
ATOM 5669 O O . THR A 1 742 ? 39.130 -21.503 -5.460 1.00 80.12 742 THR A O 1
ATOM 5672 N N . GLN A 1 743 ? 40.490 -19.782 -5.948 1.00 81.75 743 GLN A N 1
ATOM 5673 C CA . GLN A 1 743 ? 40.228 -19.099 -4.676 1.00 81.75 743 GLN A CA 1
ATOM 5674 C C . GLN A 1 743 ? 38.732 -18.809 -4.492 1.00 81.75 743 GLN A C 1
ATOM 5676 O O . GLN A 1 743 ? 38.199 -19.039 -3.418 1.00 81.75 743 GLN A O 1
ATOM 5681 N N . ALA A 1 744 ? 38.036 -18.425 -5.568 1.00 82.31 744 ALA A N 1
ATOM 5682 C CA . ALA A 1 744 ? 36.593 -18.207 -5.550 1.00 82.31 744 ALA A CA 1
ATOM 5683 C C . ALA A 1 744 ? 35.792 -19.482 -5.229 1.00 82.31 744 ALA A C 1
ATOM 5685 O O . ALA A 1 744 ? 34.791 -19.399 -4.531 1.00 82.31 744 ALA A O 1
ATOM 5686 N N . ALA A 1 745 ? 36.218 -20.660 -5.699 1.00 82.69 745 ALA A N 1
ATOM 5687 C CA . ALA A 1 745 ? 35.559 -21.923 -5.357 1.00 82.69 745 ALA A CA 1
ATOM 5688 C C . ALA A 1 745 ? 35.782 -22.306 -3.883 1.00 82.69 745 ALA A C 1
ATOM 5690 O O . ALA A 1 745 ? 34.862 -22.795 -3.231 1.00 82.69 745 ALA A O 1
ATOM 5691 N N . VAL A 1 746 ? 36.979 -22.044 -3.346 1.00 86.75 746 VAL A N 1
ATOM 5692 C CA . VAL A 1 746 ? 37.292 -22.219 -1.917 1.00 86.75 746 VAL A CA 1
ATOM 5693 C C . VAL A 1 746 ? 36.498 -21.235 -1.049 1.00 86.75 746 VAL A C 1
ATOM 5695 O O . VAL A 1 746 ? 35.934 -21.638 -0.033 1.00 86.75 746 VAL A O 1
ATOM 5698 N N . ASP A 1 747 ? 36.405 -19.970 -1.462 1.00 86.12 747 ASP A N 1
ATOM 5699 C CA . ASP A 1 747 ? 35.628 -18.939 -0.767 1.00 86.12 747 ASP A CA 1
ATOM 5700 C C . ASP A 1 747 ? 34.122 -19.229 -0.829 1.00 86.12 747 ASP A C 1
ATOM 5702 O O . ASP A 1 747 ? 33.451 -19.141 0.194 1.00 86.12 747 ASP A O 1
ATOM 5706 N N . ALA A 1 748 ? 33.598 -19.668 -1.977 1.00 86.12 748 ALA A N 1
ATOM 5707 C CA . ALA A 1 748 ? 32.194 -20.052 -2.127 1.00 86.12 748 ALA A CA 1
ATOM 5708 C C . ALA A 1 748 ? 31.838 -21.293 -1.296 1.00 86.12 748 ALA A C 1
ATOM 5710 O O . ALA A 1 748 ? 30.760 -21.352 -0.710 1.00 86.12 748 ALA A O 1
ATOM 5711 N N . ALA A 1 749 ? 32.739 -22.276 -1.203 1.00 87.56 749 ALA A N 1
ATOM 5712 C CA . ALA A 1 749 ? 32.553 -23.426 -0.321 1.00 87.56 749 ALA A CA 1
ATOM 5713 C C . ALA A 1 749 ? 32.546 -23.014 1.162 1.00 87.56 749 ALA A C 1
ATOM 5715 O O . ALA A 1 749 ? 31.757 -23.553 1.939 1.00 87.56 749 ALA A O 1
ATOM 5716 N N . ARG A 1 750 ? 33.376 -22.032 1.548 1.00 92.19 750 ARG A N 1
ATOM 5717 C CA . ARG A 1 750 ? 33.387 -21.463 2.906 1.00 92.19 750 ARG A CA 1
ATOM 5718 C C . ARG A 1 750 ? 32.080 -20.727 3.184 1.00 92.19 750 ARG A C 1
ATOM 5720 O O . ARG A 1 750 ? 31.421 -21.034 4.165 1.00 92.19 750 ARG A O 1
ATOM 5727 N N . GLU A 1 751 ? 31.699 -19.795 2.317 1.00 89.44 751 GLU A N 1
ATOM 5728 C CA . GLU A 1 751 ? 30.480 -18.990 2.462 1.00 89.44 751 GLU A CA 1
ATOM 5729 C C . GLU A 1 751 ? 29.222 -19.858 2.444 1.00 89.44 751 GLU A C 1
ATOM 5731 O O . GLU A 1 751 ? 28.303 -19.629 3.224 1.00 89.44 751 GLU A O 1
ATOM 5736 N N . GLY A 1 752 ? 29.192 -20.892 1.600 1.00 91.06 752 GLY A N 1
ATOM 5737 C CA . GLY A 1 752 ? 28.127 -21.888 1.589 1.00 91.06 752 GLY A CA 1
ATOM 5738 C C . GLY A 1 752 ? 28.017 -22.613 2.929 1.00 91.06 752 GLY A C 1
ATOM 5739 O O . GLY A 1 752 ? 26.917 -22.724 3.469 1.00 91.06 752 GLY A O 1
ATOM 5740 N N . LEU A 1 753 ? 29.146 -23.050 3.495 1.00 92.81 753 LEU A N 1
ATOM 5741 C CA . LEU A 1 753 ? 29.189 -23.694 4.807 1.00 92.81 753 LEU A CA 1
ATOM 5742 C C . LEU A 1 753 ? 28.769 -22.746 5.940 1.00 92.81 753 LEU A C 1
ATOM 5744 O O . LEU A 1 753 ? 27.941 -23.126 6.763 1.00 92.81 753 LEU A O 1
ATOM 5748 N N . GLU A 1 754 ? 29.273 -21.512 5.961 1.00 90.94 754 GLU A N 1
ATOM 5749 C CA . GLU A 1 754 ? 28.901 -20.481 6.943 1.00 90.94 754 GLU A CA 1
ATOM 5750 C C . GLU A 1 754 ? 27.407 -20.127 6.847 1.00 90.94 754 GLU A C 1
ATOM 5752 O O . GLU A 1 754 ? 26.717 -19.993 7.859 1.00 90.94 754 GLU A O 1
ATOM 5757 N N . LEU A 1 755 ? 26.866 -20.045 5.629 1.00 88.81 755 LEU A N 1
ATOM 5758 C CA . LEU A 1 755 ? 25.444 -19.819 5.397 1.00 88.81 755 LEU A CA 1
ATOM 5759 C C . LEU A 1 755 ? 24.604 -21.007 5.875 1.00 88.81 755 LEU A C 1
ATOM 5761 O O . LEU A 1 755 ? 23.579 -20.801 6.523 1.00 88.81 755 LEU A O 1
ATOM 5765 N N . ALA A 1 756 ? 25.009 -22.239 5.570 1.00 87.88 756 ALA A N 1
ATOM 5766 C CA . ALA A 1 756 ? 24.312 -23.430 6.041 1.00 87.88 756 ALA A CA 1
ATOM 5767 C C . ALA A 1 756 ? 24.357 -23.529 7.574 1.00 87.88 756 ALA A C 1
ATOM 5769 O O . ALA A 1 756 ? 23.343 -23.845 8.191 1.00 87.88 756 ALA A O 1
ATOM 5770 N N . GLN A 1 757 ? 25.484 -23.157 8.189 1.00 88.50 757 GLN A N 1
ATOM 5771 C CA . GLN A 1 757 ? 25.624 -23.040 9.639 1.00 88.50 757 GLN A CA 1
ATOM 5772 C C . GLN A 1 757 ? 24.662 -21.993 10.219 1.00 88.50 757 GLN A C 1
ATOM 5774 O O . GLN A 1 757 ? 24.022 -22.250 11.231 1.00 88.50 757 GLN A O 1
ATOM 5779 N N . SER A 1 758 ? 24.488 -20.843 9.555 1.00 85.19 758 SER A N 1
ATOM 5780 C CA . SER A 1 758 ? 23.543 -19.795 9.986 1.00 85.19 758 SER A CA 1
ATOM 5781 C C . SER A 1 758 ? 22.062 -20.184 9.868 1.00 85.19 758 SER A C 1
ATOM 5783 O O . SER A 1 758 ? 21.205 -19.524 10.448 1.00 85.19 758 SER A O 1
ATOM 5785 N N . LYS A 1 759 ? 21.754 -21.240 9.104 1.00 86.50 759 LYS A N 1
ATOM 5786 C CA . LYS A 1 759 ? 20.395 -21.754 8.878 1.00 86.50 759 LYS A CA 1
ATOM 5787 C C . LYS A 1 759 ? 20.041 -22.935 9.783 1.00 86.50 759 LYS A C 1
ATOM 5789 O O . LYS A 1 759 ? 18.945 -23.481 9.654 1.00 86.50 759 LYS A O 1
ATOM 5794 N N . LEU A 1 760 ? 20.954 -23.343 10.663 1.00 84.44 760 LEU A N 1
ATOM 5795 C CA . LEU A 1 760 ? 20.660 -24.320 11.699 1.00 84.44 760 LEU A CA 1
ATOM 5796 C C . LEU A 1 760 ? 19.567 -23.779 12.627 1.00 84.44 760 LEU A C 1
ATOM 5798 O O . LEU A 1 760 ? 19.607 -22.625 13.050 1.00 84.44 760 LEU A O 1
ATOM 5802 N N . ILE A 1 761 ? 18.587 -24.624 12.931 1.00 81.06 761 ILE A N 1
ATOM 5803 C CA . ILE A 1 761 ? 17.475 -24.307 13.827 1.00 81.06 761 ILE A CA 1
ATOM 5804 C C . ILE A 1 761 ? 17.700 -25.113 15.098 1.00 81.06 761 ILE A C 1
ATOM 5806 O O . ILE A 1 761 ? 17.690 -26.343 15.047 1.00 81.06 761 ILE A O 1
ATOM 5810 N N . GLU A 1 762 ? 17.946 -24.431 16.213 1.00 80.19 762 GLU A N 1
ATOM 5811 C CA . GLU A 1 762 ? 18.108 -25.064 17.526 1.00 80.19 762 GLU A CA 1
ATOM 5812 C C . GLU A 1 762 ? 16.824 -25.798 17.934 1.00 80.19 762 GLU A C 1
ATOM 5814 O O . GLU A 1 762 ? 15.717 -25.372 17.595 1.00 80.19 762 GLU A O 1
ATOM 5819 N N . LYS A 1 763 ? 16.956 -26.912 18.658 1.00 76.44 763 LYS A N 1
ATOM 5820 C CA . LYS A 1 763 ? 15.789 -27.588 19.237 1.00 76.44 763 LYS A CA 1
ATOM 5821 C C . LYS A 1 763 ? 15.174 -26.730 20.346 1.00 76.44 763 LYS A C 1
ATOM 5823 O O . LYS A 1 763 ? 15.879 -26.195 21.198 1.00 76.44 763 LYS A O 1
ATOM 5828 N N . THR A 1 764 ? 13.848 -26.648 20.355 1.00 74.62 764 THR A N 1
ATOM 5829 C CA . THR A 1 764 ? 13.063 -25.886 21.335 1.00 74.62 764 THR A CA 1
ATOM 5830 C C . THR A 1 764 ? 13.215 -26.468 22.748 1.00 74.62 764 THR A C 1
ATOM 5832 O O . THR A 1 764 ? 13.234 -27.688 22.929 1.00 74.62 764 THR A O 1
ATOM 5835 N N . SER A 1 765 ? 13.313 -25.603 23.767 1.00 77.50 765 SER A N 1
ATOM 5836 C CA . SER A 1 765 ? 13.463 -26.014 25.170 1.00 77.50 765 SER A CA 1
ATOM 5837 C C . SER A 1 765 ? 12.108 -26.112 25.869 1.00 77.50 765 SER A C 1
ATOM 5839 O O . SER A 1 765 ? 11.374 -25.133 25.967 1.00 77.50 765 SER A O 1
ATOM 5841 N N . PHE A 1 766 ? 11.816 -27.281 26.440 1.00 81.81 766 PHE A N 1
ATOM 5842 C CA . PHE A 1 766 ? 10.573 -27.562 27.173 1.00 81.81 766 PHE A CA 1
ATOM 5843 C C . PHE A 1 766 ? 10.710 -27.402 28.693 1.00 81.81 766 PHE A C 1
ATOM 5845 O O . PHE A 1 766 ? 9.760 -27.650 29.429 1.00 81.81 766 PHE A O 1
ATOM 5852 N N . ALA A 1 767 ? 11.875 -26.975 29.193 1.00 81.62 767 ALA A N 1
ATOM 5853 C CA . ALA A 1 767 ? 12.145 -26.927 30.632 1.00 81.62 767 ALA A CA 1
ATOM 5854 C C . ALA A 1 767 ? 11.120 -26.072 31.405 1.00 81.62 767 ALA A C 1
ATOM 5856 O O . ALA A 1 767 ? 10.575 -26.533 32.405 1.00 81.62 767 ALA A O 1
ATOM 5857 N N . GLY A 1 768 ? 10.800 -24.873 30.902 1.00 81.56 768 GLY A N 1
ATOM 5858 C CA . GLY A 1 768 ? 9.814 -23.983 31.529 1.00 81.56 768 GLY A CA 1
ATOM 5859 C C . GLY A 1 768 ? 8.379 -24.519 31.471 1.00 81.56 768 GLY A C 1
ATOM 5860 O O . GLY A 1 768 ? 7.636 -24.391 32.442 1.00 81.56 768 GLY A O 1
ATOM 5861 N N . LEU A 1 769 ? 8.002 -25.184 30.374 1.00 87.38 769 LEU A N 1
ATOM 5862 C CA . LEU A 1 769 ? 6.697 -25.840 30.249 1.00 87.38 769 LEU A CA 1
ATOM 5863 C C . LEU A 1 769 ? 6.565 -27.012 31.222 1.00 87.38 769 LEU A C 1
ATOM 5865 O O . LEU A 1 769 ? 5.535 -27.154 31.875 1.00 87.38 769 LEU A O 1
ATOM 5869 N N . ASN A 1 770 ? 7.631 -27.792 31.397 1.00 87.62 770 ASN A N 1
ATOM 5870 C CA . ASN A 1 770 ? 7.649 -28.932 32.308 1.00 87.62 770 ASN A CA 1
ATOM 5871 C C . ASN A 1 770 ? 7.564 -28.494 33.777 1.00 87.62 770 ASN A C 1
ATOM 5873 O O . ASN A 1 770 ? 6.877 -29.140 34.571 1.00 87.62 770 ASN A O 1
ATOM 5877 N N . GLU A 1 771 ? 8.204 -27.381 34.142 1.00 85.88 771 GLU A N 1
ATOM 5878 C CA . GLU A 1 771 ? 8.044 -26.764 35.465 1.00 85.88 771 GLU A CA 1
ATOM 5879 C C . GLU A 1 771 ? 6.613 -26.251 35.687 1.00 85.88 771 GLU A C 1
ATOM 5881 O O . GLU A 1 771 ? 6.025 -26.510 36.740 1.00 85.88 771 GLU A O 1
ATOM 5886 N N . ALA A 1 772 ? 6.023 -25.582 34.691 1.00 85.56 772 ALA A N 1
ATOM 5887 C CA . ALA A 1 772 ? 4.651 -25.086 34.766 1.00 85.56 772 ALA A CA 1
ATOM 5888 C C . ALA A 1 772 ? 3.639 -26.237 34.917 1.00 85.56 772 ALA A C 1
ATOM 5890 O O . ALA A 1 772 ? 2.780 -26.185 35.801 1.00 85.56 772 ALA A O 1
ATOM 5891 N N . ILE A 1 773 ? 3.777 -27.308 34.124 1.00 89.12 773 ILE A N 1
ATOM 5892 C CA . ILE A 1 773 ? 2.949 -28.520 34.224 1.00 89.12 773 ILE A CA 1
ATOM 5893 C C . ILE A 1 773 ? 3.035 -29.104 35.636 1.00 89.12 773 ILE A C 1
ATOM 5895 O O . ILE A 1 773 ? 1.997 -29.333 36.255 1.00 89.12 773 ILE A O 1
ATOM 5899 N N . GLN A 1 774 ? 4.243 -29.283 36.180 1.00 88.25 774 GLN A N 1
ATOM 5900 C CA . GLN A 1 774 ? 4.416 -29.800 37.543 1.00 88.25 774 GLN A CA 1
ATOM 5901 C C . GLN A 1 774 ? 3.754 -28.902 38.596 1.00 88.25 774 GLN A C 1
ATOM 5903 O O . GLN A 1 774 ? 3.126 -29.406 39.529 1.00 88.25 774 GLN A O 1
ATOM 5908 N N . ALA A 1 775 ? 3.872 -27.579 38.455 1.00 84.88 775 ALA A N 1
ATOM 5909 C CA . ALA A 1 775 ? 3.255 -26.630 39.375 1.00 84.88 775 ALA A CA 1
ATOM 5910 C C . ALA A 1 775 ? 1.719 -26.707 39.338 1.00 84.88 775 ALA A C 1
ATOM 5912 O O . ALA A 1 775 ? 1.088 -26.732 40.395 1.00 84.88 775 ALA A O 1
ATOM 5913 N N . ALA A 1 776 ? 1.122 -26.799 38.147 1.00 87.44 776 ALA A N 1
ATOM 5914 C CA . ALA A 1 776 ? -0.324 -26.926 37.988 1.00 87.44 776 ALA A CA 1
ATOM 5915 C C . ALA A 1 776 ? -0.854 -28.303 38.437 1.00 87.44 776 ALA A C 1
ATOM 5917 O O . ALA A 1 776 ? -1.925 -28.375 39.037 1.00 87.44 776 ALA A O 1
ATOM 5918 N N . GLU A 1 777 ? -0.103 -29.391 38.235 1.00 90.50 777 GLU A N 1
ATOM 5919 C CA . GLU A 1 777 ? -0.454 -30.732 38.737 1.00 90.50 777 GLU A CA 1
ATOM 5920 C C . GLU A 1 777 ? -0.411 -30.844 40.267 1.00 90.50 777 GLU A C 1
ATOM 5922 O O . GLU A 1 777 ? -1.096 -31.686 40.850 1.00 90.50 777 GLU A O 1
ATOM 5927 N N . ALA A 1 778 ? 0.381 -30.002 40.935 1.00 90.06 778 ALA A N 1
ATOM 5928 C CA . ALA A 1 778 ? 0.461 -29.968 42.393 1.00 90.06 778 ALA A CA 1
ATOM 5929 C C . ALA A 1 778 ? -0.755 -29.291 43.057 1.00 90.06 778 ALA A C 1
ATOM 5931 O O . ALA A 1 778 ? -0.926 -29.398 44.278 1.00 90.06 778 ALA A O 1
ATOM 5932 N N . LEU A 1 779 ? -1.593 -28.595 42.280 1.00 90.31 779 LEU A N 1
ATOM 5933 C CA . LEU A 1 779 ? -2.790 -27.919 42.769 1.00 90.31 779 LEU A CA 1
ATOM 5934 C C . LEU A 1 779 ? -3.870 -28.930 43.161 1.00 90.31 779 LEU A C 1
ATOM 5936 O O . LEU A 1 779 ? -4.069 -29.957 42.514 1.00 90.31 779 LEU A O 1
ATOM 5940 N N . LYS A 1 780 ? -4.607 -28.624 44.228 1.00 88.81 780 LYS A N 1
ATOM 5941 C CA . LYS A 1 780 ? -5.688 -29.474 44.732 1.00 88.81 780 LYS A CA 1
ATOM 5942 C C . LYS A 1 780 ? -6.997 -28.717 44.662 1.00 88.81 780 LYS A C 1
ATOM 5944 O O . LYS A 1 780 ? -7.150 -27.711 45.343 1.00 88.81 780 LYS A O 1
ATOM 5949 N N . GLU A 1 781 ? -7.961 -29.260 43.926 1.00 87.31 781 GLU A N 1
ATOM 5950 C CA . GLU A 1 781 ? -9.311 -28.693 43.786 1.00 87.31 781 GLU A CA 1
ATOM 5951 C C . GLU A 1 781 ? -9.933 -28.279 45.127 1.00 87.31 781 GLU A C 1
ATOM 5953 O O . GLU A 1 781 ? -10.527 -27.213 45.247 1.00 87.31 781 GLU A O 1
ATOM 5958 N N . ALA A 1 782 ? -9.729 -29.088 46.169 1.00 86.75 782 ALA A N 1
ATOM 5959 C CA . ALA A 1 782 ? -10.288 -28.855 47.498 1.00 86.75 782 ALA A CA 1
ATOM 5960 C C . ALA A 1 782 ? -9.786 -27.575 48.204 1.00 86.75 782 ALA A C 1
ATOM 5962 O O . ALA A 1 782 ? -10.446 -27.123 49.151 1.00 86.75 782 ALA A O 1
ATOM 5963 N N . ASP A 1 783 ? -8.651 -27.012 47.774 1.00 90.00 783 ASP A N 1
ATOM 5964 C CA . ASP A 1 783 ? -8.028 -25.817 48.360 1.00 90.00 783 ASP A CA 1
ATOM 5965 C C . ASP A 1 783 ? -8.590 -24.509 47.764 1.00 90.00 783 ASP A C 1
ATOM 5967 O O . ASP A 1 783 ? -8.360 -23.421 48.302 1.00 90.00 783 ASP A O 1
ATOM 5971 N N . TYR A 1 784 ? -9.361 -24.604 46.679 1.00 93.38 784 TYR A N 1
ATOM 5972 C CA . TYR A 1 784 ? -9.897 -23.472 45.926 1.00 93.38 784 TYR A CA 1
ATOM 5973 C C . TYR A 1 784 ? -11.429 -23.434 45.968 1.00 93.38 784 TYR A C 1
ATOM 5975 O O . TYR A 1 784 ? -12.086 -24.409 46.341 1.00 93.38 784 TYR A O 1
ATOM 5983 N N . THR A 1 785 ? -12.015 -22.280 45.646 1.00 92.19 785 THR A N 1
ATOM 5984 C CA . THR A 1 785 ? -13.471 -22.148 45.540 1.00 92.19 785 THR A CA 1
ATOM 5985 C C . THR A 1 785 ? -13.962 -22.936 44.331 1.00 92.19 785 THR A C 1
ATOM 5987 O O . THR A 1 785 ? -13.332 -22.922 43.270 1.00 92.19 785 THR A O 1
ATOM 5990 N N . ARG A 1 786 ? -15.101 -23.618 44.477 1.00 91.69 786 ARG A N 1
ATOM 5991 C CA . ARG A 1 786 ? -15.672 -24.457 43.412 1.00 91.69 786 ARG A CA 1
ATOM 5992 C C . ARG A 1 786 ? -15.813 -23.704 42.084 1.00 91.69 786 ARG A C 1
ATOM 5994 O O . ARG A 1 786 ? -15.514 -24.267 41.032 1.00 91.69 786 ARG A O 1
ATOM 6001 N N . ASP A 1 787 ? -16.263 -22.452 42.129 1.00 89.12 787 ASP A N 1
ATOM 6002 C CA . ASP A 1 787 ? -16.498 -21.672 40.915 1.00 89.12 787 ASP A CA 1
ATOM 6003 C C . ASP A 1 787 ? -15.188 -21.218 40.260 1.00 89.12 787 ASP A C 1
ATOM 6005 O O . ASP A 1 787 ? -15.086 -21.295 39.037 1.00 89.12 787 ASP A O 1
ATOM 6009 N N . SER A 1 788 ? -14.169 -20.820 41.037 1.00 91.75 788 SER A N 1
ATOM 6010 C CA . SER A 1 788 ? -12.869 -20.429 40.468 1.00 91.75 788 SER A CA 1
ATOM 6011 C C . SER A 1 788 ? -12.122 -21.620 39.874 1.00 91.75 788 SER A C 1
ATOM 6013 O O . SER A 1 788 ? -11.582 -21.508 38.779 1.00 91.75 788 SER A O 1
ATOM 6015 N N . TRP A 1 789 ? -12.176 -22.788 40.523 1.00 91.69 789 TRP A N 1
ATOM 6016 C CA . TRP A 1 789 ? -11.594 -24.020 39.990 1.00 91.69 789 TRP A CA 1
ATOM 6017 C C . TRP A 1 789 ? -12.221 -24.427 38.656 1.00 91.69 789 TRP A C 1
ATOM 6019 O O . TRP A 1 789 ? -11.522 -24.780 37.708 1.00 91.69 789 TRP A O 1
ATOM 6029 N N . LYS A 1 790 ? -13.552 -24.329 38.561 1.00 87.50 790 LYS A N 1
ATOM 6030 C CA . LYS A 1 790 ? -14.283 -24.625 37.328 1.00 87.50 790 LYS A CA 1
ATOM 6031 C C . LYS A 1 790 ? -14.019 -23.593 36.228 1.00 87.50 790 LYS A C 1
ATOM 6033 O O . LYS A 1 790 ? -13.941 -23.979 35.067 1.00 87.50 790 LYS A O 1
ATOM 6038 N N . ALA A 1 791 ? -13.929 -22.308 36.572 1.00 86.75 791 ALA A N 1
ATOM 6039 C CA . ALA A 1 791 ? -13.710 -21.230 35.608 1.00 86.75 791 ALA A CA 1
ATOM 6040 C C . ALA A 1 791 ? -12.283 -21.224 35.040 1.00 86.75 791 ALA A C 1
ATOM 6042 O O . ALA A 1 791 ? -12.118 -20.997 33.846 1.00 86.75 791 ALA A O 1
ATOM 6043 N N . ALA A 1 792 ? -11.285 -21.520 35.876 1.00 87.62 792 ALA A N 1
ATOM 6044 C CA . ALA A 1 792 ? -9.879 -21.575 35.489 1.00 87.62 792 ALA A CA 1
ATOM 6045 C C . ALA A 1 792 ? -9.557 -22.683 34.471 1.00 87.62 792 ALA A C 1
ATOM 6047 O O . ALA A 1 792 ? -8.553 -22.588 33.775 1.00 87.62 792 ALA A O 1
ATOM 6048 N N . ASP A 1 793 ? -10.373 -23.745 34.413 1.00 87.31 793 ASP A N 1
ATOM 6049 C CA . ASP A 1 793 ? -10.208 -24.912 33.530 1.00 87.31 793 ASP A CA 1
ATOM 6050 C C . ASP A 1 793 ? -8.750 -25.405 33.420 1.00 87.31 793 ASP A C 1
ATOM 6052 O O . ASP A 1 793 ? -8.206 -25.675 32.345 1.00 87.31 793 ASP A O 1
ATOM 6056 N N . VAL A 1 794 ? -8.094 -25.522 34.581 1.00 89.12 794 VAL A N 1
ATOM 6057 C CA . VAL A 1 794 ? -6.684 -25.932 34.698 1.00 89.12 794 VAL A CA 1
ATOM 6058 C C . VAL A 1 794 ? -6.441 -27.283 34.014 1.00 89.12 794 VAL A C 1
ATOM 6060 O O . VAL A 1 794 ? -5.362 -27.522 33.480 1.00 89.12 794 VAL A O 1
ATOM 6063 N N . ALA A 1 795 ? -7.452 -28.159 33.974 1.00 86.69 795 ALA A N 1
ATOM 6064 C CA . ALA A 1 795 ? -7.385 -29.450 33.297 1.00 86.69 795 ALA A CA 1
ATOM 6065 C C . ALA A 1 795 ? -7.225 -29.315 31.772 1.00 86.69 795 ALA A C 1
ATOM 6067 O O . ALA A 1 795 ? -6.412 -30.038 31.190 1.00 86.69 795 ALA A O 1
ATOM 6068 N N . ALA A 1 796 ? -7.954 -28.396 31.127 1.00 86.50 796 ALA A N 1
ATOM 6069 C CA . ALA A 1 796 ? -7.801 -28.130 29.699 1.00 86.50 796 ALA A CA 1
ATOM 6070 C C . ALA A 1 796 ? -6.440 -27.495 29.387 1.00 86.50 796 ALA A C 1
ATOM 6072 O O . ALA A 1 796 ? -5.753 -27.947 28.470 1.00 86.50 796 ALA A O 1
ATOM 6073 N N . ALA A 1 797 ? -6.010 -26.514 30.189 1.00 88.69 797 ALA A N 1
ATOM 6074 C CA . ALA A 1 797 ? -4.700 -25.882 30.028 1.00 88.69 797 ALA A CA 1
ATOM 6075 C C . ALA A 1 797 ? -3.549 -26.898 30.202 1.00 88.69 797 ALA A C 1
ATOM 6077 O O . ALA A 1 797 ? -2.612 -26.919 29.405 1.00 88.69 797 ALA A O 1
ATOM 6078 N N . LEU A 1 798 ? -3.653 -27.804 31.184 1.00 89.81 798 LEU A N 1
ATOM 6079 C CA . LEU A 1 798 ? -2.705 -28.907 31.390 1.00 89.81 798 LEU A CA 1
ATOM 6080 C C . LEU A 1 798 ? -2.687 -29.898 30.222 1.00 89.81 798 LEU A C 1
ATOM 6082 O O . LEU A 1 798 ? -1.620 -30.387 29.854 1.00 89.81 798 LEU A O 1
ATOM 6086 N N . ALA A 1 799 ? -3.849 -30.232 29.656 1.00 87.00 799 ALA A N 1
ATOM 6087 C CA . ALA A 1 799 ? -3.933 -31.149 28.522 1.00 87.00 799 ALA A CA 1
ATOM 6088 C C . ALA A 1 799 ? -3.244 -30.573 27.276 1.00 87.00 799 ALA A C 1
ATOM 6090 O O . ALA A 1 799 ? -2.538 -31.298 26.577 1.00 87.00 799 ALA A O 1
ATOM 6091 N N . GLU A 1 800 ? -3.404 -29.274 27.029 1.00 86.06 800 GLU A N 1
ATOM 6092 C CA . GLU A 1 800 ? -2.760 -28.559 25.925 1.00 86.06 800 GLU A CA 1
ATOM 6093 C C . GLU A 1 800 ? -1.244 -28.456 26.113 1.00 86.06 800 GLU A C 1
ATOM 6095 O O . GLU A 1 800 ? -0.489 -28.817 25.211 1.00 86.06 800 GLU A O 1
ATOM 6100 N N . ALA A 1 801 ? -0.793 -28.084 27.315 1.00 88.06 801 ALA A N 1
ATOM 6101 C CA . ALA A 1 801 ? 0.625 -28.062 27.668 1.00 88.06 801 ALA A CA 1
ATOM 6102 C C . ALA A 1 801 ? 1.291 -29.440 27.481 1.00 88.06 801 ALA A C 1
ATOM 6104 O O . ALA A 1 801 ? 2.367 -29.542 26.895 1.00 88.06 801 ALA A O 1
ATOM 6105 N N . LYS A 1 802 ? 0.626 -30.525 27.898 1.00 88.56 802 LYS A N 1
ATOM 6106 C CA . LYS A 1 802 ? 1.125 -31.900 27.705 1.00 88.56 802 LYS A CA 1
ATOM 6107 C C . LYS A 1 802 ? 1.095 -32.369 26.254 1.00 88.56 802 LYS A C 1
ATOM 6109 O O . LYS A 1 802 ? 1.911 -33.205 25.878 1.00 88.56 802 LYS A O 1
ATOM 6114 N N . ALA A 1 803 ? 0.150 -31.886 25.449 1.00 85.94 803 ALA A N 1
ATOM 6115 C CA . ALA A 1 803 ? 0.090 -32.215 24.027 1.00 85.94 803 ALA A CA 1
ATOM 6116 C C . ALA A 1 803 ? 1.266 -31.587 23.266 1.00 85.94 803 ALA A C 1
ATOM 6118 O O . ALA A 1 803 ? 1.850 -32.238 22.404 1.00 85.94 803 ALA A O 1
ATOM 6119 N N . ILE A 1 804 ? 1.645 -30.364 23.639 1.00 84.38 804 ILE A N 1
ATOM 6120 C CA . ILE A 1 804 ? 2.786 -29.639 23.070 1.00 84.38 804 ILE A CA 1
ATOM 6121 C C . ILE A 1 804 ? 4.117 -30.360 23.353 1.00 84.38 804 ILE A C 1
ATOM 6123 O O . ILE A 1 804 ? 4.981 -30.419 22.483 1.00 84.38 804 ILE A O 1
ATOM 6127 N N . GLU A 1 805 ? 4.259 -31.021 24.508 1.00 79.75 805 GLU A N 1
ATOM 6128 C CA . GLU A 1 805 ? 5.446 -31.832 24.841 1.00 79.75 805 GLU A CA 1
ATOM 6129 C C . GLU A 1 805 ? 5.630 -33.075 23.932 1.00 79.75 805 GLU A C 1
ATOM 6131 O O . GLU A 1 805 ? 6.716 -33.649 23.877 1.00 79.75 805 GLU A O 1
ATOM 6136 N N . GLN A 1 806 ? 4.599 -33.511 23.194 1.00 78.31 806 GLN A N 1
ATOM 6137 C CA . GLN A 1 806 ? 4.655 -34.730 22.368 1.00 78.31 806 GLN A CA 1
ATOM 6138 C C . GLN A 1 806 ? 5.290 -34.531 20.975 1.00 78.31 806 GLN A C 1
ATOM 6140 O O . GLN A 1 806 ? 5.574 -35.530 20.314 1.00 78.31 806 GLN A O 1
ATOM 6145 N N . ASP A 1 807 ? 5.546 -33.292 20.528 1.00 70.62 807 ASP A N 1
ATOM 6146 C CA . ASP A 1 807 ? 6.222 -32.990 19.247 1.00 70.62 807 ASP A CA 1
ATOM 6147 C C . ASP A 1 807 ? 7.394 -31.993 19.412 1.00 70.62 807 ASP A C 1
ATOM 6149 O O . ASP A 1 807 ? 7.371 -30.873 18.890 1.00 70.62 807 ASP A O 1
ATOM 6153 N N . PRO A 1 808 ? 8.457 -32.370 20.144 1.00 66.62 808 PRO A N 1
ATOM 6154 C CA . PRO A 1 808 ? 9.569 -31.469 20.440 1.00 66.62 808 PRO A CA 1
ATOM 6155 C C . PRO A 1 808 ? 10.441 -31.117 19.224 1.00 66.62 808 PRO A C 1
ATOM 6157 O O . PRO A 1 808 ? 11.239 -30.186 19.301 1.00 66.62 808 PRO A O 1
ATOM 6160 N N . GLU A 1 809 ? 10.312 -31.842 18.107 1.00 66.25 809 GLU A N 1
ATOM 6161 C CA . GLU A 1 809 ? 11.101 -31.608 16.886 1.00 66.25 809 GLU A CA 1
ATOM 6162 C C . GLU A 1 809 ? 10.545 -30.459 16.031 1.00 66.25 809 GLU A C 1
ATOM 6164 O O . GLU A 1 809 ? 11.320 -29.825 15.314 1.00 66.25 809 GLU A O 1
ATOM 6169 N N . ASN A 1 810 ? 9.234 -30.182 16.101 1.00 67.25 810 ASN A N 1
ATOM 6170 C CA . ASN A 1 810 ? 8.567 -29.221 15.211 1.00 67.25 810 ASN A CA 1
ATOM 6171 C C . ASN A 1 810 ? 7.809 -28.103 15.938 1.00 67.25 810 ASN A C 1
ATOM 6173 O O . ASN A 1 810 ? 7.278 -27.215 15.273 1.00 67.25 810 ASN A O 1
ATOM 6177 N N . THR A 1 811 ? 7.759 -28.121 17.271 1.00 75.38 811 THR A N 1
ATOM 6178 C CA . THR A 1 811 ? 7.062 -27.097 18.062 1.00 75.38 811 THR A CA 1
ATOM 6179 C C . THR A 1 811 ? 7.905 -25.814 18.171 1.00 75.38 811 THR A C 1
ATOM 6181 O O . THR A 1 811 ? 8.997 -25.842 18.754 1.00 75.38 811 THR A O 1
ATOM 6184 N N . PRO A 1 812 ? 7.422 -24.663 17.668 1.00 77.62 812 PRO A N 1
ATOM 6185 C CA . PRO A 1 812 ? 8.063 -23.366 17.869 1.00 77.62 812 PRO A CA 1
ATOM 6186 C C . PRO A 1 812 ? 8.137 -22.977 19.352 1.00 77.62 812 PRO A C 1
ATOM 6188 O O . PRO A 1 812 ? 7.195 -23.204 20.107 1.00 77.62 812 PRO A O 1
ATOM 6191 N N . GLN A 1 813 ? 9.204 -22.283 19.764 1.00 79.56 813 GLN A N 1
ATOM 6192 C CA . GLN A 1 813 ? 9.323 -21.770 21.140 1.00 79.56 813 GLN A CA 1
ATOM 6193 C C . GLN A 1 813 ? 8.142 -20.866 21.534 1.00 79.56 813 GLN A C 1
ATOM 6195 O O . GLN A 1 813 ? 7.713 -20.895 22.678 1.00 79.56 813 GLN A O 1
ATOM 6200 N N . ALA A 1 814 ? 7.558 -20.136 20.579 1.00 79.31 814 ALA A N 1
ATOM 6201 C CA . ALA A 1 814 ? 6.372 -19.317 20.819 1.00 79.31 814 ALA A CA 1
ATOM 6202 C C . ALA A 1 814 ? 5.147 -20.136 21.271 1.00 79.31 814 ALA A C 1
ATOM 6204 O O . ALA A 1 814 ? 4.374 -19.649 22.091 1.00 79.31 814 ALA A O 1
ATOM 6205 N N . ASP A 1 815 ? 4.986 -21.370 20.784 1.00 82.94 815 ASP A N 1
ATOM 6206 C CA . ASP A 1 815 ? 3.874 -22.244 21.177 1.00 82.94 815 ASP A CA 1
ATOM 6207 C C . ASP A 1 815 ? 4.114 -22.832 22.576 1.00 82.94 815 ASP A C 1
ATOM 6209 O O . ASP A 1 815 ? 3.185 -22.932 23.379 1.00 82.94 815 ASP A O 1
ATOM 6213 N N . VAL A 1 816 ? 5.375 -23.132 22.912 1.00 84.94 816 VAL A N 1
ATOM 6214 C CA . VAL A 1 816 ? 5.793 -23.505 24.275 1.00 84.94 816 VAL A CA 1
ATOM 6215 C C . VAL A 1 816 ? 5.547 -22.352 25.251 1.00 84.94 816 VAL A C 1
ATOM 6217 O O . VAL A 1 816 ? 4.943 -22.557 26.303 1.00 84.94 816 VAL A O 1
ATOM 6220 N N . ASP A 1 817 ? 5.950 -21.132 24.892 1.00 84.69 817 ASP A N 1
ATOM 6221 C CA . ASP A 1 817 ? 5.764 -19.934 25.716 1.00 84.69 817 ASP A CA 1
ATOM 6222 C C . ASP A 1 817 ? 4.272 -19.598 25.885 1.00 84.69 817 ASP A C 1
ATOM 6224 O O . ASP A 1 817 ? 3.830 -19.257 26.983 1.00 84.69 817 ASP A O 1
ATOM 6228 N N . ALA A 1 818 ? 3.468 -19.754 24.827 1.00 85.94 818 ALA A N 1
ATOM 6229 C CA . ALA A 1 818 ? 2.019 -19.570 24.883 1.00 85.94 818 ALA A CA 1
ATOM 6230 C C . ALA A 1 818 ? 1.346 -20.593 25.808 1.00 85.94 818 ALA A C 1
ATOM 6232 O O . ALA A 1 818 ? 0.447 -20.234 26.569 1.00 85.94 818 ALA A O 1
ATOM 6233 N N . ALA A 1 819 ? 1.797 -21.849 25.791 1.00 87.31 819 ALA A N 1
ATOM 6234 C CA . ALA A 1 819 ? 1.295 -22.883 26.686 1.00 87.31 819 ALA A CA 1
ATOM 6235 C C . ALA A 1 819 ? 1.673 -22.623 28.148 1.00 87.31 819 ALA A C 1
ATOM 6237 O O . ALA A 1 819 ? 0.825 -22.775 29.027 1.00 87.31 819 ALA A O 1
ATOM 6238 N N . VAL A 1 820 ? 2.905 -22.166 28.408 1.00 90.12 820 VAL A N 1
ATOM 6239 C CA . VAL A 1 820 ? 3.334 -21.708 29.740 1.00 90.12 820 VAL A CA 1
ATOM 6240 C C . VAL A 1 820 ? 2.442 -20.566 30.221 1.00 90.12 820 VAL A C 1
ATOM 6242 O O . VAL A 1 820 ? 1.921 -20.630 31.335 1.00 90.12 820 VAL A O 1
ATOM 6245 N N . GLN A 1 821 ? 2.228 -19.547 29.383 1.00 87.81 821 GLN A N 1
ATOM 6246 C CA . GLN A 1 821 ? 1.409 -18.388 29.736 1.00 87.81 821 GLN A CA 1
ATOM 6247 C C . GLN A 1 821 ? -0.041 -18.789 30.014 1.00 87.81 821 GLN A C 1
ATOM 6249 O O . GLN A 1 821 ? -0.600 -18.401 31.033 1.00 87.81 821 GLN A O 1
ATOM 6254 N N . LYS A 1 822 ? -0.636 -19.626 29.162 1.00 89.44 822 LYS A N 1
ATOM 6255 C CA . LYS A 1 822 ? -2.014 -20.099 29.333 1.00 89.44 822 LYS A CA 1
ATOM 6256 C C . LYS A 1 822 ? -2.199 -20.896 30.622 1.00 89.44 822 LYS A C 1
ATOM 6258 O O . LYS A 1 822 ? -3.221 -20.757 31.293 1.00 89.44 822 LYS A O 1
ATOM 6263 N N . LEU A 1 823 ? -1.213 -21.720 30.980 1.00 90.19 823 LEU A N 1
ATOM 6264 C CA . LEU A 1 823 ? -1.212 -22.444 32.245 1.00 90.19 823 LEU A CA 1
ATOM 6265 C C . LEU A 1 823 ? -1.100 -21.478 33.433 1.00 90.19 823 LEU A C 1
ATOM 6267 O O . LEU A 1 823 ? -1.827 -21.631 34.411 1.00 90.19 823 LEU A O 1
ATOM 6271 N N . ALA A 1 824 ? -0.229 -20.470 33.339 1.00 88.12 824 ALA A N 1
ATOM 6272 C CA . ALA A 1 824 ? -0.073 -19.444 34.366 1.00 88.12 824 ALA A CA 1
ATOM 6273 C C . ALA A 1 824 ? -1.365 -18.631 34.568 1.00 88.12 824 ALA A C 1
ATOM 6275 O O . ALA A 1 824 ? -1.806 -18.477 35.707 1.00 88.12 824 ALA A O 1
ATOM 6276 N N . ASP A 1 825 ? -2.012 -18.204 33.481 1.00 87.94 825 ASP A N 1
ATOM 6277 C CA . ASP A 1 825 ? -3.274 -17.455 33.506 1.00 87.94 825 ASP A CA 1
ATOM 6278 C C . ASP A 1 825 ? -4.402 -18.274 34.155 1.00 87.94 825 ASP A C 1
ATOM 6280 O O . ASP A 1 825 ? -5.172 -17.754 34.964 1.00 87.94 825 ASP A O 1
ATOM 6284 N N . ALA A 1 826 ? -4.493 -19.571 33.835 1.00 88.31 826 ALA A N 1
ATOM 6285 C CA . ALA A 1 826 ? -5.456 -20.478 34.457 1.00 88.31 826 ALA A CA 1
ATOM 6286 C C . ALA A 1 826 ? -5.222 -20.587 35.973 1.00 88.31 826 ALA A C 1
ATOM 6288 O O . ALA A 1 826 ? -6.163 -20.515 36.763 1.00 88.31 826 ALA A O 1
ATOM 6289 N N . VAL A 1 827 ? -3.965 -20.713 36.405 1.00 88.75 827 VAL A N 1
ATOM 6290 C CA . VAL A 1 827 ? -3.621 -20.786 37.832 1.00 88.75 827 VAL A CA 1
ATOM 6291 C C . VAL A 1 827 ? -3.891 -19.463 38.560 1.00 88.75 827 VAL A C 1
ATOM 6293 O O . VAL A 1 827 ? -4.334 -19.492 39.708 1.00 88.75 827 VAL A O 1
ATOM 6296 N N . GLU A 1 828 ? -3.684 -18.312 37.916 1.00 88.44 828 GLU A N 1
ATOM 6297 C CA . GLU A 1 828 ? -3.945 -16.986 38.500 1.00 88.44 828 GLU A CA 1
ATOM 6298 C C . GLU A 1 828 ? -5.439 -16.734 38.774 1.00 88.44 828 GLU A C 1
ATOM 6300 O O . GLU A 1 828 ? -5.789 -16.048 39.735 1.00 88.44 828 GLU A O 1
ATOM 6305 N N . GLN A 1 829 ? -6.337 -17.337 37.990 1.00 89.25 829 GLN A N 1
ATOM 6306 C CA . GLN A 1 829 ? -7.790 -17.209 38.172 1.00 89.25 829 GLN A CA 1
ATOM 6307 C C . GLN A 1 829 ? -8.340 -17.984 39.378 1.00 89.25 829 GLN A C 1
ATOM 6309 O O . GLN A 1 829 ? -9.505 -17.813 39.751 1.00 89.25 829 GLN A O 1
ATOM 6314 N N . LEU A 1 830 ? -7.529 -18.842 39.999 1.00 91.06 830 LEU A N 1
ATOM 6315 C CA . LEU A 1 830 ? -7.948 -19.638 41.141 1.00 91.06 830 LEU A CA 1
ATOM 6316 C C . LEU A 1 830 ? -8.041 -18.799 42.422 1.00 91.06 830 LEU A C 1
ATOM 6318 O O . LEU A 1 830 ? -7.080 -18.173 42.868 1.00 91.06 830 LEU A O 1
ATOM 6322 N N . VAL A 1 831 ? -9.186 -18.883 43.099 1.00 92.25 831 VAL A N 1
ATOM 6323 C CA . VAL A 1 831 ? -9.437 -18.210 44.3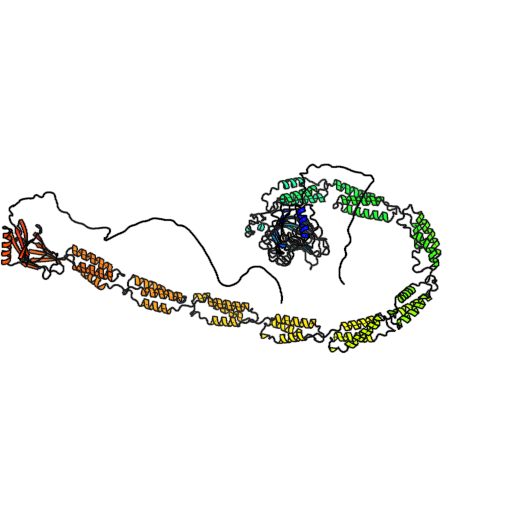79 1.00 92.25 831 VAL A CA 1
ATOM 6324 C C . VAL A 1 831 ? -9.388 -19.244 45.491 1.00 92.25 831 VAL A C 1
ATOM 6326 O O . VAL A 1 831 ? -10.119 -20.232 45.460 1.00 92.25 831 VAL A O 1
ATOM 6329 N N . LYS A 1 832 ? -8.521 -19.047 46.489 1.00 90.38 832 LYS A N 1
ATOM 6330 C CA . LYS A 1 832 ? -8.438 -19.969 47.630 1.00 90.38 832 LYS A CA 1
ATOM 6331 C C . LYS A 1 832 ? -9.723 -19.941 48.451 1.00 90.38 832 LYS A C 1
ATOM 6333 O O . LYS A 1 832 ? -10.238 -18.873 48.785 1.00 90.38 832 LYS A O 1
ATOM 6338 N N . LYS A 1 833 ? -10.199 -21.127 48.819 1.00 91.81 833 LYS A N 1
ATOM 6339 C CA . LYS A 1 833 ? -11.348 -21.292 49.710 1.00 91.81 833 LYS A CA 1
ATOM 6340 C C . LYS A 1 833 ? -10.995 -20.797 51.116 1.00 91.81 833 LYS A C 1
ATOM 6342 O O . LYS A 1 833 ? -9.908 -21.092 51.613 1.00 91.81 833 LYS A O 1
ATOM 6347 N N . GLY A 1 834 ? -11.903 -20.059 51.751 1.00 89.19 834 GLY A N 1
ATOM 6348 C CA . GLY A 1 834 ? -11.729 -19.592 53.128 1.00 89.19 834 GLY A CA 1
ATOM 6349 C C . GLY A 1 834 ? -11.804 -20.729 54.153 1.00 89.19 834 GLY A C 1
ATOM 6350 O O . GLY A 1 834 ? -12.510 -21.715 53.943 1.00 89.19 834 GLY A O 1
ATOM 6351 N N . ASP A 1 835 ? -11.099 -20.586 55.275 1.00 91.38 835 ASP A N 1
ATOM 6352 C CA . ASP A 1 835 ? -11.211 -21.464 56.444 1.00 91.38 835 ASP A CA 1
ATOM 6353 C C . ASP A 1 835 ? -12.432 -21.056 57.294 1.00 91.38 835 ASP A C 1
ATOM 6355 O O . ASP A 1 835 ? -12.395 -19.995 57.927 1.00 91.38 835 ASP A O 1
ATOM 6359 N N . PRO A 1 836 ? -13.508 -21.870 57.338 1.00 91.75 836 PRO A N 1
ATOM 6360 C CA . PRO A 1 836 ? -14.746 -21.533 58.033 1.00 91.75 836 PRO A CA 1
ATOM 6361 C C . PRO A 1 836 ? -14.685 -21.743 59.544 1.00 91.75 836 PRO A C 1
ATOM 6363 O O . PRO A 1 836 ? -15.668 -21.467 60.225 1.00 91.75 836 PRO A O 1
ATOM 6366 N N . LYS A 1 837 ? -13.563 -22.219 60.093 1.00 93.31 837 LYS A N 1
ATOM 6367 C CA . LYS A 1 837 ? -13.492 -22.669 61.484 1.00 93.31 837 LYS A CA 1
ATOM 6368 C C . LYS A 1 837 ? -13.965 -21.621 62.498 1.00 93.31 837 LYS A C 1
ATOM 6370 O O . LYS A 1 837 ? -14.736 -21.957 63.391 1.00 93.31 837 LYS A O 1
ATOM 6375 N N . ALA A 1 838 ? -13.544 -20.364 62.349 1.00 91.06 838 ALA A N 1
ATOM 6376 C CA . ALA A 1 838 ? -13.956 -19.285 63.251 1.00 91.06 838 ALA A CA 1
ATOM 6377 C C . ALA A 1 838 ? -15.460 -18.971 63.143 1.00 91.06 838 ALA A C 1
ATOM 6379 O O . ALA A 1 838 ? -16.119 -18.733 64.155 1.00 91.06 838 ALA A O 1
ATOM 6380 N N . LEU A 1 839 ? -16.012 -19.024 61.927 1.00 95.44 839 LEU A N 1
ATOM 6381 C CA . LEU A 1 839 ? -17.443 -18.855 61.693 1.00 95.44 839 LEU A CA 1
ATOM 6382 C C . LEU A 1 839 ? -18.239 -19.991 62.335 1.00 95.44 839 LEU A C 1
ATOM 6384 O O . LEU A 1 839 ? -19.232 -19.740 63.007 1.00 95.44 839 LEU A O 1
ATOM 6388 N N . ASP A 1 840 ? -17.788 -21.232 62.164 1.00 94.25 840 ASP A N 1
ATOM 6389 C CA . ASP A 1 840 ? -18.455 -22.413 62.713 1.00 94.25 840 ASP A CA 1
ATOM 6390 C C . ASP A 1 840 ? -18.392 -22.428 64.257 1.00 94.25 840 ASP A C 1
ATOM 6392 O O . ASP A 1 840 ? -19.350 -22.825 64.923 1.00 94.25 840 ASP A O 1
ATOM 6396 N N . GLU A 1 841 ? -17.302 -21.930 64.852 1.00 93.56 841 GLU A N 1
ATOM 6397 C CA . GLU A 1 841 ? -17.192 -21.700 66.300 1.00 93.56 841 GLU A CA 1
ATOM 6398 C C . GLU A 1 841 ? -18.155 -20.602 66.793 1.00 93.56 841 GLU A C 1
ATOM 6400 O O . GLU A 1 841 ? -18.795 -20.771 67.838 1.00 93.56 841 GLU A O 1
ATOM 6405 N N . ALA A 1 842 ? -18.309 -19.507 66.040 1.00 92.56 842 ALA A N 1
ATOM 6406 C CA . ALA A 1 842 ? -19.270 -18.447 66.345 1.00 92.56 842 ALA A CA 1
ATOM 6407 C C . ALA A 1 842 ? -20.724 -18.936 66.218 1.00 92.56 842 ALA A C 1
ATOM 6409 O O . ALA A 1 842 ? -21.525 -18.686 67.115 1.00 92.56 842 ALA A O 1
ATOM 6410 N N . VAL A 1 843 ? -21.049 -19.710 65.173 1.00 96.00 843 VAL A N 1
ATOM 6411 C CA . VAL A 1 843 ? -22.354 -20.377 64.986 1.00 96.00 843 VAL A CA 1
ATOM 6412 C C . VAL A 1 843 ? -22.676 -21.249 66.189 1.00 96.00 843 VAL A C 1
ATOM 6414 O O . VAL A 1 843 ? -23.717 -21.072 66.818 1.00 96.00 843 VAL A O 1
ATOM 6417 N N . LYS A 1 844 ? -21.744 -22.118 66.588 1.00 95.31 844 LYS A N 1
ATOM 6418 C CA . LYS A 1 844 ? -21.918 -22.981 67.759 1.00 95.31 844 LYS A CA 1
ATOM 6419 C C . LYS A 1 844 ? -22.136 -22.184 69.048 1.00 95.31 844 LYS A C 1
ATOM 6421 O O . LYS A 1 844 ? -22.900 -22.606 69.914 1.00 95.31 844 LYS A O 1
ATOM 6426 N N . SER A 1 845 ? -21.446 -21.056 69.193 1.00 91.44 845 SER A N 1
ATOM 6427 C CA . SER A 1 845 ? -21.578 -20.193 70.367 1.00 91.44 845 SER A CA 1
ATOM 6428 C C . SER A 1 845 ? -22.929 -19.475 70.387 1.00 91.44 845 SER A C 1
ATOM 6430 O O . SER A 1 845 ? -23.564 -19.432 71.436 1.00 91.44 845 SER A O 1
ATOM 6432 N N . ALA A 1 846 ? -23.403 -18.986 69.239 1.00 93.44 846 ALA A N 1
ATOM 6433 C CA . ALA A 1 846 ? -24.728 -18.390 69.085 1.00 93.44 846 ALA A CA 1
ATOM 6434 C C . ALA A 1 846 ? -25.858 -19.403 69.354 1.00 93.44 846 ALA A C 1
ATOM 6436 O O . ALA A 1 846 ? -26.816 -19.078 70.051 1.00 93.44 846 ALA A O 1
ATOM 6437 N N . GLU A 1 847 ? -25.728 -20.643 68.867 1.00 94.31 847 GLU A N 1
ATOM 6438 C CA . GLU A 1 847 ? -26.702 -21.729 69.078 1.00 94.31 847 GLU A CA 1
ATOM 6439 C C . GLU A 1 847 ? -26.814 -22.185 70.543 1.00 94.31 847 GLU A C 1
ATOM 6441 O O . GLU A 1 847 ? -27.820 -22.780 70.929 1.00 94.31 847 GLU A O 1
ATOM 6446 N N . ALA A 1 848 ? -25.797 -21.921 71.366 1.00 93.56 848 ALA A N 1
ATOM 6447 C CA . ALA A 1 848 ? -25.793 -22.277 72.784 1.00 93.56 848 ALA A CA 1
ATOM 6448 C C . ALA A 1 848 ? -26.525 -21.259 73.681 1.00 93.56 848 ALA A C 1
ATOM 6450 O O . ALA A 1 848 ? -26.764 -21.547 74.858 1.00 93.56 848 ALA A O 1
ATOM 6451 N N . LEU A 1 849 ? -26.857 -20.077 73.156 1.00 93.00 849 LEU A N 1
ATOM 6452 C CA . LEU A 1 849 ? -27.582 -19.031 73.878 1.00 93.00 849 LEU A CA 1
ATOM 6453 C C . LEU A 1 849 ? -29.082 -19.361 73.937 1.00 93.00 849 LEU A C 1
ATOM 6455 O O . LEU A 1 849 ? -29.593 -20.141 73.133 1.00 93.00 849 LEU A O 1
ATOM 6459 N N . LYS A 1 850 ? -29.810 -18.778 74.894 1.00 91.44 850 LYS A N 1
ATOM 6460 C CA . LYS A 1 850 ? -31.242 -19.040 75.091 1.00 91.44 850 LYS A CA 1
ATOM 6461 C C . LYS A 1 850 ? -32.066 -17.770 74.950 1.00 91.44 850 LYS A C 1
ATOM 6463 O O . LYS A 1 850 ? -31.732 -16.753 75.544 1.00 91.44 850 LYS A O 1
ATOM 6468 N N . ALA A 1 851 ? -33.187 -17.871 74.240 1.00 88.88 851 ALA A N 1
ATOM 6469 C CA . ALA A 1 851 ? -34.081 -16.742 73.985 1.00 88.88 851 ALA A CA 1
ATOM 6470 C C . ALA A 1 851 ? -34.593 -16.056 75.261 1.00 88.88 851 ALA A C 1
ATOM 6472 O O . ALA A 1 851 ? -34.743 -14.843 75.283 1.00 88.88 851 ALA A O 1
ATOM 6473 N N . GLU A 1 852 ? -34.839 -16.829 76.321 1.00 84.50 852 GLU A N 1
ATOM 6474 C CA . GLU A 1 852 ? -35.385 -16.349 77.599 1.00 84.50 852 GLU A CA 1
ATOM 6475 C C . GLU A 1 852 ? -34.432 -15.444 78.398 1.00 84.50 852 GLU A C 1
ATOM 6477 O O . GLU A 1 852 ? -34.890 -14.668 79.233 1.00 84.50 852 GLU A O 1
ATOM 6482 N N . ASP A 1 853 ? -33.125 -15.504 78.128 1.00 89.06 853 ASP A N 1
ATOM 6483 C CA . ASP A 1 853 ? -32.117 -14.722 78.853 1.00 89.06 853 ASP A CA 1
ATOM 6484 C C . ASP A 1 853 ? -31.974 -13.285 78.310 1.00 89.06 853 ASP A C 1
ATOM 6486 O O . ASP A 1 853 ? -31.341 -12.435 78.948 1.00 89.06 853 ASP A O 1
ATOM 6490 N N . TYR A 1 854 ? -32.547 -13.000 77.136 1.00 91.81 854 TYR A N 1
ATOM 6491 C CA . TYR A 1 854 ? -32.309 -11.777 76.369 1.00 91.81 854 TYR A CA 1
ATOM 6492 C C . TYR A 1 854 ? -33.607 -11.108 75.905 1.00 91.81 854 TYR A C 1
ATOM 6494 O O . TYR A 1 854 ? -34.674 -11.716 75.888 1.00 91.81 854 TYR A O 1
ATOM 6502 N N . THR A 1 855 ? -33.525 -9.831 75.533 1.00 90.38 855 THR A N 1
ATOM 6503 C CA . THR A 1 855 ? -34.682 -9.081 75.033 1.00 90.38 855 THR A CA 1
ATOM 6504 C C . THR A 1 855 ? -35.117 -9.569 73.651 1.00 90.38 855 THR A C 1
ATOM 6506 O O . THR A 1 855 ? -34.295 -10.002 72.834 1.00 90.38 855 THR A O 1
ATOM 6509 N N . ALA A 1 856 ? -36.416 -9.470 73.362 1.00 87.56 856 ALA A N 1
ATOM 6510 C CA . ALA A 1 856 ? -37.002 -9.985 72.124 1.00 87.56 856 ALA A CA 1
ATOM 6511 C C . ALA A 1 856 ? -36.350 -9.386 70.863 1.00 87.56 856 ALA A C 1
ATOM 6513 O O . ALA A 1 856 ? -36.053 -10.111 69.908 1.00 87.56 856 ALA A O 1
ATOM 6514 N N . SER A 1 857 ? -36.074 -8.080 70.877 1.00 87.31 857 SER A N 1
ATOM 6515 C CA . SER A 1 857 ? -35.464 -7.362 69.756 1.00 87.31 857 SER A CA 1
ATOM 6516 C C . SER A 1 857 ? -34.030 -7.814 69.467 1.00 87.31 857 SER A C 1
ATOM 6518 O O . SER A 1 857 ? -33.670 -8.043 68.310 1.00 87.31 857 SER A O 1
ATOM 6520 N N . THR A 1 858 ? -33.199 -7.965 70.503 1.00 93.56 858 THR A N 1
ATOM 6521 C CA . THR A 1 858 ? -31.784 -8.337 70.315 1.00 93.56 858 THR A CA 1
ATOM 6522 C C . THR A 1 858 ? -31.624 -9.818 69.979 1.00 93.56 858 THR A C 1
ATOM 6524 O O . THR A 1 858 ? -30.779 -10.178 69.159 1.00 93.56 858 THR A O 1
ATOM 6527 N N . TRP A 1 859 ? -32.509 -10.670 70.502 1.00 94.50 859 TRP A N 1
ATOM 6528 C CA . TRP A 1 859 ? -32.574 -12.079 70.130 1.00 94.50 859 TRP A CA 1
ATOM 6529 C C . TRP A 1 859 ? -32.935 -12.286 68.651 1.00 94.50 859 TRP A C 1
ATOM 6531 O O . TRP A 1 859 ? -32.284 -13.069 67.956 1.00 94.50 859 TRP A O 1
ATOM 6541 N N . ALA A 1 860 ? -33.922 -11.549 68.132 1.00 91.69 860 ALA A N 1
ATOM 6542 C CA . ALA A 1 860 ? -34.306 -11.629 66.721 1.00 91.69 860 ALA A CA 1
ATOM 6543 C C . ALA A 1 860 ? -33.152 -11.233 65.777 1.00 91.69 860 ALA A C 1
ATOM 6545 O O . ALA A 1 860 ? -32.955 -11.866 64.736 1.00 91.69 860 ALA A O 1
ATOM 6546 N N . ALA A 1 861 ? -32.355 -10.227 66.158 1.00 91.94 861 ALA A N 1
ATOM 6547 C CA . ALA A 1 861 ? -31.172 -9.813 65.403 1.00 91.94 861 ALA A CA 1
ATOM 6548 C C . ALA A 1 861 ? -30.090 -10.910 65.366 1.00 91.94 861 ALA A C 1
ATOM 6550 O O . ALA A 1 861 ? -29.539 -11.187 64.297 1.00 91.94 861 ALA A O 1
ATOM 6551 N N . LEU A 1 862 ? -29.836 -11.588 66.494 1.00 95.94 862 LEU A N 1
ATOM 6552 C CA . LEU A 1 862 ? -28.936 -12.745 66.536 1.00 95.94 862 LEU A CA 1
ATOM 6553 C C . LEU A 1 862 ? -29.428 -13.881 65.629 1.00 95.94 862 LEU A C 1
ATOM 6555 O O . LEU A 1 862 ? -28.640 -14.445 64.872 1.00 95.94 862 LEU A O 1
ATOM 6559 N N . GLN A 1 863 ? -30.723 -14.204 65.669 1.00 95.81 863 GLN A N 1
ATOM 6560 C CA . GLN A 1 863 ? -31.294 -15.268 64.837 1.00 95.81 863 GLN A CA 1
ATOM 6561 C C . GLN A 1 863 ? -31.148 -14.978 63.337 1.00 95.81 863 GLN A C 1
ATOM 6563 O O . GLN A 1 863 ? -30.839 -15.888 62.566 1.00 95.81 863 GLN A O 1
ATOM 6568 N N . ALA A 1 864 ? -31.322 -13.720 62.923 1.00 93.62 864 ALA A N 1
ATOM 6569 C CA . ALA A 1 864 ? -31.106 -13.307 61.539 1.00 93.62 864 ALA A CA 1
ATOM 6570 C C . ALA A 1 864 ? -29.632 -13.465 61.120 1.00 93.62 864 ALA A C 1
ATOM 6572 O O . ALA A 1 864 ? -29.347 -14.082 60.092 1.00 93.62 864 ALA A O 1
ATOM 6573 N N . ALA A 1 865 ? -28.692 -12.990 61.946 1.00 94.31 865 ALA A N 1
ATOM 6574 C CA . ALA A 1 865 ? -27.260 -13.123 61.674 1.00 94.31 865 ALA A CA 1
ATOM 6575 C C . ALA A 1 865 ? -26.800 -14.594 61.638 1.00 94.31 865 ALA A C 1
ATOM 6577 O O . ALA A 1 865 ? -25.964 -14.965 60.811 1.00 94.31 865 ALA A O 1
ATOM 6578 N N . LEU A 1 866 ? -27.374 -15.448 62.492 1.00 95.12 866 LEU A N 1
ATOM 6579 C CA . LEU A 1 866 ? -27.122 -16.890 62.519 1.00 95.12 866 LEU A CA 1
ATOM 6580 C C . LEU A 1 866 ? -27.658 -17.589 61.260 1.00 95.12 866 LEU A C 1
ATOM 6582 O O . LEU A 1 866 ? -26.989 -18.456 60.698 1.00 95.12 866 LEU A O 1
ATOM 6586 N N . ALA A 1 867 ? -28.839 -17.194 60.779 1.00 94.00 867 ALA A N 1
ATOM 6587 C CA . ALA A 1 867 ? -29.394 -17.708 59.530 1.00 94.00 867 ALA A CA 1
ATOM 6588 C C . ALA A 1 867 ? -28.524 -17.323 58.320 1.00 94.00 867 ALA A C 1
ATOM 6590 O O . ALA A 1 867 ? -28.221 -18.182 57.491 1.00 94.00 867 ALA A O 1
ATOM 6591 N N . GLU A 1 868 ? -28.058 -16.070 58.249 1.00 93.44 868 GLU A N 1
ATOM 6592 C CA . GLU A 1 868 ? -27.087 -15.630 57.233 1.00 93.44 868 GLU A CA 1
ATOM 6593 C C . GLU A 1 868 ? -25.779 -16.436 57.322 1.00 93.44 868 GLU A C 1
ATOM 6595 O O . GLU A 1 868 ? -25.254 -16.891 56.303 1.00 93.44 868 GLU A O 1
ATOM 6600 N N . ALA A 1 869 ? -25.282 -16.684 58.540 1.00 93.75 869 ALA A N 1
ATOM 6601 C CA . ALA A 1 869 ? -24.074 -17.469 58.770 1.00 93.75 869 ALA A CA 1
ATOM 6602 C C . ALA A 1 869 ? -24.205 -18.919 58.299 1.00 93.75 869 ALA A C 1
ATOM 6604 O O . ALA A 1 869 ? -23.265 -19.458 57.711 1.00 93.75 869 ALA A O 1
ATOM 6605 N N . ASN A 1 870 ? -25.364 -19.542 58.492 1.00 93.25 870 ASN A N 1
ATOM 6606 C CA . ASN A 1 870 ? -25.631 -20.904 58.033 1.00 93.25 870 ASN A CA 1
ATOM 6607 C C . ASN A 1 870 ? -25.886 -20.999 56.519 1.00 93.25 870 ASN A C 1
ATOM 6609 O O . ASN A 1 870 ? -25.650 -22.050 55.928 1.00 93.25 870 ASN A O 1
ATOM 6613 N N . ALA A 1 871 ? -26.321 -19.914 55.874 1.00 93.94 871 ALA A N 1
ATOM 6614 C CA . ALA A 1 871 ? -26.595 -19.887 54.438 1.00 93.94 871 ALA A CA 1
ATOM 6615 C C . ALA A 1 871 ? -25.340 -19.723 53.555 1.00 93.94 871 ALA A C 1
ATOM 6617 O O . ALA A 1 871 ? -25.398 -20.011 52.359 1.00 93.94 871 ALA A O 1
ATOM 6618 N N . LEU A 1 872 ? -24.212 -19.259 54.108 1.00 94.31 872 LEU A N 1
ATOM 6619 C CA . LEU A 1 872 ? -22.982 -19.037 53.339 1.00 94.31 872 LEU A CA 1
ATOM 6620 C C . LEU A 1 872 ? -22.399 -20.367 52.801 1.00 94.31 872 LEU A C 1
ATOM 6622 O O . LEU A 1 872 ? -21.997 -21.239 53.575 1.00 94.31 872 LEU A O 1
ATOM 6626 N N . ASP A 1 873 ? -22.285 -20.498 51.473 1.00 92.56 873 ASP A N 1
ATOM 6627 C CA . ASP A 1 873 ? -21.678 -21.665 50.809 1.00 92.56 873 ASP A CA 1
ATOM 6628 C C . ASP A 1 873 ? -20.171 -21.736 51.098 1.00 92.56 873 ASP A C 1
ATOM 6630 O O . ASP A 1 873 ? -19.350 -21.115 50.421 1.00 92.56 873 ASP A O 1
ATOM 6634 N N . ARG A 1 874 ? -19.792 -22.534 52.101 1.00 87.50 874 ARG A N 1
ATOM 6635 C CA . ARG A 1 874 ? -18.390 -22.728 52.508 1.00 87.50 874 ARG A CA 1
ATOM 6636 C C . ARG A 1 874 ? -17.512 -23.301 51.397 1.00 87.50 874 ARG A C 1
ATOM 6638 O O . ARG A 1 874 ? -16.304 -23.105 51.426 1.00 87.50 874 ARG A O 1
ATOM 6645 N N . GLY A 1 875 ? -18.099 -24.021 50.438 1.00 86.12 875 GLY A N 1
ATOM 6646 C CA . GLY A 1 875 ? -17.384 -24.583 49.292 1.00 86.12 875 GLY A CA 1
ATOM 6647 C C . GLY A 1 875 ? -16.997 -23.536 48.246 1.00 86.12 875 GLY A C 1
ATOM 6648 O O . GLY A 1 875 ? -16.166 -23.817 47.384 1.00 86.12 875 GLY A O 1
ATOM 6649 N N . ASN A 1 876 ? -17.590 -22.342 48.318 1.00 92.00 876 ASN A N 1
ATOM 6650 C CA . ASN A 1 876 ? -17.400 -21.283 47.333 1.00 92.00 876 ASN A CA 1
ATOM 6651 C C . ASN A 1 876 ? -17.004 -19.926 47.936 1.00 92.00 876 ASN A C 1
ATOM 6653 O O . ASN A 1 876 ? -16.658 -19.007 47.201 1.00 92.00 876 ASN A O 1
ATOM 6657 N N . ALA A 1 877 ? -17.053 -19.792 49.259 1.00 90.75 877 ALA A N 1
ATOM 6658 C CA . ALA A 1 877 ? -16.638 -18.592 49.965 1.00 90.75 877 ALA A CA 1
ATOM 6659 C C . ALA A 1 877 ? -15.107 -18.493 50.048 1.00 90.75 877 ALA A C 1
ATOM 6661 O O . ALA A 1 877 ? -14.420 -19.454 50.408 1.00 90.75 877 ALA A O 1
ATOM 6662 N N . ASP A 1 878 ? -14.576 -17.307 49.764 1.00 93.12 878 ASP A N 1
ATOM 6663 C CA . ASP A 1 878 ? -13.197 -16.955 50.088 1.00 93.12 878 ASP A CA 1
ATOM 6664 C C . ASP A 1 878 ? -13.061 -16.552 51.571 1.00 93.12 878 ASP A C 1
ATOM 6666 O O . ASP A 1 878 ? -14.039 -16.482 52.326 1.00 93.12 878 ASP A O 1
ATOM 6670 N N . GLN A 1 879 ? -11.830 -16.292 52.018 1.00 92.06 879 GLN A N 1
ATOM 6671 C CA . GLN A 1 879 ? -11.582 -15.936 53.418 1.00 92.06 879 GLN A CA 1
ATOM 6672 C C . GLN A 1 879 ? -12.267 -14.624 53.828 1.00 92.06 879 GLN A C 1
ATOM 6674 O O . GLN A 1 879 ? -12.672 -14.483 54.980 1.00 92.06 879 GLN A O 1
ATOM 6679 N N . ALA A 1 880 ? -12.416 -13.665 52.912 1.00 91.00 880 ALA A N 1
ATOM 6680 C CA . ALA A 1 880 ? -13.036 -12.381 53.217 1.00 91.00 880 ALA A CA 1
ATOM 6681 C C . ALA A 1 880 ? -14.542 -12.536 53.470 1.00 91.00 880 ALA A C 1
ATOM 6683 O O . ALA A 1 880 ? -15.065 -11.968 54.434 1.00 91.00 880 ALA A O 1
ATOM 6684 N N . ALA A 1 881 ? -15.228 -13.349 52.664 1.00 91.56 881 ALA A N 1
ATOM 6685 C CA . ALA A 1 881 ? -16.638 -13.675 52.848 1.00 91.56 881 ALA A CA 1
ATOM 6686 C C . ALA A 1 881 ? -16.883 -14.410 54.177 1.00 91.56 881 ALA A C 1
ATOM 6688 O O . ALA A 1 881 ? -17.802 -14.057 54.919 1.00 91.56 881 ALA A O 1
ATOM 6689 N N . VAL A 1 882 ? -16.022 -15.377 54.521 1.00 94.19 882 VAL A N 1
ATOM 6690 C CA . VAL A 1 882 ? -16.078 -16.081 55.813 1.00 94.19 882 VAL A CA 1
ATOM 6691 C C . VAL A 1 882 ? -15.855 -15.120 56.985 1.00 94.19 882 VAL A C 1
ATOM 6693 O O . VAL A 1 882 ? -16.634 -15.133 57.941 1.00 94.19 882 VAL A O 1
ATOM 6696 N N . ASN A 1 883 ? -14.833 -14.262 56.917 1.00 93.19 883 ASN A N 1
ATOM 6697 C CA . ASN A 1 883 ? -14.532 -13.296 57.977 1.00 93.19 883 ASN A CA 1
ATOM 6698 C C . ASN A 1 883 ? -15.685 -12.309 58.175 1.00 93.19 883 ASN A C 1
ATOM 6700 O O . ASN A 1 883 ? -16.139 -12.124 59.299 1.00 93.19 883 ASN A O 1
ATOM 6704 N N . THR A 1 884 ? -16.220 -11.755 57.084 1.00 94.06 884 THR A N 1
ATOM 6705 C CA . THR A 1 884 ? -17.351 -10.813 57.118 1.00 94.06 884 THR A CA 1
ATOM 6706 C C . THR A 1 884 ? -18.553 -11.423 57.833 1.00 94.06 884 THR A C 1
ATOM 6708 O O . THR A 1 884 ? -19.177 -10.789 58.684 1.00 94.06 884 THR A O 1
ATOM 6711 N N . GLN A 1 885 ? -18.885 -12.673 57.508 1.00 95.12 885 GLN A N 1
ATOM 6712 C CA . GLN A 1 885 ? -20.019 -13.341 58.130 1.00 95.12 885 GLN A CA 1
ATOM 6713 C C . GLN A 1 885 ? -19.750 -13.702 59.599 1.00 95.12 885 GLN A C 1
ATOM 6715 O O . GLN A 1 885 ? -20.669 -13.656 60.417 1.00 95.12 885 GLN A O 1
ATOM 6720 N N . THR A 1 886 ? -18.493 -14.000 59.942 1.00 95.88 886 THR A N 1
ATOM 6721 C CA . THR A 1 886 ? -18.057 -14.229 61.330 1.00 95.88 886 THR A CA 1
ATOM 6722 C C . THR A 1 886 ? -18.223 -12.961 62.155 1.00 95.88 886 THR A C 1
ATOM 6724 O O . THR A 1 886 ? -18.858 -12.997 63.203 1.00 95.88 886 THR A O 1
ATOM 6727 N N . GLU A 1 887 ? -17.723 -11.829 61.658 1.00 93.50 887 GLU A N 1
ATOM 6728 C CA . GLU A 1 887 ? -17.825 -10.525 62.317 1.00 93.50 887 GLU A CA 1
ATOM 6729 C C . GLU A 1 887 ? -19.281 -10.105 62.528 1.00 93.50 887 GLU A C 1
ATOM 6731 O O . GLU A 1 887 ? -19.635 -9.672 63.621 1.00 93.50 887 GLU A O 1
ATOM 6736 N N . LYS A 1 888 ? -20.149 -10.294 61.525 1.00 95.06 888 LYS A N 1
ATOM 6737 C CA . LYS A 1 888 ? -21.591 -10.031 61.657 1.00 95.06 888 LYS A CA 1
ATOM 6738 C C . LYS A 1 888 ? -22.240 -10.852 62.769 1.00 95.06 888 LYS A C 1
ATOM 6740 O O . LYS A 1 888 ? -23.010 -10.306 63.556 1.00 95.06 888 LYS A O 1
ATOM 6745 N N . LEU A 1 889 ? -21.958 -12.156 62.817 1.00 96.25 889 LEU A N 1
ATOM 6746 C CA . LEU A 1 889 ? -22.542 -13.038 63.823 1.00 96.25 889 LEU A CA 1
ATOM 6747 C C . LEU A 1 889 ? -22.031 -12.695 65.226 1.00 96.25 889 LEU A C 1
ATOM 6749 O O . LEU A 1 889 ? -22.833 -12.577 66.149 1.00 96.25 889 LEU A O 1
ATOM 6753 N N . VAL A 1 890 ? -20.724 -12.465 65.369 1.00 95.19 890 VAL A N 1
ATOM 6754 C CA . VAL A 1 890 ? -20.114 -12.039 66.637 1.00 95.19 890 VAL A CA 1
ATOM 6755 C C . VAL A 1 890 ? -20.689 -10.698 67.094 1.00 95.19 890 VAL A C 1
ATOM 6757 O O . VAL A 1 890 ? -21.099 -10.582 68.241 1.00 95.19 890 VAL A O 1
ATOM 6760 N N . ALA A 1 891 ? -20.832 -9.716 66.201 1.00 92.62 891 ALA A N 1
ATOM 6761 C CA . ALA A 1 891 ? -21.430 -8.426 66.543 1.00 92.62 891 ALA A CA 1
ATOM 6762 C C . ALA A 1 891 ? -22.890 -8.560 67.012 1.00 92.62 891 ALA A C 1
ATOM 6764 O O . ALA A 1 891 ? -23.303 -7.865 67.938 1.00 92.62 891 ALA A O 1
ATOM 6765 N N . ALA A 1 892 ? -23.673 -9.459 66.407 1.00 93.75 892 ALA A N 1
ATOM 6766 C CA . ALA A 1 892 ? -25.040 -9.727 66.848 1.00 93.75 892 ALA A CA 1
ATOM 6767 C C . ALA A 1 892 ? -25.087 -10.430 68.217 1.00 93.75 892 ALA A C 1
ATOM 6769 O O . ALA A 1 892 ? -25.973 -10.136 69.017 1.00 93.75 892 ALA A O 1
ATOM 6770 N N . MET A 1 893 ? -24.123 -11.313 68.510 1.00 92.81 893 MET A N 1
ATOM 6771 C CA . MET A 1 893 ? -23.955 -11.905 69.842 1.00 92.81 893 MET A CA 1
ATOM 6772 C C . MET A 1 893 ? -23.557 -10.852 70.888 1.00 92.81 893 MET A C 1
ATOM 6774 O O . MET A 1 893 ? -24.108 -10.851 71.986 1.00 92.81 893 MET A O 1
ATOM 6778 N N . ASP A 1 894 ? -22.646 -9.938 70.546 1.00 92.88 894 ASP A N 1
ATOM 6779 C CA . ASP A 1 894 ? -22.183 -8.861 71.432 1.00 92.88 894 ASP A CA 1
ATOM 6780 C C . ASP A 1 894 ? -23.272 -7.805 71.698 1.00 92.88 894 ASP A C 1
ATOM 6782 O O . ASP A 1 894 ? -23.282 -7.169 72.752 1.00 92.88 894 ASP A O 1
ATOM 6786 N N . ALA A 1 895 ? -24.208 -7.623 70.761 1.00 92.12 895 ALA A N 1
ATOM 6787 C CA . ALA A 1 895 ? -25.321 -6.678 70.868 1.00 92.12 895 ALA A CA 1
ATOM 6788 C C . ALA A 1 895 ? -26.509 -7.193 71.705 1.00 92.12 895 ALA A C 1
ATOM 6790 O O . ALA A 1 895 ? -27.508 -6.483 71.852 1.00 92.12 895 ALA A O 1
ATOM 6791 N N . LEU A 1 896 ? -26.431 -8.413 72.245 1.00 91.69 896 LEU A N 1
ATOM 6792 C CA . LEU A 1 896 ? -27.480 -8.979 73.083 1.00 91.69 896 LEU A CA 1
ATOM 6793 C C . LEU A 1 896 ? -27.665 -8.202 74.391 1.00 91.69 896 LEU A C 1
ATOM 6795 O O . LEU A 1 896 ? -26.716 -7.939 75.132 1.00 91.69 896 LEU A O 1
ATOM 6799 N N . VAL A 1 897 ? -28.922 -7.910 74.726 1.00 89.25 897 VAL A N 1
ATOM 6800 C CA . VAL A 1 897 ? -29.305 -7.238 75.975 1.00 89.25 897 VAL A CA 1
ATOM 6801 C C . VAL A 1 897 ? -30.073 -8.221 76.844 1.00 89.25 897 VAL A C 1
ATOM 6803 O O . VAL A 1 897 ? -30.976 -8.893 76.356 1.00 89.25 897 VAL A O 1
ATOM 6806 N N . LYS A 1 898 ? -29.716 -8.330 78.129 1.00 86.94 898 LYS A N 1
ATOM 6807 C CA . LYS A 1 898 ? -30.400 -9.233 79.067 1.00 86.94 898 LYS A CA 1
ATOM 6808 C C . LYS A 1 898 ? -31.849 -8.808 79.298 1.00 86.94 898 LYS A C 1
ATOM 6810 O O . LYS A 1 898 ? -32.120 -7.615 79.433 1.00 86.94 898 LYS A O 1
ATOM 6815 N N . ALA A 1 899 ? -32.750 -9.780 79.399 1.00 86.19 899 ALA A N 1
ATOM 6816 C CA . ALA A 1 899 ? -34.134 -9.530 79.787 1.00 86.19 899 ALA A CA 1
ATOM 6817 C C . ALA A 1 899 ? -34.216 -8.982 81.229 1.00 86.19 899 ALA A C 1
ATOM 6819 O O . ALA A 1 899 ? -33.427 -9.372 82.094 1.00 86.19 899 ALA A O 1
ATOM 6820 N N . ALA A 1 900 ? -35.160 -8.071 81.487 1.00 86.56 900 ALA A N 1
ATOM 6821 C CA . ALA A 1 900 ? -35.417 -7.551 82.831 1.00 86.56 900 ALA A CA 1
ATOM 6822 C C . ALA A 1 900 ? -36.085 -8.607 83.732 1.00 86.56 900 ALA A C 1
ATOM 6824 O O . ALA A 1 900 ? -36.935 -9.373 83.273 1.00 86.56 900 ALA A O 1
ATOM 6825 N N . ASP A 1 901 ? -35.739 -8.614 85.021 1.00 87.56 901 ASP A N 1
ATOM 6826 C CA . ASP A 1 901 ? -36.390 -9.459 86.022 1.00 87.56 901 ASP A CA 1
ATOM 6827 C C . ASP A 1 901 ? -37.744 -8.859 86.404 1.00 87.56 901 ASP A C 1
ATOM 6829 O O . ASP A 1 901 ? -37.831 -7.788 87.008 1.00 87.56 901 ASP A O 1
ATOM 6833 N N . LYS A 1 902 ? -38.801 -9.576 86.031 1.00 89.81 902 LYS A N 1
ATOM 6834 C CA . LYS A 1 902 ? -40.200 -9.174 86.176 1.00 89.81 902 LYS A CA 1
ATOM 6835 C C . LYS A 1 902 ? -40.921 -9.881 87.321 1.00 89.81 902 LYS A C 1
ATOM 6837 O O . LYS A 1 902 ? -42.111 -9.634 87.512 1.00 89.81 902 LYS A O 1
ATOM 6842 N N . ALA A 1 903 ? -40.238 -10.738 88.083 1.00 90.12 903 ALA A N 1
ATOM 6843 C CA . ALA A 1 903 ? -40.873 -11.570 89.103 1.00 90.12 903 ALA A CA 1
ATOM 6844 C C . ALA A 1 903 ? -41.599 -10.728 90.166 1.00 90.12 903 ALA A C 1
ATOM 6846 O O . ALA A 1 903 ? -42.788 -10.927 90.406 1.00 90.12 903 ALA A O 1
ATOM 6847 N N . ALA A 1 904 ? -40.924 -9.718 90.723 1.00 88.69 904 ALA A N 1
ATOM 6848 C CA . ALA A 1 904 ? -41.506 -8.844 91.743 1.00 88.69 904 ALA A CA 1
ATOM 6849 C C . ALA A 1 904 ? -42.682 -7.999 91.214 1.00 88.69 904 ALA A C 1
ATOM 6851 O O . ALA A 1 904 ? -43.659 -7.778 91.929 1.00 88.69 904 ALA A O 1
ATOM 6852 N N . LEU A 1 905 ? -42.623 -7.558 89.949 1.00 92.50 905 LEU A N 1
ATOM 6853 C CA . LEU A 1 905 ? -43.727 -6.846 89.297 1.00 92.50 905 LEU A CA 1
ATOM 6854 C C . LEU A 1 905 ? -44.940 -7.760 89.091 1.00 92.50 905 LEU A C 1
ATOM 6856 O O . LEU A 1 905 ? -46.065 -7.344 89.350 1.00 92.50 905 LEU A O 1
ATOM 6860 N N . ALA A 1 906 ? -44.717 -9.013 88.686 1.00 90.56 906 ALA A N 1
ATOM 6861 C CA . ALA A 1 906 ? -45.776 -10.007 88.542 1.00 90.56 906 ALA A CA 1
ATOM 6862 C C . ALA A 1 906 ? -46.444 -10.339 89.888 1.00 90.56 906 ALA A C 1
ATOM 6864 O O . ALA A 1 906 ? -47.671 -10.420 89.958 1.00 90.56 906 ALA A O 1
ATOM 6865 N N . GLU A 1 907 ? -45.666 -10.466 90.967 1.00 90.88 907 GLU A N 1
ATOM 6866 C CA . GLU A 1 907 ? -46.195 -10.657 92.324 1.00 90.88 907 GLU A CA 1
ATOM 6867 C C . GLU A 1 907 ? -47.026 -9.455 92.798 1.00 90.88 907 GLU A C 1
ATOM 6869 O O . GLU A 1 907 ? -48.131 -9.635 93.312 1.00 90.88 907 GLU A O 1
ATOM 6874 N N . ALA A 1 908 ? -46.545 -8.225 92.585 1.00 89.88 908 ALA A N 1
ATOM 6875 C CA . ALA A 1 908 ? -47.291 -7.013 92.927 1.00 89.88 908 ALA A CA 1
ATOM 6876 C C . ALA A 1 908 ? -48.595 -6.885 92.118 1.00 89.88 908 ALA A C 1
ATOM 6878 O O . ALA A 1 908 ? -49.628 -6.512 92.679 1.00 89.88 908 ALA A O 1
ATOM 6879 N N . CYS A 1 909 ? -48.581 -7.255 90.830 1.00 91.00 909 CYS A N 1
ATOM 6880 C CA . CYS A 1 909 ? -49.791 -7.355 90.007 1.00 91.00 909 CYS A CA 1
ATOM 6881 C C . CYS A 1 909 ? -50.791 -8.349 90.603 1.00 91.00 909 CYS A C 1
ATOM 6883 O O . CYS A 1 909 ? -51.957 -8.002 90.780 1.00 91.00 909 CYS A O 1
ATOM 6885 N N . ALA A 1 910 ? -50.336 -9.540 91.000 1.00 91.12 910 ALA A N 1
ATOM 6886 C CA . ALA A 1 910 ? -51.196 -10.539 91.630 1.00 91.12 910 ALA A CA 1
ATOM 6887 C C . ALA A 1 910 ? -51.792 -10.048 92.967 1.00 91.12 910 ALA A C 1
ATOM 6889 O O . ALA A 1 910 ? -52.965 -10.295 93.251 1.00 91.12 910 ALA A O 1
ATOM 6890 N N . LEU A 1 911 ? -51.019 -9.315 93.779 1.00 88.94 911 LEU A N 1
ATOM 6891 C CA . LEU A 1 911 ? -51.508 -8.705 95.022 1.00 88.94 911 LEU A CA 1
ATOM 6892 C C . LEU A 1 911 ? -52.575 -7.634 94.768 1.00 88.94 911 LEU A C 1
ATOM 6894 O O . LEU A 1 911 ? -53.575 -7.594 95.483 1.00 88.94 911 LEU A O 1
ATOM 6898 N N . ALA A 1 912 ? -52.377 -6.782 93.760 1.00 90.56 912 ALA A N 1
ATOM 6899 C CA . ALA A 1 912 ? -53.353 -5.775 93.350 1.00 90.56 912 ALA A CA 1
ATOM 6900 C C . ALA A 1 912 ? -54.648 -6.405 92.824 1.00 90.56 912 ALA A C 1
ATOM 6902 O O . ALA A 1 912 ? -55.734 -5.950 93.172 1.00 90.56 912 ALA A O 1
ATOM 6903 N N . GLU A 1 913 ? -54.546 -7.491 92.057 1.00 91.00 913 GLU A N 1
ATOM 6904 C CA . GLU A 1 913 ? -55.693 -8.244 91.535 1.00 91.00 913 GLU A CA 1
ATOM 6905 C C . GLU A 1 913 ? -56.521 -8.924 92.632 1.00 91.00 913 GLU A C 1
ATOM 6907 O O . GLU A 1 913 ? -57.727 -9.103 92.475 1.00 91.00 913 GLU A O 1
ATOM 6912 N N . ALA A 1 914 ? -55.898 -9.281 93.757 1.00 90.44 914 ALA A N 1
ATOM 6913 C CA . ALA A 1 914 ? -56.579 -9.897 94.893 1.00 90.44 914 ALA A CA 1
ATOM 6914 C C . ALA A 1 914 ? -57.397 -8.900 95.743 1.00 90.44 914 ALA A C 1
ATOM 6916 O O . ALA A 1 914 ? -58.115 -9.323 96.654 1.00 90.44 914 ALA A O 1
ATOM 6917 N N . LYS A 1 915 ? -57.290 -7.585 95.492 1.00 87.81 915 LYS A N 1
ATOM 6918 C CA . LYS A 1 915 ? -58.040 -6.558 96.229 1.00 87.81 915 LYS A CA 1
ATOM 6919 C C . LYS A 1 915 ? -59.487 -6.496 95.737 1.00 87.81 915 LYS A C 1
ATOM 6921 O O . LYS A 1 915 ? -59.757 -6.289 94.558 1.00 87.81 915 LYS A O 1
ATOM 6926 N N . ASP A 1 916 ? -60.416 -6.648 96.674 1.00 86.81 916 ASP A N 1
ATOM 6927 C CA . ASP A 1 916 ? -61.861 -6.657 96.435 1.00 86.81 916 ASP A CA 1
ATOM 6928 C C . ASP A 1 916 ? -62.417 -5.227 96.383 1.00 86.81 916 ASP A C 1
ATOM 6930 O O . ASP A 1 916 ? -62.342 -4.509 97.382 1.00 86.81 916 ASP A O 1
ATOM 6934 N N . SER A 1 917 ? -62.972 -4.816 95.237 1.00 86.75 917 SER A N 1
ATOM 6935 C CA . SER A 1 917 ? -63.469 -3.451 95.005 1.00 86.75 917 SER A CA 1
ATOM 6936 C C . SER A 1 917 ? -64.489 -2.991 96.040 1.00 86.75 917 SER A C 1
ATOM 6938 O O . SER A 1 917 ? -64.523 -1.810 96.374 1.00 86.75 917 SER A O 1
ATOM 6940 N N . ASP A 1 918 ? -65.286 -3.914 96.583 1.00 85.81 918 ASP A N 1
ATOM 6941 C CA . ASP A 1 918 ? -66.400 -3.591 97.480 1.00 85.81 918 ASP A CA 1
ATOM 6942 C C . ASP A 1 918 ? -65.936 -3.190 98.892 1.00 85.81 918 ASP A C 1
ATOM 6944 O O . ASP A 1 918 ? -66.722 -2.670 99.687 1.00 85.81 918 ASP A O 1
ATOM 6948 N N . LYS A 1 919 ? -64.657 -3.420 99.223 1.00 86.94 919 LYS A N 1
ATOM 6949 C CA . LYS A 1 919 ? -64.071 -3.111 100.540 1.00 86.94 919 LYS A CA 1
ATOM 6950 C C . LYS A 1 919 ? -63.336 -1.774 100.593 1.00 86.94 919 LYS A C 1
ATOM 6952 O O . LYS A 1 919 ? -62.979 -1.333 101.686 1.00 86.94 919 LYS A O 1
ATOM 6957 N N . TYR A 1 920 ? -63.106 -1.137 99.449 1.00 90.06 920 TYR A N 1
ATOM 6958 C CA . TYR A 1 920 ? -62.305 0.081 99.332 1.00 90.06 920 TYR A CA 1
ATOM 6959 C C . TYR A 1 920 ? -63.126 1.240 98.775 1.00 90.06 920 TYR A C 1
ATOM 6961 O O . TYR A 1 920 ? -64.166 1.054 98.145 1.00 90.06 920 TYR A O 1
ATOM 6969 N N . THR A 1 921 ? -62.661 2.467 98.994 1.00 88.81 921 THR A N 1
ATOM 6970 C CA . THR A 1 921 ? -63.275 3.635 98.362 1.00 88.81 921 THR A CA 1
ATOM 6971 C C . THR A 1 921 ? -63.029 3.605 96.857 1.00 88.81 921 THR A C 1
ATOM 6973 O O . THR A 1 921 ? -61.921 3.320 96.395 1.00 88.81 921 THR A O 1
ATOM 6976 N N . GLN A 1 922 ? -64.055 3.959 96.082 1.00 88.12 922 GLN A N 1
ATOM 6977 C CA . GLN A 1 922 ? -64.002 3.915 94.620 1.00 88.12 922 GLN A CA 1
ATOM 6978 C C . GLN A 1 922 ? -62.783 4.663 94.050 1.00 88.12 922 GLN A C 1
ATOM 6980 O O . GLN A 1 922 ? -62.082 4.143 93.188 1.00 88.12 922 GLN A O 1
ATOM 6985 N N . VAL A 1 923 ? -62.479 5.852 94.582 1.00 87.38 923 VAL A N 1
ATOM 6986 C CA . VAL A 1 923 ? -61.376 6.709 94.108 1.00 87.38 923 VAL A CA 1
ATOM 6987 C C . VAL A 1 923 ? -60.005 6.037 94.261 1.00 87.38 923 VAL A C 1
ATOM 6989 O O . VAL A 1 923 ? -59.162 6.109 93.363 1.00 87.38 923 VAL A O 1
ATOM 6992 N N . THR A 1 924 ? -59.761 5.378 95.396 1.00 91.38 924 THR A N 1
ATOM 6993 C CA . THR A 1 924 ? -58.461 4.736 95.652 1.00 91.38 924 THR A CA 1
ATOM 6994 C C . THR A 1 924 ? -58.333 3.404 94.918 1.00 91.38 924 THR A C 1
ATOM 6996 O O . THR A 1 924 ? -57.247 3.068 94.446 1.00 91.38 924 THR A O 1
ATOM 6999 N N . TYR A 1 925 ? -59.448 2.701 94.702 1.00 91.12 925 TYR A N 1
ATOM 7000 C CA . TYR A 1 925 ? -59.478 1.473 93.911 1.00 91.12 925 TYR A CA 1
ATOM 7001 C C . TYR A 1 925 ? -59.276 1.719 92.402 1.00 91.12 925 TYR A C 1
ATOM 7003 O O . TYR A 1 925 ? -58.508 1.003 91.763 1.00 91.12 925 TYR A O 1
ATOM 7011 N N . GLU A 1 926 ? -59.868 2.768 91.820 1.00 90.88 926 GLU A N 1
ATOM 7012 C CA . GLU A 1 926 ? -59.623 3.155 90.414 1.00 90.88 926 GLU A CA 1
ATOM 7013 C C . GLU A 1 926 ? -58.147 3.530 90.164 1.00 90.88 926 GLU A C 1
ATOM 7015 O O . GLU A 1 926 ? -57.567 3.209 89.119 1.00 90.88 926 GLU A O 1
ATOM 7020 N N . SER A 1 927 ? -57.506 4.157 91.157 1.00 90.19 927 SER A N 1
ATOM 7021 C CA . SER A 1 927 ? -56.071 4.470 91.118 1.00 90.19 927 SER A CA 1
ATOM 7022 C C . SER A 1 927 ? -55.209 3.199 91.105 1.00 90.19 927 SER A C 1
ATOM 7024 O O . SER A 1 927 ? -54.241 3.122 90.346 1.00 90.19 927 SER A O 1
ATOM 7026 N N . LEU A 1 928 ? -55.590 2.176 91.881 1.00 92.69 928 LEU A N 1
ATOM 7027 C CA . LEU A 1 928 ? -54.961 0.852 91.848 1.00 92.69 928 LEU A CA 1
ATOM 7028 C C . LEU A 1 928 ? -55.130 0.172 90.485 1.00 92.69 928 LEU A C 1
ATOM 7030 O O . LEU A 1 928 ? -54.156 -0.345 89.941 1.00 92.69 928 LEU A O 1
ATOM 7034 N N . GLN A 1 929 ? -56.335 0.197 89.909 1.00 93.69 929 GLN A N 1
ATOM 7035 C CA . GLN A 1 929 ? -56.604 -0.417 88.604 1.00 93.69 929 GLN A CA 1
ATOM 7036 C C . GLN A 1 929 ? -55.776 0.214 87.479 1.00 93.69 929 GLN A C 1
ATOM 7038 O O . GLN A 1 929 ? -55.285 -0.498 86.603 1.00 93.69 929 GLN A O 1
ATOM 7043 N N . THR A 1 930 ? -55.577 1.533 87.523 1.00 92.44 930 THR A N 1
ATOM 7044 C CA . THR A 1 930 ? -54.735 2.247 86.552 1.00 92.44 930 THR A CA 1
ATOM 7045 C C . THR A 1 930 ? -53.271 1.820 86.676 1.00 92.44 930 THR A C 1
ATOM 7047 O O . THR A 1 930 ? -52.663 1.414 85.688 1.00 92.44 930 THR A O 1
ATOM 7050 N N . ALA A 1 931 ? -52.723 1.820 87.896 1.00 93.25 931 ALA A N 1
ATOM 7051 C CA . ALA A 1 931 ? -51.345 1.389 88.133 1.00 93.25 931 ALA A CA 1
ATOM 7052 C C . ALA A 1 931 ? -51.119 -0.093 87.771 1.00 93.25 931 ALA A C 1
ATOM 7054 O O . ALA A 1 931 ? -50.054 -0.453 87.273 1.00 93.25 931 ALA A O 1
ATOM 7055 N N . LEU A 1 932 ? -52.127 -0.950 87.973 1.00 93.12 932 LEU A N 1
ATOM 7056 C CA . LEU A 1 932 ? -52.097 -2.358 87.570 1.00 93.12 932 LEU A CA 1
ATOM 7057 C C . LEU A 1 932 ? -52.070 -2.517 86.042 1.00 93.12 932 LEU A C 1
ATOM 7059 O O . LEU A 1 932 ? -51.346 -3.368 85.527 1.00 93.12 932 LEU A O 1
ATOM 7063 N N . ALA A 1 933 ? -52.834 -1.707 85.305 1.00 91.88 933 ALA A N 1
ATOM 7064 C CA . ALA A 1 933 ? -52.817 -1.725 83.843 1.00 91.88 933 ALA A CA 1
ATOM 7065 C C . ALA A 1 933 ? -51.445 -1.306 83.286 1.00 91.88 933 ALA A C 1
ATOM 7067 O O . ALA A 1 933 ? -50.909 -1.989 82.410 1.00 91.88 933 ALA A O 1
ATOM 7068 N N . ASP A 1 934 ? -50.845 -0.250 83.843 1.00 89.75 934 ASP A N 1
ATOM 7069 C CA . ASP A 1 934 ? -49.501 0.205 83.470 1.00 89.75 934 ASP A CA 1
ATOM 7070 C C . ASP A 1 934 ? -48.437 -0.861 83.786 1.00 89.75 934 ASP A C 1
ATOM 7072 O O . ASP A 1 934 ? -47.571 -1.156 82.959 1.00 89.75 934 ASP A O 1
ATOM 7076 N N . ALA A 1 935 ? -48.534 -1.504 84.953 1.00 92.44 935 ALA A N 1
ATOM 7077 C CA . ALA A 1 935 ? -47.652 -2.600 85.340 1.00 92.44 935 ALA A CA 1
ATOM 7078 C C . ALA A 1 935 ? -47.768 -3.818 84.410 1.00 92.44 935 ALA A C 1
ATOM 7080 O O . ALA A 1 935 ? -46.751 -4.396 84.022 1.00 92.44 935 ALA A O 1
ATOM 7081 N N . ARG A 1 936 ? -48.984 -4.178 83.980 1.00 91.75 936 ARG A N 1
ATOM 7082 C CA . ARG A 1 936 ? -49.208 -5.253 82.998 1.00 91.75 936 ARG A CA 1
ATOM 7083 C C . ARG A 1 936 ? -48.616 -4.926 81.629 1.00 91.75 936 ARG A C 1
ATOM 7085 O O . ARG A 1 936 ? -47.973 -5.786 81.036 1.00 91.75 936 ARG A O 1
ATOM 7092 N N . ALA A 1 937 ? -48.742 -3.685 81.162 1.00 91.94 937 ALA A N 1
ATOM 7093 C CA . ALA A 1 937 ? -48.128 -3.269 79.901 1.00 91.94 937 ALA A CA 1
ATOM 7094 C C . ALA A 1 937 ? -46.595 -3.449 79.917 1.00 91.94 937 ALA A C 1
ATOM 7096 O O . ALA A 1 937 ? -46.002 -3.863 78.920 1.00 91.94 937 ALA A O 1
ATOM 7097 N N . VAL A 1 938 ? -45.952 -3.200 81.062 1.00 91.62 938 VAL A N 1
ATOM 7098 C CA . VAL A 1 938 ? -44.513 -3.447 81.247 1.00 91.62 938 VAL A CA 1
ATOM 7099 C C . VAL A 1 938 ? -44.196 -4.945 81.364 1.00 91.62 938 VAL A C 1
ATOM 7101 O O . VAL A 1 938 ? -43.177 -5.396 80.831 1.00 91.62 938 VAL A O 1
ATOM 7104 N N . LEU A 1 939 ? -45.064 -5.750 81.990 1.00 87.81 939 LEU A N 1
ATOM 7105 C CA . LEU A 1 939 ? -44.916 -7.212 82.028 1.00 87.81 939 LEU A CA 1
ATOM 7106 C C . LEU A 1 939 ? -44.940 -7.835 80.626 1.00 87.81 939 LEU A C 1
ATOM 7108 O O . LEU A 1 939 ? -44.077 -8.662 80.322 1.00 87.81 939 LEU A O 1
ATOM 7112 N N . ASP A 1 940 ? -45.836 -7.367 79.761 1.00 87.19 940 ASP A N 1
ATOM 7113 C CA . ASP A 1 940 ? -46.019 -7.898 78.405 1.00 87.19 940 ASP A CA 1
ATOM 7114 C C . ASP A 1 940 ? -44.960 -7.398 77.402 1.00 87.19 940 ASP A C 1
ATOM 7116 O O . ASP A 1 940 ? -44.743 -8.015 76.357 1.00 87.19 940 ASP A O 1
ATOM 7120 N N . ASN A 1 941 ? -44.249 -6.307 77.707 1.00 86.00 941 ASN A N 1
ATOM 7121 C CA . ASN A 1 941 ? -43.196 -5.779 76.841 1.00 86.00 941 ASN A CA 1
ATOM 7122 C C . ASN A 1 941 ? -41.901 -6.614 76.934 1.00 86.00 941 ASN A C 1
ATOM 7124 O O . ASN A 1 941 ? -41.121 -6.462 77.876 1.00 86.00 941 ASN A O 1
ATOM 7128 N N . GLY A 1 942 ? -41.631 -7.464 75.940 1.00 81.00 942 GLY A N 1
ATOM 7129 C CA . GLY A 1 942 ? -40.422 -8.304 75.860 1.00 81.00 942 GLY A CA 1
ATOM 7130 C C . GLY A 1 942 ? -39.080 -7.554 75.779 1.00 81.00 942 GLY A C 1
ATOM 7131 O O . GLY A 1 942 ? -38.032 -8.185 75.903 1.00 81.00 942 GLY A O 1
ATOM 7132 N N . ASP A 1 943 ? -39.105 -6.230 75.606 1.00 86.75 943 ASP A N 1
ATOM 7133 C CA . ASP A 1 943 ? -37.926 -5.355 75.584 1.00 86.75 943 ASP A CA 1
ATOM 7134 C C . ASP A 1 943 ? -37.874 -4.379 76.772 1.00 86.75 943 ASP A C 1
ATOM 7136 O O . ASP A 1 943 ? -37.029 -3.485 76.794 1.00 86.75 943 ASP A O 1
ATOM 7140 N N . ALA A 1 944 ? -38.768 -4.530 77.758 1.00 85.62 944 ALA A N 1
ATOM 7141 C CA . ALA A 1 944 ? -38.772 -3.678 78.943 1.00 85.62 944 ALA A CA 1
ATOM 7142 C C . ALA A 1 944 ? -37.407 -3.714 79.642 1.00 85.62 944 ALA A C 1
ATOM 7144 O O . ALA A 1 944 ? -36.873 -4.790 79.929 1.00 85.62 944 ALA A O 1
ATOM 7145 N N . VAL A 1 945 ? -36.862 -2.540 79.953 1.00 88.12 945 VAL A N 1
ATOM 7146 C CA . VAL A 1 945 ? -35.611 -2.440 80.715 1.00 88.12 945 VAL A CA 1
ATOM 7147 C C . VAL A 1 945 ? -35.889 -2.521 82.213 1.00 88.12 945 VAL A C 1
ATOM 7149 O O . VAL A 1 945 ? -36.976 -2.171 82.672 1.00 88.12 945 VAL A O 1
ATOM 7152 N N . GLN A 1 946 ? -34.891 -2.925 83.007 1.00 86.19 946 GLN A N 1
ATOM 7153 C CA . GLN A 1 946 ? -35.070 -3.090 84.458 1.00 86.19 946 GLN A CA 1
ATOM 7154 C C . GLN A 1 946 ? -35.620 -1.823 85.125 1.00 86.19 946 GLN A C 1
ATOM 7156 O O . GLN A 1 946 ? -36.502 -1.903 85.966 1.00 86.19 946 GLN A O 1
ATOM 7161 N N . GLN A 1 947 ? -35.189 -0.644 84.673 1.00 87.38 947 GLN A N 1
ATOM 7162 C CA . GLN A 1 947 ? -35.694 0.628 85.184 1.00 87.38 947 GLN A CA 1
ATOM 7163 C C . GLN A 1 947 ? -37.204 0.829 84.945 1.00 87.38 947 GLN A C 1
ATOM 7165 O O . GLN A 1 947 ? -37.878 1.438 85.774 1.00 87.38 947 GLN A O 1
ATOM 7170 N N . GLU A 1 948 ? -37.745 0.352 83.822 1.00 87.25 948 GLU A N 1
ATOM 7171 C CA . GLU A 1 948 ? -39.182 0.432 83.529 1.00 87.25 948 GLU A CA 1
ATOM 7172 C C . GLU A 1 948 ? -39.971 -0.537 84.411 1.00 87.25 948 GLU A C 1
ATOM 7174 O O . GLU A 1 948 ? -41.023 -0.164 84.930 1.00 87.25 948 GLU A O 1
ATOM 7179 N N . VAL A 1 949 ? -39.429 -1.740 84.637 1.00 90.31 949 VAL A N 1
ATOM 7180 C CA . VAL A 1 949 ? -39.993 -2.737 85.559 1.00 90.31 949 VAL A CA 1
ATOM 7181 C C . VAL A 1 949 ? -39.998 -2.211 86.995 1.00 90.31 949 VAL A C 1
ATOM 7183 O O . VAL A 1 949 ? -41.039 -2.238 87.649 1.00 90.31 949 VAL A O 1
ATOM 7186 N N . ASP A 1 950 ? -38.876 -1.661 87.458 1.00 90.31 950 ASP A N 1
ATOM 7187 C CA . ASP A 1 950 ? -38.728 -1.105 88.805 1.00 90.31 950 ASP A CA 1
ATOM 7188 C C . ASP A 1 950 ? -39.685 0.075 89.027 1.00 90.31 950 ASP A C 1
ATOM 7190 O O . ASP A 1 950 ? -40.337 0.169 90.066 1.00 90.31 950 ASP A O 1
ATOM 7194 N N . LYS A 1 951 ? -39.831 0.956 88.027 1.00 91.19 951 LYS A N 1
ATOM 7195 C CA . LYS A 1 951 ? -40.748 2.103 88.089 1.00 91.19 951 LYS A CA 1
ATOM 7196 C C . LYS A 1 951 ? -42.214 1.670 88.111 1.00 91.19 951 LYS A C 1
ATOM 7198 O O . LYS A 1 951 ? -43.010 2.246 88.854 1.00 91.19 951 LYS A O 1
ATOM 7203 N N . ALA A 1 952 ? -42.583 0.682 87.299 1.00 91.75 952 ALA A N 1
ATOM 7204 C CA . ALA A 1 952 ? -43.930 0.125 87.304 1.00 91.75 952 ALA A CA 1
ATOM 7205 C C . ALA A 1 952 ? -44.248 -0.558 88.643 1.00 91.75 952 ALA A C 1
ATOM 7207 O O . ALA A 1 952 ? -45.339 -0.376 89.183 1.00 91.75 952 ALA A O 1
ATOM 7208 N N . LEU A 1 953 ? -43.271 -1.268 89.216 1.00 93.75 953 LEU A N 1
ATOM 7209 C CA . LEU A 1 953 ? -43.382 -1.907 90.526 1.00 93.75 953 LEU A CA 1
ATOM 7210 C C . LEU A 1 953 ? -43.565 -0.868 91.634 1.00 93.75 953 LEU A C 1
ATOM 7212 O O . LEU A 1 953 ? -44.452 -1.013 92.472 1.00 93.75 953 LEU A O 1
ATOM 7216 N N . GLU A 1 954 ? -42.760 0.196 91.631 1.00 91.44 954 GLU A N 1
ATOM 7217 C CA . GLU A 1 954 ? -42.884 1.305 92.580 1.00 91.44 954 GLU A CA 1
ATOM 7218 C C . GLU A 1 954 ? -44.268 1.965 92.486 1.00 91.44 954 GLU A C 1
ATOM 7220 O O . GLU A 1 954 ? -44.933 2.159 93.506 1.00 91.44 954 GLU A O 1
ATOM 7225 N N . GLY A 1 955 ? -44.728 2.269 91.267 1.00 91.44 955 GLY A N 1
ATOM 7226 C CA . GLY A 1 955 ? -46.040 2.870 91.025 1.00 91.44 955 GLY A CA 1
ATOM 7227 C C . GLY A 1 955 ? -47.191 1.997 91.526 1.00 91.44 955 GLY A C 1
ATOM 7228 O O . GLY A 1 955 ? -48.084 2.493 92.218 1.00 91.44 955 GLY A O 1
ATOM 7229 N N . LEU A 1 956 ? -47.138 0.694 91.242 1.00 94.62 956 LEU A N 1
ATOM 7230 C CA . LEU A 1 956 ? -48.148 -0.263 91.682 1.00 94.62 956 LEU A CA 1
ATOM 7231 C C . LEU A 1 956 ? -48.147 -0.454 93.203 1.00 94.62 956 LEU A C 1
ATOM 7233 O O . LEU A 1 956 ? -49.207 -0.399 93.826 1.00 94.62 956 LEU A O 1
ATOM 7237 N N . ASN A 1 957 ? -46.973 -0.594 93.822 1.00 92.56 957 ASN A N 1
ATOM 7238 C CA . ASN A 1 957 ? -46.847 -0.690 95.279 1.00 92.56 957 ASN A CA 1
ATOM 7239 C C . ASN A 1 957 ? -47.349 0.574 95.984 1.00 92.56 957 ASN A C 1
ATOM 7241 O O . ASN A 1 957 ? -47.988 0.490 97.033 1.00 92.56 957 ASN A O 1
ATOM 7245 N N . LYS A 1 958 ? -47.108 1.752 95.402 1.00 90.88 958 LYS A N 1
ATOM 7246 C CA . LYS A 1 958 ? -47.633 3.013 95.927 1.00 90.88 958 LYS A CA 1
ATOM 7247 C C . LYS A 1 958 ? -49.159 3.063 95.860 1.00 90.88 958 LYS A C 1
ATOM 7249 O O . LYS A 1 958 ? -49.785 3.509 96.818 1.00 90.88 958 LYS A O 1
ATOM 7254 N N . ALA A 1 959 ? -49.757 2.607 94.760 1.00 90.38 959 ALA A N 1
ATOM 7255 C CA . ALA A 1 959 ? -51.210 2.546 94.627 1.00 90.38 959 ALA A CA 1
ATOM 7256 C C . ALA A 1 959 ? -51.832 1.529 95.602 1.00 90.38 959 ALA A C 1
ATOM 7258 O O . ALA A 1 959 ? -52.843 1.832 96.228 1.00 90.38 959 ALA A O 1
ATOM 7259 N N . LEU A 1 960 ? -51.181 0.376 95.800 1.00 89.31 960 LEU A N 1
ATOM 7260 C CA . LEU A 1 960 ? -51.541 -0.617 96.818 1.00 89.31 960 LEU A CA 1
ATOM 7261 C C . LEU A 1 960 ? -51.519 -0.033 98.237 1.00 89.31 960 LEU A C 1
ATOM 7263 O O . LEU A 1 960 ? -52.452 -0.256 99.003 1.00 89.31 960 LEU A O 1
ATOM 7267 N N . ALA A 1 961 ? -50.477 0.727 98.584 1.00 86.31 961 ALA A N 1
ATOM 7268 C CA . ALA A 1 961 ? -50.350 1.358 99.898 1.00 86.31 961 ALA A CA 1
ATOM 7269 C C . ALA A 1 961 ? -51.339 2.519 100.119 1.00 86.31 961 ALA A C 1
ATOM 7271 O O . ALA A 1 961 ? -51.671 2.829 101.258 1.00 86.31 961 ALA A O 1
ATOM 7272 N N . GLY A 1 962 ? -51.805 3.167 99.045 1.00 87.19 962 GLY A N 1
ATOM 7273 C CA . GLY A 1 962 ? -52.741 4.296 99.089 1.00 87.19 962 GLY A CA 1
ATOM 7274 C C . GLY A 1 962 ? -54.224 3.913 99.152 1.00 87.19 962 GLY A C 1
ATOM 7275 O O . GLY A 1 962 ? -55.077 4.791 99.016 1.00 87.19 962 GLY A O 1
ATOM 7276 N N . LEU A 1 963 ? -54.546 2.627 99.313 1.00 89.81 963 LEU A N 1
ATOM 7277 C CA . LEU A 1 963 ? -55.923 2.155 99.432 1.00 89.81 963 LEU A CA 1
ATOM 7278 C C . LEU A 1 963 ? -56.565 2.611 100.747 1.00 89.81 963 LEU A C 1
ATOM 7280 O O . LEU A 1 963 ? -56.009 2.422 101.831 1.00 89.81 963 LEU A O 1
ATOM 7284 N N . ILE A 1 964 ? -57.782 3.146 100.641 1.00 88.94 964 ILE A N 1
ATOM 7285 C CA . ILE A 1 964 ? -58.616 3.503 101.791 1.00 88.94 964 ILE A CA 1
ATOM 7286 C C . ILE A 1 964 ? -59.766 2.503 101.877 1.00 88.94 964 ILE A C 1
ATOM 7288 O O . ILE A 1 964 ? -60.606 2.418 100.978 1.00 88.94 964 ILE A O 1
ATOM 7292 N N . LYS A 1 965 ? -59.768 1.722 102.951 1.00 89.94 965 LYS A N 1
ATOM 7293 C CA . LYS A 1 965 ? -60.743 0.691 103.294 1.00 89.94 965 LYS A CA 1
ATOM 7294 C C . LYS A 1 965 ? -61.971 1.320 103.951 1.00 89.94 965 LYS A C 1
ATOM 7296 O O . LYS A 1 965 ? -61.863 2.240 104.760 1.00 89.94 965 LYS A O 1
ATOM 7301 N N . ILE A 1 966 ? -63.147 0.803 103.617 1.00 88.75 966 ILE A N 1
ATOM 7302 C CA . ILE A 1 966 ? -64.405 1.162 104.275 1.00 88.75 966 ILE A CA 1
ATOM 7303 C C . ILE A 1 966 ? -64.654 0.126 105.370 1.00 88.75 966 ILE A C 1
ATOM 7305 O O . ILE A 1 966 ? -65.032 -1.012 105.085 1.00 88.75 966 ILE A O 1
ATOM 7309 N N . GLU A 1 967 ? -64.436 0.504 106.626 1.00 88.31 967 GLU A N 1
ATOM 7310 C CA . GLU A 1 967 ? -64.606 -0.388 107.774 1.00 88.31 967 GLU A CA 1
ATOM 7311 C C . GLU A 1 967 ? -65.829 -0.001 108.602 1.00 88.31 967 GLU A C 1
ATOM 7313 O O . GLU A 1 967 ? -66.156 1.175 108.743 1.00 88.31 967 GLU A O 1
ATOM 7318 N N . LYS A 1 968 ? -66.531 -1.003 109.135 1.00 89.31 968 LYS A N 1
ATOM 7319 C CA . LYS A 1 968 ? -67.754 -0.826 109.921 1.00 89.31 968 LYS A CA 1
ATOM 7320 C C . LYS A 1 968 ? -67.595 -1.493 111.279 1.00 89.31 968 LYS A C 1
ATOM 7322 O O . LYS A 1 968 ? -67.179 -2.646 111.345 1.00 89.31 968 LYS A O 1
ATOM 7327 N N . ALA A 1 969 ? -67.993 -0.798 112.333 1.00 86.56 969 ALA A N 1
ATOM 7328 C CA . ALA A 1 969 ? -68.049 -1.298 113.698 1.00 86.56 969 ALA A CA 1
ATOM 7329 C C . ALA A 1 969 ? -69.383 -0.899 114.350 1.00 86.56 969 ALA A C 1
ATOM 7331 O O . ALA A 1 969 ? -70.074 -0.004 113.867 1.00 86.56 969 ALA A O 1
ATOM 7332 N N . GLU A 1 970 ? -69.780 -1.561 115.435 1.00 84.62 970 GLU A N 1
ATOM 7333 C CA . GLU A 1 970 ? -71.048 -1.286 116.120 1.00 84.62 970 GLU A CA 1
ATOM 7334 C C . GLU A 1 970 ? -70.857 -1.291 117.638 1.00 84.62 970 GLU A C 1
ATOM 7336 O O . GLU A 1 970 ? -70.229 -2.198 118.184 1.00 84.62 970 GLU A O 1
ATOM 7341 N N . ALA A 1 971 ? -71.444 -0.307 118.324 1.00 83.75 971 ALA A N 1
ATOM 7342 C CA . ALA A 1 971 ? -71.555 -0.286 119.779 1.00 83.75 971 ALA A CA 1
ATOM 7343 C C . ALA A 1 971 ? -72.926 0.254 120.207 1.00 83.75 971 ALA A C 1
ATOM 7345 O O . ALA A 1 971 ? -73.369 1.304 119.746 1.00 83.75 971 ALA A O 1
ATOM 7346 N N . GLU A 1 972 ? -73.603 -0.452 121.120 1.00 78.69 972 GLU A N 1
ATOM 7347 C CA . GLU A 1 972 ? -74.867 -0.008 121.744 1.00 78.69 972 GLU A CA 1
ATOM 7348 C C . GLU A 1 972 ? -75.978 0.383 120.743 1.00 78.69 972 GLU A C 1
ATOM 7350 O O . GLU A 1 972 ? -76.797 1.273 121.008 1.00 78.69 972 GLU A O 1
ATOM 7355 N N . GLY A 1 973 ? -76.003 -0.286 119.586 1.00 78.94 973 GLY A N 1
ATOM 7356 C CA . GLY A 1 973 ? -76.956 -0.048 118.501 1.00 78.94 973 GLY A CA 1
ATOM 7357 C C . GLY A 1 973 ? -76.614 1.128 117.579 1.00 78.94 973 GLY A C 1
ATOM 7358 O O . GLY A 1 973 ? -77.424 1.450 116.715 1.00 78.94 973 GLY A O 1
ATOM 7359 N N . TYR A 1 974 ? -75.450 1.767 117.743 1.00 86.56 974 TYR A N 1
ATOM 7360 C CA . TYR A 1 974 ? -74.915 2.745 116.793 1.00 86.56 974 TYR A CA 1
ATOM 7361 C C . TYR A 1 974 ? -73.882 2.071 115.897 1.00 86.56 974 TYR A C 1
ATOM 7363 O O . TYR A 1 974 ? -72.898 1.516 116.390 1.00 86.56 974 TYR A O 1
ATOM 7371 N N . GLN A 1 975 ? -74.093 2.138 114.584 1.00 88.94 975 GLN A N 1
ATOM 7372 C CA . GLN A 1 975 ? -73.131 1.630 113.609 1.00 88.94 975 GLN A CA 1
ATOM 7373 C C . GLN A 1 975 ? -72.215 2.755 113.158 1.00 88.94 975 GLN A C 1
ATOM 7375 O O . GLN A 1 975 ? -72.679 3.784 112.678 1.00 88.94 975 GLN A O 1
ATOM 7380 N N . VAL A 1 976 ? -70.914 2.551 113.286 1.00 88.94 976 VAL A N 1
ATOM 7381 C CA . VAL A 1 976 ? -69.894 3.504 112.873 1.00 88.94 976 VAL A CA 1
ATOM 7382 C C . VAL A 1 976 ? -69.168 2.954 111.667 1.00 88.94 976 VAL A C 1
ATOM 7384 O O . VAL A 1 976 ? -68.613 1.864 111.702 1.00 88.94 976 VAL A O 1
ATOM 7387 N N . THR A 1 977 ? -69.199 3.712 110.582 1.00 90.25 977 THR A N 1
ATOM 7388 C CA . THR A 1 977 ? -68.430 3.439 109.372 1.00 90.25 977 THR A CA 1
ATOM 7389 C C . THR A 1 977 ? -67.289 4.438 109.295 1.00 90.25 977 THR A C 1
ATOM 7391 O O . THR A 1 977 ? -67.529 5.637 109.423 1.00 90.25 977 THR A O 1
ATOM 7394 N N . ALA A 1 978 ? -66.068 3.968 109.070 1.00 89.25 978 ALA A N 1
ATOM 7395 C CA . ALA A 1 978 ? -64.905 4.817 108.875 1.00 89.25 978 ALA A CA 1
ATOM 7396 C C . ALA A 1 978 ? -64.207 4.489 107.551 1.00 89.25 978 ALA A C 1
ATOM 7398 O O . ALA A 1 978 ? -64.060 3.325 107.178 1.00 89.25 978 ALA A O 1
ATOM 7399 N N . GLU A 1 979 ? -63.782 5.532 106.844 1.00 91.25 979 GLU A N 1
ATOM 7400 C CA . GLU A 1 979 ? -62.914 5.423 105.670 1.00 91.25 979 GLU A CA 1
ATOM 7401 C C . GLU A 1 979 ? -61.4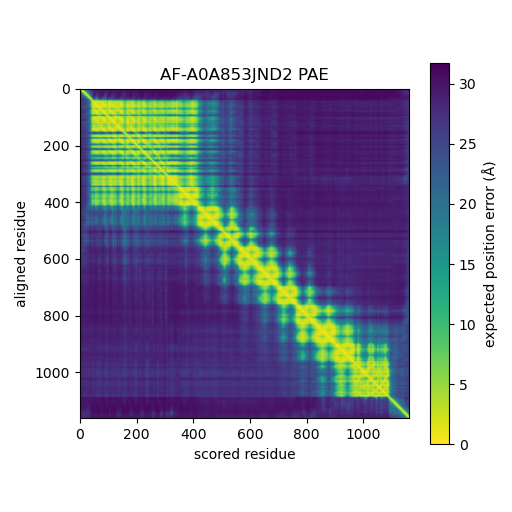58 5.552 106.141 1.00 91.25 979 GLU A C 1
ATOM 7403 O O . GLU A 1 979 ? -60.986 6.658 106.413 1.00 91.25 979 GLU A O 1
ATOM 7408 N N . ILE A 1 980 ? -60.771 4.418 106.300 1.00 87.50 980 ILE A N 1
ATOM 7409 C CA . ILE A 1 980 ? -59.471 4.317 106.982 1.00 87.50 980 ILE A CA 1
ATOM 7410 C C . ILE A 1 980 ? -58.406 3.669 106.085 1.00 87.50 980 ILE A C 1
ATOM 7412 O O . ILE A 1 980 ? -58.758 2.947 105.155 1.00 87.50 980 ILE A O 1
ATOM 7416 N N . PRO A 1 981 ? -57.102 3.892 106.324 1.00 86.00 981 PRO A N 1
ATOM 7417 C CA . PRO A 1 981 ? -56.038 3.168 105.620 1.00 86.00 981 PRO A CA 1
ATOM 7418 C C . PRO A 1 981 ? -56.204 1.641 105.714 1.00 86.00 981 PRO A C 1
ATOM 7420 O O . PRO A 1 981 ? -56.657 1.139 106.738 1.00 86.00 981 PRO A O 1
ATOM 7423 N N . ASP A 1 982 ? -55.828 0.890 104.669 1.00 84.44 982 ASP A N 1
ATOM 7424 C CA . ASP A 1 982 ? -56.028 -0.578 104.593 1.00 84.44 982 ASP A CA 1
ATOM 7425 C C . ASP A 1 982 ? -55.420 -1.366 105.774 1.00 84.44 982 ASP A C 1
ATOM 7427 O O . ASP A 1 982 ? -55.891 -2.449 106.112 1.00 84.44 982 ASP A O 1
ATOM 7431 N N . ASN A 1 983 ? -54.383 -0.822 106.416 1.00 84.50 983 ASN A N 1
ATOM 7432 C CA . ASN A 1 983 ? -53.712 -1.408 107.578 1.00 84.50 983 ASN A CA 1
ATOM 7433 C C . ASN A 1 983 ? -54.179 -0.854 108.940 1.00 84.50 983 ASN A C 1
ATOM 7435 O O . ASN A 1 983 ? -53.582 -1.211 109.955 1.00 84.50 983 ASN A O 1
ATOM 7439 N N . ALA A 1 984 ? -55.189 0.018 108.976 1.00 84.25 984 ALA A N 1
ATOM 7440 C CA . ALA A 1 984 ? -55.816 0.502 110.203 1.00 84.25 984 ALA A CA 1
ATOM 7441 C C . ALA A 1 984 ? -57.039 -0.362 110.567 1.00 84.25 984 ALA A C 1
ATOM 7443 O O . ALA A 1 984 ? -57.675 -0.939 109.686 1.00 84.25 984 ALA A O 1
ATOM 7444 N N . GLU A 1 985 ? -57.389 -0.429 111.855 1.00 86.00 985 GLU A N 1
ATOM 7445 C CA . GLU A 1 985 ? -58.564 -1.166 112.343 1.00 86.00 985 GLU A CA 1
ATOM 7446 C C . GLU A 1 985 ? -59.469 -0.240 113.154 1.00 86.00 985 GLU A C 1
ATOM 7448 O O . GLU A 1 985 ? -59.034 0.353 114.136 1.00 86.00 985 GLU A O 1
ATOM 7453 N N . LEU A 1 986 ? -60.741 -0.120 112.772 1.00 89.81 986 LEU A N 1
ATOM 7454 C CA . LEU A 1 986 ? -61.703 0.691 113.520 1.00 89.81 986 LEU A CA 1
ATOM 7455 C C . LEU A 1 986 ? -62.155 -0.032 114.794 1.00 89.81 986 LEU A C 1
ATOM 7457 O O . LEU A 1 986 ? -62.727 -1.121 114.721 1.00 89.81 986 LEU A O 1
ATOM 7461 N N . SER A 1 987 ? -62.010 0.618 115.949 1.00 86.31 987 SER A N 1
ATOM 7462 C CA . SER A 1 987 ? -62.602 0.158 117.205 1.00 86.31 987 SER A CA 1
ATOM 7463 C C . SER A 1 987 ? -63.506 1.225 117.826 1.00 86.31 987 SER A C 1
ATOM 7465 O O . SER A 1 987 ? -63.264 2.428 117.706 1.00 86.31 987 SER A O 1
ATOM 7467 N N . ILE A 1 988 ? -64.588 0.769 118.459 1.00 89.56 988 ILE A N 1
ATOM 7468 C CA . ILE A 1 988 ? -65.558 1.627 119.136 1.00 89.56 988 ILE A CA 1
ATOM 7469 C C . ILE A 1 988 ? -66.005 1.001 120.453 1.00 89.56 988 ILE A C 1
ATOM 7471 O O . ILE A 1 988 ? -66.421 -0.158 120.491 1.00 89.56 988 ILE A O 1
ATOM 7475 N N . THR A 1 989 ? -65.965 1.784 121.531 1.00 88.00 989 THR A N 1
ATOM 7476 C CA . THR A 1 989 ? -66.400 1.350 122.865 1.00 88.00 989 THR A CA 1
ATOM 7477 C C . THR A 1 989 ? -67.241 2.431 123.534 1.00 88.00 989 THR A C 1
ATOM 7479 O O . THR A 1 989 ? -66.934 3.612 123.443 1.00 88.00 989 THR A O 1
ATOM 7482 N N . LYS A 1 990 ? -68.317 2.057 124.231 1.00 86.94 990 LYS A N 1
ATOM 7483 C CA . LYS A 1 990 ? -69.127 3.008 125.008 1.00 86.94 990 LYS A CA 1
ATOM 7484 C C . LYS A 1 990 ? -68.344 3.513 126.221 1.00 86.94 990 LYS A C 1
ATOM 7486 O O . LYS A 1 990 ? -67.770 2.702 126.947 1.00 86.94 990 LYS A O 1
ATOM 7491 N N . GLN A 1 991 ? -68.385 4.818 126.478 1.00 89.25 991 GLN A N 1
ATOM 7492 C CA . GLN A 1 991 ? -67.825 5.380 127.705 1.00 89.25 991 GLN A CA 1
ATOM 7493 C C . GLN A 1 991 ? -68.720 5.120 128.923 1.00 89.25 991 GLN A C 1
ATOM 7495 O O . GLN A 1 991 ? -69.930 4.903 128.804 1.00 89.25 991 GLN A O 1
ATOM 7500 N N . ASP A 1 992 ? -68.110 5.115 130.107 1.00 87.06 992 ASP A N 1
ATOM 7501 C CA . ASP A 1 992 ? -68.830 4.888 131.358 1.00 87.06 992 ASP A CA 1
ATOM 7502 C C . ASP A 1 992 ? -69.791 6.044 131.713 1.00 87.06 992 ASP A C 1
ATOM 7504 O O . ASP A 1 992 ? -69.758 7.142 131.143 1.00 87.06 992 ASP A O 1
ATOM 7508 N N . GLU A 1 993 ? -70.698 5.785 132.661 1.00 83.62 993 GLU A N 1
ATOM 7509 C CA . GLU A 1 993 ? -71.696 6.770 133.099 1.00 83.62 993 GLU A CA 1
ATOM 7510 C C . GLU A 1 993 ? -71.045 8.023 133.702 1.00 83.62 993 GLU A C 1
ATOM 7512 O O . GLU A 1 993 ? -71.552 9.124 133.498 1.00 83.62 993 GLU A O 1
ATOM 7517 N N . GLN A 1 994 ? -69.893 7.893 134.370 1.00 87.56 994 GLN A N 1
ATOM 7518 C CA . GLN A 1 994 ? -69.216 9.019 135.016 1.00 87.56 994 GLN A CA 1
ATOM 7519 C C . GLN A 1 994 ? -68.674 10.014 133.980 1.00 87.56 994 GLN A C 1
ATOM 7521 O O . GLN A 1 994 ? -68.858 11.227 134.126 1.00 87.56 994 GLN A O 1
ATOM 7526 N N . LYS A 1 995 ? -68.040 9.516 132.914 1.00 87.00 995 LYS A N 1
ATOM 7527 C CA . LYS A 1 995 ? -67.611 10.331 131.771 1.00 87.00 995 LYS A CA 1
ATOM 7528 C C . LYS A 1 995 ? -68.796 10.887 130.989 1.00 87.00 995 LYS A C 1
ATOM 7530 O O . LYS A 1 995 ? -68.776 12.057 130.616 1.00 87.00 995 LYS A O 1
ATOM 7535 N N . THR A 1 996 ? -69.852 10.097 130.801 1.00 86.56 996 THR A N 1
ATOM 7536 C CA . THR A 1 996 ? -71.067 10.549 130.102 1.00 86.56 996 THR A CA 1
ATOM 7537 C C . THR A 1 996 ? -71.742 11.710 130.845 1.00 86.56 996 THR A C 1
ATOM 7539 O O . THR A 1 996 ? -72.097 12.714 130.229 1.00 86.56 996 THR A O 1
ATOM 7542 N N . GLU A 1 997 ? -71.859 11.641 132.174 1.00 86.75 997 GLU A N 1
ATOM 7543 C CA . GLU A 1 997 ? -72.379 12.739 132.999 1.00 86.75 997 GLU A CA 1
ATOM 7544 C C . GLU A 1 997 ? -71.483 13.986 132.942 1.00 86.75 997 GLU A C 1
ATOM 7546 O O . GLU A 1 997 ? -71.986 15.113 132.862 1.00 86.75 997 GLU A O 1
ATOM 7551 N N . ALA A 1 998 ? -70.158 13.802 132.962 1.00 86.81 998 ALA A N 1
ATOM 7552 C CA . ALA A 1 998 ? -69.198 14.898 132.847 1.00 86.81 998 ALA A CA 1
ATOM 7553 C C . ALA A 1 998 ? -69.305 15.608 131.487 1.00 86.81 998 ALA A C 1
ATOM 7555 O O . ALA A 1 998 ? -69.405 16.839 131.447 1.00 86.81 998 ALA A O 1
ATOM 7556 N N . ALA A 1 999 ? -69.374 14.844 130.396 1.00 87.31 999 ALA A N 1
ATOM 7557 C CA . ALA A 1 999 ? -69.576 15.362 129.049 1.00 87.31 999 ALA A CA 1
ATOM 7558 C C . ALA A 1 999 ? -70.934 16.073 128.928 1.00 87.31 999 ALA A C 1
ATOM 7560 O O . ALA A 1 999 ? -70.981 17.225 128.504 1.00 87.31 999 ALA A O 1
ATOM 7561 N N . GLN A 1 1000 ? -72.031 15.475 129.410 1.00 88.44 1000 GLN A N 1
ATOM 7562 C CA . GLN A 1 1000 ? -73.359 16.107 129.428 1.00 88.44 1000 GLN A CA 1
ATOM 7563 C C . GLN A 1 1000 ? -73.361 17.435 130.202 1.00 88.44 1000 GLN A C 1
ATOM 7565 O O . GLN A 1 1000 ? -74.022 18.395 129.791 1.00 88.44 1000 GLN A O 1
ATOM 7570 N N . LYS A 1 1001 ? -72.623 17.511 131.316 1.00 87.75 1001 LYS A N 1
ATOM 7571 C CA . LYS A 1 1001 ? -72.460 18.743 132.096 1.00 87.75 1001 LYS A CA 1
ATOM 7572 C C . LYS A 1 1001 ? -71.659 19.797 131.338 1.00 87.75 1001 LYS A C 1
ATOM 7574 O O . LYS A 1 1001 ? -71.999 20.972 131.433 1.00 87.75 1001 LYS A O 1
ATOM 7579 N N . ASN A 1 1002 ? -70.601 19.406 130.630 1.00 87.50 1002 ASN A N 1
ATOM 7580 C CA . ASN A 1 1002 ? -69.834 20.328 129.794 1.00 87.50 1002 ASN A CA 1
ATOM 7581 C C . ASN A 1 1002 ? -70.680 20.842 128.628 1.00 87.50 1002 ASN A C 1
ATOM 7583 O O . ASN A 1 1002 ? -70.734 22.048 128.420 1.00 87.50 1002 ASN A O 1
ATOM 7587 N N . ILE A 1 1003 ? -71.439 19.962 127.978 1.00 88.19 1003 ILE A N 1
ATOM 7588 C CA . ILE A 1 1003 ? -72.360 20.307 126.894 1.00 88.19 1003 ILE A CA 1
ATOM 7589 C C . ILE A 1 1003 ? -73.390 21.351 127.329 1.00 88.19 1003 ILE A C 1
ATOM 7591 O O . ILE A 1 1003 ? -73.564 22.355 126.644 1.00 88.19 1003 ILE A O 1
ATOM 7595 N N . ARG A 1 1004 ? -74.011 21.186 128.505 1.00 85.69 1004 ARG A N 1
ATOM 7596 C CA . ARG A 1 1004 ? -75.012 22.147 129.007 1.00 85.69 1004 ARG A CA 1
ATOM 7597 C C . ARG A 1 1004 ? -74.464 23.512 129.404 1.00 85.69 1004 ARG A C 1
ATOM 7599 O O . ARG A 1 1004 ? -75.257 24.430 129.585 1.00 85.69 1004 ARG A O 1
ATOM 7606 N N . LYS A 1 1005 ? -73.145 23.668 129.564 1.00 85.38 1005 LYS A N 1
ATOM 7607 C CA . LYS A 1 1005 ? -72.556 24.999 129.789 1.00 85.38 1005 LYS A CA 1
ATOM 7608 C C . LYS A 1 1005 ? -72.671 25.867 128.545 1.00 85.38 1005 LYS A C 1
ATOM 7610 O O . LYS A 1 1005 ? -72.944 27.054 128.673 1.00 85.38 1005 LYS A O 1
ATOM 7615 N N . ASP A 1 1006 ? -72.455 25.259 127.385 1.00 81.44 1006 ASP A N 1
ATOM 7616 C CA . ASP A 1 1006 ? -72.457 25.960 126.104 1.00 81.44 1006 ASP A CA 1
ATOM 7617 C C . ASP A 1 1006 ? -73.842 25.906 125.446 1.00 81.44 1006 ASP A C 1
ATOM 7619 O O . ASP A 1 1006 ? -74.219 26.818 124.714 1.00 81.44 1006 ASP A O 1
ATOM 7623 N N . TYR A 1 1007 ? -74.620 24.860 125.741 1.00 83.44 1007 TYR A N 1
ATOM 7624 C CA . TYR A 1 1007 ? -75.939 24.626 125.170 1.00 83.44 1007 TYR A CA 1
ATOM 7625 C C . TYR A 1 1007 ? -76.913 24.063 126.212 1.00 83.44 1007 TYR A C 1
ATOM 7627 O O . TYR A 1 1007 ? -77.013 22.851 126.404 1.00 83.44 1007 TYR A O 1
ATOM 7635 N N . GLU A 1 1008 ? -77.646 24.947 126.886 1.00 80.31 1008 GLU A N 1
ATOM 7636 C CA . GLU A 1 1008 ? -78.474 24.605 128.053 1.00 80.31 1008 GLU A CA 1
ATOM 7637 C C . GLU A 1 1008 ? -79.504 23.486 127.778 1.00 80.31 1008 GLU A C 1
ATOM 7639 O O . GLU A 1 1008 ? -79.664 22.583 128.605 1.00 80.31 1008 GLU A O 1
ATOM 7644 N N . ASP A 1 1009 ? -80.110 23.482 126.583 1.00 79.31 1009 ASP A N 1
ATOM 7645 C CA . ASP A 1 1009 ? -81.151 22.531 126.154 1.00 79.31 1009 ASP A CA 1
ATOM 7646 C C . ASP A 1 1009 ? -80.619 21.302 125.380 1.00 79.31 1009 ASP A C 1
ATOM 7648 O O . ASP A 1 1009 ? -81.389 20.544 124.781 1.00 79.31 1009 ASP A O 1
ATOM 7652 N N . ALA A 1 1010 ? -79.301 21.086 125.364 1.00 85.06 1010 ALA A N 1
ATOM 7653 C CA . ALA A 1 1010 ? -78.677 19.982 124.638 1.00 85.06 1010 ALA A CA 1
ATOM 7654 C C . ALA A 1 1010 ? -78.612 18.678 125.453 1.00 85.06 1010 ALA A C 1
ATOM 7656 O O . ALA A 1 1010 ? -78.281 18.653 126.646 1.00 85.06 1010 ALA A O 1
ATOM 7657 N N . GLU A 1 1011 ? -78.869 17.558 124.781 1.00 88.25 1011 GLU A N 1
ATOM 7658 C CA . GLU A 1 1011 ? -78.880 16.209 125.347 1.00 88.25 1011 GLU A CA 1
ATOM 7659 C C . GLU A 1 1011 ? -77.803 15.342 124.680 1.00 88.25 1011 GLU A C 1
ATOM 7661 O O . GLU A 1 1011 ? -77.791 15.162 123.466 1.00 88.25 1011 GLU A O 1
ATOM 7666 N N . LEU A 1 1012 ? -76.887 14.797 125.477 1.00 90.06 1012 LEU A N 1
ATOM 7667 C CA . LEU A 1 1012 ? -75.896 13.818 125.050 1.00 90.06 1012 LEU A CA 1
ATOM 7668 C C . LEU A 1 1012 ? -76.581 12.454 124.938 1.00 90.06 1012 LEU A C 1
ATOM 7670 O O . LEU A 1 1012 ? -77.010 11.871 125.930 1.00 90.06 1012 LEU A O 1
ATOM 7674 N N . LEU A 1 1013 ? -76.681 11.951 123.715 1.00 89.38 1013 LEU A N 1
ATOM 7675 C CA . LEU A 1 1013 ? -77.416 10.732 123.380 1.00 89.38 1013 LEU A CA 1
ATOM 7676 C C . LEU A 1 1013 ? -76.552 9.485 123.554 1.00 89.38 1013 LEU A C 1
ATOM 7678 O O . LEU A 1 1013 ? -77.047 8.421 123.927 1.00 89.38 1013 LEU A O 1
ATOM 7682 N N . ALA A 1 1014 ? -75.260 9.621 123.268 1.00 89.12 1014 ALA A N 1
ATOM 7683 C CA . ALA A 1 1014 ? -74.259 8.591 123.482 1.00 89.12 1014 ALA A CA 1
ATOM 7684 C C . ALA A 1 1014 ? -72.861 9.212 123.521 1.00 89.12 1014 ALA A C 1
ATOM 7686 O O . ALA A 1 1014 ? -72.641 10.245 122.894 1.00 89.12 1014 ALA A O 1
ATOM 7687 N N . LEU A 1 1015 ? -71.935 8.557 124.219 1.00 91.00 1015 LEU A N 1
ATOM 7688 C CA . LEU A 1 1015 ? -70.514 8.892 124.260 1.00 91.00 1015 LEU A CA 1
ATOM 7689 C C . LEU A 1 1015 ? -69.704 7.619 124.002 1.00 91.00 1015 LEU A C 1
ATOM 7691 O O . LEU A 1 1015 ? -69.925 6.596 124.659 1.00 91.00 1015 LEU A O 1
ATOM 7695 N N . PHE A 1 1016 ? -68.789 7.682 123.043 1.00 91.44 1016 PHE A N 1
ATOM 7696 C CA . PHE A 1 1016 ? -67.979 6.559 122.589 1.00 91.44 1016 PHE A CA 1
ATOM 7697 C C . PHE A 1 1016 ? -66.505 6.936 122.554 1.00 91.44 1016 PHE A C 1
ATOM 7699 O O . PHE A 1 1016 ? -66.180 8.018 122.092 1.00 91.44 1016 PHE A O 1
ATOM 7706 N N . ASP A 1 1017 ? -65.629 6.021 122.952 1.00 90.00 1017 ASP A N 1
ATOM 7707 C CA . ASP A 1 1017 ? -64.240 6.028 122.499 1.00 90.00 1017 ASP A CA 1
ATOM 7708 C C . ASP A 1 1017 ? -64.204 5.447 121.089 1.00 90.00 1017 ASP A C 1
ATOM 7710 O O . ASP A 1 1017 ? -64.627 4.302 120.890 1.00 90.00 1017 ASP A O 1
ATOM 7714 N N . ILE A 1 1018 ? -63.751 6.230 120.113 1.00 90.00 1018 ILE A N 1
ATOM 7715 C CA . ILE A 1 1018 ? -63.522 5.750 118.747 1.00 90.00 1018 ILE A CA 1
ATOM 7716 C C . ILE A 1 1018 ? -62.034 5.886 118.468 1.00 90.00 1018 ILE A C 1
ATOM 7718 O O . ILE A 1 1018 ? -61.506 6.993 118.541 1.00 90.00 1018 ILE A O 1
ATOM 7722 N N . ASN A 1 1019 ? -61.376 4.783 118.106 1.00 87.25 1019 ASN A N 1
ATOM 7723 C CA . ASN A 1 1019 ? -59.944 4.751 117.806 1.00 87.25 1019 ASN A CA 1
ATOM 7724 C C . ASN A 1 1019 ? -59.619 3.822 116.622 1.00 87.25 1019 ASN A C 1
ATOM 7726 O O . ASN A 1 1019 ? -60.475 3.069 116.152 1.00 87.25 1019 ASN A O 1
ATOM 7730 N N . LEU A 1 1020 ? -58.379 3.902 116.128 1.00 87.56 1020 LEU A N 1
ATOM 7731 C CA . LEU A 1 1020 ? -57.879 3.098 115.004 1.00 87.56 1020 LEU A CA 1
ATOM 7732 C C . LEU A 1 1020 ? -56.914 1.977 115.441 1.00 87.56 1020 LEU A C 1
ATOM 7734 O O . LEU A 1 1020 ? -55.968 1.643 114.721 1.00 87.56 1020 LEU A O 1
ATOM 7738 N N . GLY A 1 1021 ? -57.102 1.435 116.649 1.00 83.31 1021 GLY A N 1
ATOM 7739 C CA . GLY A 1 1021 ? -56.168 0.481 117.245 1.00 83.31 1021 GLY A CA 1
ATOM 7740 C C . GLY A 1 1021 ? -54.779 1.102 117.433 1.00 83.31 1021 GLY A C 1
ATOM 7741 O O . GLY A 1 1021 ? -54.653 2.211 117.951 1.00 83.31 1021 GLY A O 1
ATOM 7742 N N . ASP A 1 1022 ? -53.734 0.406 116.980 1.00 81.38 1022 ASP A N 1
ATOM 7743 C CA . ASP A 1 1022 ? -52.347 0.894 117.046 1.00 81.38 1022 ASP A CA 1
ATOM 7744 C C . ASP A 1 1022 ? -52.009 1.921 115.945 1.00 81.38 1022 ASP A C 1
ATOM 7746 O O . ASP A 1 1022 ? -50.921 2.507 115.945 1.00 81.38 1022 ASP A O 1
ATOM 7750 N N . TYR A 1 1023 ? -52.915 2.152 114.987 1.00 84.38 1023 TYR A N 1
ATOM 7751 C CA . TYR A 1 1023 ? -52.653 3.036 113.858 1.00 84.38 1023 TYR A CA 1
ATOM 7752 C C . TYR A 1 1023 ? -52.732 4.511 114.268 1.00 84.38 1023 TYR A C 1
ATOM 7754 O O . TYR A 1 1023 ? -53.735 4.981 114.803 1.00 84.38 1023 TYR A O 1
ATOM 7762 N N . GLN A 1 1024 ? -51.676 5.264 113.966 1.00 79.69 1024 GLN A N 1
ATOM 7763 C CA . GLN A 1 1024 ? -51.584 6.696 114.248 1.00 79.69 1024 GLN A CA 1
ATOM 7764 C C . GLN A 1 1024 ? -51.689 7.488 112.946 1.00 79.69 1024 GLN A C 1
ATOM 7766 O O . GLN A 1 1024 ? -50.925 7.241 112.012 1.00 79.69 1024 GLN A O 1
ATOM 7771 N N . LEU A 1 1025 ? -52.608 8.458 112.890 1.00 80.19 1025 LEU A N 1
ATOM 7772 C CA . LEU A 1 1025 ? -52.737 9.340 111.729 1.00 80.19 1025 LEU A CA 1
ATOM 7773 C C . LEU A 1 1025 ? -51.494 10.217 111.551 1.00 80.19 1025 LEU A C 1
ATOM 7775 O O . LEU A 1 1025 ? -50.962 10.796 112.504 1.00 80.19 1025 LEU A O 1
ATOM 7779 N N . GLY A 1 1026 ? -51.055 10.358 110.302 1.00 77.62 1026 GLY A N 1
ATOM 7780 C CA . GLY A 1 1026 ? -50.010 11.292 109.917 1.00 77.62 1026 GLY A CA 1
ATOM 7781 C C . GLY A 1 1026 ? -50.448 12.752 110.069 1.00 77.62 1026 GLY A C 1
ATOM 7782 O O . GLY A 1 1026 ? -51.630 13.096 110.083 1.00 77.62 1026 GLY A O 1
ATOM 7783 N N . LYS A 1 1027 ? -49.476 13.667 110.160 1.00 72.44 1027 LYS A N 1
ATOM 7784 C CA . LYS A 1 1027 ? -49.747 15.106 110.292 1.00 72.44 1027 LYS A CA 1
ATOM 7785 C C . LYS A 1 1027 ? -50.533 15.628 109.080 1.00 72.44 1027 LYS A C 1
ATOM 7787 O O . LYS A 1 1027 ? -49.981 15.718 107.988 1.00 72.44 1027 LYS A O 1
ATOM 7792 N N . GLY A 1 1028 ? -51.775 16.058 109.313 1.00 74.25 1028 GLY A N 1
ATOM 7793 C CA . GLY A 1 1028 ? -52.673 16.586 108.278 1.00 74.25 1028 GLY A CA 1
ATOM 7794 C C . GLY A 1 1028 ? -53.586 15.539 107.635 1.00 74.25 1028 GLY A C 1
ATOM 7795 O O . GLY A 1 1028 ? -54.373 15.901 106.766 1.00 74.25 1028 GLY A O 1
ATOM 7796 N N . GLU A 1 1029 ? -53.510 14.277 108.059 1.00 83.06 1029 GLU A N 1
ATOM 7797 C CA . GLU A 1 1029 ? -54.485 13.256 107.682 1.00 83.06 1029 GLU A CA 1
ATOM 7798 C C . GLU A 1 1029 ? -55.763 13.402 108.515 1.00 83.06 1029 GLU A C 1
ATOM 7800 O O . GLU A 1 1029 ? -55.736 13.794 109.685 1.00 83.06 1029 GLU A O 1
ATOM 7805 N N . SER A 1 1030 ? -56.895 13.080 107.897 1.00 84.62 1030 SER A N 1
ATOM 7806 C CA . SER A 1 1030 ? -58.189 13.035 108.564 1.00 84.62 1030 SER A CA 1
ATOM 7807 C C . SER A 1 1030 ? -58.972 11.826 108.084 1.00 84.62 1030 SER A C 1
ATOM 7809 O O . SER A 1 1030 ? -58.958 11.521 106.893 1.00 84.62 1030 SER A O 1
ATOM 7811 N N . VAL A 1 1031 ? -59.698 11.186 108.988 1.00 89.31 1031 VAL A N 1
ATOM 7812 C CA . VAL A 1 1031 ? -60.593 10.072 108.683 1.00 89.31 1031 VAL A CA 1
ATOM 7813 C C . VAL A 1 1031 ? -62.019 10.564 108.672 1.00 89.31 1031 VAL A C 1
ATOM 7815 O O . VAL A 1 1031 ? -62.444 11.321 109.546 1.00 89.31 1031 VAL A O 1
ATOM 7818 N N . LYS A 1 1032 ? -62.771 10.111 107.676 1.00 90.50 1032 LYS A N 1
ATOM 7819 C CA . LYS A 1 1032 ? -64.202 10.353 107.596 1.00 90.50 1032 LYS A CA 1
ATOM 7820 C C . LYS A 1 1032 ? -64.937 9.264 108.370 1.00 90.50 1032 LYS A C 1
ATOM 7822 O O . LYS A 1 1032 ? -64.801 8.084 108.055 1.00 90.50 1032 LYS A O 1
ATOM 7827 N N . ILE A 1 1033 ? -65.711 9.678 109.367 1.00 90.62 1033 ILE A N 1
ATOM 7828 C CA . ILE A 1 1033 ? -66.524 8.826 110.232 1.00 90.62 1033 ILE A CA 1
ATOM 7829 C C . ILE A 1 1033 ? -67.994 9.115 109.954 1.00 90.62 1033 ILE A C 1
ATOM 7831 O O . ILE A 1 1033 ? -68.410 10.265 109.860 1.00 90.62 1033 ILE A O 1
ATOM 7835 N N . THR A 1 1034 ? -68.786 8.059 109.839 1.00 91.06 1034 THR A N 1
ATOM 7836 C CA . THR A 1 1034 ? -70.240 8.110 109.699 1.00 91.06 1034 THR A CA 1
ATOM 7837 C C . THR A 1 1034 ? -70.867 7.281 110.810 1.00 91.06 1034 THR A C 1
ATOM 7839 O O . THR A 1 1034 ? -70.671 6.071 110.850 1.00 91.06 1034 THR A O 1
ATOM 7842 N N . ILE A 1 1035 ? -71.620 7.910 111.708 1.00 89.62 1035 ILE A N 1
ATOM 7843 C CA . ILE A 1 1035 ? -72.319 7.248 112.813 1.00 89.62 1035 ILE A CA 1
ATOM 7844 C C . ILE A 1 1035 ? -73.805 7.156 112.473 1.00 89.62 1035 ILE A C 1
ATOM 7846 O O . ILE A 1 1035 ? -74.495 8.170 112.441 1.00 89.62 1035 ILE A O 1
ATOM 7850 N N . ALA A 1 1036 ? -74.320 5.952 112.261 1.00 88.94 1036 ALA A N 1
ATOM 7851 C CA . ALA A 1 1036 ? -75.751 5.691 112.188 1.00 88.94 1036 ALA A CA 1
ATOM 7852 C C . ALA A 1 1036 ? -76.369 5.772 113.588 1.00 88.94 1036 ALA A C 1
ATOM 7854 O O . ALA A 1 1036 ? -75.962 5.061 114.512 1.00 88.94 1036 ALA A O 1
ATOM 7855 N N . LEU A 1 1037 ? -77.353 6.652 113.743 1.00 86.75 1037 LEU A N 1
ATOM 7856 C CA . LEU A 1 1037 ? -78.078 6.857 114.985 1.00 86.75 1037 LEU A CA 1
ATOM 7857 C C . LEU A 1 1037 ? -79.111 5.751 115.176 1.00 86.75 1037 LEU A C 1
ATOM 7859 O O . LEU A 1 1037 ? -79.939 5.507 114.299 1.00 86.75 1037 LEU A O 1
ATOM 7863 N N . LYS A 1 1038 ? -79.128 5.135 116.361 1.00 85.50 1038 LYS A N 1
ATOM 7864 C CA . LYS A 1 1038 ? -80.214 4.224 116.742 1.00 85.50 1038 LYS A CA 1
ATOM 7865 C C . LYS A 1 1038 ? -81.552 4.962 116.809 1.00 85.50 1038 LYS A C 1
ATOM 7867 O O . LYS A 1 1038 ? -81.592 6.131 117.183 1.00 85.50 1038 LYS A O 1
ATOM 7872 N N . GLU A 1 1039 ? -82.646 4.246 116.574 1.00 84.44 1039 GLU A N 1
ATOM 7873 C CA . GLU A 1 1039 ? -84.010 4.799 116.544 1.00 84.44 1039 GLU A CA 1
ATOM 7874 C C . GLU A 1 1039 ? -84.380 5.625 117.789 1.00 84.44 1039 GLU A C 1
ATOM 7876 O O . GLU A 1 1039 ? -84.983 6.689 117.692 1.00 84.44 1039 GLU A O 1
ATOM 7881 N N . ALA A 1 1040 ? -83.933 5.197 118.974 1.00 80.44 1040 ALA A N 1
ATOM 7882 C CA . ALA A 1 1040 ? -84.175 5.920 120.226 1.00 80.44 1040 ALA A CA 1
ATOM 7883 C C . ALA A 1 1040 ? -83.483 7.297 120.311 1.00 80.44 1040 ALA A C 1
ATOM 7885 O O . ALA A 1 1040 ? -83.834 8.103 121.168 1.00 80.44 1040 ALA A O 1
ATOM 7886 N N . ALA A 1 1041 ? -82.490 7.557 119.461 1.00 82.50 1041 ALA A N 1
ATOM 7887 C CA . ALA A 1 1041 ? -81.778 8.828 119.371 1.00 82.50 1041 ALA A CA 1
ATOM 7888 C C . ALA A 1 1041 ? -82.355 9.753 118.286 1.00 82.50 1041 ALA A C 1
ATOM 7890 O O . ALA A 1 1041 ? -81.792 10.816 118.022 1.00 82.50 1041 ALA A O 1
ATOM 7891 N N . TRP A 1 1042 ? -83.459 9.364 117.642 1.00 85.19 1042 TRP A N 1
ATOM 7892 C CA . TRP A 1 1042 ? -84.173 10.190 116.669 1.00 85.19 1042 TRP A CA 1
ATOM 7893 C C . TRP A 1 1042 ? -85.102 11.196 117.370 1.00 85.19 1042 TRP A C 1
ATOM 7895 O O . TRP A 1 1042 ? -85.408 11.071 118.555 1.00 85.19 1042 TRP A O 1
ATOM 7905 N N . GLY A 1 1043 ? -85.576 12.201 116.629 1.00 78.56 1043 GLY A N 1
ATOM 7906 C CA . GLY A 1 1043 ? -86.559 13.172 117.131 1.00 78.56 1043 GLY A CA 1
ATOM 7907 C C . GLY A 1 1043 ? -85.966 14.408 117.817 1.00 78.56 1043 GLY A C 1
ATOM 7908 O O . GLY A 1 1043 ? -86.667 15.059 118.591 1.00 78.56 1043 GLY A O 1
ATOM 7909 N N . TYR A 1 1044 ? -84.699 14.725 117.539 1.00 83.00 1044 TYR A N 1
ATOM 7910 C CA . TYR A 1 1044 ? -84.082 16.015 117.863 1.00 83.00 1044 TYR A CA 1
ATOM 7911 C C . TYR A 1 1044 ? -84.094 16.923 116.626 1.00 83.00 1044 TYR A C 1
ATOM 7913 O O . TYR A 1 1044 ? -84.045 16.431 115.498 1.00 83.00 1044 TYR A O 1
ATOM 7921 N N . ASP A 1 1045 ? -84.154 18.239 116.834 1.00 81.06 1045 ASP A N 1
ATOM 7922 C CA . ASP A 1 1045 ? -84.259 19.227 115.749 1.00 81.06 1045 ASP A CA 1
ATOM 7923 C C . ASP A 1 1045 ? -82.926 19.414 115.008 1.00 81.06 1045 ASP A C 1
ATOM 7925 O O . ASP A 1 1045 ? -82.894 19.756 113.827 1.00 81.06 1045 ASP A O 1
ATOM 7929 N N . SER A 1 1046 ? -81.809 19.192 115.703 1.00 85.12 1046 SER A N 1
ATOM 7930 C CA . SER A 1 1046 ? -80.462 19.169 115.130 1.00 85.12 1046 SER A CA 1
ATOM 7931 C C . SER A 1 1046 ? -79.524 18.320 115.987 1.00 85.12 1046 SER A C 1
ATOM 7933 O O . SER A 1 1046 ? -79.844 17.982 117.132 1.00 85.12 1046 SER A O 1
ATOM 7935 N N . TYR A 1 1047 ? -78.363 17.989 115.422 1.00 88.00 1047 TYR A N 1
ATOM 7936 C CA . TYR A 1 1047 ? -77.334 17.182 116.066 1.00 88.00 1047 TYR A CA 1
ATOM 7937 C C . TYR A 1 1047 ? -75.963 17.844 115.927 1.00 88.00 1047 TYR A C 1
ATOM 7939 O O . TYR A 1 1047 ? -75.670 18.473 114.910 1.00 88.00 1047 TYR A O 1
ATOM 7947 N N . LYS A 1 1048 ? -75.105 17.657 116.930 1.00 88.38 1048 LYS A N 1
ATOM 7948 C CA . LYS A 1 1048 ? -73.669 17.958 116.868 1.00 88.38 1048 LYS A CA 1
ATOM 7949 C C . LYS A 1 1048 ? -72.870 16.779 117.397 1.00 88.38 1048 LYS A C 1
ATOM 7951 O O . LYS A 1 1048 ? -73.386 15.972 118.172 1.00 88.38 1048 LYS A O 1
ATOM 7956 N N . VAL A 1 1049 ? -71.601 16.706 117.008 1.00 90.81 1049 VAL A N 1
ATOM 7957 C CA . VAL A 1 1049 ? -70.664 15.739 117.578 1.00 90.81 1049 VAL A CA 1
ATOM 7958 C C . VAL A 1 1049 ? -69.765 16.466 118.566 1.00 90.81 1049 VAL A C 1
ATOM 7960 O O . VAL A 1 1049 ? -68.979 17.328 118.188 1.00 90.81 1049 VAL A O 1
ATOM 7963 N N . TYR A 1 1050 ? -69.926 16.145 119.843 1.00 91.19 1050 TYR A N 1
ATOM 7964 C CA . TYR A 1 1050 ? -68.987 16.500 120.899 1.00 91.19 1050 TYR A CA 1
ATOM 7965 C C . TYR A 1 1050 ? -67.718 15.676 120.712 1.00 91.19 1050 TYR A C 1
ATOM 7967 O O . TYR A 1 1050 ? -67.801 14.478 120.461 1.00 91.19 1050 TYR A O 1
ATOM 7975 N N . HIS A 1 1051 ? -66.558 16.292 120.846 1.00 91.38 1051 HIS A N 1
ATOM 7976 C CA . HIS A 1 1051 ? -65.291 15.585 120.831 1.00 91.38 1051 HIS A CA 1
ATOM 7977 C C . HIS A 1 1051 ? -64.406 16.134 121.940 1.00 91.38 1051 HIS A C 1
ATOM 7979 O O . HIS A 1 1051 ? -64.086 17.324 121.967 1.00 91.38 1051 HIS A O 1
ATOM 7985 N N . GLU A 1 1052 ? -64.031 15.259 122.864 1.00 89.00 1052 GLU A N 1
ATOM 79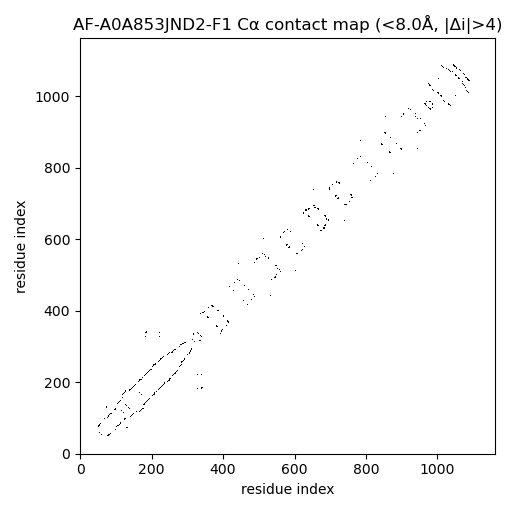86 C CA . GLU A 1 1052 ? -63.063 15.557 123.909 1.00 89.00 1052 GLU A CA 1
ATOM 7987 C C . GLU A 1 1052 ? -61.747 14.893 123.541 1.00 89.00 1052 GLU A C 1
ATOM 7989 O O . GLU A 1 1052 ? -61.632 13.664 123.512 1.00 89.00 1052 GLU A O 1
ATOM 7994 N N . LYS A 1 1053 ? -60.761 15.728 123.218 1.00 84.81 1053 LYS A N 1
ATOM 7995 C CA . LYS A 1 1053 ? -59.417 15.284 122.858 1.00 84.81 1053 LYS A CA 1
ATOM 7996 C C . LYS A 1 1053 ? -58.708 14.738 124.089 1.00 84.81 1053 LYS A C 1
ATOM 7998 O O . LYS A 1 1053 ? -59.022 15.108 125.217 1.00 84.81 1053 LYS A O 1
ATOM 8003 N N . GLU A 1 1054 ? -57.685 13.916 123.876 1.00 80.94 1054 GLU A N 1
ATOM 8004 C CA . GLU A 1 1054 ? -56.878 13.364 124.975 1.00 80.94 1054 GLU A CA 1
ATOM 8005 C C . GLU A 1 1054 ? -56.244 14.436 125.883 1.00 80.94 1054 GLU A C 1
ATOM 8007 O O . GLU A 1 1054 ? -55.997 14.181 127.061 1.00 80.94 1054 GLU A O 1
ATOM 8012 N N . ASP A 1 1055 ? -56.000 15.648 125.368 1.00 82.31 1055 ASP A N 1
ATOM 8013 C CA . ASP A 1 1055 ? -55.487 16.781 126.153 1.00 82.31 1055 ASP A CA 1
ATOM 8014 C C . ASP A 1 1055 ? -56.561 17.491 127.006 1.00 82.31 1055 ASP A C 1
ATOM 8016 O O . ASP A 1 1055 ? -56.260 18.458 127.712 1.00 82.31 1055 ASP A O 1
ATOM 8020 N N . GLY A 1 1056 ? -57.803 16.998 126.964 1.00 79.25 1056 GLY A N 1
ATOM 8021 C CA . GLY A 1 1056 ? -58.966 17.519 127.677 1.00 79.25 1056 GLY A CA 1
ATOM 8022 C C . GLY A 1 1056 ? -59.613 18.737 127.017 1.00 79.25 1056 GLY A C 1
ATOM 8023 O O . GLY A 1 1056 ? -60.550 19.307 127.581 1.00 79.25 1056 GLY A O 1
ATOM 8024 N N . SER A 1 1057 ? -59.126 19.180 125.852 1.00 86.38 1057 SER A N 1
ATOM 8025 C CA . SER A 1 1057 ? -59.801 20.220 125.079 1.00 86.38 1057 SER A CA 1
ATOM 8026 C C . SER A 1 1057 ? -61.054 19.664 124.405 1.00 86.38 1057 SER A C 1
ATOM 8028 O O . SER A 1 1057 ? -61.089 18.529 123.930 1.00 86.38 1057 SER A O 1
ATOM 8030 N N . ILE A 1 1058 ? -62.102 20.482 124.388 1.00 88.25 1058 ILE A N 1
ATOM 8031 C CA . ILE A 1 1058 ? -63.413 20.104 123.867 1.00 88.25 1058 ILE A CA 1
ATOM 8032 C C . ILE A 1 1058 ? -63.671 20.901 122.599 1.00 88.25 1058 ILE A C 1
ATOM 8034 O O . ILE A 1 1058 ? -63.526 22.126 122.583 1.00 88.25 1058 ILE A O 1
ATOM 8038 N N . GLU A 1 1059 ? -64.100 20.208 121.556 1.00 89.44 1059 GLU A N 1
ATOM 8039 C CA . GLU A 1 1059 ? -64.613 20.818 120.340 1.00 89.44 1059 GLU A CA 1
ATOM 8040 C C . GLU A 1 1059 ? -65.962 20.212 119.956 1.00 89.44 1059 GLU A C 1
ATOM 8042 O O . GLU A 1 1059 ? -66.320 19.103 120.357 1.00 89.44 1059 GLU A O 1
ATOM 8047 N N . TYR A 1 1060 ? -66.718 20.964 119.163 1.00 87.00 1060 TYR A N 1
ATOM 8048 C CA . TYR A 1 1060 ? -67.927 20.465 118.529 1.00 87.00 1060 TYR A CA 1
ATOM 8049 C C . TYR A 1 1060 ? -67.658 20.390 117.042 1.00 87.00 1060 TYR A C 1
ATOM 8051 O O . TYR A 1 1060 ? -67.462 21.419 116.396 1.00 87.00 1060 TYR A O 1
ATOM 8059 N N . LEU A 1 1061 ? -67.614 19.171 116.523 1.00 87.88 1061 LEU A N 1
ATOM 8060 C CA . LEU A 1 1061 ? -67.370 18.929 115.117 1.00 87.88 1061 LEU A CA 1
ATOM 8061 C C . LEU A 1 1061 ? -68.632 19.233 114.319 1.00 87.88 1061 LEU A C 1
ATOM 8063 O O . LEU A 1 1061 ? -69.745 18.850 114.706 1.00 87.88 1061 LEU A O 1
ATOM 8067 N N . ASP A 1 1062 ? -68.432 19.897 113.186 1.00 78.31 1062 ASP A N 1
ATOM 8068 C CA . ASP A 1 1062 ? -69.477 20.080 112.192 1.00 78.31 1062 ASP A CA 1
ATOM 8069 C C . ASP A 1 1062 ? -69.786 18.715 111.576 1.00 78.31 1062 ASP A C 1
ATOM 8071 O O . ASP A 1 1062 ? -69.031 18.175 110.766 1.00 78.31 1062 ASP A O 1
ATOM 8075 N N . ALA A 1 1063 ? -70.895 18.132 112.022 1.00 83.19 1063 ALA A N 1
ATOM 8076 C CA . ALA A 1 1063 ? -71.403 16.874 111.515 1.00 83.19 1063 ALA A CA 1
ATOM 8077 C C . ALA A 1 1063 ? -72.552 17.138 110.546 1.00 83.19 1063 ALA A C 1
ATOM 8079 O O . ALA A 1 1063 ? -73.478 17.900 110.830 1.00 83.19 1063 ALA A O 1
ATOM 8080 N N . VAL A 1 1064 ? -72.506 16.473 109.400 1.00 86.06 1064 VAL A N 1
ATOM 8081 C CA . VAL A 1 1064 ? -73.601 16.461 108.438 1.00 86.06 1064 VAL A CA 1
ATOM 8082 C C . VAL A 1 1064 ? -74.570 15.368 108.865 1.00 86.06 1064 VAL A C 1
ATOM 8084 O O . VAL A 1 1064 ? -74.236 14.184 108.802 1.00 86.06 1064 VAL A O 1
ATOM 8087 N N . TYR A 1 1065 ? -75.754 15.771 109.327 1.00 87.00 1065 TYR A N 1
ATOM 8088 C CA . TYR A 1 1065 ? -76.842 14.846 109.619 1.00 87.00 1065 TYR A CA 1
ATOM 8089 C C . TYR A 1 1065 ? -77.632 14.538 108.349 1.00 87.00 1065 TYR A C 1
ATOM 8091 O O . TYR A 1 1065 ? -78.241 15.430 107.758 1.00 87.00 1065 TYR A O 1
ATOM 8099 N N . ASP A 1 1066 ? -77.639 13.272 107.950 1.00 86.06 1066 ASP A N 1
ATOM 8100 C CA . ASP A 1 1066 ? -78.552 12.753 106.944 1.00 86.06 1066 ASP A CA 1
ATOM 8101 C C . ASP A 1 1066 ? -79.815 12.234 107.635 1.00 86.06 1066 ASP A C 1
ATOM 8103 O O . ASP A 1 1066 ? -79.783 11.243 108.368 1.00 86.06 1066 ASP A O 1
ATOM 8107 N N . ALA A 1 1067 ? -80.929 12.923 107.395 1.00 78.44 1067 ALA A N 1
ATOM 8108 C CA . ALA A 1 1067 ? -82.215 12.600 107.993 1.00 78.44 1067 ALA A CA 1
ATOM 8109 C C . ALA A 1 1067 ? -82.867 11.341 107.398 1.00 78.44 1067 ALA A C 1
ATOM 8111 O O . ALA A 1 1067 ? -83.677 10.732 108.090 1.00 78.44 1067 ALA A O 1
ATOM 8112 N N . GLU A 1 1068 ? -82.543 10.947 106.158 1.00 82.94 1068 GLU A N 1
ATOM 8113 C CA . GLU A 1 1068 ? -83.101 9.733 105.538 1.00 82.94 1068 GLU A CA 1
ATOM 8114 C C . GLU A 1 1068 ? -82.383 8.478 106.038 1.00 82.94 1068 GLU A C 1
ATOM 8116 O O . GLU A 1 1068 ? -83.026 7.488 106.389 1.00 82.94 1068 GLU A O 1
ATOM 8121 N N . GLY A 1 1069 ? -81.050 8.523 106.105 1.00 82.06 1069 GLY A N 1
ATOM 8122 C CA . GLY A 1 1069 ? -80.235 7.438 106.651 1.00 82.06 1069 GLY A CA 1
ATOM 8123 C C . GLY A 1 1069 ? -80.113 7.448 108.176 1.00 82.06 1069 GLY A C 1
ATOM 8124 O O . GLY A 1 1069 ? -79.586 6.494 108.743 1.00 82.06 1069 GLY A O 1
ATOM 8125 N N . HIS A 1 1070 ? -80.562 8.519 108.838 1.00 88.31 1070 HIS A N 1
ATOM 8126 C CA . HIS A 1 1070 ? -80.321 8.801 110.255 1.00 88.31 1070 HIS A CA 1
ATOM 8127 C C . HIS A 1 1070 ? -78.837 8.699 110.640 1.00 88.31 1070 HIS A C 1
ATOM 8129 O O . HIS A 1 1070 ? -78.494 8.132 111.677 1.00 88.31 1070 HIS A O 1
ATOM 8135 N N . THR A 1 1071 ? -77.936 9.231 109.810 1.00 90.50 1071 THR A N 1
ATOM 8136 C CA . THR A 1 1071 ? -76.481 9.153 110.036 1.00 90.50 1071 THR A CA 1
ATOM 8137 C C . THR A 1 1071 ? -75.862 10.523 110.285 1.00 90.50 1071 THR A C 1
ATOM 8139 O O . THR A 1 1071 ? -76.304 11.525 109.734 1.00 90.50 1071 THR A O 1
ATOM 8142 N N . LEU A 1 1072 ? -74.815 10.576 111.109 1.00 89.31 1072 LEU A N 1
ATOM 8143 C CA . LEU A 1 1072 ? -73.961 11.743 111.314 1.00 89.31 1072 LEU A CA 1
ATOM 8144 C C . LEU A 1 1072 ? -72.599 11.492 110.693 1.00 89.31 1072 LEU A C 1
ATOM 8146 O O . LEU A 1 1072 ? -71.855 10.637 111.167 1.00 89.31 1072 LEU A O 1
ATOM 8150 N N . THR A 1 1073 ? -72.263 12.257 109.661 1.00 90.69 1073 THR A N 1
ATOM 8151 C CA . THR A 1 1073 ? -70.961 12.172 108.997 1.00 90.69 1073 THR A CA 1
ATOM 8152 C C . THR A 1 1073 ? -70.084 13.352 109.380 1.00 90.69 1073 THR A C 1
ATOM 8154 O O . THR A 1 1073 ? -70.513 14.498 109.276 1.00 90.69 1073 THR A O 1
ATOM 8157 N N . PHE A 1 1074 ? -68.848 13.089 109.781 1.00 89.69 1074 PHE A N 1
ATOM 8158 C CA . PHE A 1 1074 ? -67.862 14.106 110.134 1.00 89.69 1074 PHE A CA 1
ATOM 8159 C C . PHE A 1 1074 ? -66.447 13.607 109.833 1.00 89.69 1074 PHE A C 1
ATOM 8161 O O . PHE A 1 1074 ? -66.217 12.420 109.608 1.00 89.69 1074 PHE A O 1
ATOM 8168 N N . THR A 1 1075 ? -65.486 14.522 109.808 1.00 89.69 1075 THR A N 1
ATOM 8169 C CA . THR A 1 1075 ? -64.064 14.202 109.631 1.00 89.69 1075 THR A CA 1
ATOM 8170 C C . THR A 1 1075 ? -63.288 14.531 110.887 1.00 89.69 1075 THR A C 1
ATOM 8172 O O . THR A 1 1075 ? -63.481 15.595 111.473 1.00 89.69 1075 THR A O 1
ATOM 8175 N N . VAL A 1 1076 ? -62.386 13.631 111.269 1.00 86.75 1076 VAL A N 1
ATOM 8176 C CA . VAL A 1 1076 ? -61.558 13.765 112.468 1.00 86.75 1076 VAL A CA 1
ATOM 8177 C C . VAL A 1 1076 ? -60.092 13.624 112.125 1.00 86.75 1076 VAL A C 1
ATOM 8179 O O . VAL A 1 1076 ? -59.717 12.816 111.282 1.00 86.75 1076 VAL A O 1
ATOM 8182 N N . SER A 1 1077 ? -59.256 14.399 112.803 1.00 84.62 1077 SER A N 1
ATOM 8183 C CA . SER A 1 1077 ? -57.794 14.296 112.718 1.00 84.62 1077 SER A CA 1
ATOM 8184 C C . SER A 1 1077 ? -57.158 13.796 114.020 1.00 84.62 1077 SER A C 1
ATOM 8186 O O . SER A 1 1077 ? -55.939 13.712 114.117 1.00 84.62 1077 SER A O 1
ATOM 8188 N N . SER A 1 1078 ? -57.967 13.502 115.037 1.00 85.00 1078 SER A N 1
ATOM 8189 C CA . SER A 1 1078 ? -57.560 12.848 116.281 1.00 85.00 1078 SER A CA 1
ATOM 8190 C C . SER A 1 1078 ? -58.703 11.971 116.775 1.00 85.00 1078 SER A C 1
ATOM 8192 O O . SER A 1 1078 ? -59.853 12.229 116.430 1.00 85.00 1078 SER A O 1
ATOM 8194 N N . PHE A 1 1079 ? -58.377 10.941 117.547 1.00 86.12 1079 PHE A N 1
ATOM 8195 C CA . PHE A 1 1079 ? -59.306 9.908 117.988 1.00 86.12 1079 PHE A CA 1
ATOM 8196 C C . PHE A 1 1079 ? -59.278 9.803 119.511 1.00 86.12 1079 PHE A C 1
ATOM 8198 O O . PHE A 1 1079 ? -58.196 9.700 120.082 1.00 86.12 1079 PHE A O 1
ATOM 8205 N N . SER A 1 1080 ? -60.450 9.871 120.136 1.00 84.88 1080 SER A N 1
ATOM 8206 C CA . SER A 1 1080 ? -60.665 9.755 121.581 1.00 84.88 1080 SER A CA 1
ATOM 8207 C C . SER A 1 1080 ? -62.179 9.672 121.845 1.00 84.88 1080 SER A C 1
ATOM 8209 O O . SER A 1 1080 ? -62.882 8.918 121.167 1.00 84.88 1080 SER A O 1
ATOM 8211 N N . ASP A 1 1081 ? -62.711 10.468 122.780 1.00 90.31 1081 ASP A N 1
ATOM 8212 C CA . ASP A 1 1081 ? -64.112 10.428 123.186 1.00 90.31 1081 ASP A CA 1
ATOM 8213 C C . ASP A 1 1081 ? -65.001 11.307 122.287 1.00 90.31 1081 ASP A C 1
ATOM 8215 O O . ASP A 1 1081 ? -64.931 12.538 122.314 1.00 90.31 1081 ASP A O 1
ATOM 8219 N N . PHE A 1 1082 ? -65.896 10.670 121.532 1.00 92.25 1082 PHE A N 1
ATOM 8220 C CA . PHE A 1 1082 ? -66.899 11.289 120.668 1.00 92.25 1082 PHE A CA 1
ATOM 8221 C C . PHE A 1 1082 ? -68.312 11.107 121.215 1.00 92.25 1082 PHE A C 1
ATOM 8223 O O . PHE A 1 1082 ? -68.789 9.993 121.432 1.00 92.25 1082 PHE A O 1
ATOM 8230 N N . GLY A 1 1083 ? -69.014 12.217 121.410 1.00 89.50 1083 GLY A N 1
ATOM 8231 C CA . GLY A 1 1083 ? -70.386 12.265 121.886 1.00 89.50 1083 GLY A CA 1
ATOM 8232 C C . GLY A 1 1083 ? -71.363 12.680 120.794 1.00 89.50 1083 GLY A C 1
ATOM 8233 O O . GLY A 1 1083 ? -71.149 13.675 120.111 1.00 89.50 1083 GLY A O 1
ATOM 8234 N N . VAL A 1 1084 ? -72.478 11.970 120.656 1.00 90.44 1084 VAL A N 1
ATOM 8235 C CA . VAL A 1 1084 ? -73.597 12.414 119.817 1.00 90.44 1084 VAL A CA 1
ATOM 8236 C C . VAL A 1 1084 ? -74.520 13.279 120.659 1.00 90.44 1084 VAL A C 1
ATOM 8238 O O . VAL A 1 1084 ? -75.094 12.794 121.631 1.00 90.44 1084 VAL A O 1
ATOM 8241 N N . VAL A 1 1085 ? -74.703 14.538 120.275 1.00 89.81 1085 VAL A N 1
ATOM 8242 C CA . VAL A 1 1085 ? -75.509 15.511 121.020 1.00 89.81 1085 VAL A CA 1
ATOM 8243 C C . VAL A 1 1085 ? -76.720 15.923 120.195 1.00 89.81 1085 VAL A C 1
ATOM 8245 O O . VAL A 1 1085 ? -76.559 16.357 119.058 1.00 89.81 1085 VAL A O 1
ATOM 8248 N N . GLY A 1 1086 ? -77.920 15.799 120.758 1.00 87.50 1086 GLY A N 1
ATOM 8249 C CA . GLY A 1 1086 ? -79.180 16.237 120.161 1.00 87.50 1086 GLY A CA 1
ATOM 8250 C C . GLY A 1 1086 ? -79.749 17.480 120.850 1.00 87.50 1086 GLY A C 1
ATOM 8251 O O . GLY A 1 1086 ? -79.607 17.654 122.059 1.00 87.50 1086 GLY A O 1
ATOM 8252 N N . PHE A 1 1087 ? -80.437 18.333 120.092 1.00 83.44 1087 PHE A N 1
ATOM 8253 C CA . PHE A 1 1087 ? -81.027 19.589 120.578 1.00 83.44 1087 PHE A CA 1
ATOM 8254 C C . PHE A 1 1087 ? -82.554 19.594 120.359 1.00 83.44 1087 PHE A C 1
ATOM 8256 O O . PHE A 1 1087 ? -83.004 19.265 119.260 1.00 83.44 1087 PHE A O 1
ATOM 8263 N N . LYS A 1 1088 ? -83.355 19.946 121.384 1.00 77.50 1088 LYS A N 1
ATOM 8264 C CA . LYS A 1 1088 ? -84.836 20.051 121.321 1.00 77.50 1088 LYS A CA 1
ATOM 8265 C C . LYS A 1 1088 ? -85.277 21.499 121.591 1.00 77.50 1088 LYS A C 1
ATOM 8267 O O . LYS A 1 1088 ? -84.976 22.019 122.656 1.00 77.50 1088 LYS A O 1
ATOM 8272 N N . ASN A 1 1089 ? -86.037 22.116 120.681 1.00 64.69 1089 ASN A N 1
ATOM 8273 C CA . ASN A 1 1089 ? -86.606 23.474 120.769 1.00 64.69 1089 ASN A CA 1
ATOM 8274 C C . ASN A 1 1089 ? -85.592 24.627 120.923 1.00 64.69 1089 ASN A C 1
ATOM 8276 O O . ASN A 1 1089 ? -85.610 25.359 121.912 1.00 64.69 1089 ASN A O 1
ATOM 8280 N N . ALA A 1 1090 ? -84.778 24.884 119.902 1.00 44.53 1090 ALA A N 1
ATOM 8281 C CA . ALA A 1 1090 ? -83.978 26.109 119.854 1.00 44.53 1090 ALA A CA 1
ATOM 8282 C C . ALA A 1 1090 ? -84.871 27.347 119.590 1.00 44.53 1090 ALA A C 1
ATOM 8284 O O . ALA A 1 1090 ? -85.319 27.580 118.465 1.00 44.53 1090 ALA A O 1
ATOM 8285 N N . SER A 1 1091 ? -85.152 28.135 120.637 1.00 41.03 1091 SER A N 1
ATOM 8286 C CA . SER A 1 1091 ? -85.796 29.451 120.527 1.00 41.03 1091 SER A CA 1
ATOM 8287 C C . SER A 1 1091 ? -84.827 30.488 119.951 1.00 41.03 1091 SER A C 1
ATOM 8289 O O . SER A 1 1091 ? -83.632 30.458 120.234 1.00 41.03 1091 SER A O 1
ATOM 8291 N N . ALA A 1 1092 ? -85.369 31.385 119.131 1.00 36.09 1092 ALA A N 1
ATOM 8292 C CA . ALA A 1 1092 ? -84.644 32.355 118.328 1.00 36.09 1092 ALA A CA 1
ATOM 8293 C C . ALA A 1 1092 ? -83.907 33.422 119.155 1.00 36.09 1092 ALA A C 1
ATOM 8295 O O . ALA A 1 1092 ? -84.549 34.207 119.849 1.00 36.09 1092 ALA A O 1
ATOM 8296 N N . ASP A 1 1093 ? -82.597 33.528 118.934 1.00 34.34 1093 ASP A N 1
ATOM 8297 C CA . ASP A 1 1093 ? -81.852 34.781 119.033 1.00 34.34 1093 ASP A CA 1
ATOM 8298 C C . ASP A 1 1093 ? -81.253 35.098 117.656 1.00 34.34 1093 ASP A C 1
ATOM 8300 O O . ASP A 1 1093 ? -80.533 34.302 117.054 1.00 34.34 1093 ASP A O 1
ATOM 8304 N N . ASN A 1 1094 ? -81.617 36.273 117.152 1.00 32.78 1094 ASN A N 1
ATOM 8305 C CA . ASN A 1 1094 ? -81.056 36.949 115.988 1.00 32.78 1094 ASN A CA 1
ATOM 8306 C C . ASN A 1 1094 ? -80.556 38.302 116.521 1.00 32.78 1094 ASN A C 1
ATOM 8308 O O . ASN A 1 1094 ? -81.301 38.962 117.254 1.00 32.78 1094 ASN A O 1
ATOM 8312 N N . PRO A 1 1095 ? -79.329 38.727 116.192 1.00 39.78 1095 PRO A N 1
ATOM 8313 C CA . PRO A 1 1095 ? -79.259 39.753 115.158 1.00 39.78 1095 PRO A CA 1
ATOM 8314 C C . PRO A 1 1095 ? -78.101 39.564 114.164 1.00 39.78 1095 PRO A C 1
ATOM 8316 O O . PRO A 1 1095 ? -77.004 39.164 114.537 1.00 39.78 1095 PRO A O 1
ATOM 8319 N N . ASP A 1 1096 ? -78.405 39.952 112.921 1.00 29.89 1096 ASP A N 1
ATOM 8320 C CA . ASP A 1 1096 ? -77.628 40.826 112.026 1.00 29.89 1096 ASP A CA 1
ATOM 8321 C C . ASP A 1 1096 ? -76.153 40.452 111.732 1.00 29.89 1096 ASP A C 1
ATOM 8323 O O . ASP A 1 1096 ? -75.311 40.405 112.615 1.00 29.89 1096 ASP A O 1
ATOM 8327 N N . GLU A 1 1097 ? -75.710 40.238 110.487 1.00 32.56 1097 GLU A N 1
ATOM 8328 C CA . GLU A 1 1097 ? -76.117 40.875 109.230 1.00 32.56 1097 GLU A CA 1
ATOM 8329 C C . GLU A 1 1097 ? -76.434 39.870 108.105 1.00 32.56 1097 GLU A C 1
ATOM 8331 O O . GLU A 1 1097 ? -75.583 39.160 107.576 1.00 32.56 1097 GLU A O 1
ATOM 8336 N N . ASN A 1 1098 ? -77.705 39.883 107.710 1.00 30.08 1098 ASN A N 1
ATOM 8337 C CA . ASN A 1 1098 ? -78.186 40.080 106.342 1.00 30.08 1098 ASN A CA 1
ATOM 8338 C C . ASN A 1 1098 ? -77.303 39.582 105.173 1.00 30.08 1098 ASN A C 1
ATOM 8340 O O . ASN A 1 1098 ? -76.575 40.331 104.519 1.00 30.08 1098 ASN A O 1
ATOM 8344 N N . SER A 1 1099 ? -77.516 38.307 104.858 1.00 33.09 1099 SER A N 1
ATOM 8345 C CA . SER A 1 1099 ? -77.350 37.688 103.543 1.00 33.09 1099 SER A CA 1
ATOM 8346 C C . SER A 1 1099 ? -78.648 37.766 102.716 1.00 33.09 1099 SER A C 1
ATOM 8348 O O . SER A 1 1099 ? -79.740 37.822 103.280 1.00 33.09 1099 SER A O 1
ATOM 8350 N N . GLY A 1 1100 ? -78.540 37.635 101.390 1.00 30.39 1100 GLY A N 1
ATOM 8351 C CA . GLY A 1 1100 ? -79.637 37.237 100.493 1.00 30.39 1100 GLY A CA 1
ATOM 8352 C C . GLY A 1 1100 ? -79.443 37.825 99.092 1.00 30.39 1100 GLY A C 1
ATOM 8353 O O . GLY A 1 1100 ? -79.120 38.996 98.962 1.00 30.39 1100 GLY A O 1
ATOM 8354 N N . SER A 1 1101 ? -79.624 37.134 97.969 1.00 30.09 1101 SER A N 1
ATOM 8355 C CA . SER A 1 1101 ? -80.324 35.883 97.654 1.00 30.09 1101 SER A CA 1
ATOM 8356 C C . SER A 1 1101 ? -80.050 35.635 96.152 1.00 30.09 1101 SER A C 1
ATOM 8358 O O . SER A 1 1101 ? -80.120 36.577 95.364 1.00 30.09 1101 SER A O 1
ATOM 8360 N N . ASN A 1 1102 ? -79.518 34.490 95.717 1.00 30.14 1102 ASN A N 1
ATOM 8361 C CA . ASN A 1 1102 ? -80.211 33.329 95.122 1.00 30.14 1102 ASN A CA 1
ATOM 8362 C C . ASN A 1 1102 ? -79.095 32.462 94.490 1.00 30.14 1102 ASN A C 1
ATOM 8364 O O . ASN A 1 1102 ? -78.173 33.032 93.919 1.00 30.14 1102 ASN A O 1
ATOM 8368 N N . GLY A 1 1103 ? -79.073 31.132 94.466 1.00 30.12 1103 GLY A N 1
ATOM 8369 C CA . GLY A 1 1103 ? -80.008 30.083 94.857 1.00 30.12 1103 GLY A CA 1
ATOM 8370 C C . GLY A 1 1103 ? -79.555 28.765 94.193 1.00 30.12 1103 GLY A C 1
ATOM 8371 O O . GLY A 1 1103 ? -78.931 28.816 93.140 1.00 30.12 1103 GLY A O 1
ATOM 8372 N N . ASN A 1 1104 ? -79.911 27.630 94.810 1.00 31.16 1104 ASN A N 1
ATOM 8373 C CA . ASN A 1 1104 ? -79.964 26.244 94.297 1.00 31.16 1104 ASN A CA 1
ATOM 8374 C C . ASN A 1 1104 ? -78.702 25.591 93.684 1.00 31.16 1104 ASN A C 1
ATOM 8376 O O . ASN A 1 1104 ? -78.089 26.122 92.773 1.00 31.16 1104 ASN A O 1
ATOM 8380 N N . SER A 1 1105 ? -78.216 24.441 94.167 1.00 26.16 1105 SER A N 1
ATOM 8381 C CA . SER A 1 1105 ? -78.833 23.116 94.425 1.00 26.16 1105 SER A CA 1
ATOM 8382 C C . SER A 1 1105 ? -78.788 22.171 93.211 1.00 26.16 1105 SER A C 1
ATOM 8384 O O . SER A 1 1105 ? -79.324 22.487 92.154 1.00 26.16 1105 SER A O 1
ATOM 8386 N N . ALA A 1 1106 ? -78.189 20.999 93.469 1.00 26.28 1106 ALA A N 1
ATOM 8387 C CA . ALA A 1 1106 ? -78.299 19.697 92.800 1.00 26.28 1106 ALA A CA 1
ATOM 8388 C C . ALA A 1 1106 ? -77.798 19.518 91.347 1.00 26.28 1106 ALA A C 1
ATOM 8390 O O . ALA A 1 1106 ? -78.266 20.170 90.421 1.00 26.28 1106 ALA A O 1
ATOM 8391 N N . GLY A 1 1107 ? -76.951 18.493 91.142 1.00 28.98 1107 GLY A N 1
ATOM 8392 C CA . GLY A 1 1107 ? -76.871 17.781 89.855 1.00 28.98 1107 GLY A CA 1
ATOM 8393 C C . GLY A 1 1107 ? -75.489 17.296 89.400 1.00 28.98 1107 GLY A C 1
ATOM 8394 O O . GLY A 1 1107 ? -74.853 17.942 88.584 1.00 28.98 1107 GLY A O 1
ATOM 8395 N N . GLN A 1 1108 ? -75.065 16.144 89.924 1.00 29.38 1108 GLN A N 1
ATOM 8396 C CA . GLN A 1 1108 ? -74.346 15.040 89.258 1.00 29.38 1108 GLN A CA 1
ATOM 8397 C C . GLN A 1 1108 ? -73.510 15.277 87.967 1.00 29.38 1108 GLN A C 1
ATOM 8399 O O . GLN A 1 1108 ? -74.037 15.560 86.901 1.00 29.38 1108 GLN A O 1
ATOM 8404 N N . ASN A 1 1109 ? -72.223 14.914 88.088 1.00 26.81 1109 ASN A N 1
ATOM 8405 C CA . ASN A 1 1109 ? -71.521 13.860 87.327 1.00 26.81 1109 ASN A CA 1
ATOM 8406 C C . ASN A 1 1109 ? -71.363 13.991 85.790 1.00 26.81 1109 ASN A C 1
ATOM 8408 O O . ASN A 1 1109 ? -72.301 13.731 85.049 1.00 26.81 1109 ASN A O 1
ATOM 8412 N N . SER A 1 1110 ? -70.136 14.243 85.307 1.00 27.52 1110 SER A N 1
ATOM 8413 C CA . SER A 1 1110 ? -69.263 13.206 84.703 1.00 27.52 1110 SER A CA 1
ATOM 8414 C C . SER A 1 1110 ? -68.098 13.793 83.881 1.00 27.52 1110 SER A C 1
ATOM 8416 O O . SER A 1 1110 ? -68.304 14.574 82.957 1.00 27.52 1110 SER A O 1
ATOM 8418 N N . SER A 1 1111 ? -66.898 13.302 84.208 1.00 26.84 1111 SER A N 1
ATOM 8419 C CA . SER A 1 1111 ? -65.777 12.922 83.327 1.00 26.84 1111 SER A CA 1
ATOM 8420 C C . SER A 1 1111 ? -65.113 13.930 82.363 1.00 26.84 1111 SER A C 1
ATOM 8422 O O . SER A 1 1111 ? -65.608 14.222 81.281 1.00 26.84 1111 SER A O 1
ATOM 8424 N N . GLN A 1 1112 ? -63.874 14.259 82.745 1.00 28.53 1112 GLN A N 1
ATOM 8425 C CA . GLN A 1 1112 ? -62.614 14.038 82.010 1.00 28.53 1112 GLN A CA 1
ATOM 8426 C C . GLN A 1 1112 ? -62.276 14.757 80.684 1.00 28.53 1112 GLN A C 1
ATOM 8428 O O . GLN A 1 1112 ? -62.900 14.571 79.647 1.00 28.53 1112 GLN A O 1
ATOM 8433 N N . ASN A 1 1113 ? -61.069 15.342 80.765 1.00 27.53 1113 ASN A N 1
ATOM 8434 C CA . ASN A 1 1113 ? -59.971 15.446 79.790 1.00 27.53 1113 ASN A CA 1
ATOM 8435 C C . ASN A 1 1113 ? -60.097 16.431 78.607 1.00 27.53 1113 ASN A C 1
ATOM 8437 O O . ASN A 1 1113 ? -61.099 16.478 77.915 1.00 27.53 1113 ASN A O 1
ATOM 8441 N N . GLY A 1 1114 ? -59.075 17.231 78.275 1.00 28.83 1114 GLY A N 1
ATOM 8442 C CA . GLY A 1 1114 ? -57.678 17.217 78.720 1.00 28.83 1114 GLY A CA 1
ATOM 8443 C C . GLY A 1 1114 ? -56.980 18.573 78.552 1.00 28.83 1114 GLY A C 1
ATOM 8444 O O . GLY A 1 1114 ? -57.198 19.298 77.583 1.00 28.83 1114 GLY A O 1
ATOM 8445 N N . SER A 1 1115 ? -56.140 18.895 79.536 1.00 26.28 1115 SER A N 1
ATOM 8446 C CA . SER A 1 1115 ? -55.114 19.947 79.527 1.00 26.28 1115 SER A CA 1
ATOM 8447 C C . SER A 1 1115 ? -54.029 19.609 78.494 1.00 26.28 1115 SER A C 1
ATOM 8449 O O . SER A 1 1115 ? -53.647 18.452 78.365 1.00 26.28 1115 SER A O 1
ATOM 8451 N N . GLY A 1 1116 ? -53.534 20.545 77.685 1.00 26.16 1116 GLY A N 1
ATOM 8452 C CA . GLY A 1 1116 ? -52.720 21.684 78.124 1.00 26.16 1116 GLY A CA 1
ATOM 8453 C C . GLY A 1 1116 ? -51.241 21.286 78.016 1.00 26.16 1116 GLY A C 1
ATOM 8454 O O . GLY A 1 1116 ? -50.726 20.562 78.855 1.00 26.16 1116 GLY A O 1
ATOM 8455 N N . THR A 1 1117 ? -50.594 21.497 76.870 1.00 24.84 1117 THR A N 1
ATOM 8456 C CA . THR A 1 1117 ? -49.678 22.629 76.616 1.00 24.84 1117 THR A CA 1
ATOM 8457 C C . THR A 1 1117 ? -48.892 23.129 77.835 1.00 24.84 1117 THR A C 1
ATOM 8459 O O . THR A 1 1117 ? -49.408 23.900 78.632 1.00 24.84 1117 THR A O 1
ATOM 8462 N N . ALA A 1 1118 ? -47.612 22.749 77.841 1.00 27.14 1118 ALA A N 1
ATOM 8463 C CA . ALA A 1 1118 ? -46.438 23.629 77.811 1.00 27.14 1118 ALA A CA 1
ATOM 8464 C C . ALA A 1 1118 ? -46.055 24.508 79.025 1.00 27.14 1118 ALA A C 1
ATOM 8466 O O . ALA A 1 1118 ? -46.847 25.274 79.555 1.00 27.14 1118 ALA A O 1
ATOM 8467 N N . GLN A 1 1119 ? -44.727 24.504 79.246 1.00 27.64 1119 GLN A N 1
ATOM 8468 C CA . GLN A 1 1119 ? -43.875 25.496 79.928 1.00 27.64 1119 GLN A CA 1
ATOM 8469 C C . GLN A 1 1119 ? -44.011 25.565 81.460 1.00 27.64 1119 GLN A C 1
ATOM 8471 O O . GLN A 1 1119 ? -45.095 25.566 82.010 1.00 27.64 1119 GLN A O 1
ATOM 8476 N N . GLY A 1 1120 ? -42.944 25.611 82.256 1.00 31.19 1120 GLY A N 1
ATOM 8477 C CA . GLY A 1 1120 ? -41.590 26.096 82.005 1.00 31.19 1120 GLY A CA 1
ATOM 8478 C C . GLY A 1 1120 ? -41.314 27.292 82.923 1.00 31.19 1120 GLY A C 1
ATOM 8479 O O . GLY A 1 1120 ? -42.050 28.268 82.904 1.00 31.19 1120 GLY A O 1
ATOM 8480 N N . SER A 1 1121 ? -40.249 27.231 83.718 1.00 26.56 1121 SER A N 1
ATOM 8481 C CA . SER A 1 1121 ? -39.523 28.379 84.293 1.00 26.56 1121 SER A CA 1
ATOM 8482 C C . SER A 1 1121 ? -38.169 27.817 84.750 1.00 26.56 1121 SER A C 1
ATOM 8484 O O . SER A 1 1121 ? -38.125 26.667 85.175 1.00 26.56 1121 SER A O 1
ATOM 8486 N N . SER A 1 1122 ? -37.006 28.452 84.661 1.00 26.25 1122 SER A N 1
ATOM 8487 C CA . SER A 1 1122 ? -36.551 29.853 84.690 1.00 26.25 1122 SER A CA 1
ATOM 8488 C C . SER A 1 1122 ? -35.052 29.803 84.265 1.00 26.25 1122 SER A C 1
ATOM 8490 O O . SER A 1 1122 ? -34.453 28.740 84.378 1.00 26.25 1122 SER A O 1
ATOM 8492 N N . THR A 1 1123 ? -34.310 30.794 83.751 1.00 28.89 1123 THR A N 1
ATOM 8493 C CA . THR A 1 1123 ? -34.448 32.245 83.518 1.00 28.89 1123 THR A CA 1
ATOM 8494 C C . THR A 1 1123 ? -33.224 32.740 82.715 1.00 28.89 1123 THR A C 1
ATOM 8496 O O . THR A 1 1123 ? -32.113 32.348 83.052 1.00 28.89 1123 THR A O 1
ATOM 8499 N N . GLY A 1 1124 ? -33.449 33.677 81.772 1.00 27.34 1124 GLY A N 1
ATOM 8500 C CA . GLY A 1 1124 ? -32.578 34.814 81.370 1.00 27.34 1124 GLY A CA 1
ATOM 8501 C C . GLY A 1 1124 ? -31.286 34.540 80.569 1.00 27.34 1124 GLY A C 1
ATOM 8502 O O . GLY A 1 1124 ? -30.594 33.573 80.827 1.00 27.34 1124 GLY A O 1
ATOM 8503 N N . ALA A 1 1125 ? -30.812 35.365 79.627 1.00 27.91 1125 ALA A N 1
ATOM 8504 C CA . ALA A 1 1125 ? -31.271 36.585 78.950 1.00 27.91 1125 ALA A CA 1
ATOM 8505 C C . ALA A 1 1125 ? -30.274 36.895 77.792 1.00 27.91 1125 ALA A C 1
ATOM 8507 O O . ALA A 1 1125 ? -29.092 36.600 77.944 1.00 27.91 1125 ALA A O 1
ATOM 8508 N N . GLY A 1 1126 ? -30.709 37.559 76.703 1.00 27.36 1126 GLY A N 1
ATOM 8509 C CA . GLY A 1 1126 ? -29.824 38.419 75.880 1.00 27.36 1126 GLY A CA 1
ATOM 8510 C C . GLY A 1 1126 ? -29.698 38.175 74.357 1.00 27.36 1126 GLY A C 1
ATOM 8511 O O . GLY A 1 1126 ? -28.782 37.489 73.934 1.00 27.36 1126 GLY A O 1
ATOM 8512 N N . VAL A 1 1127 ? -30.607 38.787 73.572 1.00 26.80 1127 VAL A N 1
ATOM 8513 C CA . VAL A 1 1127 ? -30.488 39.540 72.274 1.00 26.80 1127 VAL A CA 1
ATOM 8514 C C . VAL A 1 1127 ? -29.144 39.462 71.488 1.00 26.80 1127 VAL A C 1
ATOM 8516 O O . VAL A 1 1127 ? -28.096 39.588 72.099 1.00 26.80 1127 VAL A O 1
ATOM 8519 N N . SER A 1 1128 ? -29.029 39.382 70.145 1.00 24.50 1128 SER A N 1
ATOM 8520 C CA . SER A 1 1128 ? -29.626 40.211 69.070 1.00 24.50 1128 SER A CA 1
ATOM 8521 C C . SER A 1 1128 ? -29.075 39.829 67.666 1.00 24.50 1128 SER A C 1
ATOM 8523 O O . SER A 1 1128 ? -27.871 39.634 67.559 1.00 24.50 1128 SER A O 1
ATOM 8525 N N . THR A 1 1129 ? -29.936 39.875 66.621 1.00 25.70 1129 THR A N 1
ATOM 8526 C CA . THR A 1 1129 ? -29.719 40.231 65.171 1.00 25.70 1129 THR A CA 1
ATOM 8527 C C . THR A 1 1129 ? -28.645 39.495 64.334 1.00 25.70 1129 THR A C 1
ATOM 8529 O O . THR A 1 1129 ? -27.526 39.359 64.788 1.00 25.70 1129 THR A O 1
ATOM 8532 N N . GLY A 1 1130 ? -28.795 39.098 63.059 1.00 25.09 1130 GLY A N 1
ATOM 8533 C CA . GLY A 1 1130 ? -29.796 39.265 61.995 1.00 25.09 1130 GLY A CA 1
ATOM 8534 C C . GLY A 1 1130 ? -29.154 38.972 60.607 1.00 25.09 1130 GLY A C 1
ATOM 8535 O O . GLY A 1 1130 ? -27.942 39.061 60.481 1.00 25.09 1130 GLY A O 1
ATOM 8536 N N . ILE A 1 1131 ? -29.990 38.693 59.591 1.00 25.81 1131 ILE A N 1
ATOM 8537 C CA . ILE A 1 1131 ? -29.836 39.019 58.144 1.00 25.81 1131 ILE A CA 1
ATOM 8538 C C . ILE A 1 1131 ? -28.839 38.235 57.234 1.00 25.81 1131 ILE A C 1
ATOM 8540 O O . ILE A 1 1131 ? -27.630 38.280 57.394 1.00 25.81 1131 ILE A O 1
ATOM 8544 N N . ALA A 1 1132 ? -29.453 37.593 56.222 1.00 24.92 1132 ALA A N 1
ATOM 8545 C CA . ALA A 1 1132 ? -29.194 37.482 54.768 1.00 24.92 1132 ALA A CA 1
ATOM 8546 C C . ALA A 1 1132 ? -27.783 37.520 54.119 1.00 24.92 1132 ALA A C 1
ATOM 8548 O O . ALA A 1 1132 ? -27.012 38.446 54.319 1.00 24.92 1132 ALA A O 1
ATOM 8549 N N . ALA A 1 1133 ? -27.621 36.559 53.191 1.00 26.03 1133 ALA A N 1
ATOM 8550 C CA . ALA A 1 1133 ? -27.267 36.658 51.760 1.00 26.03 1133 ALA A CA 1
ATOM 8551 C C . ALA A 1 1133 ? -25.974 37.345 51.255 1.00 26.03 1133 ALA A C 1
ATOM 8553 O O . ALA A 1 1133 ? -25.520 38.369 51.745 1.00 26.03 1133 ALA A O 1
ATOM 8554 N N . ASP A 1 1134 ? -25.530 36.766 50.133 1.00 23.72 1134 ASP A N 1
ATOM 8555 C CA . ASP A 1 1134 ? -24.590 37.226 49.105 1.00 23.72 1134 ASP A CA 1
ATOM 8556 C C . ASP A 1 1134 ? -23.078 36.956 49.282 1.00 23.72 1134 ASP A C 1
ATOM 8558 O O . ASP A 1 1134 ? -22.327 37.622 49.990 1.00 23.72 1134 ASP A O 1
ATOM 8562 N N . SER A 1 1135 ? -22.643 35.964 48.493 1.00 35.69 1135 SER A N 1
ATOM 8563 C CA . SER A 1 1135 ? -21.391 35.893 47.714 1.00 35.69 1135 SER A CA 1
ATOM 8564 C C . SER A 1 1135 ? -20.924 37.271 47.182 1.00 35.69 1135 SER A C 1
ATOM 8566 O O . SER A 1 1135 ? -21.810 38.095 46.963 1.00 35.69 1135 SER A O 1
ATOM 8568 N N . PRO A 1 1136 ? -19.647 37.525 46.778 1.00 40.69 1136 PRO A N 1
ATOM 8569 C CA . PRO A 1 1136 ? -18.862 36.575 45.979 1.00 40.69 1136 PRO A CA 1
ATOM 8570 C C . PRO A 1 1136 ? -17.313 36.726 45.976 1.00 40.69 1136 PRO A C 1
ATOM 8572 O O . PRO A 1 1136 ? -16.723 37.665 46.496 1.00 40.69 1136 PRO A O 1
ATOM 8575 N N . SER A 1 1137 ? -16.703 35.813 45.216 1.00 26.11 1137 SER A N 1
ATOM 8576 C CA . SER A 1 1137 ? -15.499 36.017 44.401 1.00 26.11 1137 SER A CA 1
ATOM 8577 C C . SER A 1 1137 ? -14.111 36.002 45.047 1.00 26.11 1137 SER A C 1
ATOM 8579 O O . SER A 1 1137 ? -13.789 36.747 45.962 1.00 26.11 1137 SER A O 1
ATOM 8581 N N . ALA A 1 1138 ? -13.257 35.302 44.296 1.00 25.19 1138 ALA A N 1
ATOM 8582 C CA . ALA A 1 1138 ? -11.906 35.698 43.909 1.00 25.19 1138 ALA A CA 1
ATOM 8583 C C . ALA A 1 1138 ? -10.782 34.958 44.669 1.00 25.19 1138 ALA A C 1
ATOM 8585 O O . ALA A 1 1138 ? -10.625 35.122 45.869 1.00 25.19 1138 ALA A O 1
ATOM 8586 N N . VAL A 1 1139 ? -10.079 34.022 43.998 1.00 23.78 1139 VAL A N 1
ATOM 8587 C CA . VAL A 1 1139 ? -8.863 34.281 43.167 1.00 23.78 1139 VAL A CA 1
ATOM 8588 C C . VAL A 1 1139 ? -7.630 34.226 44.090 1.00 23.78 1139 VAL A C 1
ATOM 8590 O O . VAL A 1 1139 ? -7.634 34.861 45.129 1.00 23.78 1139 VAL A O 1
ATOM 8593 N N . LEU A 1 1140 ? -6.549 33.472 43.884 1.00 26.09 1140 LEU A N 1
ATOM 8594 C CA . LEU A 1 1140 ? -5.809 32.901 42.747 1.00 26.09 1140 LEU A CA 1
ATOM 8595 C C . LEU A 1 1140 ? -5.274 31.524 43.235 1.00 26.09 1140 LEU A C 1
ATOM 8597 O O . LEU A 1 1140 ? -4.966 31.389 44.414 1.00 26.09 1140 LEU A O 1
ATOM 8601 N N . ALA A 1 1141 ? -5.318 30.450 42.434 1.00 22.86 1141 ALA A N 1
ATOM 8602 C CA . ALA A 1 1141 ? -4.229 29.990 41.546 1.00 22.86 1141 ALA A CA 1
ATOM 8603 C C . ALA A 1 1141 ? -2.951 29.587 42.316 1.00 22.86 1141 ALA A C 1
ATOM 8605 O O . ALA A 1 1141 ? -2.515 30.296 43.207 1.00 22.86 1141 ALA A O 1
ATOM 8606 N N . ALA A 1 1142 ? -2.214 28.529 42.017 1.00 22.06 1142 ALA A N 1
ATOM 8607 C CA . ALA A 1 1142 ? -2.196 27.501 40.986 1.00 22.06 1142 ALA A CA 1
ATOM 8608 C C . ALA A 1 1142 ? -1.071 26.530 41.439 1.00 22.06 1142 ALA A C 1
ATOM 8610 O O . ALA A 1 1142 ? -0.223 26.935 42.228 1.00 22.06 1142 ALA A O 1
ATOM 8611 N N . ALA A 1 1143 ? -1.131 25.247 41.065 1.00 23.25 1143 ALA A N 1
ATOM 8612 C CA . ALA A 1 1143 ? -0.153 24.576 40.186 1.00 23.25 1143 ALA A CA 1
ATOM 8613 C C . ALA A 1 1143 ? 1.306 24.534 40.721 1.00 23.25 1143 ALA A C 1
ATOM 8615 O O . ALA A 1 1143 ? 1.840 25.514 41.205 1.00 23.25 1143 ALA A O 1
ATOM 8616 N N . ALA A 1 1144 ? 2.100 23.481 40.615 1.00 23.48 1144 ALA A N 1
ATOM 8617 C CA . ALA A 1 1144 ? 2.025 22.196 39.953 1.00 23.48 1144 ALA A CA 1
ATOM 8618 C C . ALA A 1 1144 ? 3.270 21.388 40.382 1.00 23.48 1144 ALA A C 1
ATOM 8620 O O . ALA A 1 1144 ? 4.246 21.972 40.841 1.00 23.48 1144 ALA A O 1
ATOM 8621 N N . LEU A 1 1145 ? 3.249 20.097 40.034 1.00 23.23 1145 LEU A N 1
ATOM 8622 C CA . LEU A 1 1145 ? 4.339 19.359 39.372 1.00 23.23 1145 LEU A CA 1
ATOM 8623 C C . LEU A 1 1145 ? 5.655 19.007 40.101 1.00 23.23 1145 LEU A C 1
ATOM 8625 O O . LEU A 1 1145 ? 6.237 19.794 40.837 1.00 23.23 1145 LEU A O 1
ATOM 8629 N N . LEU A 1 1146 ? 6.159 17.847 39.631 1.00 24.09 1146 LEU A N 1
ATOM 8630 C CA . LEU A 1 1146 ? 7.536 17.310 39.587 1.00 24.09 1146 LEU A CA 1
ATOM 8631 C C . LEU A 1 1146 ? 7.963 16.436 40.779 1.00 24.09 1146 LEU A C 1
ATOM 8633 O O . LEU A 1 1146 ? 7.773 16.814 41.923 1.00 24.09 1146 LEU A O 1
ATOM 8637 N N . ALA A 1 1147 ? 8.584 15.262 40.608 1.00 25.42 1147 ALA A N 1
ATOM 8638 C CA . ALA A 1 1147 ? 9.123 14.503 39.459 1.00 25.42 1147 ALA A CA 1
ATOM 8639 C C . ALA A 1 1147 ? 9.363 13.043 39.955 1.00 25.42 1147 ALA A C 1
ATOM 8641 O O . ALA A 1 1147 ? 9.181 12.796 41.142 1.00 25.42 1147 ALA A O 1
ATOM 8642 N N . ALA A 1 1148 ? 9.790 12.005 39.231 1.00 25.23 1148 ALA A N 1
ATOM 8643 C CA . ALA A 1 1148 ? 10.396 11.746 37.917 1.00 25.23 1148 ALA A CA 1
ATOM 8644 C C . ALA A 1 1148 ? 10.237 10.206 37.689 1.00 25.23 1148 ALA A C 1
ATOM 8646 O O . ALA A 1 1148 ? 9.922 9.501 38.640 1.00 25.23 1148 ALA A O 1
ATOM 8647 N N . ALA A 1 1149 ? 10.453 9.545 36.554 1.00 23.95 1149 ALA A N 1
ATOM 8648 C CA . ALA A 1 1149 ? 11.151 9.836 35.311 1.00 23.95 1149 ALA A CA 1
ATOM 8649 C C . ALA A 1 1149 ? 10.697 8.802 34.256 1.00 23.95 1149 ALA A C 1
ATOM 8651 O O . ALA A 1 1149 ? 10.348 7.680 34.615 1.00 23.95 1149 ALA A O 1
ATOM 8652 N N . GLY A 1 1150 ? 10.788 9.150 32.970 1.00 26.69 1150 GLY A N 1
ATOM 8653 C CA . GLY A 1 1150 ? 10.688 8.170 31.885 1.00 26.69 1150 GLY A CA 1
ATOM 8654 C C . GLY A 1 1150 ? 10.257 8.748 30.540 1.00 26.69 1150 GLY A C 1
ATOM 8655 O O . GLY A 1 1150 ? 9.133 8.513 30.134 1.00 26.69 1150 GLY A O 1
ATOM 8656 N N . LEU A 1 1151 ? 11.155 9.530 29.921 1.00 23.06 1151 LEU A N 1
ATOM 8657 C CA . LEU A 1 1151 ? 11.367 9.769 28.474 1.00 23.06 1151 LEU A CA 1
ATOM 8658 C C . LEU A 1 1151 ? 10.164 9.615 27.502 1.00 23.06 1151 LEU A C 1
ATOM 8660 O O . LEU A 1 1151 ? 9.619 8.535 27.354 1.00 23.06 1151 LEU A O 1
ATOM 8664 N N . ALA A 1 1152 ? 9.694 10.661 26.810 1.00 22.25 1152 ALA A N 1
ATOM 8665 C CA . ALA A 1 1152 ? 10.302 11.367 25.660 1.00 22.25 1152 ALA A CA 1
ATOM 8666 C C . ALA A 1 1152 ? 9.915 10.812 24.263 1.00 22.25 1152 ALA A C 1
ATOM 8668 O O . ALA A 1 1152 ? 10.109 9.637 23.994 1.00 22.25 1152 ALA A O 1
ATOM 8669 N N . ALA A 1 1153 ? 9.481 11.745 23.394 1.00 23.86 1153 ALA A N 1
ATOM 8670 C CA . ALA A 1 1153 ? 9.692 11.847 21.933 1.00 23.86 1153 ALA A CA 1
ATOM 8671 C C . ALA A 1 1153 ? 9.224 10.673 21.035 1.00 23.86 1153 ALA A C 1
ATOM 8673 O O . ALA A 1 1153 ? 9.713 9.561 21.149 1.00 23.86 1153 ALA A O 1
ATOM 8674 N N . PHE A 1 1154 ? 8.273 10.795 20.099 1.00 27.66 1154 PHE A N 1
ATOM 8675 C CA . PHE A 1 1154 ? 7.894 11.857 19.145 1.00 27.66 1154 PHE A CA 1
ATOM 8676 C C . PHE A 1 1154 ? 8.949 12.179 18.061 1.00 27.66 1154 PHE A C 1
ATOM 8678 O O . PHE A 1 1154 ? 10.085 12.510 18.377 1.00 27.66 1154 PHE A O 1
ATOM 8685 N N . LEU A 1 1155 ? 8.476 12.175 16.801 1.00 22.73 1155 LEU A N 1
ATOM 8686 C CA . LEU A 1 1155 ? 9.123 12.525 15.519 1.00 22.73 1155 LEU A CA 1
ATOM 8687 C C . LEU A 1 1155 ? 10.179 11.565 14.926 1.00 22.73 1155 LEU A C 1
ATOM 8689 O O . LEU A 1 1155 ? 11.214 11.285 15.510 1.00 22.73 1155 LEU A O 1
ATOM 8693 N N . VAL A 1 1156 ? 9.892 11.151 13.680 1.00 28.14 1156 VAL A N 1
ATOM 8694 C CA . VAL A 1 1156 ? 10.748 11.248 12.475 1.00 28.14 1156 VAL A CA 1
ATOM 8695 C C . VAL A 1 1156 ? 12.263 11.159 12.704 1.00 28.14 1156 VAL A C 1
ATOM 8697 O O . VAL A 1 1156 ? 12.827 12.107 13.225 1.00 28.14 1156 VAL A O 1
ATOM 8700 N N . TYR A 1 1157 ? 12.924 10.122 12.160 1.00 20.22 1157 TYR A N 1
ATOM 8701 C CA . TYR A 1 1157 ? 14.104 10.207 11.266 1.00 20.22 1157 TYR A CA 1
ATOM 8702 C C . TYR A 1 1157 ? 14.675 8.799 11.002 1.00 20.22 1157 TYR A C 1
ATOM 8704 O O . TYR A 1 1157 ? 15.059 8.086 11.925 1.00 20.22 1157 TYR A O 1
ATOM 8712 N N . ARG A 1 1158 ? 14.829 8.419 9.727 1.00 41.12 1158 ARG A N 1
ATOM 8713 C CA . ARG A 1 1158 ? 15.856 7.452 9.310 1.00 41.12 1158 ARG A CA 1
ATOM 8714 C C . ARG A 1 1158 ? 17.136 8.248 9.056 1.00 41.12 1158 ARG A C 1
ATOM 8716 O O . ARG A 1 1158 ? 17.105 9.145 8.220 1.00 41.12 1158 ARG A O 1
ATOM 8723 N N . ARG A 1 1159 ? 18.259 7.878 9.680 1.00 27.47 1159 ARG A N 1
ATOM 8724 C CA . ARG A 1 1159 ? 19.628 7.961 9.108 1.00 27.47 1159 ARG A CA 1
ATOM 8725 C C . ARG A 1 1159 ? 20.600 7.229 10.034 1.00 27.47 1159 ARG A C 1
ATOM 8727 O O . ARG A 1 1159 ? 20.733 7.584 11.193 1.00 27.47 1159 ARG A O 1
ATOM 8734 N N . ARG A 1 1160 ? 21.130 6.100 9.558 1.00 29.62 1160 ARG A N 1
ATOM 8735 C CA . ARG A 1 1160 ? 22.443 5.932 8.884 1.00 29.62 1160 ARG A CA 1
ATOM 8736 C C . ARG A 1 1160 ? 23.503 5.519 9.911 1.00 29.62 1160 ARG A C 1
ATOM 8738 O O . ARG A 1 1160 ? 23.878 6.327 10.742 1.00 29.62 1160 ARG A O 1
ATOM 8745 N N . THR A 1 1161 ? 23.832 4.230 9.993 1.00 34.53 1161 THR A N 1
ATOM 8746 C CA . THR A 1 1161 ? 24.809 3.439 9.190 1.00 34.53 1161 THR A CA 1
ATOM 8747 C C . THR A 1 1161 ? 26.138 3.278 9.924 1.00 34.53 1161 THR A C 1
ATOM 8749 O O . THR A 1 1161 ? 26.600 4.233 10.538 1.00 34.53 1161 THR A O 1
ATOM 8752 N N . THR A 1 1162 ? 26.765 2.111 9.707 1.00 27.95 1162 THR A N 1
ATOM 8753 C CA . THR A 1 1162 ? 28.007 1.539 10.281 1.00 27.95 1162 THR A CA 1
ATOM 8754 C C . THR A 1 1162 ? 27.793 0.927 11.671 1.00 27.95 1162 THR A C 1
ATOM 8756 O O . THR A 1 1162 ? 27.354 1.632 12.567 1.00 27.95 1162 THR A O 1
ATOM 8759 N N . LYS A 1 1163 ? 28.005 -0.370 11.921 1.00 33.12 1163 LYS A N 1
ATOM 8760 C CA . LYS A 1 1163 ? 28.683 -1.472 11.214 1.00 33.12 1163 LYS A CA 1
ATOM 8761 C C . LYS A 1 1163 ? 27.834 -2.737 11.287 1.00 33.12 1163 LYS A C 1
ATOM 8763 O O . LYS A 1 1163 ? 27.087 -2.845 12.282 1.00 33.12 1163 LYS A O 1
#

Foldseek 3Di:
DDDDDDDDDDDDDDDDDDDDYDDDDDDDDDDDPPDDDDDDPPDQPFDLVDLETEDEELNNLLVVLVVQQVVPRAANRAYEYPAAYECAVNDSDDHDQPGAQAHAYEPVQYEYERAEDAQWASREAEHFFHHHNVRDTDAREHENYEYEYDYENPEPPVPPVPQEFAYENHGREYDQPHHYAYELYEYAYEYEEEYAEPDRHAYAYFHHYREYDPHDQDANYENYEYHYEYEYAHNYDDDPPGQFHEYELHYDYDPQHHEYENYEGAYAHYYDPPVQRYAYAHAQQRYYLYAYACVRTPGNDCPPRRHPRYDHPQLQQAQVSCPVPDCQQWVHDHRAHIDGPSFFAPDLPLVLLVVLLVVLVVDDCPVVQFQPVLNVQLVVLSVQSVVLSVDTPNTNCSSVNSSVSNVVSVVSTHTVVLLVVLLVLLVVLLVVLVPPDPPFQWQPVLVVQLVVLNVLSVVCNVCSSVDDSVSSNVSSVSNNVSSVSTAGFADLVLLVVQVVLQPDDQCPQLQWAPVLRVQQVVLSVQSVVDDRSRHGRVCRVSSNVSSVSNVVSSVRTAGAAGLPLLVVLLCLLVVDDPLFWDPLLNVQLVVLNVLLVPDPRRGHHNVCHVSSVVSSVSNVVSSQLTATPVLLVLLVVLLVVLVVCVVVLQFFAPVLSVQLVVLNVLSVPDDNRPDGNVSSNVSSCSNVVSVVSGATQADLPLLVVLLVVLVVDDPVFFFPVLVVLLVVLSVVSVPDPRRHDHNVRSVVSSVSNVVSVVSTHTFADLPLLVVLLVVLVPDDLQFFAVVLLVVLPLVVLSVLSVVLVVCRNPRDNVSSVVSSVSNVSSVVSTATQADLVLLVVLLVVLVPDDPQFFFPVLNVQLVVLSVVSVPDDSSHDHNVRSVVSSVSNVVSVVSTHTWADQPLLVVLLVVLVPDDCVFWDVVLNVQLVVLSVLSVVLVPRSHRDNVSSVVSSVSNVVSVQSTFTWDWDDDPQKIKTKRHGPPWAKDKDFDDPVVLVVLQVVCCVVPVQKDFPTKMFIDRPPDADDDPDKMKMKIADHPVPPDFPDKWKWDQAPVRDIDIFDWDQDPVRRMTITIDNGTTMITIMGGHDDDDDDDDDDDDDDDDDDDDDDDDDDDDDDDDDDDDDDDDDDDDDDDDDDDDDDDDDDDDDDDDDDDDDDDDDDD

pLDDT: mean 78.9, std 19.0, range [20.22, 98.0]

Secondary structure (DSSP, 8-state):
-----------------------------------------------TT-SEEEE-SHHHHHHHHHHHHTT-PPTT-EEEE-S-EE-TT-------TT--B--EEE-TT-EEEEE--SSSBTTBSEE--EE-TTS-EE-EEEES-EEEEEEEE--S---SS-SEEEEESSEEEE-TTS-EEEES-EEEEEEEEEE-TT---EEEEESSEEE--TT-SSEEEES-EEEEEEEEEE-----TTSPPPEEESSB--SSS--EEES-EE--EEEEEE-GGG-EEESS-TT-BS-EEETTT-------TTTTTTEE-HHHHT-GGGGTTS-TTTEE--TTS--EETTTB-S----HHHHHHHHHHHH---TT--B-HHHHHHHHHHHHHHHHHTT-SSPBTTHHHHHHHHHHHHHHTPPBHHHHHHHHHHHHHHHHHHTTS-TTS-B-HHHHHHHHHHHHHHHHHHHSTTTS-HHHHHHHHHHHHHHHHT--BBP--HHHHHHHTT---S-GGG-SB-HHHHHHHHHHHHHHHT--GGG-BGGGHHHHHHHHHHHHHHGGG--BBP--HHHHHHHHHHHTS-TTTB-HHHHHHHHHHHHHHTTS-TTT-BGGGHHHHHHHHHHHHHHHTT--BHHHHHHHHHHHHHHHHHGGGGGGB-HHHHHHHHHHHHHHTT--GGGS-HHHHHHHHHHHHHHHHT-PBPP--HHHHHHHHHHTT--GGGB-HHHHHHHHHHHHHHHT--TTT--HHHHHHHHHHHHHHHHT--BPPP-HHHHHHHHHHHT--GGGB-HHHHHHHTHHHHHHHHHHHTT-TTT--HHHHHHHHHHHHHHHHT--BPP--HHHHHHHHHHHTS-GGGB-HHHHHHHHHHHHHHHHS-TTT--HHHHHHHHHHHHHHHHT--BPP--HHHHHHHHHHHT--GGGB-HHHHHHHHHHHHHHHHHHH-TT--HHHHHHHHHHHHHHHHT-EEEEEEEETTEEEEEEEETT---EEEEPPHHHHHHHHHHHHHH-TTEEEEEEEEEE-TT----TT--EEEEEEPPGGG---SEEEEEEE-TTS-EEEE--EEETTTTEEEEEESS-SEEEEEEE----------------------------------------------------------------------------

Sequence (1163 aa):
MEKKATRIGLNLLALLLVFCMGFGFLSASTVKAEGLKETSEIQNTFNKEDEQIKISTPEDLKALREYVKSGKIMQGQSALLMKDIDLNGFDLGEYNSATAWTLSFDGQGHTITGFSETEYGLFGSHFTAGKDKSGSLVDTVIKNLHLNINVDIPNAAYMDGRKNFFYGAFANNSNSNGGYSIENCVVSGSIDLKVPEGEEPYFYCGTFLGDLGNGAMKPAMKNCMSMVEMTIDNKGSYEEWEEAPELAGLAIHRSGRAYAVNCLSLSKITVTEGSDRCHVYGTSSNAQESYYNSDLVKATEDVAGANTGAKTTAELKTAKTYAGWDTKVWSIEEGQYPALAQFAGTSQDFTALKALIAKAKEIKNDDGKYTPVSFQTLQDAIANAEKALTAEPVLKDTEYIQTAALQSAMDSLVLFSEWKTAVETLEQALKNAETVSDTIVYTSSSQKAFDQALESARKMSADKNKASIKEITDAAGLLSEAQKNLTENADTTKYYSVKDKAIRDTNRDYVYTSDSWEKYYPVYMVYNSLIPKDTPKEEQKKLDDAAENLAEAYTWLVKNADFTAMRAAIVDAGMQDEEDYTAATWEAQKKALDAANQFDQKNTPVDDQEKVDGATTALETATVKLVLKTDWETLQTALKNAAALEAQEEAYTTNSWTAFKTALDTAKGIEETNTTTQAVADAAKALTGAQAALAKKADSTALNSAIAEADKLKEADYTSASWSAFAETLANAKAVDQNNATQAAVDAAREGLELAQSKLIEKTSFAGLNEAIQAAEALKEADYTRDSWKAADVAAALAEAKAIEQDPENTPQADVDAAVQKLADAVEQLVKKGDPKALDEAVKSAEALKAEDYTASTWAALQAALAEANALDRGNADQAAVNTQTEKLVAAMDALVKAADKAALAEACALAEAKDSDKYTQVTYESLQTALADARAVLDNGDAVQQEVDKALEGLNKALAGLIKIEKAEAEGYQVTAEIPDNAELSITKQDEQKTEAAQKNIRKDYEDAELLALFDINLGDYQLGKGESVKITIALKEAAWGYDSYKVYHEKEDGSIEYLDAVYDAEGHTLTFTVSSFSDFGVVGFKNASADNPDENSGSNGNSAGQNSSQNGSGTAQGSSTGAGVSTGIAADSPSAVLAAAALLAAAGLAAFLVYRRRTTK

Radius of gyration: 73.34 Å; Cα contacts (8 Å, |Δi|>4): 1877; chains: 1; bounding box: 157×91×220 Å

Solvent-accessible surface area (backbone atoms only — not comparable to full-atom values): 64640 Å² total; per-residue (Å²): 138,83,85,82,90,85,92,88,86,84,90,83,84,87,92,82,91,83,90,80,90,82,86,89,86,89,80,88,78,91,80,86,80,90,77,79,73,84,78,68,80,84,69,74,70,59,42,91,84,43,61,63,26,56,28,63,44,62,62,16,49,28,52,46,53,54,46,55,64,64,72,71,69,63,58,47,40,32,36,34,40,74,46,60,35,72,30,70,94,56,82,65,66,94,80,62,81,88,46,60,36,36,65,24,34,36,20,79,50,26,40,43,32,46,45,47,66,69,83,40,16,81,53,26,39,24,39,30,36,19,38,31,75,84,67,46,79,36,65,17,38,41,29,30,28,35,41,32,34,50,26,67,36,84,50,74,83,78,48,83,85,50,65,67,47,48,35,8,56,44,16,11,30,36,47,57,88,39,46,47,34,37,33,51,29,36,38,32,43,38,38,39,40,34,39,57,70,82,45,79,66,38,38,28,39,8,52,43,28,8,36,59,44,98,41,47,96,51,56,44,30,32,47,29,38,28,44,33,43,34,39,34,44,36,47,51,57,79,61,98,91,56,74,51,36,38,37,16,33,41,36,36,73,92,79,85,58,55,26,34,33,52,26,41,19,64,19,33,55,46,65,78,39,59,60,93,54,40,42,36,28,46,29,35,51,51,42,41,83,23,38,18,34,45,80,41,34,77,64,64,63,84,55,90,50,38,55,44,42,68,31,46,66,69,51,54,13,36,44,76,77,48,73,87,58,59,68,85,55,31,41,72,43,76,78,37,47,61,31,48,47,74,46,43,42,92,68,92,76,44,62,67,38,53,54,47,47,53,56,55,68,68,63,71,55,91,83,51,52,39,36,72,58,34,48,47,51,31,52,52,32,43,52,52,42,56,49,56,77,72,47,77,57,51,46,62,56,50,50,59,56,38,38,51,51,35,49,50,30,61,71,58,51,43,54,22,70,61,42,48,51,24,48,53,46,28,51,48,32,56,55,55,57,67,71,59,63,88,85,59,60,46,12,54,69,28,47,51,50,24,52,53,25,46,51,53,32,50,51,46,64,73,45,47,86,80,53,55,54,66,60,39,39,52,32,20,52,49,25,45,54,26,56,72,56,54,42,56,30,27,83,45,65,62,36,55,72,36,45,88,70,55,75,78,70,72,71,79,77,24,59,33,18,53,80,27,41,70,71,29,49,69,46,40,52,62,40,67,70,57,58,58,65,61,30,49,44,93,53,42,67,60,46,50,58,31,26,58,55,35,65,60,40,60,77,57,63,42,60,23,26,78,50,64,65,39,51,51,37,46,50,61,51,66,71,56,54,78,87,49,30,34,72,79,31,45,59,55,22,53,58,25,43,61,62,50,67,73,61,62,78,54,68,41,45,44,92,55,38,73,63,50,55,58,36,24,56,52,22,46,62,26,49,63,36,34,30,39,38,64,39,51,52,43,27,54,48,39,54,54,55,48,62,69,47,68,82,48,60,90,57,34,13,64,69,30,49,54,50,28,52,55,30,47,59,56,45,72,70,71,54,81,94,81,42,33,37,65,62,40,38,50,33,24,47,45,28,44,48,24,57,68,54,49,39,57,44,34,83,53,66,64,36,56,48,52,52,56,57,58,69,69,62,57,71,88,57,31,25,73,71,34,42,51,56,27,52,52,37,48,51,54,44,72,64,60,54,65,58,68,37,47,53,66,56,44,49,49,34,32,52,48,32,55,50,32,57,72,56,50,41,68,53,51,81,57,66,66,42,54,51,47,50,54,57,60,69,70,60,55,74,89,58,27,10,55,64,28,51,63,70,26,38,50,68,60,37,46,51,53,41,56,55,57,67,75,42,56,79,78,50,53,58,68,60,49,52,48,34,36,49,49,38,50,55,21,59,68,53,47,42,58,37,27,80,52,63,68,36,54,52,47,49,55,54,60,70,70,59,61,71,84,59,29,15,54,67,33,45,53,48,29,53,51,33,47,51,55,50,69,65,57,56,65,63,55,28,34,48,66,58,39,49,53,42,30,52,50,34,50,51,29,60,71,60,52,42,70,43,44,84,51,64,69,41,52,51,51,44,53,57,58,69,70,59,61,70,92,46,37,42,67,72,33,47,53,49,31,54,51,30,43,52,56,32,48,57,48,70,70,39,60,69,42,48,52,68,56,43,53,50,30,35,53,49,31,54,49,28,60,70,57,29,32,24,61,45,77,44,71,45,98,70,30,41,36,37,34,50,37,52,68,88,46,46,81,44,64,42,75,56,54,69,70,56,45,52,51,49,38,55,55,47,30,72,82,35,76,66,47,41,65,75,48,43,27,38,39,43,34,73,92,51,76,78,59,96,90,45,66,37,46,36,34,39,32,58,36,77,90,69,58,92,47,82,47,66,41,31,39,34,41,44,91,90,69,52,74,49,73,48,81,39,52,73,39,81,88,76,38,26,38,35,35,73,41,71,74,70,38,42,41,25,42,30,35,31,61,83,87,76,91,84,84,79,86,84,90,82,87,88,87,80,88,84,89,83,82,90,83,84,85,88,80,85,79,84,80,85,88,87,86,81,90,85,84,89,81,90,82,86,82,87,81,84,84,85,81,88,77,90,76,89,77,88,89,86,86,86,82,81,82,83,85,82,90,84,92,80,84,85,89,132